Protein 8GIC (pdb70)

Structure (mmCIF, N/CA/C/O backbone):
data_8GIC
#
_entry.id   8GIC
#
_cell.length_a   42.218
_cell.length_b   123.794
_cell.length_c   176.587
_cell.angle_alpha   90.000
_cell.angle_beta   90.000
_cell.angle_gamma   90.000
#
_symmetry.space_group_name_H-M   'P 2 21 21'
#
loop_
_entity.id
_entity.type
_entity.pdbx_description
1 polymer 'Non-ribosomal peptide synthetase'
2 polymer 'MbtH-like short polypeptide'
3 non-polymer '2-(N-MORPHOLINO)-ETHANESULFONIC ACID'
4 non-polymer '(2S)-AMINO(4-HYDROXYPHENYL)ACETIC ACID'
5 water water
#
loop_
_atom_site.group_PDB
_atom_site.id
_atom_site.type_symbol
_atom_site.label_atom_id
_atom_site.label_alt_id
_atom_site.label_comp_id
_atom_site.label_asym_id
_atom_site.label_entity_id
_atom_site.label_seq_id
_atom_site.pdbx_PDB_ins_code
_atom_site.Cartn_x
_atom_site.Cartn_y
_atom_site.Cartn_z
_atom_site.occupancy
_atom_site.B_iso_or_equiv
_atom_site.auth_seq_id
_atom_site.auth_comp_id
_atom_site.auth_asym_id
_atom_site.auth_atom_id
_atom_site.pdbx_PDB_model_num
ATOM 1 N N . SER A 1 2 ? -16.23614 86.91994 67.79546 1.000 27.11111 9 SER A N 1
ATOM 2 C CA . SER A 1 2 ? -15.76640 85.54952 67.59367 1.000 25.62858 9 SER A CA 1
ATOM 3 C C . SER A 1 2 ? -14.87317 85.16425 68.76693 1.000 21.48626 9 SER A C 1
ATOM 4 O O . SER A 1 2 ? -14.64974 85.97395 69.67193 1.000 19.99725 9 SER A O 1
ATOM 11 N N . THR A 1 3 ? -14.39304 83.91419 68.77287 1.000 20.49846 10 THR A N 1
ATOM 12 C CA . THR A 1 3 ? -13.40396 83.42764 69.71977 1.000 18.27632 10 THR A CA 1
ATOM 13 C C . THR A 1 3 ? -12.41029 82.56236 68.94336 1.000 15.52846 10 THR A C 1
ATOM 14 O O . THR A 1 3 ? -12.74798 81.99348 67.90420 1.000 16.68066 10 THR A O 1
ATOM 25 N N . VAL A 1 4 ? -11.16711 82.49477 69.43172 1.000 17.24060 11 VAL A N 1
ATOM 26 C CA . VAL A 1 4 ? -10.18766 81.60271 68.80048 1.000 13.63752 11 VAL A CA 1
ATOM 27 C C . VAL A 1 4 ? -10.68381 80.16899 68.81122 1.000 18.13536 11 VAL A C 1
ATOM 28 O O . VAL A 1 4 ? -10.54238 79.47978 67.78515 1.000 16.56812 11 VAL A O 1
ATOM 41 N N . PRO A 1 5 ? -11.29205 79.64738 69.88079 1.000 17.46723 12 PRO A N 1
ATOM 42 C CA . PRO A 1 5 ? -11.82406 78.27071 69.77953 1.000 18.52328 12 PRO A CA 1
ATOM 43 C C . PRO A 1 5 ? -12.85315 78.09380 68.67772 1.000 20.56089 12 PRO A C 1
ATOM 44 O O . PRO A 1 5 ? -12.86876 77.03591 68.03321 1.000 18.68357 12 PRO A O 1
ATOM 55 N N . GLU A 1 6 ? -13.71715 79.08695 68.43507 1.000 18.70445 13 GLU A N 1
ATOM 56 C CA . GLU A 1 6 ? -14.67621 78.97877 67.33564 1.000 19.37608 13 GLU A CA 1
ATOM 57 C C . GLU A 1 6 ? -13.96478 78.92143 65.99252 1.000 17.71243 13 GLU A C 1
ATOM 58 O O . GLU A 1 6 ? -14.31918 78.11371 65.12493 1.000 19.86408 13 GLU A O 1
ATOM 70 N N . LEU A 1 7 ? -12.97140 79.78796 65.79077 1.000 18.80302 14 LEU A N 1
ATOM 71 C CA . LEU A 1 7 ? -12.21594 79.77550 64.54530 1.000 18.48920 14 LEU A CA 1
ATOM 72 C C . LEU A 1 7 ? -11.42431 78.48145 64.37364 1.000 15.78091 14 LEU A C 1
ATOM 73 O O . LEU A 1 7 ? -11.35991 77.92703 63.26973 1.000 18.27354 14 LEU A O 1
ATOM 89 N N . LEU A 1 8 ? -10.80158 78.00021 65.44671 1.000 16.64004 15 LEU A N 1
ATOM 90 C CA . LEU A 1 8 ? -10.09947 76.72253 65.41474 1.000 16.61016 15 LEU A CA 1
ATOM 91 C C . LEU A 1 8 ? -11.03845 75.57504 65.05061 1.000 16.93879 15 LEU A C 1
ATOM 92 O O . LEU A 1 8 ? -10.65733 74.66376 64.30160 1.000 19.35899 15 LEU A O 1
ATOM 108 N N . ALA A 1 9 ? -12.26267 75.59627 65.58076 1.000 20.37691 16 ALA A N 1
ATOM 109 C CA . ALA A 1 9 ? -13.20099 74.50977 65.32121 1.000 21.25264 16 ALA A CA 1
ATOM 110 C C . ALA A 1 9 ? -13.50385 74.37714 63.83611 1.000 19.43172 16 ALA A C 1
ATOM 111 O O . ALA A 1 9 ? -13.71905 73.26211 63.33540 1.000 20.51070 16 ALA A O 1
ATOM 118 N N . ARG A 1 10 ? -13.50678 75.50041 63.10742 1.000 17.90850 17 ARG A N 1
ATOM 119 C CA . ARG A 1 10 ? -13.71756 75.44488 61.66788 1.000 21.92339 17 ARG A CA 1
ATOM 120 C C . ARG A 1 10 ? -12.60183 74.67264 61.00068 1.000 19.28526 17 ARG A C 1
ATOM 121 O O . ARG A 1 10 ? -12.83249 73.92498 60.04875 1.000 22.96915 17 ARG A O 1
ATOM 142 N N . GLN A 1 11 ? -11.37181 74.83313 61.50212 1.000 19.48933 18 GLN A N 1
ATOM 143 C CA . GLN A 1 11 ? -10.25038 74.12578 60.90457 1.000 17.60842 18 GLN A CA 1
ATOM 144 C C . GLN A 1 11 ? -10.23339 72.65771 61.29852 1.000 20.61616 18 GLN A C 1
ATOM 145 O O . GLN A 1 11 ? -9.86080 71.80447 60.48321 1.000 21.73995 18 GLN A O 1
ATOM 159 N N . VAL A 1 12 ? -10.62642 72.33804 62.53862 1.000 18.42240 19 VAL A N 1
ATOM 160 C CA . VAL A 1 12 ? -10.73697 70.93652 62.93556 1.000 19.68961 19 VAL A CA 1
ATOM 161 C C . VAL A 1 12 ? -11.73943 70.21522 62.04473 1.000 23.51450 19 VAL A C 1
ATOM 162 O O . VAL A 1 12 ? -11.52582 69.06118 61.64523 1.000 24.32512 19 VAL A O 1
ATOM 175 N N . THR A 1 13 ? -12.84659 70.88070 61.71979 1.000 20.61504 20 THR A N 1
ATOM 176 C CA . THR A 1 13 ? -13.84288 70.27693 60.84762 1.000 22.79824 20 THR A CA 1
ATOM 177 C C . THR A 1 13 ? -13.30686 70.13942 59.42998 1.000 24.00851 20 THR A C 1
ATOM 178 O O . THR A 1 13 ? -13.47628 69.09077 58.79907 1.000 25.49501 20 THR A O 1
ATOM 189 N N . ARG A 1 14 ? -12.59378 71.15019 58.94260 1.000 23.38158 21 ARG A N 1
ATOM 190 C CA . ARG A 1 14 ? -12.19774 71.15147 57.53617 1.000 23.21693 21 ARG A CA 1
ATOM 191 C C . ARG A 1 14 ? -11.10210 70.14040 57.24638 1.000 26.17681 21 ARG A C 1
ATOM 192 O O . ARG A 1 14 ? -11.10982 69.49631 56.18967 1.000 24.49734 21 ARG A O 1
ATOM 213 N N . ALA A 1 15 ? -10.12574 70.01309 58.14454 1.000 19.84259 22 ALA A N 1
ATOM 214 C CA . ALA A 1 15 ? -8.95554 69.16002 57.91819 1.000 20.09344 22 ALA A CA 1
ATOM 215 C C . ALA A 1 15 ? -8.51356 68.59536 59.25641 1.000 19.69427 22 ALA A C 1
ATOM 216 O O . ALA A 1 15 ? -7.49146 68.99663 59.81857 1.000 17.94230 22 ALA A O 1
ATOM 223 N N . PRO A 1 16 ? -9.27970 67.65577 59.80742 1.000 17.28924 23 PRO A N 1
ATOM 224 C CA . PRO A 1 16 ? -8.95402 67.15100 61.15088 1.000 17.40661 23 PRO A CA 1
ATOM 225 C C . PRO A 1 16 ? -7.61751 66.45562 61.22733 1.000 16.11812 23 PRO A C 1
ATOM 226 O O . PRO A 1 16 ? -7.00540 66.41089 62.30038 1.000 17.26741 23 PRO A O 1
ATOM 237 N N . ASP A 1 17 ? -7.13724 65.87476 60.12520 1.000 15.10332 24 ASP A N 1
ATOM 238 C CA . ASP A 1 17 ? -5.90758 65.10593 60.16204 1.000 19.71296 24 ASP A CA 1
ATOM 239 C C . ASP A 1 17 ? -4.69163 65.91401 59.72624 1.000 19.28262 24 ASP A C 1
ATOM 240 O O . ASP A 1 17 ? -3.58987 65.36312 59.65847 1.000 21.24552 24 ASP A O 1
ATOM 249 N N . ALA A 1 18 ? -4.85649 67.20756 59.47450 1.000 19.78096 25 ALA A N 1
ATOM 250 C CA . ALA A 1 18 ? -3.71963 68.09271 59.26844 1.000 22.00357 25 ALA A CA 1
ATOM 251 C C . ALA A 1 18 ? -2.92984 68.24915 60.56043 1.000 17.11045 25 ALA A C 1
ATOM 252 O O . ALA A 1 18 ? -3.47466 68.15085 61.66352 1.000 18.08196 25 ALA A O 1
ATOM 259 N N . VAL A 1 19 ? -1.63254 68.50009 60.41199 1.000 17.84751 26 VAL A N 1
ATOM 260 C CA . VAL A 1 19 ? -0.76142 68.68587 61.57119 1.000 18.04958 26 VAL A CA 1
ATOM 261 C C . VAL A 1 19 ? -1.01896 70.05218 62.19293 1.000 16.86548 26 VAL A C 1
ATOM 262 O O . VAL A 1 19 ? -1.02024 71.08428 61.49911 1.000 16.79282 26 VAL A O 1
ATOM 275 N N . ALA A 1 20 ? -1.19721 70.07004 63.51267 1.000 15.31180 27 ALA A N 1
ATOM 276 C CA . ALA A 1 20 ? -1.40340 71.29811 64.26532 1.000 15.05089 27 ALA A CA 1
ATOM 277 C C . ALA A 1 20 ? -0.17616 71.71453 65.06804 1.000 17.98874 27 ALA A C 1
ATOM 278 O O . ALA A 1 20 ? 0.16894 72.89945 65.10439 1.000 15.51972 27 ALA A O 1
ATOM 285 N N . VAL A 1 21 ? 0.46134 70.76527 65.76130 1.000 17.28744 28 VAL A N 1
ATOM 286 C CA . VAL A 1 21 ? 1.55989 71.08568 66.66642 1.000 18.60285 28 VAL A CA 1
ATOM 287 C C . VAL A 1 21 ? 2.65979 70.05399 66.45993 1.000 16.89209 28 VAL A C 1
ATOM 288 O O . VAL A 1 21 ? 2.39775 68.84133 66.46426 1.000 22.14930 28 VAL A O 1
ATOM 301 N N . VAL A 1 22 ? 3.88021 70.53329 66.29376 1.000 18.76907 29 VAL A N 1
ATOM 302 C CA . VAL A 1 22 ? 5.06868 69.69007 66.20279 1.000 19.67570 29 VAL A CA 1
ATOM 303 C C . VAL A 1 22 ? 5.94314 70.03020 67.40384 1.000 22.13956 29 VAL A C 1
ATOM 304 O O . VAL A 1 22 ? 6.38962 71.17440 67.54268 1.000 21.23681 29 VAL A O 1
ATOM 317 N N . ASP A 1 23 ? 6.20335 69.04125 68.25209 1.000 23.59822 30 ASP A N 1
ATOM 318 C CA . ASP A 1 23 ? 7.01715 69.22046 69.44928 1.000 23.66058 30 ASP A CA 1
ATOM 319 C C . ASP A 1 23 ? 8.01421 68.06511 69.52397 1.000 28.63970 30 ASP A C 1
ATOM 320 O O . ASP A 1 23 ? 7.67355 66.97963 69.99593 1.000 28.84302 30 ASP A O 1
ATOM 329 N N . ARG A 1 24 ? 9.25742 68.30640 69.12736 1.000 33.80607 31 ARG A N 1
ATOM 330 C CA . ARG A 1 24 ? 10.28133 67.25384 69.05555 1.000 44.13658 31 ARG A CA 1
ATOM 331 C C . ARG A 1 24 ? 9.70250 66.14386 68.17855 1.000 40.24268 31 ARG A C 1
ATOM 332 O O . ARG A 1 24 ? 9.41202 66.39047 66.99103 1.000 42.02172 31 ARG A O 1
ATOM 353 N N . ASP A 1 25 ? 9.53572 64.92561 68.68859 1.000 42.49297 32 ASP A N 1
ATOM 354 C CA . ASP A 1 25 ? 8.97590 63.80657 67.94886 1.000 50.17126 32 ASP A CA 1
ATOM 355 C C . ASP A 1 25 ? 7.47945 63.64291 68.16923 1.000 44.97264 32 ASP A C 1
ATOM 356 O O . ASP A 1 25 ? 6.86337 62.77415 67.54262 1.000 41.08353 32 ASP A O 1
ATOM 365 N N . ARG A 1 26 ? 6.87801 64.46089 69.02598 1.000 35.36986 33 ARG A N 1
ATOM 366 C CA . ARG A 1 26 ? 5.44447 64.41498 69.25036 1.000 27.00734 33 ARG A CA 1
ATOM 367 C C . ARG A 1 26 ? 4.77295 65.29527 68.20626 1.000 29.28360 33 ARG A C 1
ATOM 368 O O . ARG A 1 26 ? 5.13662 66.46406 68.04726 1.000 29.61197 33 ARG A O 1
ATOM 389 N N . VAL A 1 27 ? 3.81583 64.73318 67.48259 1.000 24.89059 34 VAL A N 1
ATOM 390 C CA . VAL A 1 27 ? 3.07207 65.47971 66.47844 1.000 26.66869 34 VAL A CA 1
ATOM 391 C C . VAL A 1 27 ? 1.59337 65.33015 66.78190 1.000 28.16845 34 VAL A C 1
ATOM 392 O O . VAL A 1 27 ? 1.09114 64.20687 66.91704 1.000 29.70273 34 VAL A O 1
ATOM 405 N N . LEU A 1 28 ? 0.90413 66.45921 66.89675 1.000 19.41714 35 LEU A N 1
ATOM 406 C CA . LEU A 1 28 ? -0.52838 66.48192 67.12943 1.000 16.94291 35 LEU A CA 1
ATOM 407 C C . LEU A 1 28 ? -1.25000 67.00290 65.89986 1.000 20.44191 35 LEU A C 1
ATOM 408 O O . LEU A 1 28 ? -0.91656 68.07230 65.38846 1.000 18.92037 35 LEU A O 1
ATOM 424 N N . THR A 1 29 ? -2.24204 66.25065 65.44093 1.000 18.01900 36 THR A N 1
ATOM 425 C CA . THR A 1 29 ? -3.13387 66.76000 64.42030 1.000 18.32450 36 THR A CA 1
ATOM 426 C C . THR A 1 29 ? -4.16602 67.69832 65.04911 1.000 15.98312 36 THR A C 1
ATOM 427 O O . THR A 1 29 ? -4.29282 67.79292 66.27396 1.000 16.68470 36 THR A O 1
ATOM 438 N N . TYR A 1 30 ? -4.92245 68.36501 64.17919 1.000 17.60538 37 TYR A N 1
ATOM 439 C CA . TYR A 1 30 ? -5.97813 69.25987 64.63367 1.000 15.78863 37 TYR A CA 1
ATOM 440 C C . TYR A 1 30 ? -6.98928 68.50872 65.49397 1.000 18.09634 37 TYR A C 1
ATOM 441 O O . TYR A 1 30 ? -7.36441 68.97292 66.57406 1.000 18.72807 37 TYR A O 1
ATOM 459 N N . ARG A 1 31 ? -7.42713 67.33554 65.03568 1.000 19.00151 38 ARG A N 1
ATOM 460 C CA . ARG A 1 31 ? -8.39651 66.56405 65.80248 1.000 18.83061 38 ARG A CA 1
ATOM 461 C C . ARG A 1 31 ? -7.80180 66.08260 67.11741 1.000 18.24644 38 ARG A C 1
ATOM 462 O O . ARG A 1 31 ? -8.46890 66.11491 68.15984 1.000 20.01971 38 ARG A O 1
ATOM 483 N N . GLU A 1 32 ? -6.53818 65.65155 67.09643 1.000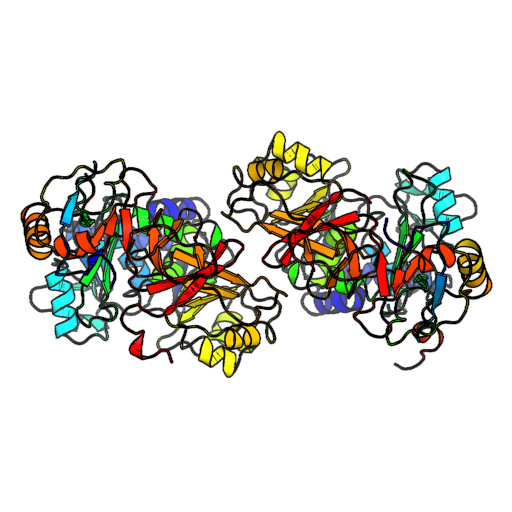 19.67649 39 GLU A N 1
ATOM 484 C CA . GLU A 1 32 ? -5.88546 65.18999 68.32143 1.000 19.71687 39 GLU A CA 1
ATOM 485 C C . GLU A 1 32 ? -5.73710 66.33073 69.32823 1.000 21.26852 39 GLU A C 1
ATOM 486 O O . GLU A 1 32 ? -5.97248 66.14165 70.53123 1.000 21.39576 39 GLU A O 1
ATOM 498 N N . LEU A 1 33 ? -5.36720 67.52707 68.85579 1.000 18.68846 40 LEU A N 1
ATOM 499 C CA . LEU A 1 33 ? -5.26337 68.67137 69.75432 1.000 20.42163 40 LEU A CA 1
ATOM 500 C C . LEU A 1 33 ? -6.61236 68.99016 70.39451 1.000 18.18743 40 LEU A C 1
ATOM 501 O O . LEU A 1 33 ? -6.70779 69.21059 71.61410 1.000 19.64851 40 LEU A O 1
ATOM 517 N N . ASP A 1 34 ? -7.66431 69.00982 69.58197 1.000 19.09566 41 ASP A N 1
ATOM 518 C CA . ASP A 1 34 ? -9.00199 69.28850 70.09301 1.000 19.17758 41 ASP A CA 1
ATOM 519 C C . ASP A 1 34 ? -9.43160 68.26637 71.14267 1.000 20.69519 41 ASP A C 1
ATOM 520 O O . ASP A 1 34 ? -9.99209 68.62888 72.18506 1.000 21.36651 41 ASP A O 1
ATOM 529 N N . GLU A 1 35 ? -9.18228 66.98333 70.88137 1.000 19.83403 42 GLU A N 1
ATOM 530 C CA . GLU A 1 35 ? -9.61657 65.94386 71.81257 1.000 21.25342 42 GLU A CA 1
ATOM 531 C C . GLU A 1 35 ? -8.83996 66.01501 73.11883 1.000 21.84683 42 GLU A C 1
ATOM 532 O O . GLU A 1 35 ? -9.42323 65.86128 74.20155 1.000 21.46815 42 GLU A O 1
ATOM 544 N N . LEU A 1 36 ? -7.52355 66.22345 73.03857 1.000 18.44307 43 LEU A N 1
ATOM 545 C CA . LEU A 1 36 ? -6.71632 66.36948 74.23932 1.000 17.97571 43 LEU A CA 1
ATOM 546 C C . LEU A 1 36 ? -7.15126 67.57096 75.06784 1.000 22.11576 43 LEU A C 1
ATOM 547 O O . LEU A 1 36 ? -7.18991 67.50559 76.30545 1.000 20.77114 43 LEU A O 1
ATOM 563 N N . ALA A 1 37 ? -7.41003 68.70380 74.41786 1.000 19.75204 44 ALA A N 1
ATOM 564 C CA . ALA A 1 37 ? -7.85193 69.87512 75.16381 1.000 19.48351 44 ALA A CA 1
ATOM 565 C C . ALA A 1 37 ? -9.21885 69.63571 75.79295 1.000 20.64093 44 ALA A C 1
ATOM 566 O O . ALA A 1 37 ? -9.47044 70.05601 76.92691 1.000 20.34049 44 ALA A O 1
ATOM 573 N N . GLY A 1 38 ? -10.09285 68.92519 75.09023 1.000 18.84762 45 GLY A N 1
ATOM 574 C CA . GLY A 1 38 ? -11.39321 68.58411 75.64567 1.000 19.43939 45 GLY A CA 1
ATOM 575 C C . GLY A 1 38 ? -11.29612 67.71723 76.88975 1.000 23.37378 45 GLY A C 1
ATOM 576 O O . GLY A 1 38 ? -12.06904 67.88804 77.83482 1.000 24.79652 45 GLY A O 1
ATOM 580 N N . ARG A 1 39 ? -10.37643 66.74814 76.88938 1.000 22.17101 46 ARG A N 1
ATOM 581 C CA . ARG A 1 39 ? -10.20902 65.90703 78.06636 1.000 23.88540 46 ARG A CA 1
ATOM 582 C C . ARG A 1 39 ? -9.67634 66.71892 79.23768 1.000 22.84206 46 ARG A C 1
ATOM 583 O O . ARG A 1 39 ? -10.16916 66.58756 80.36194 1.000 26.75176 46 ARG A O 1
ATOM 604 N N . LEU A 1 40 ? -8.68274 67.58004 78.99597 1.000 20.02959 47 LEU A N 1
ATOM 605 C CA . LEU A 1 40 ? -8.16610 68.42097 80.06784 1.000 19.75190 47 LEU A CA 1
ATOM 606 C C . LEU A 1 40 ? -9.20415 69.44095 80.52431 1.000 20.02505 47 LEU A C 1
ATOM 607 O O . LEU A 1 40 ? -9.25810 69.76736 81.71539 1.000 22.93650 47 LEU A O 1
ATOM 623 N N . SER A 1 41 ? -10.04248 69.94152 79.61207 1.000 22.62650 48 SER A N 1
ATOM 624 C CA . SER A 1 41 ? -11.14952 70.80683 80.01785 1.000 23.38890 48 SER A CA 1
ATOM 625 C C . SER A 1 41 ? -12.08590 70.07562 80.98190 1.000 25.83299 48 SER A C 1
ATOM 626 O O . SER A 1 41 ? -12.51617 70.63195 82.00553 1.000 24.05435 48 SER A O 1
ATOM 634 N N . GLY A 1 42 ? -12.42561 68.82904 80.65757 1.000 23.81883 49 GLY A N 1
ATOM 635 C CA . GLY A 1 42 ? -13.23793 68.04355 81.57019 1.000 27.22027 49 GLY A CA 1
ATOM 636 C C . GLY A 1 42 ? -12.60221 67.90748 82.93622 1.000 25.98576 49 GLY A C 1
ATOM 637 O O . GLY A 1 42 ? -13.28858 67.98583 83.96077 1.000 27.78994 49 GLY A O 1
ATOM 641 N N . ARG A 1 43 ? -11.28867 67.67855 82.97090 1.000 22.02462 50 ARG A N 1
ATOM 642 C CA . ARG A 1 43 ? -10.57548 67.62365 84.23472 1.000 27.70732 50 ARG A CA 1
ATOM 643 C C . ARG A 1 43 ? -10.68552 68.94534 84.98183 1.000 28.39365 50 ARG A C 1
ATOM 644 O O . ARG A 1 43 ? -10.89117 68.96367 86.20592 1.000 25.92241 50 ARG A O 1
ATOM 665 N N . LEU A 1 44 ? -10.53559 70.06299 84.26923 1.000 20.13659 51 LEU A N 1
ATOM 666 C CA . LEU A 1 44 ? -10.61918 71.36431 84.92311 1.000 22.35304 51 LEU A CA 1
ATOM 667 C C . LEU A 1 44 ? -12.00512 71.62691 85.47882 1.000 23.32397 51 LEU A C 1
ATOM 668 O O . LEU A 1 44 ? -12.14616 72.11030 86.61020 1.000 26.81551 51 LEU A O 1
ATOM 684 N N . ILE A 1 45 ? -13.04048 71.35363 84.68970 1.000 22.41813 52 ILE A N 1
ATOM 685 C CA . ILE A 1 45 ? -14.40362 71.52186 85.18353 1.000 27.54817 52 ILE A CA 1
ATOM 686 C C . ILE A 1 45 ? -14.61438 70.64780 86.41749 1.000 32.36623 52 ILE A C 1
ATOM 687 O O . ILE A 1 45 ? -15.21928 71.07631 87.41168 1.000 33.22943 52 ILE A O 1
ATOM 703 N N . GLY A 1 46 ? -14.04947 69.44157 86.40129 1.000 29.21796 53 GLY A N 1
ATOM 704 C CA . GLY A 1 46 ? -14.20941 68.53525 87.52932 1.000 40.36908 53 GLY A CA 1
ATOM 705 C C . GLY A 1 46 ? -13.50456 69.00276 88.78538 1.000 45.55380 53 GLY A C 1
ATOM 706 O O . GLY A 1 46 ? -13.93884 68.68295 89.89346 1.000 41.48578 53 GLY A O 1
ATOM 710 N N . ARG A 1 47 ? -12.40801 69.74505 88.63946 1.000 32.08596 54 ARG A N 1
ATOM 711 C CA . ARG A 1 47 ? -11.73919 70.36994 89.76359 1.000 30.52486 54 ARG A CA 1
ATOM 712 C C . ARG A 1 47 ? -12.44239 71.64126 90.22606 1.000 37.81913 54 ARG A C 1
ATOM 713 O O . ARG A 1 47 ? -11.99969 72.25526 91.20438 1.000 40.66426 54 ARG A O 1
ATOM 734 N N . GLY A 1 48 ? -13.53473 72.02193 89.57050 1.000 28.64779 55 GLY A N 1
ATOM 735 C CA . GLY A 1 48 ? -14.31378 73.17242 89.96237 1.000 34.98128 55 GLY A CA 1
ATOM 736 C C . GLY A 1 48 ? -14.09932 74.44097 89.16584 1.000 37.75456 55 GLY A C 1
ATOM 737 O O . GLY A 1 48 ? -14.63178 75.48899 89.55789 1.000 33.75689 55 GLY A O 1
ATOM 741 N N . VAL A 1 49 ? -13.36635 74.39178 88.05095 1.000 26.28051 56 VAL A N 1
ATOM 742 C CA . VAL A 1 49 ? -13.18354 75.61152 87.25697 1.000 25.66525 56 VAL A CA 1
ATOM 743 C C . VAL A 1 49 ? -14.51676 75.99979 86.65644 1.000 23.27674 56 VAL A C 1
ATOM 744 O O . VAL A 1 49 ? -15.21584 75.16675 86.06510 1.000 28.00842 56 VAL A O 1
ATOM 757 N N . ARG A 1 50 ? -14.87951 77.27441 86.79096 1.000 25.82101 57 ARG A N 1
ATOM 758 C CA . ARG A 1 50 ? -16.14768 77.77130 86.26863 1.000 27.71935 57 ARG A CA 1
ATOM 759 C C . ARG A 1 50 ? -15.91350 78.97373 85.36469 1.000 21.72472 57 ARG A C 1
ATOM 760 O O . ARG A 1 50 ? -14.82740 79.56269 85.35027 1.000 29.05468 57 ARG A O 1
ATOM 781 N N . ARG A 1 51 ? -16.95488 79.34112 84.62889 1.000 23.68450 58 ARG A N 1
ATOM 782 C CA . ARG A 1 51 ? -16.84695 80.40717 83.63633 1.000 25.06009 58 ARG A CA 1
ATOM 783 C C . ARG A 1 51 ? -16.32205 81.67671 84.29432 1.000 35.71750 58 ARG A C 1
ATOM 784 O O . ARG A 1 51 ? -16.77666 82.06601 85.37381 1.000 28.74226 58 ARG A O 1
ATOM 805 N N . GLY A 1 52 ? -15.35342 82.31417 83.64345 1.000 26.74616 59 GLY A N 1
ATOM 806 C CA . GLY A 1 52 ? -14.78075 83.54648 84.14475 1.000 27.50182 59 GLY A CA 1
ATOM 807 C C . GLY A 1 52 ? -13.63064 83.37884 85.11436 1.000 26.25515 59 GLY A C 1
ATOM 808 O O . GLY A 1 52 ? -12.94325 84.36643 85.40698 1.000 25.35341 59 GLY A O 1
ATOM 812 N N . ASP A 1 53 ? -13.41259 82.17970 85.64551 1.000 24.98801 60 ASP A N 1
ATOM 813 C CA . ASP A 1 53 ? -12.26819 81.94780 86.51292 1.000 17.81188 60 ASP A CA 1
ATOM 814 C C . ASP A 1 53 ? -10.97357 82.25451 85.76140 1.000 22.30444 60 ASP A C 1
ATOM 815 O O . ASP A 1 53 ? -10.89789 82.11534 84.53559 1.000 23.03074 60 ASP A O 1
ATOM 824 N N . ARG A 1 54 ? -9.96389 82.68328 86.50236 1.000 22.62465 61 ARG A N 1
ATOM 825 C CA . ARG A 1 54 ? -8.59951 82.79081 85.99639 1.000 22.59024 61 ARG A CA 1
ATOM 826 C C . ARG A 1 54 ? -7.84484 81.54955 86.45258 1.000 26.51817 61 ARG A C 1
ATOM 827 O O . ARG A 1 54 ? -7.89979 81.17277 87.62748 1.000 23.22016 61 ARG A O 1
ATOM 848 N N . VAL A 1 55 ? -7.15575 80.90587 85.52321 1.000 18.28476 62 VAL A N 1
ATOM 849 C CA . VAL A 1 55 ? -6.33838 79.72912 85.79548 1.000 16.95203 62 VAL A CA 1
ATOM 850 C C . VAL A 1 55 ? -4.91461 80.06256 85.40582 1.000 22.22618 62 VAL A C 1
ATOM 851 O O . VAL A 1 55 ? -4.64897 80.35675 84.23223 1.000 18.28920 62 VAL A O 1
ATOM 864 N N . ALA A 1 56 ? -4.00114 80.01872 86.36795 1.000 19.88815 63 ALA A N 1
ATOM 865 C CA . ALA A 1 56 ? -2.59800 80.28089 86.07751 1.000 21.04507 63 ALA A CA 1
ATOM 866 C C . ALA A 1 56 ? -1.99076 79.07813 85.35457 1.000 20.90234 63 ALA A C 1
ATOM 867 O O . ALA A 1 56 ? -2.47613 77.94720 85.47218 1.000 20.83306 63 ALA A O 1
ATOM 874 N N . VAL A 1 57 ? -0.96052 79.34534 84.56107 1.000 20.29384 64 VAL A N 1
ATOM 875 C CA . VAL A 1 57 ? -0.25958 78.31967 83.79446 1.000 16.95099 64 VAL A CA 1
ATOM 876 C C . VAL A 1 57 ? 1.22919 78.49529 84.02034 1.000 22.64579 64 VAL A C 1
ATOM 877 O O . VAL A 1 57 ? 1.76418 79.59213 83.83122 1.000 24.31286 64 VAL A O 1
ATOM 890 N N . LEU A 1 58 ? 1.89823 77.41897 84.44999 1.000 22.13510 65 LEU A N 1
ATOM 891 C CA . LEU A 1 58 ? 3.33501 77.42026 84.72719 1.000 18.92472 65 LEU A CA 1
ATOM 892 C C . LEU A 1 58 ? 3.93867 76.22225 83.98946 1.000 24.89576 65 LEU A C 1
ATOM 893 O O . LEU A 1 58 ? 4.04618 75.12652 84.54848 1.000 22.79432 65 LEU A O 1
ATOM 909 N N . LEU A 1 59 ? 4.30691 76.42204 82.72246 1.000 21.61039 66 LEU A N 1
ATOM 910 C CA . LEU A 1 59 ? 4.77590 75.31844 81.89032 1.000 22.87366 66 LEU A CA 1
ATOM 911 C C . LEU A 1 59 ? 5.87052 75.79584 80.94679 1.000 24.24282 66 LEU A C 1
ATOM 912 O O . LEU A 1 59 ? 5.93681 76.97167 80.59204 1.000 24.95245 66 LEU A O 1
ATOM 928 N N . ASP A 1 60 ? 6.74006 74.86420 80.55101 1.000 23.44594 67 ASP A N 1
ATOM 929 C CA . ASP A 1 60 ? 7.69658 75.12965 79.49091 1.000 23.72277 67 ASP A CA 1
ATOM 930 C C . ASP A 1 60 ? 6.98287 74.98046 78.15024 1.000 21.31920 67 ASP A C 1
ATOM 931 O O . ASP A 1 60 ? 5.98690 74.26586 78.03814 1.000 21.84649 67 ASP A O 1
ATOM 940 N N . ARG A 1 61 ? 7.46981 75.68762 77.13425 1.000 23.95280 68 ARG A N 1
ATOM 941 C CA . ARG A 1 61 ? 6.83589 75.55440 75.82694 1.000 23.59060 68 ARG A CA 1
ATOM 942 C C . ARG A 1 61 ? 6.90856 74.09802 75.38439 1.000 22.83627 68 ARG A C 1
ATOM 943 O O . ARG A 1 61 ? 7.93116 73.42436 75.56014 1.000 23.57622 68 ARG A O 1
ATOM 964 N N . SER A 1 62 ? 5.80882 73.61352 74.82023 1.000 21.70471 69 SER A N 1
ATOM 965 C CA . SER A 1 62 ? 5.58710 72.20000 74.57869 1.000 23.81776 69 SER A CA 1
ATOM 966 C C . SER A 1 62 ? 4.19548 72.05433 73.97962 1.000 20.17361 69 SER A C 1
ATOM 967 O O . SER A 1 62 ? 3.38249 72.98631 74.01634 1.000 20.31727 69 SER A O 1
ATOM 975 N N . ALA A 1 63 ? 3.91385 70.86394 73.45360 1.000 20.97623 70 ALA A N 1
ATOM 976 C CA . ALA A 1 63 ? 2.55166 70.58292 73.02002 1.000 20.63686 70 ALA A CA 1
ATOM 977 C C . ALA A 1 63 ? 1.58731 70.66334 74.19438 1.000 24.66589 70 ALA A C 1
ATOM 978 O O . ALA A 1 63 ? 0.44899 71.11601 74.04199 1.000 22.38323 70 ALA A O 1
ATOM 985 N N . ASP A 1 64 ? 2.02786 70.23414 75.38448 1.000 22.63171 71 ASP A N 1
ATOM 986 C CA . ASP A 1 64 ? 1.15144 70.29830 76.55455 1.000 20.67365 71 ASP A CA 1
ATOM 987 C C . ASP A 1 64 ? 0.73465 71.73165 76.87212 1.000 18.23879 71 ASP A C 1
ATOM 988 O O . ASP A 1 64 ? -0.38878 71.95967 77.33111 1.000 20.46475 71 ASP A O 1
ATOM 997 N N . LEU A 1 65 ? 1.62146 72.69492 76.63567 1.000 16.70724 72 LEU A N 1
ATOM 998 C CA . LEU A 1 65 ? 1.26495 74.09860 76.82722 1.000 18.49420 72 LEU A CA 1
ATOM 999 C C . LEU A 1 65 ? 0.11332 74.50849 75.91162 1.000 19.83375 72 LEU A C 1
ATOM 1000 O O . LEU A 1 65 ? -0.85400 75.13271 76.36322 1.000 18.43667 72 LEU A O 1
ATOM 1016 N N . VAL A 1 66 ? 0.19234 74.17128 74.61543 1.000 18.98717 73 VAL A N 1
ATOM 1017 C CA . VAL A 1 66 ? -0.89687 74.52718 73.70821 1.000 18.07276 73 VAL A CA 1
ATOM 1018 C C . VAL A 1 66 ? -2.18519 73.84436 74.13569 1.000 16.14075 73 VAL A C 1
ATOM 1019 O O . VAL A 1 66 ? -3.26128 74.45987 74.15679 1.000 16.45594 73 VAL A O 1
ATOM 1032 N N . VAL A 1 67 ? -2.09381 72.57034 74.52555 1.000 16.98209 74 VAL A N 1
ATOM 1033 C CA . VAL A 1 67 ? -3.27015 71.84552 74.98617 1.000 15.74806 74 VAL A CA 1
ATOM 1034 C C . VAL A 1 67 ? -3.89356 72.54680 76.18949 1.000 14.63452 74 VAL A C 1
ATOM 1035 O O . VAL A 1 67 ? -5.11796 72.68985 76.27982 1.000 17.26997 74 VAL A O 1
ATOM 1048 N N . THR A 1 68 ? -3.04377 73.01665 77.10020 1.000 16.46404 75 THR A N 1
ATOM 1049 C CA . THR A 1 68 ? -3.50472 73.61494 78.35774 1.000 17.68195 75 THR A CA 1
ATOM 1050 C C . THR A 1 68 ? -4.23085 74.93080 78.11272 1.000 16.34310 75 THR A C 1
ATOM 1051 O O . THR A 1 68 ? -5.31663 75.17087 78.66160 1.000 15.54598 75 THR A O 1
ATOM 1062 N N . LEU A 1 69 ? -3.64434 75.80516 77.28865 1.000 16.39784 76 LEU A N 1
ATOM 1063 C CA . LEU A 1 69 ? -4.30583 77.07701 77.01234 1.000 14.88960 76 LEU A CA 1
ATOM 1064 C C . LEU A 1 69 ? -5.67016 76.85036 76.37688 1.000 15.81467 76 LEU A C 1
ATOM 1065 O O . LEU A 1 69 ? -6.65457 77.47806 76.76604 1.000 16.47480 76 LEU A O 1
ATOM 1081 N N . LEU A 1 70 ? -5.75674 75.94273 75.39601 1.000 16.08304 77 LEU A N 1
ATOM 1082 C CA . LEU A 1 70 ? -7.04198 75.66241 74.76535 1.000 16.26649 77 LEU A CA 1
ATOM 1083 C C . LEU A 1 70 ? -8.02472 75.02405 75.74545 1.000 16.42895 77 LEU A C 1
ATOM 1084 O O . LEU A 1 70 ? -9.22274 75.32167 75.71139 1.000 17.30652 77 LEU A O 1
ATOM 1100 N N . ALA A 1 71 ? -7.52798 74.17380 76.64547 1.000 17.10097 78 ALA A N 1
ATOM 1101 C CA . ALA A 1 71 ? -8.39519 73.52771 77.63056 1.000 20.43162 78 ALA A CA 1
ATOM 1102 C C . ALA A 1 71 ? -8.99744 74.55077 78.58754 1.000 18.19300 78 ALA A C 1
ATOM 1103 O O . ALA A 1 71 ? -10.19302 74.49725 78.90753 1.000 18.19947 78 ALA A O 1
ATOM 1110 N N . ILE A 1 72 ? -8.17632 75.48565 79.05480 1.000 16.46401 79 ILE A N 1
ATOM 1111 C CA . ILE A 1 72 ? -8.65412 76.55439 79.93079 1.000 17.05634 79 ILE A CA 1
ATOM 1112 C C . ILE A 1 72 ? -9.76566 77.33039 79.23663 1.000 16.30736 79 ILE A C 1
ATOM 1113 O O . ILE A 1 72 ? -10.80744 77.64430 79.82114 1.000 17.41510 79 ILE A O 1
ATOM 1129 N N . TRP A 1 73 ? -9.55672 77.64863 77.95864 1.000 16.84146 80 TRP A N 1
ATOM 1130 C CA . TRP A 1 73 ? -10.57298 78.33662 77.19768 1.000 16.45179 80 TRP A CA 1
ATOM 1131 C C . TRP A 1 73 ? -11.84713 77.51500 77.04453 1.000 18.11652 80 TRP A C 1
ATOM 1132 O O . TRP A 1 73 ? -12.95747 78.05340 77.17447 1.000 19.34273 80 TRP A O 1
ATOM 1153 N N . LYS A 1 74 ? -11.71210 76.21814 76.76467 1.000 18.89790 81 LYS A N 1
ATOM 1154 C CA . LYS A 1 74 ? -12.88588 75.36488 76.59920 1.000 18.82288 81 LYS A CA 1
ATOM 1155 C C . LYS A 1 74 ? -13.69972 75.26079 77.88599 1.000 20.80379 81 LYS A C 1
ATOM 1156 O O . LYS A 1 74 ? -14.91620 75.04218 77.83129 1.000 22.82887 81 LYS A O 1
ATOM 1175 N N . ALA A 1 75 ? -13.05081 75.40457 79.02901 1.000 19.25742 82 ALA A N 1
ATOM 1176 C CA . ALA A 1 75 ? -13.71726 75.38631 80.33177 1.000 18.46932 82 ALA A CA 1
ATOM 1177 C C . ALA A 1 75 ? -14.38538 76.71964 80.66004 1.000 24.31078 82 ALA A C 1
ATOM 1178 O O . ALA A 1 75 ? -14.96023 76.85102 81.74108 1.000 25.26023 82 ALA A O 1
ATOM 1185 N N . GLY A 1 76 ? -14.33019 77.69330 79.75065 1.000 21.27422 83 GLY A N 1
ATOM 1186 C CA . GLY A 1 76 ? -14.94742 78.98175 79.98506 1.000 22.15247 83 GLY A CA 1
ATOM 1187 C C . GLY A 1 76 ? -14.09172 79.95413 80.75769 1.000 21.12241 83 GLY A C 1
ATOM 1188 O O . GLY A 1 76 ? -14.57249 81.04196 81.09549 1.000 20.13241 83 GLY A O 1
ATOM 1192 N N . ALA A 1 77 ? -12.84129 79.60612 81.02812 1.000 19.70208 84 ALA A N 1
ATOM 1193 C CA . ALA A 1 77 ? -11.95155 80.35957 81.88734 1.000 20.07222 84 ALA A CA 1
ATOM 1194 C C . ALA A 1 77 ? -10.92409 81.13057 81.06522 1.000 18.19186 84 ALA A C 1
ATOM 1195 O O . ALA A 1 77 ? -10.81182 80.98260 79.84921 1.000 18.87415 84 ALA A O 1
ATOM 1202 N N . ALA A 1 78 ? -10.15236 81.95236 81.77300 1.000 18.23697 85 ALA A N 1
ATOM 1203 C CA . ALA A 1 78 ? -9.11134 82.78620 81.18185 1.000 19.13739 85 ALA A CA 1
ATOM 1204 C C . ALA A 1 78 ? -7.76843 82.30935 81.69986 1.000 18.27995 85 ALA A C 1
ATOM 1205 O O . ALA A 1 78 ? -7.63950 81.96791 82.87908 1.000 18.81896 85 ALA A O 1
ATOM 1212 N N . TYR A 1 79 ? -6.75441 82.27993 80.84658 1.000 15.64944 86 TYR A N 1
ATOM 1213 C CA . TYR A 1 79 ? -5.46019 81.83931 81.33561 1.000 17.42660 86 TYR A CA 1
ATOM 1214 C C . TYR A 1 79 ? -4.59025 83.00429 81.77670 1.000 18.66196 86 TYR A C 1
ATOM 1215 O O . TYR A 1 79 ? -4.68637 84.12049 81.25684 1.000 16.91526 86 TYR A O 1
ATOM 1233 N N . VAL A 1 80 ? -3.81452 82.74961 82.81858 1.000 15.61834 87 VAL A N 1
ATOM 1234 C CA . VAL A 1 80 ? -2.85592 83.69758 83.36234 1.000 15.85200 87 VAL A CA 1
ATOM 1235 C C . VAL A 1 80 ? -1.46932 83.10008 83.17135 1.000 18.49862 87 VAL A C 1
ATOM 1236 O O . VAL A 1 80 ? -1.03000 82.24768 83.94917 1.000 18.56246 87 VAL A O 1
ATOM 1249 N N . PRO A 1 81 ? -0.77047 83.47942 82.10783 1.000 16.49278 88 PRO A N 1
ATOM 1250 C CA . PRO A 1 81 ? 0.48944 82.81640 81.76952 1.000 19.13689 88 PRO A CA 1
ATOM 1251 C C . PRO A 1 81 ? 1.62067 83.33605 82.63998 1.000 20.90108 88 PRO A C 1
ATOM 1252 O O . PRO A 1 81 ? 1.84006 84.54557 82.75863 1.000 23.01142 88 PRO A O 1
ATOM 1263 N N . VAL A 1 82 ? 2.32513 82.39892 83.26493 1.000 20.97250 89 VAL A N 1
ATOM 1264 C CA . VAL A 1 82 ? 3.43855 82.70083 84.14598 1.000 23.20869 89 VAL A CA 1
ATOM 1265 C C . VAL A 1 82 ? 4.66645 81.97592 83.61506 1.000 24.50222 89 VAL A C 1
ATOM 1266 O O . VAL A 1 82 ? 4.62590 80.76097 83.38945 1.000 25.16096 89 VAL A O 1
ATOM 1279 N N . ASP A 1 83 ? 5.74125 82.72016 83.41884 1.000 23.65605 90 ASP A N 1
ATOM 1280 C CA . ASP A 1 83 ? 6.99900 82.13361 82.96628 1.000 30.84300 90 ASP A CA 1
ATOM 1281 C C . ASP A 1 83 ? 7.62643 81.32332 84.09874 1.000 33.69384 90 ASP A C 1
ATOM 1282 O O . ASP A 1 83 ? 7.81291 81.82721 85.21337 1.000 32.31413 90 ASP A O 1
ATOM 1291 N N . ALA A 1 84 ? 7.92735 80.04916 83.81704 1.000 34.94136 91 ALA A N 1
ATOM 1292 C CA . ALA A 1 84 ? 8.44262 79.16422 84.85712 1.000 37.98037 91 ALA A CA 1
ATOM 1293 C C . ALA A 1 84 ? 9.74394 79.67824 85.45194 1.000 34.35035 91 ALA A C 1
ATOM 1294 O O . ALA A 1 84 ? 10.12983 79.23397 86.54080 1.000 38.67954 91 ALA A O 1
ATOM 1301 N N . GLY A 1 85 ? 10.42113 80.59923 84.77429 1.000 37.35131 92 GLY A N 1
ATOM 1302 C CA . GLY A 1 85 ? 11.65860 81.17848 85.24609 1.000 39.51542 92 GLY A CA 1
ATOM 1303 C C . GLY A 1 85 ? 11.51753 82.45146 86.04748 1.000 46.53267 92 GLY A C 1
ATOM 1304 O O . GLY A 1 85 ? 12.53273 83.06441 86.39336 1.000 49.79793 92 GLY A O 1
ATOM 1308 N N . TYR A 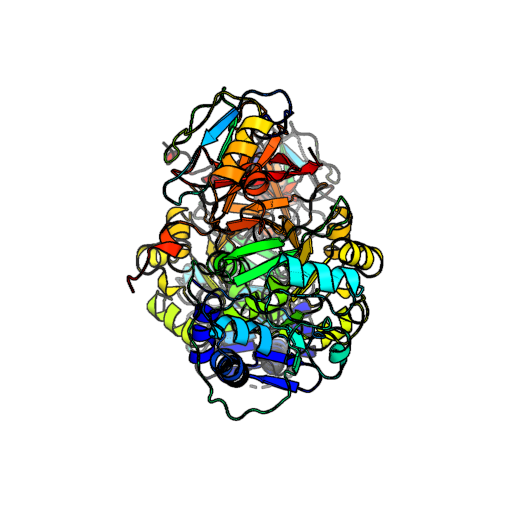1 86 ? 10.29624 82.86832 86.36537 1.000 33.16734 93 TYR A N 1
ATOM 1309 C CA . TYR A 1 86 ? 10.11434 84.06176 87.17750 1.000 37.98364 93 TYR A CA 1
ATOM 1310 C C . TYR A 1 86 ? 10.46047 83.77086 88.63788 1.000 32.32736 93 TYR A C 1
ATOM 1311 O O . TYR A 1 86 ? 10.25764 82.65399 89.11912 1.000 33.20548 93 TYR A O 1
ATOM 1329 N N . PRO A 1 87 ? 10.94329 84.77521 89.37232 1.000 37.69118 94 PRO A N 1
ATOM 1330 C CA . PRO A 1 87 ? 11.14865 84.59677 90.81498 1.000 35.75895 94 PRO A CA 1
ATOM 1331 C C . PRO A 1 87 ? 9.82885 84.33791 91.52646 1.000 35.15357 94 PRO A C 1
ATOM 1332 O O . PRO A 1 87 ? 8.76598 84.77447 91.08357 1.000 29.08096 94 PRO A O 1
ATOM 1343 N N . ALA A 1 88 ? 9.91045 83.63599 92.65380 1.000 33.57281 95 ALA A N 1
ATOM 1344 C CA . ALA A 1 88 ? 8.69800 83.26399 93.37204 1.000 30.18784 95 ALA A CA 1
ATOM 1345 C C . ALA A 1 88 ? 7.83916 84.45440 93.78234 1.000 27.06724 95 ALA A C 1
ATOM 1346 O O . ALA A 1 88 ? 6.60343 84.33453 93.71943 1.000 28.91621 95 ALA A O 1
ATOM 1353 N N . PRO A 1 89 ? 8.39084 85.59189 94.21993 1.000 27.88650 96 PRO A N 1
ATOM 1354 C CA . PRO A 1 89 ? 7.50929 86.70786 94.58201 1.000 32.06365 96 PRO A CA 1
ATOM 1355 C C . PRO A 1 89 ? 6.74132 87.24704 93.38902 1.000 26.03456 96 PRO A C 1
ATOM 1356 O O . PRO A 1 89 ? 5.58019 87.65041 93.54118 1.000 26.94240 96 PRO A O 1
ATOM 1367 N N . ARG A 1 90 ? 7.36031 87.27703 92.20955 1.000 30.37872 97 ARG A N 1
ATOM 1368 C CA . ARG A 1 90 ? 6.64153 87.68586 91.00870 1.000 29.93724 97 ARG A CA 1
ATOM 1369 C C . ARG A 1 90 ? 5.50536 86.71521 90.68921 1.000 25.63524 97 ARG A C 1
ATOM 1370 O O . ARG A 1 90 ? 4.37880 87.14095 90.40669 1.000 23.63945 97 ARG A O 1
ATOM 1391 N N . VAL A 1 91 ? 5.76167 85.40944 90.77343 1.000 24.33926 98 VAL A N 1
ATOM 1392 C CA . VAL A 1 91 ? 4.70752 84.42558 90.54283 1.000 25.88377 98 VAL A CA 1
ATOM 1393 C C . VAL A 1 91 ? 3.58090 84.58865 91.55720 1.000 27.18868 98 VAL A C 1
ATOM 1394 O O . VAL A 1 91 ? 2.38995 84.55250 91.20773 1.000 21.35048 98 VAL A O 1
ATOM 1407 N N . ALA A 1 92 ? 3.93290 84.75072 92.83863 1.000 23.45005 99 ALA A N 1
ATOM 1408 C CA . ALA A 1 92 ? 2.89361 84.89645 93.84189 1.000 23.96608 99 ALA A CA 1
ATOM 1409 C C . ALA A 1 92 ? 2.03365 86.11190 93.55971 1.000 21.28163 99 ALA A C 1
ATOM 1410 O O . ALA A 1 92 ? 0.80526 86.06213 93.70017 1.000 26.37090 99 ALA A O 1
ATOM 1417 N N . PHE A 1 93 ? 2.66168 87.20598 93.14403 1.000 21.37798 100 PHE A N 1
ATOM 1418 C CA . PHE A 1 93 ? 1.90636 88.42041 92.86692 1.000 24.24809 100 PHE A CA 1
ATOM 1419 C C . PHE A 1 93 ? 0.94851 88.21488 91.70263 1.000 23.92322 100 PHE A C 1
ATOM 1420 O O . PHE A 1 93 ? -0.22835 88.59073 91.77045 1.000 20.67645 100 PHE A O 1
ATOM 1437 N N . MET A 1 94 ? 1.44262 87.62495 90.61133 1.000 25.21671 101 MET A N 1
ATOM 1438 C CA . MET A 1 94 ? 0.58116 87.43958 89.45081 1.000 21.11248 101 MET A CA 1
ATOM 1439 C C . MET A 1 94 ? -0.61379 86.56667 89.78235 1.000 23.27709 101 MET A C 1
ATOM 1440 O O . MET A 1 94 ? -1.73117 86.85375 89.34572 1.000 22.00958 101 MET A O 1
ATOM 1454 N N . VAL A 1 95 ? -0.40458 85.48328 90.53675 1.000 19.31422 102 VAL A N 1
ATOM 1455 C CA . VAL A 1 95 ? -1.51102 84.59934 90.89069 1.000 20.42447 102 VAL A CA 1
ATOM 1456 C C . VAL A 1 95 ? -2.53067 85.33025 91.75963 1.000 19.89388 102 VAL A C 1
ATOM 1457 O O . VAL A 1 95 ? -3.74495 85.24490 91.52697 1.000 22.44121 102 VAL A O 1
ATOM 1470 N N . ALA A 1 96 ? -2.05176 86.03570 92.78882 1.000 21.79305 103 ALA A N 1
ATOM 1471 C CA . ALA A 1 96 ? -2.96111 86.67332 93.73593 1.000 21.24193 103 ALA A CA 1
ATOM 1472 C C . ALA A 1 96 ? -3.67291 87.85804 93.10523 1.000 18.62191 103 ALA A C 1
ATOM 1473 O O . ALA A 1 96 ? -4.88575 88.02728 93.27570 1.000 22.23122 103 ALA A O 1
ATOM 1480 N N . ASP A 1 97 ? -2.92839 88.69504 92.38313 1.000 22.89088 104 ASP A N 1
ATOM 1481 C CA . ASP A 1 97 ? -3.54383 89.86133 91.75323 1.000 21.66521 104 ASP A CA 1
ATOM 1482 C C . ASP A 1 97 ? -4.58463 89.44991 90.71141 1.000 25.65916 104 ASP A C 1
ATOM 1483 O O . ASP A 1 97 ? -5.62030 90.10729 90.56524 1.000 22.35761 104 ASP A O 1
ATOM 1492 N N . SER A 1 98 ? -4.33087 88.37402 89.96194 1.000 20.63838 105 SER A N 1
ATOM 1493 C CA . SER A 1 98 ? -5.28465 87.95493 88.93830 1.000 21.31420 105 SER A CA 1
ATOM 1494 C C . SER A 1 98 ? -6.46531 87.19122 89.51189 1.000 21.09763 105 SER A C 1
ATOM 1495 O O . SER A 1 98 ? -7.43982 86.93669 88.79336 1.000 26.59779 105 SER A O 1
ATOM 1503 N N . GLY A 1 99 ? -6.41089 86.82136 90.78955 1.000 22.59730 106 GLY A N 1
ATOM 1504 C CA . GLY A 1 99 ? -7.50218 86.07073 91.36534 1.000 20.64744 106 GLY A CA 1
ATOM 1505 C C . GLY A 1 99 ? -7.53348 84.61364 90.97647 1.000 27.44581 106 GLY A C 1
ATOM 1506 O O . GLY A 1 99 ? -8.58100 83.97760 91.09791 1.000 28.67057 106 GLY A O 1
ATOM 1510 N N . ALA A 1 100 ? -6.39918 84.04722 90.56682 1.000 24.80815 107 ALA A N 1
ATOM 1511 C CA . ALA A 1 100 ? -6.34179 82.63513 90.20053 1.000 23.53679 107 ALA A CA 1
ATOM 1512 C C . ALA A 1 100 ? -6.23547 81.80112 91.47275 1.000 23.97975 107 ALA A C 1
ATOM 1513 O O . ALA A 1 100 ? -5.40898 82.09892 92.33594 1.000 30.98360 107 ALA A O 1
ATOM 1520 N N . SER A 1 101 ? -7.07914 80.77779 91.60486 1.000 23.22670 108 SER A N 1
ATOM 1521 C CA . SER A 1 101 ? -6.94091 79.87150 92.74561 1.000 28.03943 108 SER A CA 1
ATOM 1522 C C . SER A 1 101 ? -6.29997 78.53851 92.37546 1.000 30.64799 108 SER A C 1
ATOM 1523 O O . SER A 1 101 ? -5.99183 77.74359 93.27476 1.000 28.77685 108 SER A O 1
ATOM 1531 N N . ARG A 1 102 ? -6.06523 78.30156 91.08467 1.000 23.75215 109 ARG A N 1
ATOM 1532 C CA . ARG A 1 102 ? -5.53357 77.04677 90.57770 1.000 24.71711 109 ARG A CA 1
ATOM 1533 C C . ARG A 1 102 ? -4.47538 77.36277 89.52893 1.000 28.52199 109 ARG A C 1
ATOM 1534 O O . ARG A 1 102 ? -4.51859 78.41061 88.87574 1.000 23.20404 109 ARG A O 1
ATOM 1555 N N A MET A 1 103 ? -3.55209 76.42972 89.36061 0.581 23.16713 110 MET A N 1
ATOM 1556 N N B MET A 1 103 ? -3.51350 76.44938 89.36703 0.419 23.22870 110 MET A N 1
ATOM 1557 C CA A MET A 1 103 ? -2.44119 76.59450 88.44763 0.581 24.37315 110 MET A CA 1
ATOM 1558 C CA B MET A 1 103 ? -2.40443 76.65318 88.43702 0.419 24.38004 110 MET A CA 1
ATOM 1559 C C A MET A 1 103 ? -2.21208 75.25529 87.77346 0.581 30.12499 110 MET A C 1
ATOM 1560 C C B MET A 1 103 ? -2.01168 75.33149 87.78975 0.419 29.87275 110 MET A C 1
ATOM 1561 O O A MET A 1 103 ? -2.20702 74.21543 88.44114 0.581 23.53241 110 MET A O 1
ATOM 1562 O O B MET A 1 103 ? -1.61738 74.39118 88.48686 0.419 24.65305 110 MET A O 1
ATOM 1589 N N . VAL A 1 104 ? -2.08373 75.27262 86.45768 1.000 20.65427 111 VAL A N 1
ATOM 1590 C CA . VAL A 1 104 ? -1.66737 74.08751 85.71868 1.000 18.79351 111 VAL A CA 1
ATOM 1591 C C . VAL A 1 104 ? -0.15351 74.09836 85.62615 1.000 24.42847 111 VAL A C 1
ATOM 1592 O O . VAL A 1 104 ? 0.46271 75.11208 85.28565 1.000 26.14068 111 VAL A O 1
ATOM 1606 N N . CYS A 1 105 ? 0.45870 72.96815 85.95578 1.000 22.00450 112 CYS A N 1
ATOM 1607 C CA . CYS A 1 105 ? 1.90019 72.87043 86.00089 1.000 21.78206 112 CYS A CA 1
ATOM 1608 C C . CYS A 1 105 ? 2.27485 71.48063 85.51051 1.000 20.44717 112 CYS A C 1
ATOM 1609 O O . CYS A 1 105 ? 1.41365 70.68013 85.14108 1.000 25.78996 112 CYS A O 1
ATOM 1617 N N . SER A 1 106 ? 3.57268 71.22907 85.45846 1.000 22.51278 113 SER A N 1
ATOM 1618 C CA . SER A 1 106 ? 4.12417 69.92767 85.11311 1.000 30.30401 113 SER A CA 1
ATOM 1619 C C . SER A 1 106 ? 4.92202 69.41615 86.30354 1.000 36.43711 113 SER A C 1
ATOM 1620 O O . SER A 1 106 ? 5.21090 70.15567 87.24856 1.000 30.70475 113 SER A O 1
ATOM 1628 N N . ALA A 1 107 ? 5.27096 68.12907 86.26867 1.000 33.84734 114 ALA A N 1
ATOM 1629 C CA . ALA A 1 107 ? 6.16475 67.63048 87.30489 1.000 39.38108 114 ALA A CA 1
ATOM 1630 C C . ALA A 1 107 ? 7.35510 68.56898 87.46514 1.000 32.10297 114 ALA A C 1
ATOM 1631 O O . ALA A 1 107 ? 7.70863 68.95061 88.58382 1.000 40.11563 114 ALA A O 1
ATOM 1638 N N . ALA A 1 108 ? 7.97719 68.96225 86.34920 1.000 34.18794 115 ALA A N 1
ATOM 1639 C CA . ALA A 1 108 ? 9.20379 69.74689 86.41137 1.000 40.86540 115 ALA A CA 1
ATOM 1640 C C . ALA A 1 108 ? 8.99915 71.12445 87.03881 1.000 41.79307 115 ALA A C 1
ATOM 1641 O O . ALA A 1 108 ? 9.92915 71.65861 87.65559 1.000 43.88619 115 ALA A O 1
ATOM 1648 N N . THR A 1 109 ? 7.82553 71.73349 86.86792 1.000 35.10809 116 THR A N 1
ATOM 1649 C CA . THR A 1 109 ? 7.56059 73.06099 87.41577 1.000 32.92274 116 THR A CA 1
ATOM 1650 C C . THR A 1 109 ? 6.73075 73.02716 88.69394 1.000 38.07370 116 THR A C 1
ATOM 1651 O O . THR A 1 109 ? 6.41153 74.09210 89.24076 1.000 32.81293 116 THR A O 1
ATOM 1662 N N . ARG A 1 110 ? 6.40166 71.83059 89.19250 1.000 34.82257 117 ARG A N 1
ATOM 1663 C CA . ARG A 1 110 ? 5.43647 71.68880 90.27496 1.000 36.50466 117 ARG A CA 1
ATOM 1664 C C . ARG A 1 110 ? 5.83404 72.49982 91.49045 1.000 37.25175 117 ARG A C 1
ATOM 1665 O O . ARG A 1 110 ? 4.96966 73.03064 92.19814 1.000 35.58834 117 ARG A O 1
ATOM 1686 N N . ASP A 1 111 ? 7.13699 72.62152 91.74449 1.000 39.33070 118 ASP A N 1
ATOM 1687 C CA . ASP A 1 111 ? 7.58375 73.29277 92.96026 1.000 45.21658 118 ASP A CA 1
ATOM 1688 C C . ASP A 1 111 ? 7.39616 74.80247 92.89726 1.000 48.07474 118 ASP A C 1
ATOM 1689 O O . ASP A 1 111 ? 7.54412 75.47063 93.92661 1.000 42.28028 118 ASP A O 1
ATOM 1698 N N . GLY A 1 112 ? 7.07963 75.35421 91.72372 1.000 36.00200 119 GLY A N 1
ATOM 1699 C CA . GLY A 1 112 ? 6.85861 76.77726 91.57225 1.000 37.03526 119 GLY A CA 1
ATOM 1700 C C . GLY A 1 112 ? 5.45139 77.24811 91.83788 1.000 29.94140 119 GLY A C 1
ATOM 1701 O O . GLY A 1 112 ? 5.20092 78.45520 91.80406 1.000 33.28350 119 GLY A O 1
ATOM 1705 N N . VAL A 1 113 ? 4.51526 76.33633 92.07115 1.000 30.73970 120 VAL A N 1
ATOM 1706 C CA . VAL A 1 113 ? 3.14572 76.72475 92.42640 1.000 27.04417 120 VAL A CA 1
ATOM 1707 C C . VAL A 1 113 ? 3.16534 77.34485 93.82058 1.000 41.11866 120 VAL A C 1
ATOM 1708 O O . VAL A 1 113 ? 3.70172 76.73074 94.75829 1.000 34.66982 120 VAL A O 1
ATOM 1721 N N . PRO A 1 114 ? 2.64453 78.55950 94.00459 1.000 31.20769 121 PRO A N 1
ATOM 1722 C CA . PRO A 1 114 ? 2.68220 79.17350 95.34339 1.000 37.23150 121 PRO A CA 1
ATOM 1723 C C . PRO A 1 114 ? 1.85124 78.39488 96.34993 1.000 36.94590 121 PRO A C 1
ATOM 1724 O O . PRO A 1 114 ? 0.91733 77.66606 96.00129 1.000 31.31226 121 PRO A O 1
ATOM 1735 N N . GLU A 1 115 ? 2.19017 78.58099 97.62723 1.000 47.12106 122 GLU A N 1
ATOM 1736 C CA . GLU A 1 115 ? 1.44743 77.93362 98.69677 1.000 48.14340 122 GLU A CA 1
ATOM 1737 C C . GLU A 1 115 ? 0.00876 78.43352 98.69537 1.000 36.56114 122 GLU A C 1
ATOM 1738 O O . GLU A 1 115 ? -0.25279 79.62799 98.52341 1.000 44.94564 122 GLU A O 1
ATOM 1750 N N . GLY A 1 116 ? -0.92600 77.51026 98.89092 1.000 35.26210 123 GLY A N 1
ATOM 1751 C CA . GLY A 1 116 ? -2.33440 77.83198 98.91355 1.000 46.42187 123 GLY A CA 1
ATOM 1752 C C . GLY A 1 116 ? -3.02751 77.76471 97.57313 1.000 48.37392 123 GLY A C 1
ATOM 1753 O O . GLY A 1 116 ? -4.24584 77.97891 97.51310 1.000 43.75859 123 GLY A O 1
ATOM 1757 N N . ILE A 1 117 ? -2.29644 77.45782 96.50599 1.000 39.88114 124 ILE A N 1
ATOM 1758 C CA . ILE A 1 117 ? -2.82914 77.40589 95.14933 1.000 35.99417 124 ILE A CA 1
ATOM 1759 C C . ILE A 1 117 ? -2.90016 75.94385 94.74326 1.000 32.33778 124 ILE A C 1
ATOM 1760 O O . ILE A 1 117 ? -1.91261 75.21027 94.87353 1.000 33.98333 124 ILE A O 1
ATOM 1776 N N . GLU A 1 118 ? -4.05821 75.52067 94.25620 1.000 31.06692 125 GLU A N 1
ATOM 1777 C CA . GLU A 1 118 ? -4.21328 74.14901 93.78191 1.000 30.11602 125 GLU A CA 1
ATOM 1778 C C . GLU A 1 118 ? -3.34706 73.92777 92.54730 1.000 37.51338 125 GLU A C 1
ATOM 1779 O O . GLU A 1 118 ? -3.41544 74.69839 91.58482 1.000 32.68694 125 GLU A O 1
ATOM 1791 N N . ALA A 1 119 ? -2.49790 72.90914 92.59527 1.000 31.39870 126 ALA A N 1
ATOM 1792 C CA . ALA A 1 119 ? -1.68740 72.51720 91.45031 1.000 29.67428 126 ALA A CA 1
ATOM 1793 C C . ALA A 1 119 ? -2.43996 71.45736 90.65851 1.000 32.20587 126 ALA A C 1
ATOM 1794 O O . ALA A 1 119 ? -2.95219 70.49038 91.22952 1.000 37.36145 126 ALA A O 1
ATOM 1801 N N . ILE A 1 120 ? -2.49604 71.63970 89.34011 1.000 25.81708 127 ILE A N 1
ATOM 1802 C CA . ILE A 1 120 ? -3.08577 70.67990 88.42472 1.000 26.55269 127 ILE A CA 1
ATOM 1803 C C . ILE A 1 120 ? -1.95329 70.21550 87.51727 1.000 33.93815 127 ILE A C 1
ATOM 1804 O O . ILE A 1 120 ? -1.48799 70.97052 86.65423 1.000 25.83120 127 ILE A O 1
ATOM 1820 N N . VAL A 1 121 ? -1.46597 68.99698 87.74904 1.000 30.05130 128 VAL A N 1
ATOM 1821 C CA . VAL A 1 121 ? -0.28271 68.50479 87.05486 1.000 30.47576 128 VAL A CA 1
ATOM 1822 C C . VAL A 1 121 ? -0.72445 67.94783 85.70998 1.000 33.15039 128 VAL A C 1
ATOM 1823 O O . VAL A 1 121 ? -1.51092 66.99782 85.64638 1.000 36.35195 128 VAL A O 1
ATOM 1836 N N . VAL A 1 122 ? -0.22664 68.54551 84.62526 1.000 28.66461 129 VAL A N 1
ATOM 1837 C CA . VAL A 1 122 ? -0.80618 68.27831 83.31536 1.000 33.87767 129 VAL A CA 1
ATOM 1838 C C . VAL A 1 122 ? -0.47256 66.87073 82.84613 1.000 41.83716 129 VAL A C 1
ATOM 1839 O O . VAL A 1 122 ? -1.23716 66.26246 82.08567 1.000 42.71525 129 VAL A O 1
ATOM 1852 N N . THR A 1 123 ? 0.63867 66.32131 83.31602 1.000 42.37086 130 THR A N 1
ATOM 1853 C CA . THR A 1 123 ? 1.13347 65.02055 82.88257 1.000 51.40693 130 THR A CA 1
ATOM 1854 C C . THR A 1 123 ? 0.55579 63.85204 83.67436 1.000 56.55826 130 THR A C 1
ATOM 1855 O O . THR A 1 123 ? 0.87364 62.69949 83.36570 1.000 67.09280 130 THR A O 1
ATOM 1866 N N . ASP A 1 124 ? -0.28276 64.10629 84.67457 1.000 51.13907 131 ASP A N 1
ATOM 1867 C CA . ASP A 1 124 ? -0.92603 63.02286 85.41302 1.000 53.92549 131 ASP A CA 1
ATOM 1868 C C . ASP A 1 124 ? -1.92273 62.29363 84.51523 1.000 57.79490 131 ASP A C 1
ATOM 1869 O O . ASP A 1 124 ? -2.67217 62.92458 83.77260 1.000 60.59660 131 ASP A O 1
ATOM 1878 N N . ALA A 1 127 ? -9.21602 60.91290 84.95805 1.000 74.66794 134 ALA A N 1
ATOM 1879 C CA . ALA A 1 127 ? -10.27137 59.98068 84.58607 1.000 82.91204 134 ALA A CA 1
ATOM 1880 C C . ALA A 1 127 ? -11.59726 60.68442 84.34183 1.000 77.20662 134 ALA A C 1
ATOM 1881 O O . ALA A 1 127 ? -12.59604 60.04381 84.01227 1.000 79.59417 134 ALA A O 1
ATOM 1888 N N . PHE A 1 128 ? -11.60509 62.00624 84.48375 1.000 75.93323 135 PHE A N 1
ATOM 1889 C CA . PHE A 1 128 ? -12.76782 62.76798 84.05835 1.000 65.35581 135 PHE A CA 1
ATOM 1890 C C . PHE A 1 128 ? -12.94450 62.63575 82.55193 1.000 63.29498 135 PHE A C 1
ATOM 1891 O O . PHE A 1 128 ? -11.98204 62.45000 81.80213 1.000 50.75553 135 PHE A O 1
ATOM 1908 N N . GLU A 1 129 ? -14.18566 62.75526 82.10996 1.000 56.27139 136 GLU A N 1
ATOM 1909 C CA . GLU A 1 129 ? -14.50800 62.66729 80.69634 1.000 53.75980 136 GLU A CA 1
ATOM 1910 C C . GLU A 1 129 ? -14.43220 64.04493 80.04990 1.000 50.39656 136 GLU A C 1
ATOM 1911 O O . GLU A 1 129 ? -14.67022 65.07106 80.69497 1.000 45.09799 136 GLU A O 1
ATOM 1923 N N . ALA A 1 130 ? -14.06069 64.05922 78.77151 1.000 34.55629 137 ALA A N 1
ATOM 1924 C CA . ALA A 1 130 ? -14.01404 65.31094 78.02684 1.000 32.92436 137 ALA A CA 1
ATOM 1925 C C . ALA A 1 130 ? -15.32725 66.06110 78.18430 1.000 39.84079 137 ALA A C 1
ATOM 1926 O O . ALA A 1 130 ? -16.41031 65.47890 78.09022 1.000 32.05432 137 ALA A O 1
ATOM 1933 N N . SER A 1 131 ? -15.22213 67.36415 78.43194 1.000 37.36122 138 SER A N 1
ATOM 1934 C CA . SER A 1 131 ? -16.39257 68.21144 78.61334 1.000 37.09896 138 SER A CA 1
ATOM 1935 C C . SER A 1 131 ? -15.96502 69.65404 78.40512 1.000 38.50831 138 SER A C 1
ATOM 1936 O O . SER A 1 131 ? -14.84741 70.03177 78.76120 1.000 32.77416 138 SER A O 1
ATOM 1944 N N . ALA A 1 132 ? -16.84698 70.44850 77.80305 1.000 35.65511 139 ALA A N 1
ATOM 1945 C CA . ALA A 1 132 ? -16.52851 71.85047 77.56837 1.000 38.31463 139 ALA A CA 1
ATOM 1946 C C . ALA A 1 132 ? -17.71807 72.74350 77.87371 1.000 35.28292 139 ALA A C 1
ATOM 1947 O O . ALA A 1 132 ? -18.85396 72.45552 77.48462 1.000 39.41515 139 ALA A O 1
ATOM 1954 N N . ALA A 1 133 ? -17.43328 73.84187 78.56507 1.000 31.27337 140 ALA A N 1
ATOM 1955 C CA . ALA A 1 133 ? -18.42537 74.88943 78.75819 1.000 26.25996 140 ALA A CA 1
ATOM 1956 C C . ALA A 1 133 ? -18.50847 75.79945 77.54642 1.000 26.89571 140 ALA A C 1
ATOM 1957 O O . ALA A 1 133 ? -19.57982 76.33931 77.24182 1.000 26.78374 140 ALA A O 1
ATOM 1964 N N . GLY A 1 134 ? -17.38750 75.99374 76.85644 1.000 24.82380 141 GLY A N 1
ATOM 1965 C CA . GLY A 1 134 ? -17.37438 76.79527 75.65448 1.000 23.84382 141 GLY A CA 1
ATOM 1966 C C . GLY A 1 134 ? -16.89909 78.21204 75.89550 1.000 23.62707 141 GLY A C 1
ATOM 1967 O O . GLY A 1 134 ? -17.31523 78.86103 76.85676 1.000 24.97836 141 GLY A O 1
ATOM 1971 N N . ALA A 1 135 ? -16.01930 78.70170 75.02733 1.000 23.74940 142 ALA A N 1
ATOM 1972 C CA . ALA A 1 135 ? -15.56624 80.08164 75.13588 1.000 22.43086 142 ALA A CA 1
ATOM 1973 C C . ALA A 1 135 ? -16.61065 81.02978 74.56023 1.000 21.84758 142 ALA A C 1
ATOM 1974 O O . ALA A 1 135 ? -17.32056 80.69479 73.60543 1.000 23.28673 142 ALA A O 1
ATOM 1981 N N . ARG A 1 136 ? -16.68923 82.23263 75.13981 1.000 20.17993 143 ARG A N 1
ATOM 1982 C CA . ARG A 1 136 ? -17.61043 83.26488 74.67868 1.000 20.26113 143 ARG A CA 1
ATOM 1983 C C . ARG A 1 136 ? -16.89253 84.58920 74.43187 1.000 19.19864 143 ARG A C 1
ATOM 1984 O O . ARG A 1 136 ? -15.95791 84.94450 75.15055 1.000 20.96269 143 ARG A O 1
ATOM 2005 N N . PRO A 1 137 ? -17.35638 85.35996 73.44850 1.000 18.97978 144 PRO A N 1
ATOM 2006 C CA . PRO A 1 137 ? -16.56826 86.51482 72.97629 1.000 17.89356 144 PRO A CA 1
ATOM 2007 C C . PRO A 1 137 ? -16.36720 87.60476 74.01245 1.000 18.73052 144 PRO A C 1
ATOM 2008 O O . PRO A 1 137 ? -15.31872 88.27577 74.00033 1.000 18.73717 144 PRO A O 1
ATOM 2019 N N . GLY A 1 138 ? -17.33169 87.82145 74.90049 1.000 21.71476 145 GLY A N 1
ATOM 2020 C CA . GLY A 1 138 ? -17.20290 88.84602 75.91245 1.000 22.84702 145 GLY A CA 1
ATOM 2021 C C . GLY A 1 138 ? -16.47608 88.41543 77.15554 1.000 24.67894 145 GLY A C 1
ATOM 2022 O O . GLY A 1 138 ? -16.13041 89.26581 77.98777 1.000 26.92868 145 GLY A O 1
ATOM 2026 N N . ASP A 1 139 ? -16.22933 87.11495 77.31323 1.000 20.08908 146 ASP A N 1
ATOM 2027 C CA . ASP A 1 139 ? -15.49212 86.61962 78.46424 1.000 20.14353 146 ASP A CA 1
ATOM 2028 C C . ASP A 1 139 ? -14.00240 86.91086 78.30083 1.000 18.06621 146 ASP A C 1
ATOM 2029 O O . ASP A 1 139 ? -13.49247 87.02697 77.17677 1.000 17.06000 146 ASP A O 1
ATOM 2038 N N . LEU A 1 140 ? -13.29536 86.94709 79.42212 1.000 18.53374 147 LEU A N 1
ATOM 2039 C CA . LEU A 1 140 ? -11.85478 87.12948 79.37628 1.000 17.60321 147 LEU A CA 1
ATOM 2040 C C . LEU A 1 140 ? -11.19497 85.88854 78.80535 1.000 18.76893 147 LEU A C 1
ATOM 2041 O O . LEU A 1 140 ? -11.59036 84.75702 79.11488 1.000 18.24732 147 LEU A O 1
ATOM 2057 N N . ALA A 1 141 ? -10.19749 86.11113 77.95549 1.000 15.42120 148 ALA A N 1
ATOM 2058 C CA . ALA A 1 141 ? -9.37799 85.04253 77.39450 1.000 16.37451 148 ALA A CA 1
ATOM 2059 C C . ALA A 1 141 ? -8.08741 84.86044 78.16405 1.000 15.78392 148 ALA A C 1
ATOM 2060 O O . ALA A 1 141 ? -7.64365 83.71855 78.37547 1.000 15.63192 148 ALA A O 1
ATOM 2067 N N . TYR A 1 142 ? -7.46979 85.95724 78.60118 1.000 14.96583 149 TYR A N 1
ATOM 2068 C CA . TYR A 1 142 ? -6.24383 85.88625 79.38343 1.000 16.28380 149 TYR A CA 1
ATOM 2069 C C . TYR A 1 142 ? -6.03520 87.18771 80.12976 1.000 15.62499 149 TYR A C 1
ATOM 2070 O O . TYR A 1 142 ? -6.67474 88.20249 79.84056 1.000 15.06206 149 TYR A O 1
ATOM 2088 N N . VAL A 1 143 ? -5.13553 87.13326 81.10924 1.000 15.48011 150 VAL A N 1
ATOM 2089 C CA . VAL A 1 143 ? -4.64187 88.30640 81.81531 1.000 13.69220 150 VAL A CA 1
ATOM 2090 C C . VAL A 1 143 ? -3.12515 88.26855 81.65846 1.000 16.73264 150 VAL A C 1
ATOM 2091 O O . VAL A 1 143 ? -2.47339 87.34790 82.16831 1.000 17.16678 150 VAL A O 1
ATOM 2104 N N . MET A 1 144 ? -2.57008 89.20991 80.90836 1.000 16.48961 151 MET A N 1
ATOM 2105 C CA . MET A 1 144 ? -1.13754 89.27523 80.66883 1.000 15.40443 151 MET A CA 1
ATOM 2106 C C . MET A 1 144 ? -0.57852 90.48255 81.39077 1.000 19.39593 151 MET A C 1
ATOM 2107 O O . MET A 1 144 ? -1.16352 91.56589 81.33769 1.000 18.78398 151 MET A O 1
ATOM 2121 N N . TYR A 1 145 ? 0.53654 90.28954 82.09556 1.000 19.77725 152 TYR A N 1
ATOM 2122 C CA . TYR A 1 145 ? 1.10788 91.35861 82.90281 1.000 19.15899 152 TYR A CA 1
ATOM 2123 C C . TYR A 1 145 ? 2.09378 92.20457 82.11101 1.000 23.84235 152 TYR A C 1
ATOM 2124 O O . TYR A 1 145 ? 2.90515 91.69568 81.32709 1.000 24.53427 152 TYR A O 1
ATOM 2142 N N . THR A 1 146 ? 1.97856 93.51443 82.29907 1.000 20.33914 153 THR A N 1
ATOM 2143 C CA . THR A 1 146 ? 2.84564 94.49664 81.66847 1.000 23.73750 153 THR A CA 1
ATOM 2144 C C . THR A 1 146 ? 3.24232 95.53254 82.70457 1.000 27.40960 153 THR A C 1
ATOM 2145 O O . THR A 1 146 ? 2.40905 95.96136 83.51400 1.000 26.66128 153 THR A O 1
ATOM 2156 N N . SER A 1 147 ? 4.51550 95.92469 82.68407 1.000 25.58967 154 SER A N 1
ATOM 2157 C CA . SER A 1 147 ? 4.97499 97.05695 83.47958 1.000 28.73563 154 SER A CA 1
ATOM 2158 C C . SER A 1 147 ? 5.23430 98.30100 82.64487 1.000 29.87064 154 SER A C 1
ATOM 2159 O O . SER A 1 147 ? 5.53734 99.35123 83.21271 1.000 29.55396 154 SER A O 1
ATOM 2167 N N . GLY A 1 148 ? 5.12865 98.20885 81.31951 1.000 31.05579 155 GLY A N 1
ATOM 2168 C CA . GLY A 1 148 ? 5.41681 99.36179 80.48986 1.000 32.30619 155 GLY A CA 1
ATOM 2169 C C . GLY A 1 148 ? 6.76637 99.95604 80.81936 1.000 38.02125 155 GLY A C 1
ATOM 2170 O O . GLY A 1 148 ? 7.75434 99.24441 81.02928 1.000 35.87894 155 GLY A O 1
ATOM 2174 N N . SER A 1 149 ? 6.81889 101.28333 80.86931 1.000 28.72356 156 SER A N 1
ATOM 2175 C CA . SER A 1 149 ? 8.01472 101.99170 81.29805 1.000 39.54755 156 SER A CA 1
ATOM 2176 C C . SER A 1 149 ? 7.89903 102.48301 82.73763 1.000 42.94193 156 SER A C 1
ATOM 2177 O O . SER A 1 149 ? 8.64178 103.38540 83.14141 1.000 44.83282 156 SER A O 1
ATOM 2185 N N . THR A 1 150 ? 6.98494 101.90116 83.51887 1.000 42.56029 157 THR A N 1
ATOM 2186 C CA . THR A 1 150 ? 6.71792 102.35353 84.88201 1.000 44.37410 157 THR A CA 1
ATOM 2187 C C . THR A 1 150 ? 7.45361 101.53746 85.93526 1.000 46.60210 157 THR A C 1
ATOM 2188 O O . THR A 1 150 ? 7.88067 102.08521 86.95547 1.000 49.91944 157 THR A O 1
ATOM 2199 N N . GLY A 1 151 ? 7.59481 100.23310 85.71926 1.000 43.12063 158 GLY A N 1
ATOM 2200 C CA . GLY A 1 151 ? 8.09941 99.34390 86.73520 1.000 40.59214 158 GLY A CA 1
ATOM 2201 C C . GLY A 1 151 ? 7.03709 98.76048 87.63911 1.000 45.74181 158 GLY A C 1
ATOM 2202 O O . GLY A 1 151 ? 7.35800 97.90664 88.47401 1.000 47.73086 158 GLY A O 1
ATOM 2206 N N . ILE A 1 152 ? 5.78954 99.19264 87.50455 1.000 34.48136 159 ILE A N 1
ATOM 2207 C CA . ILE A 1 152 ? 4.67157 98.65216 88.27263 1.000 39.88817 159 ILE A CA 1
ATOM 2208 C C . ILE A 1 152 ? 3.92833 97.66609 87.37668 1.000 29.28195 159 ILE A C 1
ATOM 2209 O O . ILE A 1 152 ? 3.38520 98.08268 86.34536 1.000 26.07145 159 ILE A O 1
ATOM 2225 N N . PRO A 1 153 ? 3.88606 96.37572 87.71502 1.000 31.81274 160 PRO A N 1
ATOM 2226 C CA . PRO A 1 153 ? 3.15539 95.41481 86.87465 1.000 26.67149 160 PRO A CA 1
ATOM 2227 C C . PRO A 1 153 ? 1.64677 95.53350 87.06816 1.000 28.02321 160 PRO A C 1
ATOM 2228 O O . PRO A 1 153 ? 1.14707 95.65811 88.19527 1.000 28.54786 160 PRO A O 1
ATOM 2239 N N . LYS A 1 154 ? 0.92620 95.52645 85.94709 1.000 24.85407 161 LYS A N 1
ATOM 2240 C CA . LYS A 1 154 ? -0.52099 95.54883 85.91306 1.000 23.80492 161 LYS A CA 1
ATOM 2241 C C . LYS A 1 154 ? -0.97665 94.39908 85.02510 1.000 18.93309 161 LYS A C 1
ATOM 2242 O O . LYS A 1 154 ? -0.30401 94.06043 84.04191 1.000 20.64496 161 LYS A O 1
ATOM 2261 N N . GLY A 1 155 ? -2.10831 93.79821 85.38183 1.000 17.73265 162 GLY A N 1
ATOM 2262 C CA . GLY A 1 155 ? -2.70078 92.74926 84.58248 1.000 19.99130 162 GLY A CA 1
ATOM 2263 C C . GLY A 1 155 ? -3.64493 93.27589 83.52118 1.000 20.30188 162 GLY A C 1
ATOM 2264 O O . GLY A 1 155 ? -4.66892 93.88654 83.83578 1.000 20.77257 162 GLY A O 1
ATOM 2268 N N . VAL A 1 156 ? -3.29735 93.05139 82.25441 1.000 14.58631 163 VAL A N 1
ATOM 2269 C CA . VAL A 1 156 ? -4.12905 93.48203 81.13394 1.000 16.02966 163 VAL A CA 1
ATOM 2270 C C . VAL A 1 156 ? -5.12676 92.36484 80.83485 1.000 14.95798 163 VAL A C 1
ATOM 2271 O O . VAL A 1 156 ? -4.73410 91.26253 80.43725 1.000 16.36085 163 VAL A O 1
ATOM 2284 N N . ALA A 1 157 ? -6.40957 92.65722 81.02049 1.000 14.36458 164 ALA A N 1
ATOM 2285 C CA . ALA A 1 157 ? -7.48889 91.69403 80.86449 1.000 13.61245 164 ALA A CA 1
ATOM 2286 C C . ALA A 1 157 ? -8.05508 91.79069 79.45347 1.000 15.26419 164 ALA A C 1
ATOM 2287 O O . ALA A 1 157 ? -8.66565 92.80034 79.09853 1.000 16.60617 164 ALA A O 1
ATOM 2294 N N . VAL A 1 158 ? -7.84888 90.76045 78.64645 1.000 13.92173 165 VAL A N 1
ATOM 2295 C CA . VAL A 1 158 ? -8.18853 90.79608 77.22108 1.000 14.61629 165 VAL A CA 1
ATOM 2296 C C . VAL A 1 158 ? -9.33097 89.82276 76.95020 1.000 14.01102 165 VAL A C 1
ATOM 2297 O O . VAL A 1 158 ? -9.19901 88.63336 77.26212 1.000 16.20227 165 VAL A O 1
ATOM 2310 N N . PRO A 1 159 ? -10.43425 90.26840 76.34249 1.000 14.08305 166 PRO A N 1
ATOM 2311 C CA . PRO A 1 159 ? -11.54820 89.36273 76.04998 1.000 15.06125 166 PRO A CA 1
ATOM 2312 C C . PRO A 1 159 ? -11.30996 88.53390 74.79815 1.000 14.26372 166 PRO A C 1
ATOM 2313 O O . PRO A 1 159 ? -10.55474 88.88986 73.90509 1.000 13.84400 166 PRO A O 1
ATOM 2324 N N . HIS A 1 160 ? -12.03327 87.41058 74.73074 1.000 13.83387 167 HIS A N 1
ATOM 2325 C CA . HIS A 1 160 ? -11.94128 86.53004 73.57269 1.000 12.66610 167 HIS A CA 1
ATOM 2326 C C . HIS A 1 160 ? -12.12499 87.26565 72.25290 1.000 15.49717 167 HIS A C 1
ATOM 2327 O O . HIS A 1 160 ? -11.41806 86.99042 71.27830 1.000 15.37248 167 HIS A O 1
ATOM 2341 N N . ARG A 1 161 ? -13.09215 88.18831 72.17912 1.000 15.55546 168 ARG A N 1
ATOM 2342 C CA . ARG A 1 161 ? -13.34863 88.86983 70.91826 1.000 16.72216 168 ARG A CA 1
ATOM 2343 C C . ARG A 1 161 ? -12.09961 89.58027 70.40231 1.000 15.34596 168 ARG A C 1
ATOM 2344 O O . ARG A 1 161 ? -11.84585 89.59822 69.19081 1.000 17.74710 168 ARG A O 1
ATOM 2365 N N . SER A 1 162 ? -11.31334 90.17254 71.29647 1.000 16.04654 169 SER A N 1
ATOM 2366 C CA . SER A 1 162 ? -10.11839 90.88498 70.85992 1.000 14.54170 169 SER A CA 1
ATOM 2367 C C . SER A 1 162 ? -9.04491 89.92217 70.37435 1.000 17.52639 169 SER A C 1
ATOM 2368 O O . SER A 1 162 ? -8.36261 90.19650 69.38266 1.000 15.51680 169 SER A O 1
ATOM 2376 N N . VAL A 1 163 ? -8.87974 88.78100 71.05323 1.000 14.59036 170 VAL A N 1
ATOM 2377 C CA . VAL A 1 163 ? -7.87354 87.80743 70.62131 1.000 16.08423 170 VAL A CA 1
ATOM 2378 C C . VAL A 1 163 ? -8.22278 87.26406 69.23940 1.000 17.01610 170 VAL A C 1
ATOM 2379 O O . VAL A 1 163 ? -7.34594 87.05228 68.39636 1.000 16.38870 170 VAL A O 1
ATOM 2392 N N . ALA A 1 164 ? -9.51857 87.01362 68.99712 1.000 14.79665 171 ALA A N 1
ATOM 2393 C CA . ALA A 1 164 ? -9.96070 86.49445 67.72155 1.000 18.75000 171 ALA A CA 1
ATOM 2394 C C . ALA A 1 164 ? -9.82489 87.52870 66.60605 1.000 16.04208 171 ALA A C 1
ATOM 2395 O O . ALA A 1 164 ? -9.49387 87.17273 65.47173 1.000 17.95930 171 ALA A O 1
ATOM 2402 N N . GLU A 1 165 ? -10.11289 88.79709 66.89935 1.000 19.25761 172 GLU A N 1
ATOM 2403 C CA . GLU A 1 165 ? -9.90002 89.84824 65.90452 1.000 20.95325 172 GLU A CA 1
ATOM 2404 C C . GLU A 1 165 ? -8.44305 89.88013 65.45771 1.000 21.54255 172 GLU A C 1
ATOM 2405 O O . GLU A 1 165 ? -8.14988 90.03345 64.26310 1.000 21.99211 172 GLU A O 1
ATOM 2417 N N . LEU A 1 166 ? -7.51358 89.73698 66.40571 1.000 18.72278 173 LEU A N 1
ATOM 2418 C CA . LEU A 1 166 ? -6.09492 89.65611 66.07589 1.000 18.52225 173 LEU A CA 1
ATOM 2419 C C . LEU A 1 166 ? -5.77898 88.36787 65.33100 1.000 17.45450 173 LEU A C 1
ATOM 2420 O O . LEU A 1 166 ? -5.25717 88.39728 64.21511 1.000 17.09180 173 LEU A O 1
ATOM 2436 N N . ALA A 1 167 ? -6.11979 87.20725 65.90948 1.000 14.48473 174 ALA A N 1
ATOM 2437 C CA . ALA A 1 167 ? -5.63270 85.96186 65.32836 1.000 14.99467 174 ALA A CA 1
ATOM 2438 C C . ALA A 1 167 ? -6.23407 85.70094 63.95090 1.000 16.30183 174 ALA A C 1
ATOM 2439 O O . ALA A 1 167 ? -5.54948 85.19189 63.05576 1.000 16.02717 174 ALA A O 1
ATOM 2446 N N . GLY A 1 168 ? -7.49493 86.06072 63.74744 1.000 16.98658 175 GLY A N 1
ATOM 2447 C CA . GLY A 1 168 ? -8.16919 85.80406 62.49006 1.000 17.47017 175 GLY A CA 1
ATOM 2448 C C . GLY A 1 168 ? -8.02370 86.89128 61.45216 1.000 17.90001 175 GLY A C 1
ATOM 2449 O O . GLY A 1 168 ? -8.66435 86.81659 60.40254 1.000 20.02223 175 GLY A O 1
ATOM 2453 N N . ASN A 1 169 ? -7.18624 87.88674 61.69999 1.000 16.50556 176 ASN A N 1
ATOM 2454 C CA . ASN A 1 169 ? -7.08792 89.00890 60.78447 1.000 17.30869 176 ASN A CA 1
ATOM 2455 C C . ASN A 1 169 ? -6.66430 88.53889 59.39758 1.000 15.83133 176 ASN A C 1
ATOM 2456 O O . ASN A 1 169 ? -5.67074 87.81397 59.26334 1.000 15.97370 176 ASN A O 1
ATOM 2467 N N . PRO A 1 170 ? -7.35626 88.95413 58.33660 1.000 20.10385 177 PRO A N 1
ATOM 2468 C CA . PRO A 1 170 ? -6.97898 88.46667 56.99678 1.000 21.51133 177 PRO A CA 1
ATOM 2469 C C . PRO A 1 170 ? -5.58832 88.89206 56.55440 1.000 21.95194 177 PRO A C 1
ATOM 2470 O O . PRO A 1 170 ? -4.98540 88.20683 55.72209 1.000 22.86223 177 PRO A O 1
ATOM 2481 N N . GLY A 1 171 ? -5.03796 89.97306 57.11488 1.000 18.02070 178 GLY A N 1
ATOM 2482 C CA . GLY A 1 171 ? -3.72280 90.44920 56.70393 1.000 18.33343 178 GLY A CA 1
ATOM 2483 C C . GLY A 1 171 ? -2.56002 89.53659 57.04796 1.000 15.65318 178 GLY A C 1
ATOM 2484 O O . GLY A 1 171 ? -1.48502 89.67448 56.45801 1.000 18.64729 178 GLY A O 1
ATOM 2488 N N . TRP A 1 172 ? -2.72470 88.62262 58.01643 1.000 14.77458 179 TRP A N 1
ATOM 2489 C CA . TRP A 1 172 ? -1.59509 87.76760 58.36820 1.000 16.49651 179 TRP A CA 1
ATOM 2490 C C . TRP A 1 172 ? -1.15235 86.91694 57.18937 1.000 17.86364 179 TRP A C 1
ATOM 2491 O O . TRP A 1 172 ? 0.03058 86.57210 57.07706 1.000 17.59713 179 TRP A O 1
ATOM 2512 N N . ALA A 1 173 ? -2.09854 86.50325 56.35069 1.000 15.78641 180 ALA A N 1
ATOM 2513 C CA . ALA A 1 173 ? -1.80336 85.74226 55.13996 1.000 19.08413 180 ALA A CA 1
ATOM 2514 C C . ALA A 1 173 ? -1.16211 84.40176 55.44979 1.000 18.38941 180 ALA A C 1
ATOM 2515 O O . ALA A 1 173 ? -0.37602 83.86974 54.65939 1.000 20.81729 180 ALA A O 1
ATOM 2522 N N . VAL A 1 174 ? -1.50018 83.80919 56.60531 1.000 15.77371 181 VAL A N 1
ATOM 2523 C CA . VAL A 1 174 ? -1.01164 82.49167 56.96160 1.000 15.12848 181 VAL A CA 1
ATOM 2524 C C . VAL A 1 174 ? -1.97027 81.44644 56.41207 1.000 16.69463 181 VAL A C 1
ATOM 2525 O O . VAL A 1 174 ? -3.19362 81.57853 56.54496 1.000 20.59582 181 VAL A O 1
ATOM 2538 N N . GLU A 1 175 ? -1.40702 80.41781 55.77507 1.000 20.66000 182 GLU A N 1
ATOM 2539 C CA . GLU A 1 175 ? -2.16929 79.40998 55.04816 1.000 19.42258 182 GLU A CA 1
ATOM 2540 C C . GLU A 1 175 ? -1.96673 78.03259 55.65159 1.000 19.33534 182 GLU A C 1
ATOM 2541 O O . GLU A 1 175 ? -1.07044 77.83574 56.48064 1.000 18.71020 182 GLU A O 1
ATOM 2553 N N . PRO A 1 176 ? -2.76085 77.04347 55.24123 1.000 19.32297 183 PRO A N 1
ATOM 2554 C CA . PRO A 1 176 ? -2.57478 75.69023 55.78871 1.000 19.07195 183 PRO A CA 1
ATOM 2555 C C . PRO A 1 176 ? -1.18665 75.10966 55.59230 1.000 20.70780 183 PRO A C 1
ATOM 2556 O O . PRO A 1 176 ? -0.73187 74.33260 56.43949 1.000 25.41686 183 PRO A O 1
ATOM 2567 N N . GLY A 1 177 ? -0.48471 75.43632 54.50986 1.000 20.43377 184 GLY A N 1
ATOM 2568 C CA . GLY A 1 177 ? 0.84993 74.89020 54.38174 1.000 24.55399 184 GLY A CA 1
ATOM 2569 C C . GLY A 1 177 ? 1.92123 75.56394 55.22402 1.000 26.75290 184 GLY A C 1
ATOM 2570 O O . GLY A 1 177 ? 3.07173 75.12140 55.21239 1.000 28.48225 184 GLY A O 1
ATOM 2574 N N . ASP A 1 178 ? 1.58012 76.61705 55.94331 1.000 21.13234 185 ASP A N 1
ATOM 2575 C CA . ASP A 1 178 ? 2.57114 77.35113 56.71325 1.000 16.92204 185 ASP A CA 1
ATOM 2576 C C . ASP A 1 178 ? 2.92015 76.61131 58.00450 1.000 18.44456 185 ASP A C 1
ATOM 2577 O O . ASP A 1 178 ? 2.10837 75.88170 58.58048 1.000 19.35447 185 ASP A O 1
ATOM 2586 N N . ALA A 1 179 ? 4.14076 76.84447 58.47126 1.000 16.95128 186 ALA A N 1
ATOM 2587 C CA . ALA A 1 179 ? 4.65388 76.29614 59.72329 1.000 15.41307 186 ALA A CA 1
ATOM 2588 C C . ALA A 1 179 ? 5.30154 77.45965 60.44744 1.000 16.19592 186 ALA A C 1
ATOM 2589 O O . ALA A 1 179 ? 6.22345 78.08137 59.90895 1.000 18.04512 186 ALA A O 1
ATOM 2596 N N . VAL A 1 180 ? 4.80992 77.78904 61.64604 1.000 16.34986 187 VAL A N 1
ATOM 2597 C CA . VAL A 1 180 ? 5.27118 78.96752 62.37057 1.000 14.07578 187 VAL A CA 1
ATOM 2598 C C . VAL A 1 180 ? 6.10759 78.52133 63.56067 1.000 15.32785 187 VAL A C 1
ATOM 2599 O O . VAL A 1 180 ? 5.69376 77.64327 64.32455 1.000 15.94604 187 VAL A O 1
ATOM 2612 N N . LEU A 1 181 ? 7.28128 79.12941 63.72281 1.000 18.68070 188 LEU A N 1
ATOM 2613 C CA . LEU A 1 181 ? 8.15939 78.76592 64.82665 1.000 17.07307 188 LEU A CA 1
ATOM 2614 C C . LEU A 1 181 ? 7.64982 79.40088 66.11939 1.000 16.78044 188 LEU A C 1
ATOM 2615 O O . LEU A 1 181 ? 7.32789 80.59154 66.14855 1.000 21.50937 188 LEU A O 1
ATOM 2631 N N . MET A 1 182 ? 7.55650 78.59772 67.16815 1.000 16.90658 189 MET A N 1
ATOM 2632 C CA . MET A 1 182 ? 7.03298 79.04071 68.46352 1.000 15.89654 189 MET A CA 1
ATOM 2633 C C . MET A 1 182 ? 8.19400 79.07553 69.45422 1.000 17.00003 189 MET A C 1
ATOM 2634 O O . MET A 1 182 ? 8.74893 78.02137 69.79360 1.000 20.24180 189 MET A O 1
ATOM 2648 N N . HIS A 1 183 ? 8.55360 80.27852 69.92135 1.000 18.49387 190 HIS A N 1
ATOM 2649 C CA . HIS A 1 183 ? 9.61985 80.40674 70.89968 1.000 18.90614 190 HIS A CA 1
ATOM 2650 C C . HIS A 1 183 ? 9.44427 81.61171 71.83180 1.000 19.45201 190 HIS A C 1
ATOM 2651 O O . HIS A 1 183 ? 10.10748 81.68641 72.86782 1.000 22.94742 190 HIS A O 1
ATOM 2665 N N . ALA A 1 184 ? 8.54184 82.52896 71.50584 1.000 18.22390 191 ALA A N 1
ATOM 2666 C CA . ALA A 1 184 ? 8.28518 83.65016 72.40099 1.000 21.56297 191 ALA A CA 1
ATOM 2667 C C . ALA A 1 184 ? 7.67949 83.13744 73.70949 1.000 18.58959 191 ALA A C 1
ATOM 2668 O O . ALA A 1 184 ? 6.95450 82.14473 73.71938 1.000 17.38746 191 ALA A O 1
ATOM 2675 N N . PRO A 1 185 ? 7.95961 83.79712 74.83417 1.000 21.24642 192 PRO A N 1
ATOM 2676 C CA . PRO A 1 185 ? 7.27245 83.42723 76.07740 1.000 21.60923 192 PRO A CA 1
ATOM 2677 C C . PRO A 1 185 ? 5.76502 83.55321 75.91338 1.000 19.08494 192 PRO A C 1
ATOM 2678 O O . PRO A 1 185 ? 5.26570 84.55577 75.39216 1.000 19.83529 192 PRO A O 1
ATOM 2689 N N . TYR A 1 186 ? 5.03402 82.53380 76.36406 1.000 19.08958 193 TYR A N 1
ATOM 2690 C CA . TYR A 1 186 ? 3.57804 82.61167 76.28389 1.000 19.17577 193 TYR A CA 1
ATOM 2691 C C . TYR A 1 186 ? 3.00475 83.62603 77.28247 1.000 18.38259 193 TYR A C 1
ATOM 2692 O O . TYR A 1 186 ? 1.80494 83.90672 77.24026 1.000 18.13706 193 TYR A O 1
ATOM 2710 N N . ALA A 1 187 ? 3.84492 84.19490 78.14685 1.000 18.13662 194 ALA A N 1
ATOM 2711 C CA . ALA A 1 187 ? 3.43205 85.29206 79.01541 1.000 19.03928 194 ALA A CA 1
ATOM 2712 C C . ALA A 1 187 ? 3.40284 86.62674 78.28484 1.000 18.94218 194 ALA A C 1
ATOM 2713 O O . ALA A 1 187 ? 2.92428 87.61705 78.84741 1.000 22.65488 194 ALA A O 1
ATOM 2720 N N . PHE A 1 188 ? 3.90194 86.66291 77.04432 1.000 18.16040 195 PHE A N 1
ATOM 2721 C CA . PHE A 1 188 ? 3.98604 87.85895 76.22486 1.000 18.56469 195 PHE A CA 1
ATOM 2722 C C . PHE A 1 188 ? 3.10684 87.66522 74.99894 1.000 18.21451 195 PHE A C 1
ATOM 2723 O O . PHE A 1 188 ? 2.86240 86.53915 74.57008 1.000 21.20109 195 PHE A O 1
ATOM 2740 N N . ASP A 1 189 ? 2.63640 88.75194 74.40212 1.000 21.09760 196 ASP A N 1
ATOM 2741 C CA . ASP A 1 189 ? 1.60704 88.48165 73.40552 1.000 19.44131 196 ASP A CA 1
ATOM 2742 C C . ASP A 1 189 ? 2.14878 88.25733 71.99049 1.000 17.14627 196 ASP A C 1
ATOM 2743 O O . ASP A 1 189 ? 1.34942 87.99345 71.10428 1.000 15.59958 196 ASP A O 1
ATOM 2752 N N . ALA A 1 190 ? 3.47103 88.25123 71.76251 1.000 17.24132 197 ALA A N 1
ATOM 2753 C CA . ALA A 1 190 ? 3.95583 87.69716 70.49802 1.000 19.45464 197 ALA A CA 1
ATOM 2754 C C . ALA A 1 190 ? 3.52379 86.24601 70.33419 1.000 18.49675 197 ALA A C 1
ATOM 2755 O O . ALA A 1 190 ? 3.41130 85.74215 69.20511 1.000 18.26074 197 ALA A O 1
ATOM 2762 N N . SER A 1 191 ? 3.28726 85.54744 71.44198 1.000 14.40039 198 SER A N 1
ATOM 2763 C CA . SER A 1 191 ? 2.79670 84.18500 71.37035 1.000 14.00417 198 SER A CA 1
ATOM 2764 C C . SER A 1 191 ? 1.43037 84.07836 70.69398 1.000 16.65599 198 SER A C 1
ATOM 2765 O O . SER A 1 191 ? 1.04223 82.97788 70.29048 1.000 16.24724 198 SER A O 1
ATOM 2773 N N . LEU A 1 192 ? 0.67268 85.17122 70.60174 1.000 16.72472 199 LEU A N 1
ATOM 2774 C CA . LEU A 1 192 ? -0.60294 85.09464 69.90325 1.000 13.59751 199 LEU A CA 1
ATOM 2775 C C . LEU A 1 192 ? -0.39072 84.87290 68.41125 1.000 15.02827 199 LEU A C 1
ATOM 2776 O O . LEU A 1 192 ? -1.18764 84.18571 67.75837 1.000 16.49078 199 LEU A O 1
ATOM 2792 N N . PHE A 1 193 ? 0.69198 85.41734 67.86020 1.000 14.61450 200 PHE A N 1
ATOM 2793 C CA . PHE A 1 193 ? 1.01214 85.12180 66.47118 1.000 16.90405 200 PHE A CA 1
ATOM 2794 C C . PHE A 1 193 ? 1.60017 83.71535 66.31582 1.000 14.85672 200 PHE A C 1
ATOM 2795 O O . PHE A 1 193 ? 1.30097 83.01521 65.34765 1.000 16.84035 200 PHE A O 1
ATOM 2812 N N . GLU A 1 194 ? 2.45243 83.28531 67.24600 1.000 15.86092 201 GLU A N 1
ATOM 2813 C CA . GLU A 1 194 ? 3.14607 82.02058 67.07453 1.000 15.02704 201 GLU A CA 1
ATOM 2814 C C . GLU A 1 194 ? 2.23861 80.82696 67.32382 1.000 17.03676 201 GLU A C 1
ATOM 2815 O O . GLU A 1 194 ? 2.45503 79.76142 66.73435 1.000 17.77496 201 GLU A O 1
ATOM 2827 N N . ILE A 1 195 ? 1.22028 80.98606 68.16296 1.000 15.56858 202 ILE A N 1
ATOM 2828 C CA . ILE A 1 195 ? 0.31284 79.88664 68.47513 1.000 16.00417 202 ILE A CA 1
ATOM 2829 C C . ILE A 1 195 ? -1.02258 80.03112 67.75394 1.000 14.86302 202 ILE A C 1
ATOM 2830 O O . ILE A 1 195 ? -1.42714 79.13069 67.02275 1.000 16.78669 202 ILE A O 1
ATOM 2846 N N . TRP A 1 196 ? -1.73816 81.14822 67.97542 1.000 15.13700 203 TRP A N 1
ATOM 2847 C CA . TRP A 1 196 ? -3.13981 81.16497 67.57700 1.000 13.62325 203 TRP A CA 1
ATOM 2848 C C . TRP A 1 196 ? -3.32651 81.50868 66.10184 1.000 13.97501 203 TRP A C 1
ATOM 2849 O O . TRP A 1 196 ? -4.24774 80.99180 65.46901 1.000 15.39459 203 TRP A O 1
ATOM 2870 N N . VAL A 1 197 ? -2.47717 82.35559 65.52631 1.000 13.66451 204 VAL A N 1
ATOM 2871 C CA . VAL A 1 197 ? -2.64124 82.67854 64.10761 1.000 14.18853 204 VAL A CA 1
ATOM 2872 C C . VAL A 1 197 ? -2.53563 81.43343 63.23452 1.000 14.86476 204 VAL A C 1
ATOM 2873 O O . VAL A 1 197 ? -3.42597 81.21947 62.39686 1.000 16.14029 204 VAL A O 1
ATOM 2886 N N . PRO A 1 198 ? -1.50239 80.59364 63.35470 1.000 14.04675 205 PRO A N 1
ATOM 2887 C CA . PRO A 1 198 ? -1.49251 79.39111 62.50121 1.000 15.62198 205 PRO A CA 1
ATOM 2888 C C . PRO A 1 198 ? -2.67156 78.46547 62.77216 1.000 16.89176 205 PRO A C 1
ATOM 2889 O O . PRO A 1 198 ? -3.21497 77.87745 61.83395 1.000 17.30701 205 PRO A O 1
ATOM 2900 N N . LEU A 1 199 ? -3.08019 78.30779 64.03734 1.000 16.23176 206 LEU A N 1
ATOM 2901 C CA . LEU A 1 199 ? -4.13879 77.34726 64.31999 1.000 14.05412 206 LEU A CA 1
ATOM 2902 C C . LEU A 1 199 ? -5.49091 77.80218 63.78114 1.000 16.47949 206 LEU A C 1
ATOM 2903 O O . LEU A 1 199 ? -6.31124 76.96030 63.40050 1.000 19.20646 206 LEU A O 1
ATOM 2919 N N . VAL A 1 200 ? -5.77017 79.10361 63.74592 1.000 16.48913 207 VAL A N 1
ATOM 2920 C CA . VAL A 1 200 ? -7.03378 79.53195 63.14306 1.000 16.07524 207 VAL A CA 1
ATOM 2921 C C . VAL A 1 200 ? -6.93645 79.53854 61.62572 1.000 18.37152 207 VAL A C 1
ATOM 2922 O O . VAL A 1 200 ? -7.95785 79.68690 60.94510 1.000 18.90261 207 VAL A O 1
ATOM 2935 N N . SER A 1 201 ? -5.73775 79.33202 61.08907 1.000 15.70490 208 SER A N 1
ATOM 2936 C CA . SER A 1 201 ? -5.48240 79.38623 59.66136 1.000 17.83530 208 SER A CA 1
ATOM 2937 C C . SER A 1 201 ? -5.28668 78.02083 59.02891 1.000 16.50308 208 SER A C 1
ATOM 2938 O O . SER A 1 201 ? -5.16397 77.93841 57.80338 1.000 18.07982 208 SER A O 1
ATOM 2946 N N . GLY A 1 202 ? -5.22741 76.95605 59.81740 1.000 15.96068 209 GLY A N 1
ATOM 2947 C CA . GLY A 1 202 ? -4.96674 75.64835 59.26538 1.000 16.89453 209 GLY A CA 1
ATOM 2948 C C . GLY A 1 202 ? -3.51011 75.23678 59.23007 1.000 17.04445 209 GLY A C 1
ATOM 2949 O O . GLY A 1 202 ? -3.22129 74.10960 58.80763 1.000 18.97512 209 GLY A O 1
ATOM 2953 N N . GLY A 1 203 ? -2.58371 76.10779 59.63694 1.000 16.52595 210 GLY A N 1
ATOM 2954 C CA . GLY A 1 203 ? -1.16738 75.80699 59.60770 1.000 15.23677 210 GLY A CA 1
ATOM 2955 C C . GLY A 1 203 ? -0.73677 75.06029 60.85173 1.000 17.84626 210 GLY A C 1
ATOM 2956 O O . GLY A 1 203 ? -1.55562 74.58082 61.63801 1.000 18.33116 210 GLY A O 1
ATOM 2960 N N A ARG A 1 204 ? 0.57799 74.95972 61.03079 0.513 17.18738 211 ARG A N 1
ATOM 2961 N N B ARG A 1 204 ? 0.57987 74.96780 61.03821 0.487 17.19821 211 ARG A N 1
ATOM 2962 C CA A ARG A 1 204 ? 1.11795 74.23612 62.17454 0.513 17.01631 211 ARG A CA 1
ATOM 2963 C CA B ARG A 1 204 ? 1.11390 74.23751 62.18085 0.487 17.02107 211 ARG A CA 1
ATOM 2964 C C A ARG A 1 204 ? 2.04397 75.10781 63.01191 0.513 18.12105 211 ARG A C 1
ATOM 2965 C C B ARG A 1 204 ? 2.06974 75.08716 63.00469 0.487 18.12051 211 ARG A C 1
ATOM 2966 O O A ARG A 1 204 ? 2.65337 76.06686 62.52521 0.513 16.90999 211 ARG A O 1
ATOM 2967 O O B ARG A 1 204 ? 2.72931 76.00372 62.50353 0.487 16.95930 211 ARG A O 1
ATOM 3008 N N . VAL A 1 205 ? 2.11688 74.75789 64.29415 1.000 15.88228 212 VAL A N 1
ATOM 3009 C CA . VAL A 1 205 ? 2.95729 75.41711 65.27364 1.000 16.14569 212 VAL A CA 1
ATOM 3010 C C . VAL A 1 205 ? 4.13283 74.49403 65.52829 1.000 16.82573 212 VAL A C 1
ATOM 3011 O O . VAL A 1 205 ? 3.92854 73.34498 65.91930 1.000 18.27219 212 VAL A O 1
ATOM 3025 N N . VAL A 1 206 ? 5.34784 74.99053 65.33029 1.000 17.44704 213 VAL A N 1
ATOM 3026 C CA . VAL A 1 206 ? 6.56093 74.19205 65.51347 1.000 18.83936 213 VAL A CA 1
ATOM 3027 C C . VAL A 1 206 ? 7.25745 74.69047 66.77724 1.000 17.52039 213 VAL A C 1
ATOM 3028 O O . VAL A 1 206 ? 7.81839 75.79386 66.78940 1.000 19.28532 213 VAL A O 1
ATOM 3041 N N . ILE A 1 207 ? 7.24590 73.86773 67.82960 1.000 16.99965 214 ILE A N 1
ATOM 3042 C CA . ILE A 1 207 ? 7.80087 74.26424 69.12566 1.000 19.60431 214 ILE A CA 1
ATOM 3043 C C . ILE A 1 207 ? 9.31878 74.25340 69.02728 1.000 20.74321 214 ILE A C 1
ATOM 3044 O O . ILE A 1 207 ? 9.92139 73.21696 68.72560 1.000 24.08887 214 ILE A O 1
ATOM 3060 N N . ALA A 1 208 ? 9.94649 75.38969 69.31538 1.000 20.06244 215 ALA A N 1
ATOM 3061 C CA . ALA A 1 208 ? 11.40241 75.46088 69.26908 1.000 23.46020 215 ALA A CA 1
ATOM 3062 C C . ALA A 1 208 ? 12.02813 74.65731 70.40521 1.000 24.65709 215 ALA A C 1
ATOM 3063 O O . ALA A 1 208 ? 11.50989 74.62220 71.52628 1.000 21.80613 215 ALA A O 1
ATOM 3070 N N . GLU A 1 209 ? 13.16434 74.01319 70.11412 1.000 29.65561 216 GLU A N 1
ATOM 3071 C CA . GLU A 1 209 ? 13.95641 73.34062 71.14145 1.000 34.27652 216 GLU A CA 1
ATOM 3072 C C . GLU A 1 209 ? 14.27416 74.32704 72.26023 1.000 30.07765 216 GLU A C 1
ATOM 3073 O O . GLU A 1 209 ? 14.34718 75.53559 72.01116 1.000 28.59127 216 GLU A O 1
ATOM 3085 N N . PRO A 1 210 ? 14.49685 73.86035 73.48995 1.000 32.15916 217 PRO A N 1
ATOM 3086 C CA . PRO A 1 210 ? 14.72258 74.80124 74.59401 1.000 34.25434 217 PRO A CA 1
ATOM 3087 C C . PRO A 1 210 ? 15.90492 75.72184 74.33121 1.000 27.38644 217 PRO A C 1
ATOM 3088 O O . PRO A 1 210 ? 16.87979 75.35618 73.67017 1.000 32.68181 217 PRO A O 1
ATOM 3099 N N . GLY A 1 211 ? 15.80321 76.93287 74.86440 1.000 32.23977 218 GLY A N 1
ATOM 3100 C CA . GLY A 1 211 ? 16.85512 77.90292 74.73348 1.000 38.53916 218 GLY A CA 1
ATOM 3101 C C . GLY A 1 211 ? 16.54295 78.92064 73.65799 1.000 35.71757 218 GLY A C 1
ATOM 3102 O O . GLY A 1 211 ? 15.56675 78.79683 72.91121 1.000 27.12429 218 GLY A O 1
ATOM 3106 N N . PRO A 1 212 ? 17.37856 79.94787 73.56161 1.000 29.59818 219 PRO A N 1
ATOM 3107 C CA . PRO A 1 212 ? 17.10460 81.03718 72.62532 1.000 31.85086 219 PRO A CA 1
ATOM 3108 C C . PRO A 1 212 ? 17.29441 80.60157 71.18516 1.000 31.99515 219 PRO A C 1
ATOM 3109 O O . PRO A 1 212 ? 18.16460 79.79048 70.86053 1.000 33.23480 219 PRO A O 1
ATOM 3120 N N . VAL A 1 213 ? 16.44925 81.14478 70.31818 1.000 24.69026 220 VAL A N 1
ATOM 3121 C CA . VAL A 1 213 ? 16.57619 80.92663 68.88050 1.000 27.32201 220 VAL A CA 1
ATOM 3122 C C . VAL A 1 213 ? 17.61114 81.91135 68.33939 1.000 32.76615 220 VAL A C 1
ATOM 3123 O O . VAL A 1 213 ? 17.38366 83.12446 68.33012 1.000 34.78078 220 VAL A O 1
ATOM 3136 N N . ASP A 1 214 ? 18.74124 81.38360 67.86859 1.000 25.51404 221 ASP A N 1
ATOM 3137 C CA . ASP A 1 214 ? 19.80639 82.14474 67.23253 1.000 29.02386 221 ASP A CA 1
ATOM 3138 C C . ASP A 1 214 ? 19.79975 81.84873 65.73092 1.000 25.81460 221 ASP A C 1
ATOM 3139 O O . ASP A 1 214 ? 18.95610 81.09778 65.22961 1.000 25.61570 221 ASP A O 1
ATOM 3148 N N . ALA A 1 215 ? 20.72942 82.46670 64.99836 1.000 23.54542 222 ALA A N 1
ATOM 3149 C CA . ALA A 1 215 ? 20.72408 82.32949 63.54549 1.000 25.99014 222 ALA A CA 1
ATOM 3150 C C . ALA A 1 215 ? 20.83524 80.86770 63.11782 1.000 26.55891 222 ALA A C 1
ATOM 3151 O O . ALA A 1 215 ? 20.14983 80.43545 62.18377 1.000 26.17201 222 ALA A O 1
ATOM 3158 N N . ARG A 1 216 ? 21.69263 80.09886 63.78320 1.000 26.29358 223 ARG A N 1
ATOM 3159 C CA . ARG A 1 216 ? 21.87725 78.70524 63.40475 1.000 25.94145 223 ARG A CA 1
ATOM 3160 C C . ARG A 1 216 ? 20.60721 77.90096 63.64100 1.000 24.61301 223 ARG A C 1
ATOM 3161 O O . ARG A 1 216 ? 20.20531 77.09937 62.78891 1.000 26.52293 223 ARG A O 1
ATOM 3182 N N . ARG A 1 217 ? 19.95581 78.10273 64.78403 1.000 24.77052 224 ARG A N 1
ATOM 3183 C CA . ARG A 1 217 ? 18.73227 77.36043 65.05311 1.000 26.48384 224 ARG A CA 1
ATOM 3184 C C . ARG A 1 217 ? 17.62067 77.76961 64.09950 1.000 26.01472 224 ARG A C 1
ATOM 3185 O O . ARG A 1 217 ? 16.79138 76.93485 63.71788 1.000 25.90675 224 ARG A O 1
ATOM 3206 N N . LEU A 1 218 ? 17.59643 79.03987 63.70161 1.000 24.31535 225 LEU A N 1
ATOM 3207 C CA . LEU A 1 218 ? 16.63174 79.49155 62.70829 1.000 23.55718 225 LEU A CA 1
ATOM 3208 C C . LEU A 1 218 ? 16.85893 78.79445 61.36933 1.000 27.41629 225 LEU A C 1
ATOM 3209 O O . LEU A 1 218 ? 15.90497 78.35806 60.71017 1.000 22.94855 225 LEU A O 1
ATOM 3225 N N . ARG A 1 219 ? 18.11928 78.71345 60.93332 1.000 24.04874 226 ARG A N 1
ATOM 3226 C CA . ARG A 1 219 ? 18.41772 78.00607 59.69152 1.000 26.08905 226 ARG A CA 1
ATOM 3227 C C . ARG A 1 219 ? 17.96456 76.55493 59.76147 1.000 25.98983 226 ARG A C 1
ATOM 3228 O O . ARG A 1 219 ? 17.37776 76.03757 58.80618 1.000 27.50604 226 ARG A O 1
ATOM 3249 N N . GLU A 1 220 ? 18.19523 75.89402 60.89462 1.000 25.32670 227 GLU A N 1
ATOM 3250 C CA . GLU A 1 220 ? 17.76420 74.50572 61.05065 1.000 25.92758 227 GLU A CA 1
ATOM 3251 C C . GLU A 1 220 ? 16.24572 74.39162 61.02686 1.000 30.92958 227 GLU A C 1
ATOM 3252 O O . GLU A 1 220 ? 15.70068 73.45640 60.43097 1.000 26.43388 227 GLU A O 1
ATOM 3264 N N . ALA A 1 221 ? 15.54505 75.31640 61.68721 1.000 26.21678 228 ALA A N 1
ATOM 3265 C CA . ALA A 1 221 ? 14.08364 75.28833 61.66826 1.000 26.05290 228 ALA A CA 1
ATOM 3266 C C . ALA A 1 221 ? 13.55121 75.49092 60.25662 1.000 20.92955 228 ALA A C 1
ATOM 3267 O O . ALA A 1 221 ? 12.58826 74.82953 59.84441 1.000 23.95606 228 ALA A O 1
ATOM 3274 N N . ILE A 1 222 ? 14.17614 76.37799 59.49044 1.000 19.83073 229 ILE A N 1
ATOM 3275 C CA . ILE A 1 222 ? 13.73394 76.61541 58.12130 1.000 23.73731 229 ILE A CA 1
ATOM 3276 C C . ILE A 1 222 ? 13.97090 75.37068 57.27731 1.000 27.28255 229 ILE A C 1
ATOM 3277 O O . ILE A 1 222 ? 13.11983 74.96866 56.47527 1.000 22.90865 229 ILE A O 1
ATOM 3293 N N . SER A 1 223 ? 15.12730 74.73222 57.46033 1.000 26.08809 230 SER A N 1
ATOM 3294 C CA . SER A 1 223 ? 15.40547 73.50141 56.72605 1.000 31.34365 230 SER A CA 1
ATOM 3295 C C . SER A 1 223 ? 14.38490 72.42456 57.04186 1.000 27.29085 230 SER A C 1
ATOM 3296 O O . SER A 1 223 ? 14.08800 71.58290 56.18811 1.000 36.02646 230 SER A O 1
ATOM 3304 N N . SER A 1 224 ? 13.84333 72.42732 58.25585 1.000 26.88918 231 SER A N 1
ATOM 3305 C CA . SER A 1 224 ? 12.86630 71.43626 58.67107 1.000 28.20728 231 SER A CA 1
ATOM 3306 C C . SER A 1 224 ? 11.45077 71.78127 58.23611 1.000 28.27412 231 SER A C 1
ATOM 3307 O O . SER A 1 224 ? 10.53577 70.99720 58.51171 1.000 33.28177 231 SER A O 1
ATOM 3315 N N . GLY A 1 225 ? 11.23806 72.93325 57.61352 1.000 24.16277 232 GLY A N 1
ATOM 3316 C CA . GLY A 1 225 ? 9.93748 73.29628 57.08239 1.000 28.10184 232 GLY A CA 1
ATOM 3317 C C . GLY A 1 225 ? 9.31099 74.55408 57.65405 1.000 24.67713 232 GLY A C 1
ATOM 3318 O O . GLY A 1 225 ? 8.21499 74.92998 57.20576 1.000 19.74815 232 GLY A O 1
ATOM 3322 N N . VAL A 1 226 ? 9.93877 75.25536 58.60196 1.000 19.80882 233 VAL A N 1
ATOM 3323 C CA . VAL A 1 226 ? 9.34719 76.49788 59.09483 1.000 18.07042 233 VAL A CA 1
ATOM 3324 C C . VAL A 1 226 ? 9.33157 77.53771 57.98185 1.000 21.31851 233 VAL A C 1
ATOM 3325 O O . VAL A 1 226 ? 10.33069 77.74551 57.27644 1.000 23.49637 233 VAL A O 1
ATOM 3338 N N . THR A 1 227 ? 8.17664 78.20027 57.81575 1.000 19.69803 234 THR A N 1
ATOM 3339 C CA . THR A 1 227 ? 7.96194 79.19600 56.78747 1.000 20.51660 234 THR A CA 1
ATOM 3340 C C . THR A 1 227 ? 7.78482 80.61305 57.31577 1.000 19.80212 234 THR A C 1
ATOM 3341 O O . THR A 1 227 ? 7.92860 81.56632 56.54256 1.000 17.78528 234 THR A O 1
ATOM 3352 N N . ARG A 1 228 ? 7.45333 80.78305 58.60065 1.000 18.77265 235 ARG A N 1
ATOM 3353 C CA . ARG A 1 228 ? 7.27228 82.11326 59.15578 1.000 16.92267 235 ARG A CA 1
ATOM 3354 C C . ARG A 1 228 ? 7.85468 82.14396 60.56355 1.000 15.73944 235 ARG A C 1
ATOM 3355 O O . ARG A 1 228 ? 7.73229 81.17738 61.32479 1.000 16.96253 235 ARG A O 1
ATOM 3376 N N . ALA A 1 229 ? 8.51087 83.25142 60.89931 1.000 16.96946 236 ALA A N 1
ATOM 3377 C CA . ALA A 1 229 ? 9.10652 83.36717 62.22249 1.000 16.27829 236 ALA A CA 1
ATOM 3378 C C . ALA A 1 229 ? 9.12553 84.82140 62.65655 1.000 15.62587 236 ALA A C 1
ATOM 3379 O O . ALA A 1 229 ? 9.43647 85.72418 61.86523 1.000 17.50112 236 ALA A O 1
ATOM 3386 N N . HIS A 1 230 ? 8.78570 85.03054 63.92570 1.000 16.14426 237 HIS A N 1
ATOM 3387 C CA . HIS A 1 230 ? 8.86659 86.33134 64.57220 1.000 15.85704 237 HIS A CA 1
ATOM 3388 C C . HIS A 1 230 ? 10.09488 86.35411 65.47360 1.000 18.70398 237 HIS A C 1
ATOM 3389 O O . HIS A 1 230 ? 10.34101 85.39107 66.21511 1.000 20.14654 237 HIS A O 1
ATOM 3403 N N . LEU A 1 231 ? 10.86869 87.42077 65.38061 1.000 18.32620 238 LEU A N 1
ATOM 3404 C CA . LEU A 1 231 ? 11.97558 87.67795 66.29296 1.000 21.18363 238 LEU A CA 1
ATOM 3405 C C . LEU A 1 231 ? 11.75489 88.99589 67.01680 1.000 20.26682 238 LEU A C 1
ATOM 3406 O O . LEU A 1 231 ? 11.25010 89.95555 66.43123 1.000 18.48350 238 LEU A O 1
ATOM 3422 N N . THR A 1 232 ? 12.13043 89.03959 68.29891 1.000 19.33573 239 THR A N 1
ATOM 3423 C CA . THR A 1 232 ? 12.16277 90.31689 68.98964 1.000 21.35469 239 THR A CA 1
ATOM 3424 C C . THR A 1 232 ? 13.05032 91.28659 68.22104 1.000 18.54181 239 THR A C 1
ATOM 3425 O O . THR A 1 232 ? 13.95125 90.88828 67.48445 1.000 21.35945 239 THR A O 1
ATOM 3436 N N . ALA A 1 233 ? 12.80356 92.57890 68.41477 1.000 19.57433 240 ALA A N 1
ATOM 3437 C CA . ALA A 1 233 ? 13.59695 93.58711 67.71647 1.000 20.50748 240 ALA A CA 1
ATOM 3438 C C . ALA A 1 233 ? 15.09277 93.38046 67.95905 1.000 23.22849 240 ALA A C 1
ATOM 3439 O O . ALA A 1 233 ? 15.90676 93.49416 67.03060 1.000 22.44722 240 ALA A O 1
ATOM 3446 N N . GLY A 1 234 ? 15.47327 93.08577 69.20562 1.000 22.19303 241 GLY A N 1
ATOM 3447 C CA . GLY A 1 234 ? 16.87389 92.84932 69.50325 1.000 24.21142 241 GLY A CA 1
ATOM 3448 C C . GLY A 1 234 ? 17.45755 91.67428 68.73969 1.000 24.04449 241 GLY A C 1
ATOM 3449 O O . GLY A 1 234 ? 18.55063 91.76541 68.17976 1.000 26.28322 241 GLY A O 1
ATOM 3453 N N A SER A 1 235 ? 16.74391 90.54281 68.72791 0.520 21.94967 242 SER A N 1
ATOM 3454 N N B SER A 1 235 ? 16.74336 90.54829 68.72429 0.480 21.96282 242 SER A N 1
ATOM 3455 C CA A SER A 1 235 ? 17.24277 89.36639 68.02432 0.520 21.65720 242 SER A CA 1
ATOM 3456 C CA B SER A 1 235 ? 17.24600 89.37315 68.02576 0.480 21.66781 242 SER A CA 1
ATOM 3457 C C A SER A 1 235 ? 17.27094 89.59899 66.51998 0.520 22.85926 242 SER A C 1
ATOM 3458 C C B SER A 1 235 ? 17.26977 89.59832 66.52020 0.480 22.86382 242 SER A C 1
ATOM 3459 O O A SER A 1 235 ? 18.21154 89.17500 65.83972 0.520 22.66880 242 SER A O 1
ATOM 3460 O O B SER A 1 235 ? 18.20765 89.16907 65.83938 0.480 22.67632 242 SER A O 1
ATOM 3475 N N . PHE A 1 236 ? 16.24834 90.26906 65.98645 1.000 22.50903 243 PHE A N 1
ATOM 3476 C CA . PHE A 1 236 ? 16.21585 90.55669 64.55639 1.000 18.60315 243 PHE A CA 1
ATOM 3477 C C . PHE A 1 236 ? 17.38639 91.44923 64.15344 1.000 21.38081 243 PHE A C 1
ATOM 3478 O O . PHE A 1 236 ? 18.06569 91.20082 63.14644 1.000 22.86752 243 PHE A O 1
ATOM 3496 N N . ARG A 1 237 ? 17.62578 92.50809 64.92257 1.000 19.91252 244 ARG A N 1
ATOM 3497 C CA . ARG A 1 237 ? 18.73586 93.39651 64.60406 1.000 21.28958 244 ARG A CA 1
ATOM 3498 C C . ARG A 1 237 ? 20.05279 92.63409 64.61966 1.000 25.56871 244 ARG A C 1
ATOM 3499 O O . ARG A 1 237 ? 20.90532 92.83749 63.74798 1.000 24.47276 244 ARG A O 1
ATOM 3520 N N . ALA A 1 238 ? 20.23875 91.75244 65.59972 1.000 23.44820 245 ALA A N 1
ATOM 3521 C CA . ALA A 1 238 ? 21.48846 91.00440 65.68081 1.000 25.28617 245 ALA A CA 1
ATOM 3522 C C . ALA A 1 238 ? 21.66369 90.11260 64.46653 1.000 27.61707 245 ALA A C 1
ATOM 3523 O O . ALA A 1 238 ? 22.70253 90.15133 63.79401 1.000 26.80815 245 ALA A O 1
ATOM 3530 N N . VAL A 1 239 ? 20.66067 89.29274 64.16074 1.000 25.52910 246 VAL A N 1
ATOM 3531 C CA . VAL A 1 239 ? 20.82302 88.36696 63.04320 1.000 25.96634 246 VAL A CA 1
ATOM 3532 C C . VAL A 1 239 ? 20.91781 89.13682 61.73076 1.000 24.65806 246 VAL A C 1
ATOM 3533 O O . VAL A 1 239 ? 21.68076 88.75741 60.83109 1.000 24.40123 246 VAL A O 1
ATOM 3546 N N . ALA A 1 240 ? 20.14833 90.22682 61.59930 1.000 22.12405 247 ALA A N 1
ATOM 3547 C CA . ALA A 1 240 ? 20.19343 91.02503 60.37952 1.000 21.26653 247 ALA A CA 1
ATOM 3548 C C . ALA A 1 240 ? 21.58891 91.57551 60.12990 1.000 26.63145 247 ALA A C 1
ATOM 3549 O O . ALA A 1 240 ? 22.03986 91.67031 58.97576 1.000 26.41820 247 ALA A O 1
ATOM 3556 N N . GLU A 1 241 ? 22.28078 91.97555 61.19206 1.000 24.56791 248 GLU A N 1
ATOM 3557 C CA . GLU A 1 241 ? 23.58936 92.58409 60.99707 1.000 28.71927 248 GLU A CA 1
ATOM 3558 C C . GLU A 1 241 ? 24.68362 91.53038 60.89321 1.000 28.66961 248 GLU A C 1
ATOM 3559 O O . GLU A 1 241 ? 25.66762 91.74732 60.18601 1.000 34.05917 248 GLU A O 1
ATOM 3571 N N . GLU A 1 242 ? 24.49592 90.36253 61.50986 1.000 26.93490 249 GLU A N 1
ATOM 3572 C CA . GLU A 1 242 ? 25.52601 89.33123 61.58427 1.000 25.42044 249 GLU A CA 1
ATOM 3573 C C . GLU A 1 242 ? 25.38350 88.25455 60.51414 1.000 32.06091 249 GLU A C 1
ATOM 3574 O O . GLU A 1 242 ? 26.39301 87.75516 59.99761 1.000 28.10639 249 GLU A O 1
ATOM 3586 N N . SER A 1 243 ? 24.15363 87.87953 60.17293 1.000 26.80338 250 SER A N 1
ATOM 3587 C CA . SER A 1 243 ? 23.93523 86.70655 59.33261 1.000 23.16681 250 SER A CA 1
ATOM 3588 C C . SER A 1 243 ? 22.58440 86.84824 58.63192 1.000 23.20333 250 SER A C 1
ATOM 3589 O O . SER A 1 243 ? 21.71009 85.99352 58.81319 1.000 23.98412 250 SER A O 1
ATOM 3597 N N . PRO A 1 244 ? 22.38123 87.90300 57.83786 1.000 26.65173 251 PRO A N 1
ATOM 3598 C CA . PRO A 1 244 ? 21.04637 88.13934 57.25700 1.000 25.35252 251 PRO A CA 1
ATOM 3599 C C . PRO A 1 244 ? 20.61085 87.05580 56.29125 1.000 27.48017 251 PRO A C 1
ATOM 3600 O O . PRO A 1 244 ? 19.40533 86.87312 56.07444 1.000 27.32300 251 PRO A O 1
ATOM 3611 N N . GLU A 1 245 ? 21.55510 86.32028 55.70880 1.000 25.84603 252 GLU A N 1
ATOM 3612 C CA . GLU A 1 245 ? 21.21275 85.18977 54.86420 1.000 28.03310 252 GLU A CA 1
ATOM 3613 C C . GLU A 1 245 ? 20.55832 84.05082 55.63947 1.000 28.88517 252 GLU A C 1
ATOM 3614 O O . GLU A 1 245 ? 20.00409 83.13768 55.02091 1.000 25.95357 252 GLU A O 1
ATOM 3626 N N . SER A 1 246 ? 20.57536 84.09097 56.97739 1.000 22.24050 253 SER A N 1
ATOM 3627 C CA . SER A 1 246 ? 19.94107 83.03728 57.75091 1.000 22.78997 253 SER A CA 1
ATOM 3628 C C . SER A 1 246 ? 18.42369 83.06099 57.61832 1.000 20.75311 253 SER A C 1
ATOM 3629 O O . SER A 1 246 ? 17.77414 82.05432 57.93654 1.000 22.27893 253 SER A O 1
ATOM 3637 N N . PHE A 1 247 ? 17.85391 84.16234 57.16083 1.000 21.56891 254 PHE A N 1
ATOM 3638 C CA . PHE A 1 247 ? 16.41168 84.22591 56.94151 1.000 24.10731 254 PHE A CA 1
ATOM 3639 C C . PHE A 1 247 ? 15.99245 83.61532 55.60702 1.000 26.76319 254 PHE A C 1
ATOM 3640 O O . PHE A 1 247 ? 14.78980 83.53592 55.33097 1.000 20.94426 254 PHE A O 1
ATOM 3657 N N . ALA A 1 248 ? 16.94571 83.19997 54.77516 1.000 24.10650 255 ALA A N 1
ATOM 3658 C CA . ALA A 1 248 ? 16.60397 82.71317 53.44694 1.000 26.02012 255 ALA A CA 1
ATOM 3659 C C . ALA A 1 248 ? 15.74667 81.46243 53.53943 1.000 20.79066 255 ALA A C 1
ATOM 3660 O O . ALA A 1 248 ? 16.04791 80.53247 54.29136 1.000 24.24621 255 ALA A O 1
ATOM 3667 N N . GLY A 1 249 ? 14.69260 81.43292 52.74137 1.000 24.80609 256 GLY A N 1
ATOM 3668 C CA . GLY A 1 249 ? 13.78130 80.32334 52.72464 1.000 24.09788 256 GLY A CA 1
ATOM 3669 C C . GLY A 1 249 ? 12.50832 80.56227 53.49954 1.000 28.87145 256 GLY A C 1
ATOM 3670 O O . GLY A 1 249 ? 11.51103 79.87754 53.25733 1.000 25.70963 256 GLY A O 1
ATOM 3674 N N . LEU A 1 250 ? 12.50857 81.52646 54.40929 1.000 23.00253 257 LEU A N 1
ATOM 3675 C CA . LEU A 1 250 ? 11.25452 81.93021 55.01503 1.000 20.84008 257 LEU A CA 1
ATOM 3676 C C . LEU A 1 250 ? 10.33922 82.58802 53.98926 1.000 20.72074 257 LEU A C 1
ATOM 3677 O O . LEU A 1 250 ? 10.78747 83.29986 53.08768 1.000 20.54869 257 LEU A O 1
ATOM 3693 N N A ARG A 1 251 ? 9.03329 82.34105 54.13268 0.530 18.75447 258 ARG A N 1
ATOM 3694 N N B ARG A 1 251 ? 9.03613 82.35047 54.13925 0.470 18.78944 258 ARG A N 1
ATOM 3695 C CA A ARG A 1 251 ? 8.05358 83.14513 53.41991 0.530 19.26477 258 ARG A CA 1
ATOM 3696 C CA B ARG A 1 251 ? 8.06905 83.15617 53.41363 0.470 19.29255 258 ARG A CA 1
ATOM 3697 C C A ARG A 1 251 ? 7.95098 84.54170 54.02720 0.530 19.73420 258 ARG A C 1
ATOM 3698 C C B ARG A 1 251 ? 7.95347 84.54754 54.02693 0.470 19.72682 258 ARG A C 1
ATOM 3699 O O A ARG A 1 251 ? 7.83949 85.53462 53.30056 0.530 19.71718 258 ARG A O 1
ATOM 3700 O O B ARG A 1 251 ? 7.83486 85.54250 53.30422 0.470 19.73848 258 ARG A O 1
ATOM 3741 N N . GLU A 1 252 ? 7.99956 84.63841 55.35701 1.000 17.57805 259 GLU A N 1
ATOM 3742 C CA . GLU A 1 252 ? 7.88307 85.92844 56.02868 1.000 16.78864 259 GLU A CA 1
ATOM 3743 C C . GLU A 1 252 ? 8.65534 85.90292 57.34509 1.000 15.53172 259 GLU A C 1
ATOM 3744 O O . GLU A 1 252 ? 8.58331 84.91779 58.09160 1.000 16.45075 259 GLU A O 1
ATOM 3757 N N . VAL A 1 253 ? 9.42338 86.96390 57.60131 1.000 17.11108 260 VAL A N 1
ATOM 3758 C CA . VAL A 1 253 ? 10.00561 87.22735 58.92068 1.000 16.36180 260 VAL A CA 1
ATOM 3759 C C . VAL A 1 253 ? 9.30971 88.45285 59.49068 1.000 14.97449 260 VAL A C 1
ATOM 3760 O O . VAL A 1 253 ? 9.03907 89.43275 58.78787 1.000 15.69237 260 VAL A O 1
ATOM 3773 N N . LEU A 1 254 ? 9.00445 88.38584 60.78297 1.000 16.60445 261 LEU A N 1
ATOM 3774 C CA . LEU A 1 254 ? 8.28656 89.44112 61.48492 1.000 17.83392 261 LEU A CA 1
ATOM 3775 C C . LEU A 1 254 ? 9.13797 89.89043 62.66366 1.000 16.51954 261 LEU A C 1
ATOM 3776 O O . LEU A 1 254 ? 9.90921 89.10459 63.21250 1.000 16.80827 261 LEU A O 1
ATOM 3792 N N . THR A 1 255 ? 8.98863 91.15050 63.04531 1.000 16.54051 262 THR A N 1
ATOM 3793 C CA . THR A 1 255 ? 9.73343 91.67126 64.18284 1.000 18.13786 262 THR A CA 1
ATOM 3794 C C . THR A 1 255 ? 9.03435 92.88596 64.75226 1.000 18.06734 262 THR A C 1
ATOM 3795 O O . THR A 1 255 ? 8.28212 93.57396 64.06866 1.000 18.34042 262 THR A O 1
ATOM 3806 N N . GLY A 1 256 ? 9.27720 93.12512 66.03276 1.000 20.82911 263 GLY A N 1
ATOM 3807 C CA . GLY A 1 256 ? 8.71364 94.29517 66.66642 1.000 22.23609 263 GLY A CA 1
ATOM 3808 C C . GLY A 1 256 ? 9.03191 94.26557 68.14146 1.000 20.11282 263 GLY A C 1
ATOM 3809 O O . GLY A 1 256 ? 9.75174 93.38292 68.62170 1.000 21.75918 263 GLY A O 1
ATOM 3813 N N . GLY A 1 257 ? 8.43811 95.21895 68.84383 1.000 29.85608 264 GLY A N 1
ATOM 3814 C CA . GLY A 1 257 ? 8.72474 95.46808 70.24175 1.000 30.04750 264 GLY A CA 1
ATOM 3815 C C . GLY A 1 257 ? 9.52040 96.75066 70.34395 1.000 31.04192 264 GLY A C 1
ATOM 3816 O O . GLY A 1 257 ? 8.97094 97.85715 70.24817 1.000 39.98226 264 GLY A O 1
ATOM 3820 N N . ASP A 1 258 ? 10.82133 96.60830 70.52676 1.000 31.65496 265 ASP A N 1
ATOM 3821 C CA . ASP A 1 258 ? 11.71582 97.74642 70.59788 1.000 29.21345 265 ASP A CA 1
ATOM 3822 C C . ASP A 1 258 ? 11.95152 98.30173 69.19342 1.000 31.80127 265 ASP A C 1
ATOM 3823 O O . ASP A 1 258 ? 11.43573 97.79160 68.19206 1.000 29.43474 265 ASP A O 1
ATOM 3832 N N . VAL A 1 259 ? 12.73794 99.37399 69.11832 1.000 27.68648 266 VAL A N 1
ATOM 3833 C CA . VAL A 1 259 ? 12.97039 100.04453 67.84692 1.000 30.30916 266 VAL A CA 1
ATOM 3834 C C . VAL A 1 259 ? 13.72227 99.10936 66.91271 1.000 26.48175 266 VAL A C 1
ATOM 3835 O O . VAL A 1 259 ? 14.62675 98.37518 67.33229 1.000 29.79993 266 VAL A O 1
ATOM 3848 N N . VAL A 1 260 ? 13.33443 99.11929 65.64272 1.000 29.76691 267 VAL A N 1
ATOM 3849 C CA . VAL A 1 260 ? 14.03257 98.38909 64.59554 1.000 28.18722 267 VAL A CA 1
ATOM 3850 C C . VAL A 1 260 ? 14.52589 99.41961 63.58857 1.000 26.63790 267 VAL A C 1
ATOM 3851 O O . VAL A 1 260 ? 13.71387 100.12652 62.98253 1.000 25.87168 267 VAL A O 1
ATOM 3864 N N . PRO A 1 261 ? 15.83018 99.55482 63.38819 1.000 25.93345 268 PRO A N 1
ATOM 3865 C CA . PRO A 1 261 ? 16.32294 100.52933 62.41421 1.000 26.59182 268 PRO A CA 1
ATOM 3866 C C . PRO A 1 261 ? 16.15657 100.01389 60.99382 1.000 21.76305 268 PRO A C 1
ATOM 3867 O O . PRO A 1 261 ? 16.24218 98.81356 60.72661 1.000 23.98980 268 PRO A O 1
ATOM 3878 N N . ALA A 1 262 ? 15.89574 100.95439 60.08395 1.000 25.11972 269 ALA A N 1
ATOM 3879 C CA . ALA A 1 262 ? 15.74482 100.59469 58.67926 1.000 25.59712 269 ALA A CA 1
ATOM 3880 C C . ALA A 1 262 ? 16.95236 99.83490 58.14152 1.000 27.18967 269 ALA A C 1
ATOM 3881 O O . ALA A 1 262 ? 16.80088 98.96409 57.27325 1.000 24.38811 269 ALA A O 1
ATOM 3888 N N . HIS A 1 263 ? 18.15714 100.13002 58.64190 1.000 25.33601 270 HIS A N 1
ATOM 3889 C CA . HIS A 1 263 ? 19.35320 99.47229 58.11089 1.000 27.02617 270 HIS A CA 1
ATOM 3890 C C . HIS A 1 263 ? 19.27454 97.96078 58.28027 1.000 25.46100 270 HIS A C 1
ATOM 3891 O O . HIS A 1 263 ? 19.72135 97.20540 57.40905 1.000 24.87295 270 HIS A O 1
ATOM 3905 N N . ALA A 1 264 ? 18.72586 97.49846 59.40795 1.000 23.48279 271 ALA A N 1
ATOM 3906 C CA . ALA A 1 264 ? 18.58593 96.06973 59.62798 1.000 21.47159 271 ALA A CA 1
ATOM 3907 C C . ALA A 1 264 ? 17.66431 95.44058 58.59493 1.000 19.87915 271 ALA A C 1
ATOM 3908 O O . ALA A 1 264 ? 17.96349 94.37032 58.06153 1.000 23.25406 271 ALA A O 1
ATOM 3915 N N . VAL A 1 265 ? 16.51981 96.07213 58.33349 1.000 20.39001 272 VAL A N 1
ATOM 3916 C CA . VAL A 1 265 ? 15.61135 95.57613 57.29973 1.000 20.04083 272 VAL A CA 1
ATOM 3917 C C . VAL A 1 265 ? 16.30451 95.58502 55.94274 1.000 24.02706 272 VAL A C 1
ATOM 3918 O O . VAL A 1 265 ? 16.15622 94.64850 55.14445 1.000 20.57846 272 VAL A O 1
ATOM 3931 N N . ALA A 1 266 ? 17.08994 96.62785 55.66604 1.000 23.96788 273 ALA A N 1
ATOM 3932 C CA . ALA A 1 266 ? 17.77498 96.69333 54.37420 1.000 24.28700 273 ALA A CA 1
ATOM 3933 C C . ALA A 1 266 ? 18.77369 95.55684 54.21135 1.000 24.60466 273 ALA A C 1
ATOM 3934 O O . ALA A 1 266 ? 18.92184 95.01343 53.10503 1.000 22.65118 273 ALA A O 1
ATOM 3941 N N . ARG A 1 267 ? 19.48066 95.19045 55.29353 1.000 23.77152 274 ARG A N 1
ATOM 3942 C CA . ARG A 1 267 ? 20.40280 94.05655 55.24527 1.000 21.03989 274 ARG A CA 1
ATOM 3943 C C . ARG A 1 267 ? 19.67806 92.76018 54.90009 1.000 26.22171 274 ARG A C 1
ATOM 3944 O O . ARG A 1 267 ? 20.18388 91.95456 54.11687 1.000 24.24282 274 ARG A O 1
ATOM 3965 N N . VAL A 1 268 ? 18.50374 92.52792 55.49160 1.000 21.63750 275 VAL A N 1
ATOM 3966 C CA . VAL A 1 268 ? 17.76796 91.30320 55.19867 1.000 21.77453 275 VAL A CA 1
ATOM 3967 C C . VAL A 1 268 ? 17.30589 91.29999 53.74248 1.000 19.63432 275 VAL A C 1
ATOM 3968 O O . VAL A 1 268 ? 17.43719 90.28858 53.04449 1.000 23.29783 275 VAL A O 1
ATOM 3981 N N . ARG A 1 269 ? 16.73609 92.41389 53.27474 1.000 21.23090 276 ARG A N 1
ATOM 3982 C CA . ARG A 1 269 ? 16.25393 92.47237 51.88877 1.000 21.14992 276 ARG A CA 1
ATOM 3983 C C . ARG A 1 269 ? 17.40197 92.24226 50.90975 1.000 26.58966 276 ARG A C 1
ATOM 3984 O O . ARG A 1 269 ? 17.23652 91.54412 49.89911 1.000 26.52328 276 ARG A O 1
ATOM 4005 N N A SER A 1 270 ? 18.57812 92.80598 51.19651 0.298 26.09832 277 SER A N 1
ATOM 4006 N N B SER A 1 270 ? 18.56429 92.84460 51.17138 0.702 26.00974 277 SER A N 1
ATOM 4007 C CA A SER A 1 270 ? 19.71342 92.62926 50.29381 0.298 28.79946 277 SER A CA 1
ATOM 4008 C CA B SER A 1 270 ? 19.71507 92.61685 50.29797 0.702 28.78581 277 SER A CA 1
ATOM 4009 C C A SER A 1 270 ? 20.17734 91.17805 50.25635 0.298 31.11308 277 SER A C 1
ATOM 4010 C C B SER A 1 270 ? 20.06427 91.14050 50.23433 0.702 31.28343 277 SER A C 1
ATOM 4011 O O A SER A 1 270 ? 20.58392 90.68164 49.19831 0.298 31.95856 277 SER A O 1
ATOM 4012 O O B SER A 1 270 ? 20.27218 90.58632 49.14495 0.702 31.94819 277 SER A O 1
ATOM 4027 N N . ALA A 1 271 ? 20.12500 90.47920 51.39349 1.000 24.98004 278 ALA A N 1
ATOM 4028 C CA . ALA A 1 271 ? 20.51847 89.07479 51.43001 1.000 25.89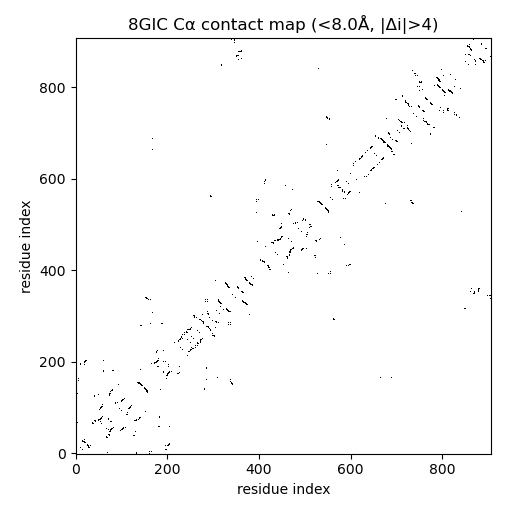402 278 ALA A CA 1
ATOM 4029 C C . ALA A 1 271 ? 19.40733 88.14883 50.93652 1.000 28.36745 278 ALA A C 1
ATOM 4030 O O . ALA A 1 271 ? 19.69796 87.07524 50.40335 1.000 29.93058 278 ALA A O 1
ATOM 4038 N N . CYS A 1 272 ? 18.14144 88.54118 51.11031 1.000 25.80309 279 CYS A N 1
ATOM 4039 C CA . CYS A 1 272 ? 16.98970 87.66322 50.88935 1.000 24.13422 279 CYS A CA 1
ATOM 4040 C C . CYS A 1 272 ? 15.95687 88.42892 50.08024 1.000 24.81393 279 CYS A C 1
ATOM 4041 O O . CYS A 1 272 ? 14.98182 88.95706 50.62607 1.000 21.95198 279 CYS A O 1
ATOM 4049 N N . PRO A 1 273 ? 16.14289 88.53844 48.76172 1.000 22.89948 280 PRO A N 1
ATOM 4050 C CA . PRO A 1 273 ? 15.22787 89.39423 47.99990 1.000 22.85931 280 PRO A CA 1
ATOM 4051 C C . PRO A 1 273 ? 13.77514 88.95739 48.06888 1.000 18.46346 280 PRO A C 1
ATOM 4052 O O . PRO A 1 273 ? 12.88841 89.79514 47.87626 1.000 23.62833 280 PRO A O 1
ATOM 4063 N N A ARG A 1 274 ? 13.49071 87.69101 48.36825 0.483 21.61200 281 ARG A N 1
ATOM 4064 N N B ARG A 1 274 ? 13.50845 87.67265 48.32524 0.517 21.60396 281 ARG A N 1
ATOM 4065 C CA A ARG A 1 274 ? 12.13628 87.17040 48.23466 0.483 19.79960 281 ARG A CA 1
ATOM 4066 C CA B ARG A 1 274 ? 12.17108 87.10682 48.20449 0.517 19.73038 281 ARG A CA 1
ATOM 4067 C C A ARG A 1 274 ? 11.37352 87.08181 49.55544 0.483 22.30503 281 ARG A C 1
ATOM 4068 C C B ARG A 1 274 ? 11.47123 86.89728 49.54351 0.517 22.37040 281 ARG A C 1
ATOM 4069 O O A ARG A 1 274 ? 10.14509 86.95975 49.52831 0.483 20.97817 281 ARG A O 1
ATOM 4070 O O B ARG A 1 274 ? 10.36726 86.34556 49.56551 0.517 21.80187 281 ARG A O 1
ATOM 4111 N N A VAL A 1 275 ? 12.05002 87.18045 50.69386 0.483 21.12197 282 VAL A N 1
ATOM 4112 N N B VAL A 1 275 ? 12.06688 87.31771 50.64444 0.517 21.07063 282 VAL A N 1
ATOM 4113 C CA A VAL A 1 275 ? 11.38757 87.02953 51.98869 0.483 19.50491 282 VAL A CA 1
ATOM 4114 C CA B VAL A 1 275 ? 11.43905 87.17705 51.95316 0.517 19.45400 282 VAL A CA 1
ATOM 4115 C C A VAL A 1 275 ? 10.61309 88.30107 52.32432 0.483 18.47667 282 VAL A C 1
ATOM 4116 C C B VAL A 1 275 ? 10.55234 88.38503 52.20918 0.517 18.48089 282 VAL A C 1
ATOM 4117 O O A VAL A 1 275 ? 11.15506 89.41329 52.25362 0.483 19.53919 282 VAL A O 1
ATOM 4118 O O B VAL A 1 275 ? 10.95635 89.53367 51.97790 0.517 19.59412 282 VAL A O 1
ATOM 4143 N N . ARG A 1 276 ? 9.32939 88.13697 52.66858 1.000 16.98350 283 ARG A N 1
ATOM 4144 C CA . ARG A 1 276 ? 8.50169 89.23060 53.15009 1.000 16.64696 283 ARG A CA 1
ATOM 4145 C C . ARG A 1 276 ? 9.01756 89.65409 54.52170 1.000 17.24445 283 ARG A C 1
ATOM 4146 O O . ARG A 1 276 ? 9.34586 88.80122 55.33722 1.000 17.28907 283 ARG A O 1
ATOM 4168 N N . ILE A 1 277 ? 9.10256 90.95444 54.75647 1.000 17.81228 284 ILE A N 1
ATOM 4169 C CA . ILE A 1 277 ? 9.55437 91.47561 56.05228 1.000 18.62620 284 ILE A CA 1
ATOM 4170 C C . ILE A 1 277 ? 8.45350 92.34107 56.65572 1.000 15.01919 284 ILE A C 1
ATOM 4171 O O . ILE A 1 277 ? 8.07149 93.37195 56.09182 1.000 16.75377 284 ILE A O 1
ATOM 4187 N N . ARG A 1 278 ? 7.96549 91.94200 57.84217 1.000 16.43410 285 ARG A N 1
ATOM 4188 C CA . ARG A 1 278 ? 6.85616 92.64219 58.46648 1.000 14.47114 285 ARG A CA 1
ATOM 4189 C C . ARG A 1 278 ? 7.29096 93.20464 59.81654 1.000 12.55352 285 ARG A C 1
ATOM 4190 O O . ARG A 1 278 ? 7.80122 92.46858 60.67151 1.000 17.23071 285 ARG A O 1
ATOM 4211 N N . HIS A 1 279 ? 7.07674 94.49301 59.99029 1.000 15.77598 286 HIS A N 1
ATOM 4212 C CA . HIS A 1 279 ? 7.32948 95.20463 61.23677 1.000 16.64941 286 HIS A CA 1
ATOM 4213 C C . HIS A 1 279 ? 6.00413 95.37008 61.95931 1.000 19.68514 286 HIS A C 1
ATOM 4214 O O . HIS A 1 279 ? 5.03733 95.85799 61.36784 1.000 18.40778 286 HIS A O 1
ATOM 4228 N N . LEU A 1 280 ? 5.95399 94.96900 63.23246 1.000 16.36606 287 LEU A N 1
ATOM 4229 C CA . LEU A 1 280 ? 4.74500 95.08170 64.02440 1.000 16.40724 287 LEU A CA 1
ATOM 4230 C C . LEU A 1 280 ? 4.91377 96.14225 65.10401 1.000 16.59446 287 LEU A C 1
ATOM 4231 O O . LEU A 1 280 ? 5.99000 96.26438 65.68631 1.000 17.16293 287 LEU A O 1
ATOM 4247 N N . TYR A 1 281 ? 3.83605 96.86398 65.40861 1.000 13.33371 288 TYR A N 1
ATOM 4248 C CA . TYR A 1 281 ? 3.84548 97.82295 66.51628 1.000 14.01066 288 TYR A CA 1
ATOM 4249 C C . TYR A 1 281 ? 2.54399 97.73197 67.30578 1.000 16.67237 288 TYR A C 1
ATOM 4250 O O . TYR A 1 281 ? 1.45665 97.73400 66.72505 1.000 13.44780 288 TYR A O 1
ATOM 4268 N N . GLY A 1 282 ? 2.64863 97.67443 68.63746 1.000 16.18775 289 GLY A N 1
ATOM 4269 C CA . GLY A 1 282 ? 1.49539 97.90015 69.47797 1.000 16.37403 289 GLY A CA 1
ATOM 4270 C C . GLY A 1 282 ? 1.71381 97.42203 70.90032 1.000 16.33704 289 GLY A C 1
ATOM 4271 O O . GLY A 1 282 ? 2.56550 96.57138 71.17520 1.000 15.99033 289 GLY A O 1
ATOM 4275 N N . PRO A 1 283 ? 0.92330 97.95421 71.82879 1.000 14.05947 290 PRO A N 1
ATOM 4276 C CA . PRO A 1 283 ? 1.02700 97.54420 73.23325 1.000 17.09573 290 PRO A CA 1
ATOM 4277 C C . PRO A 1 283 ? 0.19101 96.31966 73.58092 1.000 15.61228 290 PRO A C 1
ATOM 4278 O O . PRO A 1 283 ? -0.72791 95.92478 72.86690 1.000 15.99339 290 PRO A O 1
ATOM 4289 N N . THR A 1 284 ? 0.49936 95.74996 74.76146 1.000 15.90258 291 THR A N 1
ATOM 4290 C CA . THR A 1 284 ? -0.28524 94.61405 75.24713 1.000 14.63687 291 THR A CA 1
ATOM 4291 C C . THR A 1 284 ? -1.74536 94.99036 75.38681 1.000 16.34508 291 THR A C 1
ATOM 4292 O O . THR A 1 284 ? -2.63062 94.16539 75.15206 1.000 15.04597 291 THR A O 1
ATOM 4303 N N . GLU A 1 285 ? -1.99299 96.25514 75.71239 1.000 14.50019 292 GLU A N 1
ATOM 4304 C CA . GLU A 1 285 ? -3.33436 96.77430 75.90535 1.000 13.55068 292 GLU A CA 1
ATOM 4305 C C . GLU A 1 285 ? -4.19599 96.72125 74.65314 1.000 16.83791 292 GLU A C 1
ATOM 4306 O O . GLU A 1 285 ? -5.41888 96.85929 74.76653 1.000 15.76135 292 GLU A O 1
ATOM 4318 N N . THR A 1 286 ? -3.61166 96.55960 73.46471 1.000 16.10945 293 THR A N 1
ATOM 4319 C CA . THR A 1 286 ? -4.43577 96.43080 72.26199 1.000 15.58826 293 THR A CA 1
ATOM 4320 C C . THR A 1 286 ? -4.10713 95.16225 71.47352 1.000 16.41284 293 THR A C 1
ATOM 4321 O O . THR A 1 286 ? -4.26453 95.13128 70.25723 1.000 18.14644 293 THR A O 1
ATOM 4332 N N . THR A 1 287 ? -3.66713 94.11277 72.17784 1.000 14.21233 294 THR A N 1
ATOM 4333 C CA . THR A 1 287 ? -3.55279 92.73674 71.69311 1.000 14.74420 294 THR A CA 1
ATOM 4334 C C . THR A 1 287 ? -2.52634 92.59230 70.57254 1.000 15.32355 294 THR A C 1
ATOM 4335 O O . THR A 1 287 ? -2.87697 92.60302 69.38805 1.000 16.75412 294 THR A O 1
ATOM 4346 N N . LEU A 1 288 ? -1.25611 92.45068 70.98214 1.000 17.56764 295 LEU A N 1
ATOM 4347 C CA . LEU A 1 288 ? -0.06462 92.20706 70.15890 1.000 18.81331 295 LEU A CA 1
ATOM 4348 C C . LEU A 1 288 ? 0.31062 93.40150 69.29210 1.000 18.92040 295 LEU A C 1
ATOM 4349 O O . LEU A 1 288 ? 1.34478 94.04301 69.52987 1.000 20.55470 295 LEU A O 1
ATOM 4365 N N . CYS A 1 289 ? -0.48856 93.71397 68.27841 1.000 14.94110 296 CYS A N 1
ATOM 4366 C CA . CYS A 1 289 ? -0.11009 94.79975 67.39057 1.000 15.27054 296 CYS A CA 1
ATOM 4367 C C . CYS A 1 289 ? -1.34423 95.50205 66.83485 1.000 17.03646 296 CYS A C 1
ATOM 4368 O O . CYS A 1 289 ? -2.36891 94.87055 66.55199 1.000 19.41599 296 CYS A O 1
ATOM 4376 N N . ALA A 1 290 ? -1.21467 96.81533 66.67918 1.000 14.10104 297 ALA A N 1
ATOM 4377 C CA . ALA A 1 290 ? -2.25213 97.67338 66.14618 1.000 15.19149 297 ALA A CA 1
ATOM 4378 C C . ALA A 1 290 ? -1.92698 98.23709 64.77756 1.000 16.41813 297 ALA A C 1
ATOM 4379 O O . ALA A 1 290 ? -2.84144 98.61695 64.04869 1.000 16.19498 297 ALA A O 1
ATOM 4386 N N . THR A 1 291 ? -0.65038 98.35118 64.45330 1.000 14.97153 298 THR A N 1
ATOM 4387 C CA . THR A 1 291 ? -0.20019 98.83430 63.14523 1.000 15.85671 298 THR A CA 1
ATOM 4388 C C . THR A 1 291 ? 0.90096 97.90823 62.64776 1.000 15.73213 298 THR A C 1
ATOM 4389 O O . THR A 1 291 ? 1.54187 97.19309 63.41917 1.000 15.01141 298 THR A O 1
ATOM 4400 N N . TRP A 1 292 ? 1.13025 97.91355 61.33444 1.000 17.97920 299 TRP A N 1
ATOM 4401 C CA . TRP A 1 292 ? 2.21019 97.10353 60.81502 1.000 13.98061 299 TRP A CA 1
ATOM 4402 C C . TRP A 1 292 ? 2.67480 97.67022 59.47737 1.000 13.95408 299 TRP A C 1
ATOM 4403 O O . TRP A 1 292 ? 1.94813 98.41873 58.81325 1.000 16.26372 299 TRP A O 1
ATOM 4424 N N . HIS A 1 293 ? 3.89948 97.29252 59.10141 1.000 17.18095 300 HIS A N 1
ATOM 4425 C CA . HIS A 1 293 ? 4.51608 97.70410 57.83305 1.000 16.10028 300 HIS A CA 1
ATOM 4426 C C . HIS A 1 293 ? 5.08871 96.47163 57.15939 1.000 18.13981 300 HIS A C 1
ATOM 4427 O O . HIS A 1 293 ? 5.91957 95.76697 57.74210 1.000 18.56105 300 HIS A O 1
ATOM 4441 N N . LEU A 1 294 ? 4.67785 96.21839 55.91954 1.000 20.10009 301 LEU A N 1
ATOM 4442 C CA . LEU A 1 294 ? 5.10428 95.03041 55.20399 1.000 19.77592 301 LEU A CA 1
ATOM 4443 C C . LEU A 1 294 ? 5.95851 95.43578 54.00998 1.000 17.30528 301 LEU A C 1
ATOM 4444 O O . LEU A 1 294 ? 5.55678 96.30031 53.22000 1.000 25.48126 301 LEU A O 1
ATOM 4460 N N . LEU A 1 295 ? 7.14956 94.85407 53.93255 1.000 17.98042 302 LEU A N 1
ATOM 4461 C CA . LEU A 1 295 ? 8.04409 95.02843 52.78937 1.000 20.56577 302 LEU A CA 1
ATOM 4462 C C . LEU A 1 295 ? 7.90095 93.79716 51.90587 1.000 17.57015 302 LEU A C 1
ATOM 4463 O O . LEU A 1 295 ? 8.29139 92.68952 52.29310 1.000 20.45727 302 LEU A O 1
ATOM 4479 N N . GLU A 1 296 ? 7.33084 93.99568 50.71591 1.000 22.96469 303 GLU A N 1
ATOM 4480 C CA . GLU A 1 296 ? 7.12541 92.91015 49.78821 1.000 24.42054 303 GLU A CA 1
ATOM 4481 C C . GLU A 1 296 ? 8.45478 92.49857 49.16869 1.000 19.26857 303 GLU A C 1
ATOM 4482 O O . GLU A 1 296 ? 9.40840 93.28823 49.15970 1.000 20.40282 303 GLU A O 1
ATOM 4494 N N . PRO A 1 297 ? 8.55486 91.26288 48.68889 1.000 18.77382 304 PRO A N 1
ATOM 4495 C CA . PRO A 1 297 ? 9.78811 90.81885 48.03051 1.000 21.47178 304 PRO A CA 1
ATOM 4496 C C . PRO A 1 297 ? 10.17975 91.79535 46.93449 1.000 19.70361 304 PRO A C 1
ATOM 4497 O O . PRO A 1 297 ? 9.32741 92.31830 46.22002 1.000 19.67111 304 PRO A O 1
ATOM 4508 N N . GLY A 1 298 ? 11.47967 92.06661 46.84042 1.000 22.54850 305 GLY A N 1
ATOM 4509 C CA . GLY A 1 298 ? 12.00898 92.96431 45.83968 1.000 22.25688 305 GLY A CA 1
ATOM 4510 C C . GLY A 1 298 ? 11.95751 94.44073 46.16280 1.000 26.84903 305 GLY A C 1
ATOM 4511 O O . GLY A 1 298 ? 12.70013 95.21391 45.54534 1.000 25.13508 305 GLY A O 1
ATOM 4515 N N . ASP A 1 299 ? 11.11686 94.87290 47.09901 1.000 21.66368 306 ASP A N 1
ATOM 4516 C CA . ASP A 1 299 ? 11.03094 96.28470 47.43622 1.000 21.44351 306 ASP A CA 1
ATOM 4517 C C . ASP A 1 299 ? 12.08232 96.63501 48.49543 1.000 23.41940 306 ASP A C 1
ATOM 4518 O O . ASP A 1 299 ? 12.43944 95.80901 49.34098 1.000 25.53317 306 ASP A O 1
ATOM 4527 N N . GLU A 1 300 ? 12.59269 97.85485 48.41201 1.000 22.47450 307 GLU A N 1
ATOM 4528 C CA . GLU A 1 300 ? 13.61190 98.35648 49.31854 1.000 26.05664 307 GLU A CA 1
ATOM 4529 C C . GLU A 1 300 ? 12.98249 99.31410 50.31702 1.000 20.36735 307 GLU A C 1
ATOM 4530 O O . GLU A 1 300 ? 12.04283 100.04501 49.99678 1.000 26.06755 307 GLU A O 1
ATOM 4542 N N A ILE A 1 301 ? 13.55570 99.38439 51.52224 0.462 25.94613 308 ILE A N 1
ATOM 4543 N N B ILE A 1 301 ? 13.45374 99.22043 51.54871 0.538 25.88290 308 ILE A N 1
ATOM 4544 C CA A ILE A 1 301 ? 12.83061 100.04485 52.60783 0.462 29.23361 308 ILE A CA 1
ATOM 4545 C CA B ILE A 1 301 ? 12.98358 100.08036 52.62067 0.538 29.22305 308 ILE A CA 1
ATOM 4546 C C A ILE A 1 301 ? 12.92635 101.57108 52.52976 0.462 31.00564 308 ILE A C 1
ATOM 4547 C C B ILE A 1 301 ? 13.66915 101.42899 52.48244 0.538 31.65136 308 ILE A C 1
ATOM 4548 O O A ILE A 1 301 ? 11.93116 102.26755 52.75628 0.462 31.22570 308 ILE A O 1
ATOM 4549 O O B ILE A 1 301 ? 14.83131 101.53577 52.06234 0.538 26.55567 308 ILE A O 1
ATOM 4580 N N A GLY A 1 302 ? 14.10409 102.12703 52.24457 0.462 29.51308 309 GLY A N 1
ATOM 4581 N N B GLY A 1 302 ? 12.94081 102.46937 52.82124 0.538 30.03699 309 GLY A N 1
ATOM 4582 C CA A GLY A 1 302 ? 14.29420 103.56147 52.33672 0.462 32.74449 309 GLY A CA 1
ATOM 4583 C CA B GLY A 1 302 ? 13.49175 103.79213 52.78341 0.538 35.84007 309 GLY A CA 1
ATOM 4584 C C A GLY A 1 302 ? 14.95688 103.95200 53.64519 0.462 32.29133 309 GLY A C 1
ATOM 4585 C C B GLY A 1 302 ? 14.51392 104.00445 53.87557 0.538 32.40153 309 GLY A C 1
ATOM 4586 O O A GLY A 1 302 ? 15.51896 103.09726 54.33856 0.462 30.57925 309 GLY A O 1
ATOM 4587 O O B GLY A 1 302 ? 14.95993 103.07618 54.55912 0.538 29.99242 309 GLY A O 1
ATOM 4594 N N . PRO A 1 303 ? 14.92967 105.25643 54.02338 1.000 34.17222 310 PRO A N 1
ATOM 4595 C CA . PRO A 1 303 ? 15.74185 105.64787 55.18606 1.000 30.89919 310 PRO A CA 1
ATOM 4596 C C . PRO A 1 303 ? 15.06221 105.42818 56.53637 1.000 30.75242 310 PRO A C 1
ATOM 4597 O O . PRO A 1 303 ? 15.75853 105.35674 57.54857 1.000 30.94223 310 PRO A O 1
ATOM 4608 N N . VAL A 1 304 ? 13.73343 105.33213 56.57856 1.000 32.40837 311 VAL A N 1
ATOM 4609 C CA . VAL A 1 304 ? 13.00956 105.17883 57.83402 1.000 29.41773 311 VAL A CA 1
ATOM 4610 C C . VAL A 1 304 ? 12.08955 103.97152 57.73235 1.000 24.61166 311 VAL A C 1
ATOM 4611 O O . VAL A 1 304 ? 11.46156 103.74336 56.69023 1.000 28.19344 311 VAL A O 1
ATOM 4624 N N . LEU A 1 305 ? 12.01448 103.19702 58.81333 1.000 26.90448 312 LEU A N 1
ATOM 4625 C CA . LEU A 1 305 ? 11.09597 102.06155 58.88271 1.000 21.65947 312 LEU A CA 1
ATOM 4626 C C . LEU A 1 305 ? 9.83726 102.52560 59.60707 1.000 22.58719 312 LEU A C 1
ATOM 4627 O O . LEU A 1 305 ? 9.89254 102.78029 60.82004 1.000 24.22181 312 LEU A O 1
ATOM 4643 N N . PRO A 1 306 ? 8.71230 102.68837 58.92388 1.000 22.60403 313 PRO A N 1
ATOM 4644 C CA . PRO A 1 306 ? 7.48908 103.09469 59.61980 1.000 25.81429 313 PRO A CA 1
ATOM 4645 C C . PRO A 1 306 ? 7.01478 102.01395 60.58391 1.000 19.38755 313 PRO A C 1
ATOM 4646 O O . PRO A 1 306 ? 7.28838 100.82676 60.39939 1.000 20.47546 313 PRO A O 1
ATOM 4657 N N . ILE A 1 307 ? 6.31385 102.43165 61.64508 1.000 20.86863 314 ILE A N 1
ATOM 4658 C CA . ILE A 1 307 ? 5.46227 101.46695 62.34335 1.000 19.20527 314 ILE A CA 1
ATOM 4659 C C . ILE A 1 307 ? 4.22864 101.15096 61.51119 1.000 19.70975 314 ILE A C 1
ATOM 4660 O O . ILE A 1 307 ? 3.56729 100.13221 61.74252 1.000 23.09227 314 ILE A O 1
ATOM 4676 N N . GLY A 1 308 ? 3.93306 101.95997 60.49790 1.000 23.76903 315 GLY A N 1
ATOM 4677 C CA . GLY A 1 308 ? 3.05945 101.51576 59.44967 1.000 22.14555 315 GLY A CA 1
ATOM 4678 C C . GLY A 1 308 ? 1.62369 101.97933 59.51185 1.000 20.46173 315 GLY A C 1
ATOM 4679 O O . GLY A 1 308 ? 1.32946 103.09434 59.94513 1.000 25.08749 315 GLY A O 1
ATOM 4683 N N . ARG A 1 309 ? 0.73133 101.14308 59.01015 1.000 20.46098 316 ARG A N 1
ATOM 4684 C CA . ARG A 1 309 ? -0.67281 101.45057 58.95031 1.000 19.11162 316 ARG A CA 1
ATOM 4685 C C . ARG A 1 309 ? -1.44671 100.53299 59.88194 1.000 16.96466 316 ARG A C 1
ATOM 4686 O O . ARG A 1 309 ? -1.02877 99.39623 60.13727 1.000 18.35758 316 ARG A O 1
ATOM 4707 N N . PRO A 1 310 ? -2.57133 101.00560 60.40492 1.000 16.66008 317 PRO A N 1
ATOM 4708 C CA . PRO A 1 310 ? -3.41174 100.15670 61.25370 1.000 17.22910 317 PRO A CA 1
ATOM 4709 C C . PRO A 1 310 ? -3.75882 98.83933 60.58216 1.000 18.70854 317 PRO A C 1
ATOM 4710 O O . PRO A 1 310 ? -4.01936 98.77630 59.38011 1.000 17.97942 317 PRO A O 1
ATOM 4721 N N . LEU A 1 311 ? -3.77541 97.77801 61.37922 1.000 15.30904 318 LEU A N 1
ATOM 4722 C CA . LEU A 1 311 ? -4.30073 96.51998 60.88674 1.000 16.54746 318 LEU A CA 1
ATOM 4723 C C . LEU A 1 311 ? -5.73278 96.70785 60.39721 1.000 17.44914 318 LEU A C 1
ATOM 4724 O O . LEU A 1 311 ? -6.44891 97.59375 60.87386 1.000 19.23640 318 LEU A O 1
ATOM 4740 N N . PRO A 1 312 ? -6.17481 95.88331 59.44949 1.000 17.02771 319 PRO A N 1
ATOM 4741 C CA . PRO A 1 312 ? -7.60261 95.83463 59.11091 1.000 18.57247 319 PRO A CA 1
ATOM 4742 C C . PRO A 1 312 ? -8.48283 95.76657 60.35233 1.000 19.41726 319 PRO A C 1
ATOM 4743 O O . PRO A 1 312 ? -8.27963 94.92995 61.23294 1.000 19.84476 319 PRO A O 1
ATOM 4754 N N . GLY A 1 313 ? -9.46170 96.68248 60.43256 1.000 17.50103 320 GLY A N 1
ATOM 4755 C CA . GLY A 1 313 ? -10.36923 96.74704 61.55334 1.000 21.29207 320 GLY A CA 1
ATOM 4756 C C . GLY A 1 313 ? -9.92551 97.66061 62.67195 1.000 17.56491 320 GLY A C 1
ATOM 4757 O O . GLY A 1 313 ? -10.67045 97.84016 63.65293 1.000 17.30815 320 GLY A O 1
ATOM 4761 N N . ARG A 1 314 ? -8.74121 98.23096 62.56414 1.000 19.24851 321 ARG A N 1
ATOM 4762 C CA . ARG A 1 314 ? -8.20965 99.15258 63.55531 1.000 17.25788 321 ARG A CA 1
ATOM 4763 C C . ARG A 1 314 ? -8.06599 100.54387 62.96200 1.000 18.40218 321 ARG A C 1
ATOM 4764 O O . ARG A 1 314 ? -8.11613 100.73887 61.74167 1.000 17.96701 321 ARG A O 1
ATOM 4785 N N . ARG A 1 315 ? -7.85896 101.50129 63.85969 1.000 18.00950 322 ARG A N 1
ATOM 4786 C CA . ARG A 1 315 ? -7.65527 102.90038 63.52759 1.000 20.66637 322 ARG A CA 1
ATOM 4787 C C . ARG A 1 315 ? -6.61179 103.48652 64.46622 1.000 20.08243 322 ARG A C 1
ATOM 4788 O O . ARG A 1 315 ? -6.41641 103.00865 65.58871 1.000 18.78789 322 ARG A O 1
ATOM 4809 N N . ALA A 1 316 ? -5.90577 104.49324 63.97645 1.000 16.91280 323 ALA A N 1
ATOM 4810 C CA . ALA A 1 316 ? -4.95221 105.24921 64.77509 1.000 18.24864 323 ALA A CA 1
ATOM 4811 C C . ALA A 1 316 ? -5.25306 106.72703 64.61451 1.000 23.77165 323 ALA A C 1
ATOM 4812 O O . ALA A 1 316 ? -5.72650 107.16985 63.56777 1.000 20.96936 323 ALA A O 1
ATOM 4819 N N . GLN A 1 317 ? -4.96269 107.48174 65.66110 1.000 17.83189 324 GLN A N 1
ATOM 4820 C CA . GLN A 1 317 ? -5.06882 108.93400 65.65099 1.000 17.40901 324 GLN A CA 1
ATOM 4821 C C . GLN A 1 317 ? -3.82909 109.52009 66.28327 1.000 19.82336 324 GLN A C 1
ATOM 4822 O O . GLN A 1 317 ? -3.32105 108.99351 67.27619 1.000 17.19030 324 GLN A O 1
ATOM 4836 N N . VAL A 1 318 ? -3.36142 110.63598 65.72157 1.000 17.55734 325 VAL A N 1
ATOM 4837 C CA . VAL A 1 318 ? -2.27455 111.41440 66.29612 1.000 18.58620 325 VAL A CA 1
ATOM 4838 C C . VAL A 1 318 ? -2.89612 112.75898 66.66666 1.000 23.93235 325 VAL A C 1
ATOM 4839 O O . VAL A 1 318 ? -3.35102 113.50010 65.78043 1.000 21.42973 325 VAL A O 1
ATOM 4852 N N . LEU A 1 319 ? -2.97149 113.04780 67.96624 1.000 21.55379 326 LEU A N 1
ATOM 4853 C CA . LEU A 1 319 ? -3.67222 114.22474 68.46787 1.000 18.13476 326 LEU A CA 1
ATOM 4854 C C . LEU A 1 319 ? -2.70709 115.13247 69.21136 1.000 21.41768 326 LEU A C 1
ATOM 4855 O O . LEU A 1 319 ? -1.72093 114.67673 69.79743 1.000 21.42972 326 LEU A O 1
ATOM 4871 N N . ASP A 1 320 ? -3.00773 116.43687 69.21264 1.000 23.23396 327 ASP A N 1
ATOM 4872 C CA . ASP A 1 320 ? -2.17070 117.37236 69.94332 1.000 20.85214 327 ASP A CA 1
ATOM 4873 C C . ASP A 1 320 ? -2.68832 117.51161 71.37581 1.000 23.76342 327 ASP A C 1
ATOM 4874 O O . ASP A 1 320 ? -3.55488 116.75757 71.83249 1.000 24.54046 327 ASP A O 1
ATOM 4883 N N . ALA A 1 321 ? -2.14817 118.47595 72.12015 1.000 24.27534 328 ALA A N 1
ATOM 4884 C CA . ALA A 1 321 ? -2.52055 118.58605 73.53130 1.000 24.87400 328 ALA A CA 1
ATOM 4885 C C . ALA A 1 321 ? -3.94236 119.09165 73.72819 1.000 24.65946 328 ALA A C 1
ATOM 4886 O O . ALA A 1 321 ? -4.43197 119.06023 74.86061 1.000 32.63809 328 ALA A O 1
ATOM 4893 N N . SER A 1 322 ? -4.60012 119.58591 72.67111 1.000 23.86063 329 SER A N 1
ATOM 4894 C CA . SER A 1 322 ? -6.00434 119.96575 72.72778 1.000 28.03041 329 SER A CA 1
ATOM 4895 C C . SER A 1 322 ? -6.92508 118.85503 72.22992 1.000 22.61668 329 SER A C 1
ATOM 4896 O O . SER A 1 322 ? -8.13692 119.08178 72.09730 1.000 25.39959 329 SER A O 1
ATOM 4904 N N . LEU A 1 323 ? -6.37299 117.66662 71.95636 1.000 24.32075 330 LEU A N 1
ATOM 4905 C CA . LEU A 1 323 ? -7.09656 116.50557 71.43014 1.000 22.88465 330 LEU A CA 1
ATOM 4906 C C . LEU A 1 323 ? -7.60744 116.71677 70.00544 1.000 28.58778 330 LEU A C 1
ATOM 4907 O O . LEU A 1 323 ? -8.55262 116.05288 69.56612 1.000 27.33145 330 LEU A O 1
ATOM 4923 N N . ARG A 1 324 ? -6.96305 117.59273 69.25583 1.000 30.11818 331 ARG A N 1
ATOM 4924 C CA . ARG A 1 324 ? -7.27360 117.79448 67.84853 1.000 30.13673 331 ARG A CA 1
ATOM 4925 C C . ARG A 1 324 ? -6.26933 117.05436 66.97392 1.000 23.14543 331 ARG A C 1
ATOM 4926 O O . ARG A 1 324 ? -5.08072 116.99301 67.29006 1.000 22.86019 331 ARG A O 1
ATOM 4947 N N . ALA A 1 325 ? -6.75787 116.49754 65.86765 1.000 29.09335 332 ALA A N 1
ATOM 4948 C CA . ALA A 1 325 ? -5.89007 115.76237 64.95740 1.000 25.75207 332 ALA A CA 1
ATOM 4949 C C . ALA A 1 325 ? -4.88467 116.69615 64.30275 1.000 33.20140 332 ALA A C 1
ATOM 4950 O O . ALA A 1 325 ? -5.22252 117.80823 63.88998 1.000 35.49909 332 ALA A O 1
ATOM 4957 N N . VAL A 1 326 ? -3.63968 116.24343 64.21885 1.000 26.51347 333 VAL A N 1
ATOM 4958 C CA . VAL A 1 326 ? -2.57166 117.03629 63.62626 1.000 27.60904 333 VAL A CA 1
ATOM 4959 C C . VAL A 1 326 ? -2.45664 116.67812 62.14869 1.000 30.34209 333 VAL A C 1
ATOM 4960 O O . VAL A 1 326 ? -2.92339 115.62921 61.69682 1.000 27.71594 333 VAL A O 1
ATOM 4973 N N . ALA A 1 327 ? -1.80585 117.55067 61.38486 1.000 36.76839 334 ALA A N 1
ATOM 4974 C CA . ALA A 1 327 ? -1.54766 117.28040 59.97677 1.000 42.36818 334 ALA A CA 1
ATOM 4975 C C . ALA A 1 327 ? -0.31584 116.39536 59.82502 1.000 40.69154 334 ALA A C 1
ATOM 4976 O O . ALA A 1 327 ? 0.45530 116.21107 60.77042 1.000 39.73002 334 ALA A O 1
ATOM 4983 N N . PRO A 1 328 ? -0.09573 115.82569 58.63574 1.000 42.75363 335 PRO A N 1
ATOM 4984 C CA . PRO A 1 328 ? 1.10678 115.00487 58.43669 1.000 33.81405 335 PRO A CA 1
ATOM 4985 C C . PRO A 1 328 ? 2.37871 115.78713 58.72620 1.000 34.01892 335 PRO A C 1
ATOM 4986 O O . PRO A 1 328 ? 2.42436 117.01431 58.60390 1.000 46.48360 335 PRO A O 1
ATOM 4997 N N . GLY A 1 329 ? 3.41443 115.05553 59.13674 1.000 34.94861 336 GLY A N 1
ATOM 4998 C CA . GLY A 1 329 ? 4.68991 115.64165 59.49332 1.000 40.98524 336 GLY A CA 1
ATOM 4999 C C . GLY A 1 329 ? 4.73179 116.35351 60.82307 1.000 41.34442 336 GLY A C 1
ATOM 5000 O O . GLY A 1 329 ? 5.73265 117.01305 61.12827 1.000 48.52723 336 GLY A O 1
ATOM 5004 N N . VAL A 1 330 ? 3.67720 116.24687 61.62526 1.000 34.92593 337 VAL A N 1
ATOM 5005 C CA . VAL A 1 330 ? 3.60131 116.87082 62.93846 1.000 31.47177 337 VAL A CA 1
ATOM 5006 C C . VAL A 1 330 ? 3.55958 115.76336 63.98080 1.000 26.22685 337 VAL A C 1
ATOM 5007 O O . VAL A 1 330 ? 2.70004 114.87582 63.91034 1.000 30.24255 337 VAL A O 1
ATOM 5020 N N . ILE A 1 331 ? 4.45881 115.82982 64.95569 1.000 27.40887 338 ILE A N 1
ATOM 5021 C CA . ILE A 1 331 ? 4.51906 114.81069 65.99930 1.000 27.91769 338 ILE A CA 1
ATOM 5022 C C . ILE A 1 331 ? 3.45975 115.10638 67.05251 1.000 32.34522 338 ILE A C 1
ATOM 5023 O O . ILE A 1 331 ? 3.33369 116.24090 67.53156 1.000 28.45348 338 ILE A O 1
ATOM 5039 N N . GLY A 1 332 ? 2.69138 114.08311 67.40973 1.000 23.56369 339 GLY A N 1
ATOM 5040 C CA . GLY A 1 332 ? 1.69670 114.20214 68.44206 1.000 23.12083 339 GLY A CA 1
ATOM 5041 C C . GLY A 1 332 ? 1.54174 112.90134 69.20354 1.000 17.89171 339 GLY A C 1
ATOM 5042 O O . GLY A 1 332 ? 2.33141 111.96903 69.03642 1.000 21.79961 339 GLY A O 1
ATOM 5046 N N . ASP A 1 333 ? 0.51901 112.85019 70.05048 1.000 20.06485 340 ASP A N 1
ATOM 5047 C CA . ASP A 1 333 ? 0.24529 111.68806 70.88098 1.000 18.46855 340 ASP A CA 1
ATOM 5048 C C . ASP A 1 333 ? -0.51838 110.63163 70.09449 1.000 16.10793 340 ASP A C 1
ATOM 5049 O O . ASP A 1 333 ? -1.51386 110.93435 69.43492 1.000 18.29107 340 ASP A O 1
ATOM 5058 N N . LEU A 1 334 ? -0.07835 109.38060 70.19463 1.000 16.89924 341 LEU A N 1
ATOM 5059 C CA . LEU A 1 334 ? -0.68783 108.30044 69.42352 1.000 14.89129 341 LEU A CA 1
ATOM 5060 C C . LEU A 1 334 ? -1.76085 107.60097 70.24954 1.000 17.88658 341 LEU A C 1
ATOM 5061 O O . LEU A 1 334 ? -1.51831 107.20730 71.39874 1.000 17.77060 341 LEU A O 1
ATOM 5077 N N . TYR A 1 335 ? -2.93773 107.44325 69.65208 1.000 12.99404 342 TYR A N 1
ATOM 5078 C CA . TYR A 1 335 ? -4.05895 106.73984 70.24301 1.000 14.91936 342 TYR A CA 1
ATOM 5079 C C . TYR A 1 335 ? -4.51682 105.64743 69.29184 1.000 19.03828 342 TYR A C 1
ATOM 5080 O O . TYR A 1 335 ? -4.55983 105.85611 68.07867 1.000 16.95672 342 TYR A O 1
ATOM 5098 N N . LEU A 1 336 ? -4.88137 104.49132 69.83319 1.000 16.44557 343 LEU A N 1
ATOM 5099 C CA . LEU A 1 336 ? -5.22750 103.32814 69.02798 1.000 15.76588 343 LEU A CA 1
ATOM 5100 C C . LEU A 1 336 ? -6.67559 102.94883 69.28426 1.000 18.05321 343 LEU A C 1
ATOM 5101 O O . LEU A 1 336 ? -7.12255 102.93268 70.43846 1.000 17.33296 343 LEU A O 1
ATOM 5117 N N . SER A 1 337 ? -7.41191 102.64167 68.21116 1.000 17.74703 344 SER A N 1
ATOM 5118 C CA . SER A 1 337 ? -8.81613 102.32473 68.39922 1.000 17.16231 344 SER A CA 1
ATOM 5119 C C . SER A 1 337 ? -9.25817 101.24885 67.41526 1.000 18.50617 344 SER A C 1
ATOM 5120 O O . SER A 1 337 ? -8.45802 100.68227 66.66959 1.000 17.22344 344 SER A O 1
ATOM 5128 N N . GLY A 1 338 ? -10.55580 100.96740 67.43994 1.000 22.61964 345 GLY A N 1
ATOM 5129 C CA . GLY A 1 338 ? -11.13956 99.90932 66.65430 1.000 19.12107 345 GLY A CA 1
ATOM 5130 C C . GLY A 1 338 ? -11.01162 98.58875 67.37641 1.000 19.23959 345 GLY A C 1
ATOM 5131 O O . GLY A 1 338 ? -11.20565 98.51540 68.60360 1.000 23.23456 345 GLY A O 1
ATOM 5135 N N . ALA A 1 339 ? -10.63533 97.54961 66.64110 1.000 18.81489 346 ALA A N 1
ATOM 5136 C CA . ALA A 1 339 ? -10.59310 96.20147 67.17594 1.000 18.50485 346 ALA A CA 1
ATOM 5137 C C . ALA A 1 339 ? -9.40936 96.03429 68.11789 1.000 23.02285 346 ALA A C 1
ATOM 5138 O O . ALA A 1 339 ? -8.41938 96.76954 68.05941 1.000 22.35219 346 ALA A O 1
ATOM 5145 N N . GLY A 1 340 ? -9.53885 95.06652 69.01417 1.000 17.04307 347 GLY A N 1
ATOM 5146 C CA . GLY A 1 340 ? -8.41187 94.57423 69.77411 1.000 17.70969 347 GLY A CA 1
ATOM 5147 C C . GLY A 1 340 ? -8.17093 95.18591 71.13135 1.000 16.33129 347 GLY A C 1
ATOM 5148 O O . GLY A 1 340 ? -7.21176 94.78670 71.80460 1.000 19.68753 347 GLY A O 1
ATOM 5152 N N . LEU A 1 341 ? -8.99213 96.12652 71.59060 1.000 17.13303 348 LEU A N 1
ATOM 5153 C CA . LEU A 1 341 ? -8.72223 96.72029 72.89359 1.000 15.34256 348 LEU A CA 1
ATOM 5154 C C . LEU A 1 341 ? -8.95624 95.71935 74.01532 1.000 15.98190 348 LEU A C 1
ATOM 5155 O O . LEU A 1 341 ? -9.92375 94.95965 73.99612 1.000 15.66136 348 LEU A O 1
ATOM 5171 N N . ALA A 1 342 ? -8.09185 95.75981 75.03340 1.000 14.08066 349 ALA A N 1
ATOM 5172 C CA . ALA A 1 342 ? -8.36219 95.02838 76.26364 1.000 14.82734 349 ALA A CA 1
ATOM 5173 C C . ALA A 1 342 ? -9.58052 95.62850 76.96305 1.000 15.39643 349 ALA A C 1
ATOM 5174 O O . ALA A 1 342 ? -9.98339 96.76259 76.69231 1.000 17.82234 349 ALA A O 1
ATOM 5181 N N . ASP A 1 343 ? -10.20547 94.84604 77.85230 1.000 15.84734 350 ASP A N 1
ATOM 5182 C CA . ASP A 1 343 ? -11.23457 95.43335 78.70430 1.000 18.01878 350 ASP A CA 1
ATOM 5183 C C . ASP A 1 343 ? -10.64788 96.52416 79.59314 1.000 14.78377 350 ASP A C 1
ATOM 5184 O O . ASP A 1 343 ? -11.29197 97.54825 79.84218 1.000 17.25974 350 ASP A O 1
ATOM 5193 N N . GLY A 1 344 ? -9.44431 96.29891 80.10717 1.000 15.27044 351 GLY A N 1
ATOM 5194 C CA . GLY A 1 344 ? -8.75937 97.24771 80.95926 1.000 16.86957 351 GLY A CA 1
ATOM 5195 C C . GLY A 1 344 ? -7.73570 96.52497 81.81386 1.000 16.32030 351 GLY A C 1
ATOM 5196 O O . GLY A 1 344 ? -7.30118 95.42192 81.48727 1.000 15.56750 351 GLY A O 1
ATOM 5200 N N . TYR A 1 345 ? -7.38953 97.16323 82.93440 1.000 14.33558 352 TYR A N 1
ATOM 5201 C CA . TYR A 1 345 ? -6.42310 96.64367 83.87597 1.000 15.33481 352 TYR A CA 1
ATOM 5202 C C . TYR A 1 345 ? -7.17388 96.01801 85.04414 1.000 16.59508 352 TYR A C 1
ATOM 5203 O O . TYR A 1 345 ? -7.97442 96.69294 85.70200 1.000 18.09434 352 TYR A O 1
ATOM 5221 N N . LEU A 1 346 ? -6.95831 94.72773 85.26903 1.000 15.71853 353 LEU A N 1
ATOM 5222 C CA . LEU A 1 346 ? -7.70291 94.02779 86.29833 1.000 19.55325 353 LEU A CA 1
ATOM 5223 C C . LEU A 1 346 ? -7.54577 94.71971 87.64437 1.000 15.75338 353 LEU A C 1
ATOM 5224 O O . LEU A 1 346 ? -6.44131 95.09759 88.04401 1.000 18.05031 353 LEU A O 1
ATOM 5240 N N . ARG A 1 347 ? -8.67031 94.91096 88.34512 1.000 18.14808 354 ARG A N 1
ATOM 5241 C CA . ARG A 1 347 ? -8.73814 95.51405 89.67785 1.000 16.86005 354 ARG A CA 1
ATOM 5242 C C . ARG A 1 347 ? -8.30911 96.97801 89.70680 1.000 19.89772 354 ARG A C 1
ATOM 5243 O O . ARG A 1 347 ? -8.10338 97.53713 90.79382 1.000 19.90677 354 ARG A O 1
ATOM 5264 N N . ARG A 1 348 ? -8.15616 97.62957 88.54584 1.000 16.10245 355 ARG A N 1
ATOM 5265 C CA . ARG A 1 348 ? -7.62108 98.98941 88.47908 1.000 15.51808 355 ARG A CA 1
ATOM 5266 C C . ARG A 1 348 ? -8.46617 99.83409 87.51812 1.000 15.52799 355 ARG A C 1
ATOM 5267 O O . ARG A 1 348 ? -8.01958 100.24519 86.44388 1.000 15.70346 355 ARG A O 1
ATOM 5288 N N . ALA A 1 349 ? -9.69864 100.12644 87.93706 1.000 15.10331 356 ALA A N 1
ATOM 5289 C CA . ALA A 1 349 ? -10.62455 100.85692 87.06391 1.000 17.59737 356 ALA A CA 1
ATOM 5290 C C . ALA A 1 349 ? -10.17540 102.28940 86.83066 1.000 16.29445 356 ALA A C 1
ATOM 5291 O O . ALA A 1 349 ? -10.38453 102.84293 85.73766 1.000 15.33071 356 ALA A O 1
ATOM 5298 N N . GLY A 1 350 ? -9.59557 102.91096 87.85707 1.000 16.11008 357 GLY A N 1
ATOM 5299 C CA . GLY A 1 350 ? -9.14212 104.28421 87.71566 1.000 17.87468 357 GLY A CA 1
ATOM 5300 C C . GLY A 1 350 ? -8.05312 104.40623 86.66795 1.000 16.96276 357 GLY A C 1
ATOM 5301 O O . GLY A 1 350 ? -8.10606 105.27254 85.79926 1.000 16.05456 357 GLY A O 1
ATOM 5305 N N . LEU A 1 351 ? -7.04993 103.53053 86.75166 1.000 15.13825 358 LEU A N 1
ATOM 5306 C CA . LEU A 1 351 ? -6.00508 103.50785 85.73750 1.000 16.57815 358 LEU A CA 1
ATOM 5307 C C . LEU A 1 351 ? -6.59174 103.20656 84.36486 1.000 16.11152 358 LEU A C 1
ATOM 5308 O O . LEU A 1 351 ? -6.15343 103.77611 83.36473 1.000 15.83779 358 LEU A O 1
ATOM 5324 N N . THR A 1 352 ? -7.57286 102.30616 84.29770 1.000 13.45710 359 THR A N 1
ATOM 5325 C CA . THR A 1 352 ? -8.19846 101.99026 83.02813 1.000 13.25574 359 THR A CA 1
ATOM 5326 C C . THR A 1 352 ? -8.84486 103.23106 82.43468 1.000 14.47331 359 THR A C 1
ATOM 5327 O O . THR A 1 352 ? -8.68387 103.52850 81.24528 1.000 14.42873 359 THR A O 1
ATOM 5338 N N . ALA A 1 353 ? -9.53834 104.00169 83.27385 1.000 13.51037 360 ALA A N 1
ATOM 5339 C CA . ALA A 1 353 ? -10.29658 105.14934 82.78744 1.000 14.02444 360 ALA A CA 1
ATOM 5340 C C . ALA A 1 353 ? -9.40713 106.28948 82.32304 1.000 15.78912 360 ALA A C 1
ATOM 5341 O O . ALA A 1 353 ? -9.86254 107.12759 81.53350 1.000 16.87808 360 ALA A O 1
ATOM 5348 N N . GLU A 1 354 ? -8.14071 106.33349 82.73344 1.000 13.88115 361 GLU A N 1
ATOM 5349 C CA . GLU A 1 354 ? -7.25859 107.38634 82.25065 1.000 15.76760 361 GLU A CA 1
ATOM 5350 C C . GLU A 1 354 ? -6.42882 106.97607 81.04247 1.000 15.10667 361 GLU A C 1
ATOM 5351 O O . GLU A 1 354 ? -5.73191 107.81974 80.48743 1.000 15.41208 361 GLU A O 1
ATOM 5363 N N . ARG A 1 355 ? -6.50248 105.72057 80.60159 1.000 15.02171 362 ARG A N 1
ATOM 5364 C CA . ARG A 1 355 ? -5.73910 105.27256 79.44330 1.000 14.88123 362 ARG A CA 1
ATOM 5365 C C . ARG A 1 355 ? -6.61534 104.70278 78.33950 1.000 15.81307 362 ARG A C 1
ATOM 5366 O O . ARG A 1 355 ? -6.25994 104.83091 77.15577 1.000 16.29584 362 ARG A O 1
ATOM 5387 N N . PHE A 1 356 ? -7.75038 104.11422 78.67787 1.000 13.14671 363 PHE A N 1
ATOM 5388 C CA . PHE A 1 356 ? -8.73834 103.64853 77.71185 1.000 12.36054 363 PHE A CA 1
ATOM 5389 C C . PHE A 1 356 ? -9.83263 104.71086 77.71357 1.000 15.33576 363 PHE A C 1
ATOM 5390 O O . PHE A 1 356 ? -10.78084 104.64895 78.50229 1.000 16.53131 363 PHE A O 1
ATOM 5407 N N . VAL A 1 357 ? -9.68724 105.71291 76.85655 1.000 15.39946 364 VAL A N 1
ATOM 5408 C CA . VAL A 1 357 ? -10.47085 106.93723 76.97383 1.000 13.17894 364 VAL A CA 1
ATOM 5409 C C . VAL A 1 357 ? -11.47061 107.03961 75.83562 1.000 15.15192 364 VAL A C 1
ATOM 5410 O O . VAL A 1 357 ? -11.38635 106.34667 74.81903 1.000 17.98274 364 VAL A O 1
ATOM 5423 N N . ALA A 1 358 ? -12.43632 107.94271 76.01593 1.000 14.82273 365 ALA A N 1
ATOM 5424 C CA . ALA A 1 358 ? -13.46760 108.12243 74.99969 1.000 17.63219 365 ALA A CA 1
ATOM 5425 C C . ALA A 1 358 ? -12.84371 108.56293 73.67312 1.000 16.24701 365 ALA A C 1
ATOM 5426 O O . ALA A 1 358 ? -11.91582 109.36984 73.64687 1.000 18.83895 365 ALA A O 1
ATOM 5433 N N . ASP A 1 359 ? -13.35987 108.00802 72.57243 1.000 18.84425 366 ASP A N 1
ATOM 5434 C CA . ASP A 1 359 ? -12.84851 108.26230 71.23028 1.000 19.90611 366 ASP A CA 1
ATOM 5435 C C . ASP A 1 359 ? -13.72156 109.31577 70.55983 1.000 24.08887 366 ASP A C 1
ATOM 5436 O O . ASP A 1 359 ? -14.87043 109.01854 70.22628 1.000 24.21571 366 ASP A O 1
ATOM 5445 N N . PRO A 1 360 ? -13.23277 110.53898 70.33403 1.000 25.87008 367 PRO A N 1
ATOM 5446 C CA . PRO A 1 360 ? -14.10954 111.58062 69.76033 1.000 29.81314 367 PRO A CA 1
ATOM 5447 C C . PRO A 1 360 ? -14.56245 111.28634 68.34366 1.000 34.60905 367 PRO A C 1
ATOM 5448 O O . PRO A 1 360 ? -15.48204 111.96425 67.86234 1.000 39.10089 367 PRO A O 1
ATOM 5459 N N . SER A 1 361 ? -13.96116 110.31436 67.66087 1.000 30.62817 368 SER A N 1
ATOM 5460 C CA . SER A 1 361 ? -14.25751 110.05511 66.25957 1.000 36.90479 368 SER A CA 1
ATOM 5461 C C . SER A 1 361 ? -15.17359 108.86015 66.04609 1.000 37.83674 368 SER A C 1
ATOM 5462 O O . SER A 1 361 ? -15.51182 108.56138 64.89459 1.000 36.60868 368 SER A O 1
ATOM 5470 N N . ALA A 1 362 ? -15.58380 108.16346 67.11195 1.000 36.35766 369 ALA A N 1
ATOM 5471 C CA . ALA A 1 362 ? -16.38093 106.94785 66.98009 1.000 30.07273 369 ALA A CA 1
ATOM 5472 C C . ALA A 1 362 ? -17.38024 106.81286 68.12370 1.000 39.50757 369 ALA A C 1
ATOM 5473 O O . ALA A 1 362 ? -16.97311 106.61169 69.27628 1.000 37.43362 369 ALA A O 1
ATOM 5480 N N . PRO A 1 363 ? -18.68430 106.86617 67.84785 1.000 33.45484 370 PRO A N 1
ATOM 5481 C CA . PRO A 1 363 ? -19.66600 107.01497 68.93540 1.000 31.15849 370 PRO A CA 1
ATOM 5482 C C . PRO A 1 363 ? -19.62277 105.88209 69.95268 1.000 31.25474 370 PRO A C 1
ATOM 5483 O O . PRO A 1 363 ? -19.68295 104.69870 69.60758 1.000 29.31580 370 PRO A O 1
ATOM 5494 N N . GLY A 1 364 ? -19.55859 106.26881 71.22821 1.000 24.71427 371 GLY A N 1
ATOM 5495 C CA . GLY A 1 364 ? -19.58539 105.35066 72.33410 1.000 25.86337 371 GLY A CA 1
ATOM 5496 C C . GLY A 1 364 ? -18.35710 104.47947 72.48964 1.000 21.56393 371 GLY A C 1
ATOM 5497 O O . GLY A 1 364 ? -18.33291 103.63545 73.38564 1.000 22.99893 371 GLY A O 1
ATOM 5501 N N . ALA A 1 365 ? -17.33013 104.69580 71.68616 1.000 20.97307 372 ALA A N 1
ATOM 5502 C CA . ALA A 1 365 ? -16.17437 103.81260 71.63731 1.000 22.74255 372 ALA A CA 1
ATOM 5503 C C . ALA A 1 365 ? -15.01595 104.39805 72.43006 1.000 16.35881 372 ALA A C 1
ATOM 5504 O O . ALA A 1 365 ? -15.00622 105.58051 72.77221 1.000 17.86088 372 ALA A O 1
ATOM 5511 N N . ARG A 1 366 ? -14.03577 103.54211 72.72044 1.000 17.43137 373 ARG A N 1
ATOM 5512 C CA . ARG A 1 366 ? -12.82053 103.92797 73.40870 1.000 17.06767 373 ARG A CA 1
ATOM 5513 C C . ARG A 1 366 ? -11.61999 103.90403 72.46650 1.000 15.11493 373 ARG A C 1
ATOM 5514 O O . ARG A 1 366 ? -11.60405 103.20573 71.44897 1.000 18.29111 373 ARG A O 1
ATOM 5535 N N . MET A 1 367 ? -10.59130 104.66189 72.85652 1.000 16.33176 374 MET A N 1
ATOM 5536 C CA . MET A 1 367 ? -9.27752 104.59726 72.23806 1.000 16.97199 374 MET A CA 1
ATOM 5537 C C . MET A 1 367 ? -8.23007 104.46376 73.33676 1.000 15.52239 374 MET A C 1
ATOM 5538 O O . MET A 1 367 ? -8.40672 104.97341 74.44604 1.000 16.68297 374 MET A O 1
ATOM 5552 N N . TYR A 1 368 ? -7.14823 103.74651 73.02788 1.000 15.51862 375 TYR A N 1
ATOM 5553 C CA . TYR A 1 368 ? -6.09290 103.49261 74.00248 1.000 16.14930 375 TYR A CA 1
ATOM 5554 C C . TYR A 1 368 ? -4.96580 104.50991 73.81648 1.000 15.56327 375 TYR A C 1
ATOM 5555 O O . TYR A 1 368 ? -4.41242 104.65607 72.72036 1.000 15.19435 375 TYR A O 1
ATOM 5573 N N . ARG A 1 369 ? -4.66949 105.23753 74.88697 1.000 12.98693 376 ARG A N 1
ATOM 5574 C CA . ARG A 1 369 ? -3.60297 106.23113 74.95180 1.000 11.70691 376 ARG A CA 1
ATOM 5575 C C . ARG A 1 369 ? -2.26242 105.51959 75.13381 1.000 15.42356 376 ARG A C 1
ATOM 5576 O O . ARG A 1 369 ? -1.95112 105.03168 76.22489 1.000 17.42893 376 ARG A O 1
ATOM 5597 N N . THR A 1 370 ? -1.47088 105.45444 74.06091 1.000 16.34697 377 THR A N 1
ATOM 5598 C CA . THR A 1 370 ? -0.28953 104.60179 74.06937 1.000 15.70204 377 THR A CA 1
ATOM 5599 C C . THR A 1 370 ? 0.81977 105.14715 74.94523 1.000 18.13059 377 THR A C 1
ATOM 5600 O O . THR A 1 370 ? 1.68552 104.38107 75.38767 1.000 17.84241 377 THR A O 1
ATOM 5611 N N . GLY A 1 371 ? 0.83621 106.45070 75.16893 1.000 18.68201 378 GLY A N 1
ATOM 5612 C CA . GLY A 1 371 ? 1.98616 107.07880 75.79271 1.000 19.98525 378 GLY A CA 1
ATOM 5613 C C . GLY A 1 371 ? 3.16290 107.24113 74.86308 1.000 21.20792 378 GLY A C 1
ATOM 5614 O O . GLY A 1 371 ? 4.24294 107.63991 75.31523 1.000 23.67087 378 GLY A O 1
ATOM 5618 N N . ASP A 1 372 ? 2.99608 106.90275 73.58622 1.000 18.64727 379 ASP A N 1
ATOM 5619 C CA . ASP A 1 372 ? 4.01186 107.10787 72.56903 1.000 19.40412 379 ASP A CA 1
ATOM 5620 C C . ASP A 1 372 ? 3.67179 108.30444 71.69409 1.000 21.45811 379 ASP A C 1
ATOM 5621 O O . ASP A 1 372 ? 2.52006 108.74063 71.59146 1.000 18.99329 379 ASP A O 1
ATOM 5630 N N . LEU A 1 373 ? 4.70414 108.81428 71.03206 1.000 23.55628 380 LEU A N 1
ATOM 5631 C CA . LEU A 1 373 ? 4.59473 109.88986 70.06270 1.000 20.68523 380 LEU A CA 1
ATOM 5632 C C . LEU A 1 373 ? 4.79501 109.32534 68.66133 1.000 21.24864 380 LEU A C 1
ATOM 5633 O O . LEU A 1 373 ? 5.52950 108.35028 68.46731 1.000 22.23620 380 LEU A O 1
ATOM 5649 N N . ALA A 1 374 ? 4.12055 109.93284 67.68928 1.000 22.48911 381 ALA A N 1
ATOM 5650 C CA . ALA A 1 374 ? 4.18513 109.47335 66.31280 1.000 24.16172 381 ALA A CA 1
ATOM 5651 C C . ALA A 1 374 ? 3.83960 110.62960 65.38815 1.000 25.34941 381 ALA A C 1
ATOM 5652 O O . ALA A 1 374 ? 3.29795 111.65005 65.81334 1.000 20.88586 381 ALA A O 1
ATOM 5659 N N . GLN A 1 375 ? 4.13424 110.44292 64.10618 1.000 24.34996 382 GLN A N 1
ATOM 5660 C CA . GLN A 1 375 ? 3.72000 111.37961 63.07314 1.000 27.93790 382 GLN A CA 1
ATOM 5661 C C . GLN A 1 375 ? 3.26012 110.60513 61.85625 1.000 26.19897 382 GLN A C 1
ATOM 5662 O O . GLN A 1 375 ? 3.73101 109.49740 61.59211 1.000 23.98841 382 GLN A O 1
ATOM 5676 N N . TRP A 1 376 ? 2.35156 111.20671 61.10692 1.000 26.95040 383 TRP A N 1
ATOM 5677 C CA . TRP A 1 376 ? 1.89155 110.59523 59.87445 1.000 26.22074 383 TRP A CA 1
ATOM 5678 C C . TRP A 1 376 ? 2.83151 110.97486 58.73491 1.000 31.55368 383 TRP A C 1
ATOM 5679 O O . TRP A 1 376 ? 3.40516 112.06891 58.71947 1.000 31.58437 383 TRP A O 1
ATOM 5700 N N . THR A 1 377 ? 2.95487 110.07359 57.76688 1.000 32.66147 384 THR A N 1
ATOM 5701 C CA . THR A 1 377 ? 3.47872 110.44535 56.45752 1.000 45.34310 384 THR A CA 1
ATOM 5702 C C . THR A 1 377 ? 2.35339 111.02524 55.60741 1.000 42.80678 384 THR A C 1
ATOM 5703 O O . THR A 1 377 ? 1.17046 110.94967 55.95432 1.000 38.57838 384 THR A O 1
ATOM 5714 N N . ALA A 1 378 ? 2.72569 111.59127 54.45859 1.000 64.79957 385 ALA A N 1
ATOM 5715 C CA . ALA A 1 378 ? 1.74219 112.29393 53.63813 1.000 58.75254 385 ALA A CA 1
ATOM 5716 C C . ALA A 1 378 ? 0.64058 111.36577 53.14483 1.000 56.89425 385 ALA A C 1
ATOM 5717 O O . ALA A 1 378 ? -0.49641 111.80807 52.94814 1.000 56.22884 385 ALA A O 1
ATOM 5724 N N . ASP A 1 379 ? 0.93982 110.07960 52.95586 1.000 57.95244 386 ASP A N 1
ATOM 5725 C CA . ASP A 1 379 ? -0.03576 109.13990 52.41339 1.000 58.08688 386 ASP A CA 1
ATOM 5726 C C . ASP A 1 379 ? -0.56405 108.15754 53.46126 1.000 66.51430 386 ASP A C 1
ATOM 5727 O O . ASP A 1 379 ? -1.12411 107.11994 53.09713 1.000 68.89335 386 ASP A O 1
ATOM 5736 N N . GLY A 1 380 ? -0.38468 108.44072 54.74821 1.000 59.40975 387 GLY A N 1
ATOM 5737 C CA . GLY A 1 380 ? -1.14211 107.75873 55.78182 1.000 53.26202 387 GLY A CA 1
ATOM 5738 C C . GLY A 1 380 ? -0.49131 106.58433 56.48955 1.000 44.24377 387 GLY A C 1
ATOM 5739 O O . GLY A 1 380 ? -1.21492 105.77158 57.07620 1.000 41.11073 387 GLY A O 1
ATOM 5743 N N . ALA A 1 381 ? 0.82993 106.47359 56.46718 1.000 42.08087 388 ALA A N 1
ATOM 5744 C CA . ALA A 1 381 ? 1.55057 105.57648 57.35634 1.000 40.66741 388 ALA A CA 1
ATOM 5745 C C . ALA A 1 381 ? 2.05772 106.36565 58.55922 1.000 31.21587 388 ALA A C 1
ATOM 5746 O O . ALA A 1 381 ? 2.09505 107.60025 58.54527 1.000 28.91323 388 ALA A O 1
ATOM 5753 N N . LEU A 1 382 ? 2.47273 105.63555 59.59849 1.000 23.24385 389 LEU A N 1
ATOM 5754 C CA . LEU A 1 382 ? 2.93201 106.23305 60.83776 1.000 20.64925 389 LEU A CA 1
ATOM 5755 C C . LEU A 1 382 ? 4.41208 105.99434 61.07799 1.000 20.12904 389 LEU A C 1
ATOM 5756 O O . LEU A 1 382 ? 4.92384 104.88783 60.86002 1.000 22.40150 389 LEU A O 1
ATOM 5772 N N . LEU A 1 383 ? 5.08515 107.02159 61.58279 1.000 21.22309 390 LEU A N 1
ATOM 5773 C CA . LEU A 1 383 ? 6.46480 106.93169 62.03375 1.000 21.96887 390 LEU A CA 1
ATOM 5774 C C . LEU A 1 383 ? 6.51524 107.11576 63.54132 1.000 24.28943 390 LEU A C 1
ATOM 5775 O O . LEU A 1 383 ? 5.88339 108.02609 64.08371 1.000 25.47325 390 LEU A O 1
ATOM 5791 N N . PHE A 1 384 ? 7.27124 106.25674 64.20985 1.000 25.14472 391 PHE A N 1
ATOM 5792 C CA . PHE A 1 384 ? 7.43611 106.33457 65.65665 1.000 24.41251 391 PHE A CA 1
ATOM 5793 C C . PHE A 1 384 ? 8.34003 107.50035 66.03079 1.000 27.88540 391 PHE A C 1
ATOM 5794 O O . PHE A 1 384 ? 9.32535 107.77733 65.34424 1.000 32.25980 391 PHE A O 1
ATOM 5811 N N . ALA A 1 385 ? 8.01944 108.16837 67.14290 1.000 27.65504 392 ALA A N 1
ATOM 5812 C CA . ALA A 1 385 ? 8.83486 109.28631 67.61030 1.000 27.56829 392 ALA A CA 1
ATOM 5813 C C . ALA A 1 385 ? 9.22036 109.16507 69.08088 1.000 32.73823 392 ALA A C 1
ATOM 5814 O O . ALA A 1 385 ? 9.55408 110.17445 69.71080 1.000 36.24339 392 ALA A O 1
ATOM 5821 N N . GLY A 1 386 ? 9.21618 107.95718 69.63109 1.000 27.51772 393 GLY A N 1
ATOM 5822 C CA . GLY A 1 386 ? 9.66077 107.73383 70.99012 1.000 29.58804 393 GLY A CA 1
ATOM 5823 C C . GLY A 1 386 ? 8.52176 107.77684 71.99746 1.000 27.96391 393 GLY A C 1
ATOM 5824 O O . GLY A 1 386 ? 7.41917 108.23691 71.71456 1.000 26.43755 393 GLY A O 1
ATOM 5828 N N . ARG A 1 387 ? 8.80182 107.25225 73.19164 1.000 27.45110 394 ARG A N 1
ATOM 5829 C CA . ARG A 1 387 ? 7.85616 107.35495 74.29077 1.000 27.18192 394 ARG A CA 1
ATOM 5830 C C . ARG A 1 387 ? 7.76984 108.80704 74.74280 1.000 28.77175 394 ARG A C 1
ATOM 5831 O O . ARG A 1 387 ? 8.76883 109.53229 74.73617 1.000 30.56605 394 ARG A O 1
ATOM 5852 N N . ALA A 1 388 ? 6.56838 109.23658 75.14901 1.000 22.77913 395 ALA A N 1
ATOM 5853 C CA . ALA A 1 388 ? 6.42740 110.58992 75.67143 1.000 29.65526 395 ALA A CA 1
ATOM 5854 C C . ALA A 1 388 ? 7.26694 110.79857 76.93211 1.000 30.88178 395 ALA A C 1
ATOM 5855 O O . ALA A 1 388 ? 7.71657 111.91924 77.18284 1.000 35.60236 395 ALA A O 1
ATOM 5862 N N . ASP A 1 389 ? 7.49635 109.74495 77.72778 1.000 29.47210 396 ASP A N 1
ATOM 5863 C CA . ASP A 1 389 ? 8.27093 109.85553 78.96131 1.000 30.89510 396 ASP A CA 1
ATOM 5864 C C . ASP A 1 389 ? 9.77177 109.61295 78.76463 1.000 36.05610 396 ASP A C 1
ATOM 5865 O O . ASP A 1 389 ? 10.50214 109.49111 79.75741 1.000 38.07383 396 ASP A O 1
ATOM 5874 N N . ASP A 1 390 ? 10.24196 109.55563 77.51987 1.000 32.82023 397 ASP A N 1
ATOM 5875 C CA . ASP A 1 390 ? 11.64481 109.30083 77.21232 1.000 39.83964 397 ASP A CA 1
ATOM 5876 C C . ASP A 1 390 ? 12.22732 110.38207 76.31296 1.000 39.78592 397 ASP A C 1
ATOM 5877 O O . ASP A 1 390 ? 13.28690 110.17161 75.72019 1.000 39.88051 397 ASP A O 1
ATOM 5886 N N . GLN A 1 391 ? 11.55944 111.53376 76.18635 1.000 36.26851 398 GLN A N 1
ATOM 5887 C CA . GLN A 1 391 ? 12.04881 112.58104 75.29860 1.000 39.67823 398 GLN A CA 1
ATOM 5888 C C . GLN A 1 391 ? 13.32635 113.22167 75.81477 1.000 41.04617 398 GLN A C 1
ATOM 5889 O O . GLN A 1 391 ? 13.98608 113.94049 75.05659 1.000 34.48576 398 GLN A O 1
ATOM 5903 N N . GLY A 1 392 ? 13.69840 112.95489 77.06810 1.000 36.18233 399 GLY A N 1
ATOM 5904 C CA . GLY A 1 392 ? 14.99899 113.36848 77.56589 1.000 38.30196 399 GLY A CA 1
ATOM 5905 C C . GLY A 1 392 ? 16.16397 112.69692 76.85730 1.000 43.60400 399 GLY A C 1
ATOM 5906 O O . GLY A 1 392 ? 17.30250 113.16406 76.97460 1.000 34.30125 399 GLY A O 1
ATOM 5910 N N . SER A 1 393 ? 15.91153 111.61424 76.12457 1.000 34.41788 400 SER A N 1
ATOM 5911 C CA . SER A 1 393 ? 16.96835 110.91635 75.38864 1.000 34.81976 400 SER A CA 1
ATOM 5912 C C . SER A 1 393 ? 17.11577 111.39035 73.94385 1.000 46.94193 400 SER A C 1
ATOM 5913 O O . SER A 1 393 ? 18.01723 110.91852 73.24227 1.000 36.80221 400 SER A O 1
ATOM 5921 N N . HIS A 1 394 ? 16.27178 112.31281 73.48461 1.000 41.14854 401 HIS A N 1
ATOM 5922 C CA . HIS A 1 394 ? 16.25808 112.73938 72.08868 1.000 54.80698 401 HIS A CA 1
ATOM 5923 C C . HIS A 1 394 ? 16.92587 114.10469 71.98129 1.000 57.84869 401 HIS A C 1
ATOM 5924 O O . HIS A 1 394 ? 16.45246 115.08235 72.57167 1.000 56.23312 401 HIS A O 1
ATOM 5938 N N . HIS A 1 395 ? 18.02629 114.16229 71.23621 1.000 60.39806 402 HIS A N 1
ATOM 5939 C CA . HIS A 1 395 ? 18.85534 115.35950 71.17303 1.000 57.73466 402 HIS A CA 1
ATOM 5940 C C . HIS A 1 395 ? 19.27354 115.67609 69.73781 1.000 62.70556 402 HIS A C 1
ATOM 5941 O O . HIS A 1 395 ? 20.11039 114.98600 69.15707 1.000 58.70152 402 HIS A O 1
ATOM 5955 N N . SER B 1 2 ? 20.29984 88.16564 32.23480 1.000 27.65712 9 SER B N 1
ATOM 5956 C CA . SER B 1 2 ? 19.82036 86.79209 32.28729 1.000 23.83245 9 SER B CA 1
ATOM 5957 C C . SER B 1 2 ? 18.94454 86.44572 31.06811 1.000 19.26316 9 SER B C 1
ATOM 5958 O O . SER B 1 2 ? 18.71393 87.28992 30.20692 1.000 20.49110 9 SER B O 1
ATOM 5965 N N . THR B 1 3 ? 18.50243 85.19967 30.99121 1.000 19.59760 10 THR B N 1
ATOM 5966 C CA . THR B 1 3 ? 17.50432 84.77626 30.01736 1.000 16.77407 10 THR B CA 1
ATOM 5967 C C . THR B 1 3 ? 16.51137 83.87899 30.74134 1.000 19.07201 10 THR B C 1
ATOM 5968 O O . THR B 1 3 ? 16.85096 83.24944 31.74677 1.000 17.23364 10 THR B O 1
ATOM 5979 N N . VAL B 1 4 ? 15.27663 83.81346 30.24060 1.000 17.00319 11 VAL B N 1
ATOM 5980 C CA . VAL B 1 4 ? 14.29972 82.90450 30.83587 1.000 16.04525 11 VAL B CA 1
ATOM 5981 C C . VAL B 1 4 ? 14.78016 81.46398 30.74368 1.000 17.84428 11 VAL B C 1
ATOM 5982 O O . VAL B 1 4 ? 14.63386 80.72125 31.72939 1.000 17.62160 11 VAL B O 1
ATOM 5995 N N . PRO B 1 5 ? 15.38113 81.00012 29.64012 1.000 16.42776 12 PRO B N 1
ATOM 5996 C CA . PRO B 1 5 ? 15.89739 79.62119 29.64638 1.000 18.46067 12 PRO B CA 1
ATOM 5997 C C . PRO B 1 5 ? 16.92928 79.35121 30.73580 1.000 22.31899 12 PRO B C 1
ATOM 5998 O O . PRO B 1 5 ? 16.93421 78.25333 31.30154 1.000 20.46873 12 PRO B O 1
ATOM 6009 N N . GLU B 1 6 ? 17.78894 80.32571 31.04841 1.000 18.26863 13 GLU B N 1
ATOM 6010 C CA . GLU B 1 6 ? 18.73932 80.15788 32.14805 1.000 18.40459 13 GLU B CA 1
ATOM 6011 C C . GLU B 1 6 ? 18.01833 80.02490 33.48245 1.000 20.08952 13 GLU B C 1
ATOM 6012 O O . GLU B 1 6 ? 18.38548 79.18685 34.31821 1.000 20.30668 13 GLU B O 1
ATOM 6024 N N . LEU B 1 7 ? 17.02527 80.87789 33.72772 1.000 16.84392 14 LEU B N 1
ATOM 6025 C CA . LEU B 1 7 ? 16.28361 80.81432 34.98119 1.000 16.65562 14 LEU B CA 1
ATOM 6026 C C . LEU B 1 7 ? 15.48487 79.52781 35.08368 1.000 16.96572 14 LEU B C 1
ATOM 6027 O O . LEU B 1 7 ? 15.42218 78.90270 36.14931 1.000 19.49281 14 LEU B O 1
ATOM 6043 N N . LEU B 1 8 ? 14.87644 79.10819 33.97862 1.000 16.56392 15 LEU B N 1
ATOM 6044 C CA . LEU B 1 8 ? 14.16445 77.84005 33.95188 1.000 15.99468 15 LEU B CA 1
ATOM 6045 C C . LEU B 1 8 ? 15.10342 76.66348 34.20432 1.000 19.21454 15 LEU B C 1
ATOM 6046 O O . LEU B 1 8 ? 14.74146 75.71690 34.91072 1.000 21.16275 15 LEU B O 1
ATOM 6062 N N . ALA B 1 9 ? 16.29254 76.68369 33.60247 1.000 20.39599 16 ALA B N 1
ATOM 6063 C CA . ALA B 1 9 ? 17.24384 75.59196 33.82380 1.000 21.93378 16 ALA B CA 1
ATOM 6064 C C . ALA B 1 9 ? 17.53351 75.36964 35.30961 1.000 23.76108 16 ALA B C 1
ATOM 6065 O O . ALA B 1 9 ? 17.73134 74.22244 35.73789 1.000 22.56711 16 ALA B O 1
ATOM 6072 N N . ARG B 1 10 ? 17.60141 76.44611 36.10422 1.000 21.23848 17 ARG B N 1
ATOM 6073 C CA . ARG B 1 10 ? 17.80672 76.29883 37.53843 1.000 23.24477 17 ARG B CA 1
ATOM 6074 C C . ARG B 1 10 ? 16.69141 75.48632 38.16812 1.000 26.03102 17 ARG B C 1
ATOM 6075 O O . ARG B 1 10 ? 16.93293 74.68793 39.08610 1.000 23.90104 17 ARG B O 1
ATOM 6096 N N . GLN B 1 11 ? 15.45901 75.67580 37.69594 1.000 24.54583 18 GLN B N 1
ATOM 6097 C CA . GLN B 1 11 ? 14.33631 74.93979 38.25180 1.000 20.27968 18 GLN B CA 1
ATOM 6098 C C . GLN B 1 11 ? 14.29612 73.50321 37.75502 1.000 24.39413 18 GLN B C 1
ATOM 6099 O O . GLN B 1 11 ? 13.88773 72.60750 38.49866 1.000 25.80773 18 GLN B O 1
ATOM 6113 N N . VAL B 1 12 ? 14.72747 73.26433 36.51511 1.000 19.93072 19 VAL B N 1
ATOM 6114 C CA . VAL B 1 12 ? 14.80506 71.90052 35.99834 1.000 20.70677 19 VAL B CA 1
ATOM 6115 C C . VAL B 1 12 ? 15.81071 71.09354 36.80764 1.000 28.34034 19 VAL B C 1
ATOM 6116 O O . VAL B 1 12 ? 15.58176 69.91754 37.12040 1.000 27.52125 19 VAL B O 1
ATOM 6129 N N . THR B 1 13 ? 16.94015 71.71271 37.15403 1.000 24.11512 20 THR B N 1
ATOM 6130 C CA . THR B 1 13 ? 17.94687 71.03232 37.96280 1.000 28.26574 20 THR B CA 1
ATOM 6131 C C . THR B 1 13 ? 17.45423 70.81597 39.38637 1.000 28.77160 20 THR B C 1
ATOM 6132 O O . THR B 1 13 ? 17.64742 69.73555 39.95574 1.000 31.18656 20 THR B O 1
ATOM 6143 N N . ARG B 1 14 ? 16.80878 71.82191 39.97673 1.000 29.31710 21 ARG B N 1
ATOM 6144 C CA . ARG B 1 14 ? 16.42302 71.71577 41.37884 1.000 28.44939 21 ARG B CA 1
ATOM 6145 C C . ARG B 1 14 ? 15.34855 70.65595 41.59451 1.000 32.65980 21 ARG B C 1
ATOM 6146 O O . ARG B 1 14 ? 15.41274 69.89498 42.56818 1.000 29.54556 21 ARG B O 1
ATOM 6167 N N . ALA B 1 15 ? 14.35602 70.58469 40.70482 1.000 26.49352 22 ALA B N 1
ATOM 6168 C CA . ALA B 1 15 ? 13.17142 69.74950 40.91950 1.000 23.54661 22 ALA B CA 1
ATOM 6169 C C . ALA B 1 15 ? 12.67530 69.24990 39.57375 1.000 24.17117 22 ALA B C 1
ATOM 6170 O O . ALA B 1 15 ? 11.62361 69.67444 39.07652 1.000 23.41726 22 ALA B O 1
ATOM 6177 N N . PRO B 1 16 ? 13.42039 68.34135 38.94572 1.000 25.30622 23 PRO B N 1
ATOM 6178 C CA . PRO B 1 16 ? 13.02866 67.88014 37.60281 1.000 24.15782 23 PRO B CA 1
ATOM 6179 C C . PRO B 1 16 ? 11.68075 67.19656 37.54963 1.000 21.42741 23 PRO B C 1
ATOM 6180 O O . PRO B 1 16 ? 11.03330 67.19714 36.49550 1.000 21.48083 23 PRO B O 1
ATOM 6191 N N . ASP B 1 17 ? 11.21098 66.60240 38.64728 1.000 22.18322 24 ASP B N 1
ATOM 6192 C CA . ASP B 1 17 ? 9.95325 65.87658 38.60855 1.000 22.86628 24 ASP B CA 1
ATOM 6193 C C . ASP B 1 17 ? 8.78313 66.69832 39.13176 1.000 25.27481 24 ASP B C 1
ATOM 6194 O O . ASP B 1 17 ? 7.66820 66.17640 39.22479 1.000 27.66083 24 ASP B O 1
ATOM 6203 N N . ALA B 1 18 ? 9.00949 67.97424 39.43294 1.000 22.37630 25 ALA B N 1
ATOM 6204 C CA . ALA B 1 18 ? 7.92161 68.90129 39.70491 1.000 21.27045 25 ALA B CA 1
ATOM 6205 C C . ALA B 1 18 ? 7.07311 69.07622 38.45328 1.000 19.39739 25 ALA B C 1
ATOM 6206 O O . ALA B 1 18 ? 7.56378 68.95938 37.32541 1.000 22.13138 25 ALA B O 1
ATOM 6213 N N . VAL B 1 19 ? 5.77977 69.32983 38.65889 1.000 24.46442 26 VAL B N 1
ATOM 6214 C CA . VAL B 1 19 ? 4.87208 69.56729 37.54301 1.000 21.73132 26 VAL B CA 1
ATOM 6215 C C . VAL B 1 19 ? 5.11523 70.96436 36.99122 1.000 18.64989 26 VAL B C 1
ATOM 6216 O O . VAL B 1 19 ? 5.12082 71.95905 37.73775 1.000 19.64284 26 VAL B O 1
ATOM 6229 N N . ALA B 1 20 ? 5.33360 71.03584 35.68138 1.000 19.01359 27 ALA B N 1
ATOM 6230 C CA . ALA B 1 20 ? 5.51129 72.29188 34.96654 1.000 19.40682 27 ALA B CA 1
ATOM 6231 C C . ALA B 1 20 ? 4.25655 72.74721 34.23060 1.000 18.30451 27 ALA B C 1
ATOM 6232 O O . ALA B 1 20 ? 3.89405 73.92712 34.31507 1.000 18.66205 27 ALA B O 1
ATOM 6239 N N . VAL B 1 21 ? 3.59408 71.86323 33.48271 1.000 18.15396 28 VAL B N 1
ATOM 6240 C CA . VAL B 1 21 ? 2.42915 72.24713 32.69419 1.000 17.44933 28 VAL B CA 1
ATOM 6241 C C . VAL B 1 21 ? 1.33187 71.21022 32.89358 1.000 21.18935 28 VAL B C 1
ATOM 6242 O O . VAL B 1 21 ? 1.59468 70.00371 32.83538 1.000 20.19930 28 VAL B O 1
ATOM 6255 N N . VAL B 1 22 ? 0.10719 71.68147 33.11122 1.000 19.29829 29 VAL B N 1
ATOM 6256 C CA . VAL B 1 22 ? -1.08269 70.83875 33.19702 1.000 21.98609 29 VAL B CA 1
ATOM 6257 C C . VAL B 1 22 ? -1.99918 71.22627 32.04649 1.000 24.00549 29 VAL B C 1
ATOM 6258 O O . VAL B 1 22 ? -2.45687 72.37086 31.97099 1.000 23.10140 29 VAL B O 1
ATOM 6271 N N . ASP B 1 23 ? -2.26052 70.27890 31.14686 1.000 21.64408 30 ASP B N 1
ATOM 6272 C CA . ASP B 1 23 ? -3.08805 70.50004 29.96672 1.000 26.46257 30 ASP B CA 1
ATOM 6273 C C . ASP B 1 23 ? -4.16335 69.41271 29.92945 1.000 36.81405 30 ASP B C 1
ATOM 6274 O O . ASP B 1 23 ? -3.91854 68.31769 29.42267 1.000 36.20045 30 ASP B O 1
ATOM 6283 N N . ARG B 1 24 ? -5.34119 69.69849 30.48534 1.000 39.52790 31 ARG B N 1
ATOM 6284 C CA . ARG B 1 24 ? -6.42516 68.72054 30.62292 1.000 46.04479 31 ARG B CA 1
ATOM 6285 C C . ARG B 1 24 ? -5.86267 67.53110 31.38708 1.000 55.56469 31 ARG B C 1
ATOM 6286 O O . ARG B 1 24 ? -5.49798 67.71308 32.56719 1.000 49.82532 31 ARG B O 1
ATOM 6307 N N . ASP B 1 25 ? -5.76441 66.33904 30.80862 1.000 50.47070 32 ASP B N 1
ATOM 6308 C CA . ASP B 1 25 ? -5.17427 65.20370 31.50392 1.000 64.55465 32 ASP B CA 1
ATOM 6309 C C . ASP B 1 25 ? -3.68462 65.06473 31.23944 1.000 58.23676 32 ASP B C 1
ATOM 6310 O O . ASP B 1 25 ? -3.04267 64.22741 31.87090 1.000 50.20088 32 ASP B O 1
ATOM 6319 N N . ARG B 1 26 ? -3.12309 65.83796 30.30885 1.000 43.18918 33 ARG B N 1
ATOM 6320 C CA . ARG B 1 26 ? -1.69381 65.76362 30.04825 1.000 30.93572 33 ARG B CA 1
ATOM 6321 C C . ARG B 1 26 ? -0.92607 66.61210 31.06188 1.000 31.07839 33 ARG B C 1
ATOM 6322 O O . ARG B 1 26 ? -1.20309 67.80002 31.22293 1.000 30.30296 33 ARG B O 1
ATOM 6343 N N . VAL B 1 27 ? 0.02817 65.99023 31.74831 1.000 26.42198 34 VAL B N 1
ATOM 6344 C CA . VAL B 1 27 ? 0.88948 66.65497 32.71564 1.000 27.21972 34 VAL B CA 1
ATOM 6345 C C . VAL B 1 27 ? 2.32462 66.53239 32.22289 1.000 32.03763 34 VAL B C 1
ATOM 6346 O O . VAL B 1 27 ? 2.78432 65.42911 31.92066 1.000 31.69629 34 VAL B O 1
ATOM 6359 N N . LEU B 1 28 ? 3.03069 67.65890 32.13895 1.000 24.80240 35 LEU B N 1
ATOM 6360 C CA . LEU B 1 28 ? 4.45219 67.67496 31.82792 1.000 19.42432 35 LEU B CA 1
ATOM 6361 C C . LEU B 1 28 ? 5.22371 68.09450 33.06963 1.000 19.55818 35 LEU B C 1
ATOM 6362 O O . LEU B 1 28 ? 4.91626 69.13190 33.65821 1.000 19.94249 35 LEU B O 1
ATOM 6378 N N . THR B 1 29 ? 6.21484 67.29379 33.46362 1.000 19.78761 36 THR B N 1
ATOM 6379 C CA . THR B 1 29 ? 7.15570 67.70688 34.48692 1.000 22.23696 36 THR B CA 1
ATOM 6380 C C . THR B 1 29 ? 8.17867 68.67356 33.88124 1.000 16.63704 36 THR B C 1
ATOM 6381 O O . THR B 1 29 ? 8.27838 68.82172 32.66399 1.000 20.33470 36 THR B O 1
ATOM 6392 N N . TYR B 1 30 ? 8.95289 69.32016 34.75847 1.000 20.91398 37 TYR B N 1
ATOM 6393 C CA . TYR B 1 30 ? 10.03315 70.19413 34.30298 1.000 19.15127 37 TYR B CA 1
ATOM 6394 C C . TYR B 1 30 ? 11.01810 69.43465 33.42234 1.000 19.85200 37 TYR B C 1
ATOM 6395 O O . TYR B 1 30 ? 11.43140 69.93062 32.36628 1.000 19.18182 37 TYR B O 1
ATOM 6413 N N . ARG B 1 31 ? 11.38380 68.21147 33.82136 1.000 21.61691 38 ARG B N 1
ATOM 6414 C CA . ARG B 1 31 ? 12.26541 67.39795 32.98887 1.000 19.58903 38 ARG B CA 1
ATOM 6415 C C . ARG B 1 31 ? 11.64950 67.10854 31.62741 1.000 18.90903 38 ARG B C 1
ATOM 6416 O O . ARG B 1 31 ? 12.32791 67.22896 30.60273 1.000 20.77861 38 ARG B O 1
ATOM 6437 N N . GLU B 1 32 ? 10.37292 66.72094 31.59641 1.000 21.24344 39 GLU B N 1
ATOM 6438 C CA . GLU B 1 32 ? 9.71691 66.41385 30.32933 1.000 21.71323 39 GLU B CA 1
ATOM 6439 C C . GLU B 1 32 ? 9.59914 67.64183 29.43863 1.000 23.98237 39 GLU B C 1
ATOM 6440 O O . GLU B 1 32 ? 9.78518 67.54930 28.21550 1.000 21.69895 39 GLU B O 1
ATOM 6452 N N . LEU B 1 33 ? 9.26157 68.79801 30.01082 1.000 19.46625 40 LEU B N 1
ATOM 6453 C CA . LEU B 1 33 ? 9.18942 70.01571 29.20867 1.000 18.93692 40 LEU B CA 1
ATOM 6454 C C . LEU B 1 33 ? 10.52876 70.31482 28.55663 1.000 17.01578 40 LEU B C 1
ATOM 6455 O O . LEU B 1 33 ? 10.60412 70.63116 27.36414 1.000 19.88477 40 LEU B O 1
ATOM 6471 N N . ASP B 1 34 ? 11.60116 70.20019 29.32799 1.000 19.13237 41 ASP B N 1
ATOM 6472 C CA . ASP B 1 34 ? 12.92647 70.48271 28.79451 1.000 18.99537 41 ASP B CA 1
ATOM 6473 C C . ASP B 1 34 ? 13.29480 69.51225 27.67743 1.000 19.38418 41 ASP B C 1
ATOM 6474 O O . ASP B 1 34 ? 13.85555 69.91990 26.65402 1.000 21.78912 41 ASP B O 1
ATOM 6483 N N . GLU B 1 35 ? 12.96553 68.23423 27.84490 1.000 21.71670 42 GLU B N 1
ATOM 6484 C CA . GLU B 1 35 ? 13.32816 67.24016 26.83886 1.000 21.42423 42 GLU B CA 1
ATOM 6485 C C . GLU B 1 35 ? 12.54263 67.43823 25.55126 1.000 19.20212 42 GLU B C 1
ATOM 6486 O O . GLU B 1 35 ? 13.10708 67.36191 24.45529 1.000 19.75657 42 GLU B O 1
ATOM 6498 N N . LEU B 1 36 ? 11.24579 67.71288 25.65309 1.000 19.82601 43 LEU B N 1
ATOM 6499 C CA . LEU B 1 36 ? 10.44392 67.92386 24.45089 1.000 19.14741 43 LEU B CA 1
ATOM 6500 C C . LEU B 1 36 ? 10.85660 69.20188 23.72851 1.000 19.48347 43 LEU B C 1
ATOM 6501 O O . LEU B 1 36 ? 10.87051 69.24369 22.49284 1.000 19.84362 43 LEU B O 1
ATOM 6517 N N . ALA B 1 37 ? 11.19803 70.26248 24.47081 1.000 18.50289 44 ALA B N 1
ATOM 6518 C CA . ALA B 1 37 ? 11.71001 71.46045 23.81284 1.000 16.96140 44 ALA B CA 1
ATOM 6519 C C . ALA B 1 37 ? 13.05279 71.19516 23.14168 1.000 16.77710 44 ALA B C 1
ATOM 6520 O O . ALA B 1 37 ? 13.32434 71.70997 22.05208 1.000 21.41969 44 ALA B O 1
ATOM 6527 N N . GLY B 1 38 ? 13.90494 70.39292 23.77463 1.000 18.23812 45 GLY B N 1
ATOM 6528 C CA . GLY B 1 38 ? 15.17674 70.05551 23.14336 1.000 19.99325 45 GLY B CA 1
ATOM 6529 C C . GLY B 1 38 ? 14.99603 69.28502 21.84596 1.000 17.66862 45 GLY B C 1
ATOM 6530 O O . GLY B 1 38 ? 15.75964 69.46620 20.89152 1.000 19.17380 45 GLY B O 1
ATOM 6534 N N . ARG B 1 39 ? 14.00659 68.39226 21.81315 1.000 21.26245 46 ARG B N 1
ATOM 6535 C CA . ARG B 1 39 ? 13.71611 67.63740 20.59349 1.000 21.06570 46 ARG B CA 1
ATOM 6536 C C . ARG B 1 39 ? 13.28457 68.56697 19.46580 1.000 22.22905 46 ARG B C 1
ATOM 6537 O O . ARG B 1 39 ? 13.75041 68.43371 18.32964 1.000 20.91604 46 ARG B O 1
ATOM 6558 N N . LEU B 1 40 ? 12.38245 69.51327 19.75256 1.000 19.88333 47 LEU B N 1
ATOM 6559 C CA . LEU B 1 40 ? 11.93720 70.42275 18.71316 1.000 17.74556 47 LEU B CA 1
ATOM 6560 C C . LEU B 1 40 ? 13.03232 71.40610 18.34799 1.000 17.26173 47 LEU B C 1
ATOM 6561 O O . LEU B 1 40 ? 13.17253 71.77463 17.17535 1.000 18.33773 47 LEU B O 1
ATOM 6577 N N . SER B 1 41 ? 13.83018 71.83491 19.32590 1.000 17.80533 48 SER B N 1
ATOM 6578 C CA . SER B 1 41 ? 14.98471 72.66206 19.00591 1.000 14.64575 48 SER B CA 1
ATOM 6579 C C . SER B 1 41 ? 15.90443 71.95130 18.02012 1.000 16.60761 48 SER B C 1
ATOM 6580 O O . SER B 1 41 ? 16.39744 72.56472 17.06918 1.000 17.54283 48 SER B O 1
ATOM 6588 N N . GLY B 1 42 ? 16.11453 70.64786 18.20888 1.000 19.10939 49 GLY B N 1
ATOM 6589 C CA . GLY B 1 42 ? 16.93357 69.89289 17.26770 1.000 19.18617 49 GLY B CA 1
ATOM 6590 C C . GLY B 1 42 ? 16.36149 69.85985 15.86712 1.000 21.91583 49 GLY B C 1
ATOM 6591 O O . GLY B 1 42 ? 17.10032 69.90628 14.87826 1.000 20.18873 49 GLY B O 1
ATOM 6595 N N . ARG B 1 43 ? 15.03240 69.80624 15.75562 1.000 22.04477 50 ARG B N 1
ATOM 6596 C CA . ARG B 1 43 ? 14.41493 69.88242 14.43313 1.000 18.78341 50 ARG B CA 1
ATOM 6597 C C . ARG B 1 43 ? 14.63002 71.24801 13.79649 1.000 22.34272 50 ARG B C 1
ATOM 6598 O O . ARG B 1 43 ? 14.80286 71.33977 12.58048 1.000 18.82443 50 ARG B O 1
ATOM 6619 N N . LEU B 1 44 ? 14.59397 72.33734 14.59370 1.000 18.30150 51 LEU B N 1
ATOM 6620 C CA . LEU B 1 44 ? 14.84073 73.65094 14.01721 1.000 19.32235 51 LEU B CA 1
ATOM 6621 C C . LEU B 1 44 ? 16.29385 73.80381 13.59369 1.000 18.34769 51 LEU B C 1
ATOM 6622 O O . LEU B 1 44 ? 16.58290 74.25993 12.48589 1.000 19.25270 51 LEU B O 1
ATOM 6638 N N . ILE B 1 45 ? 17.22307 73.43127 14.47022 1.000 19.44773 52 ILE B N 1
ATOM 6639 C CA . ILE B 1 45 ? 18.63410 73.53951 14.13672 1.000 19.97750 52 ILE B CA 1
ATOM 6640 C C . ILE B 1 45 ? 18.94024 72.66113 12.92554 1.000 19.92184 52 ILE B C 1
ATOM 6641 O O . ILE B 1 45 ? 19.68873 73.05882 12.01918 1.000 21.44822 52 ILE B O 1
ATOM 6657 N N . GLY B 1 46 ? 18.31487 71.48630 12.86893 1.000 20.82845 53 GLY B N 1
ATOM 6658 C CA . GLY B 1 46 ? 18.52966 70.56646 11.75915 1.000 21.80251 53 GLY B CA 1
ATOM 6659 C C . GLY B 1 46 ? 18.14084 71.13078 10.41090 1.000 23.38984 53 GLY B C 1
ATOM 6660 O O . GLY B 1 46 ? 18.76875 70.81564 9.38861 1.000 26.10564 53 GLY B O 1
ATOM 6664 N N . ARG B 1 47 ? 17.10570 71.96410 10.37284 1.000 22.89357 54 ARG B N 1
ATOM 6665 C CA . ARG B 1 47 ? 16.71177 72.61796 9.13395 1.000 27.42081 54 ARG B CA 1
ATOM 6666 C C . ARG B 1 47 ? 17.63262 73.76505 8.76254 1.000 30.49071 54 ARG B C 1
ATOM 6667 O O . ARG B 1 47 ? 17.51296 74.29575 7.65884 1.000 29.47789 54 ARG B O 1
ATOM 6688 N N . GLY B 1 48 ? 18.48102 74.22377 9.67361 1.000 22.03208 55 GLY B N 1
ATOM 6689 C CA . GLY B 1 48 ? 19.34577 75.34195 9.40670 1.000 28.16578 55 GLY B CA 1
ATOM 6690 C C . GLY B 1 48 ? 18.99396 76.62003 10.12842 1.000 21.43257 55 GLY B C 1
ATOM 6691 O O . GLY B 1 48 ? 19.63546 77.64990 9.87174 1.000 22.98821 55 GLY B O 1
ATOM 6695 N N . VAL B 1 49 ? 17.99749 76.59641 11.01781 1.000 22.72862 56 VAL B N 1
ATOM 6696 C CA . VAL B 1 49 ? 17.66861 77.78935 11.79512 1.000 21.19460 56 VAL B CA 1
ATOM 6697 C C . VAL B 1 49 ? 18.91305 78.28297 12.51637 1.000 21.97152 56 VAL B C 1
ATOM 6698 O O . VAL B 1 49 ? 19.62065 77.50557 13.17086 1.000 24.77594 56 VAL B O 1
ATOM 6711 N N . ARG B 1 50 ? 19.17134 79.57992 12.41608 1.000 20.01607 57 ARG B N 1
ATOM 6712 C CA . ARG B 1 50 ? 20.36923 80.17893 12.98228 1.000 23.21726 57 ARG B CA 1
ATOM 6713 C C . ARG B 1 50 ? 19.99409 81.23604 14.01177 1.000 24.85051 57 ARG B C 1
ATOM 6714 O O . ARG B 1 50 ? 18.86901 81.73742 14.04736 1.000 22.54856 57 ARG B O 1
ATOM 6735 N N . ARG B 1 51 ? 20.96819 81.57456 14.84980 1.000 22.59030 58 ARG B N 1
ATOM 6736 C CA . ARG B 1 51 ? 20.75175 82.56575 15.89606 1.000 23.89333 58 ARG B CA 1
ATOM 6737 C C . ARG B 1 51 ? 20.17979 83.84736 15.30636 1.000 22.33480 58 ARG B C 1
ATOM 6738 O O . ARG B 1 51 ? 20.68059 84.36299 14.30529 1.000 25.35342 58 ARG B O 1
ATOM 6759 N N . GLY B 1 52 ? 19.10826 84.34928 15.92454 1.000 18.69092 59 GLY B N 1
ATOM 6760 C CA . GLY B 1 52 ? 18.46854 85.56888 15.48627 1.000 25.26737 59 GLY B CA 1
ATOM 6761 C C . GLY B 1 52 ? 17.37446 85.37934 14.46106 1.000 21.08747 59 GLY B C 1
ATOM 6762 O O . GLY B 1 52 ? 16.64951 86.34658 14.16634 1.000 23.87138 59 GLY B O 1
ATOM 6766 N N . ASP B 1 53 ? 17.21551 84.18028 13.92111 1.000 22.40152 60 ASP B N 1
ATOM 6767 C CA . ASP B 1 53 ? 16.07145 83.90035 13.06380 1.000 20.44874 60 ASP B CA 1
ATOM 6768 C C . ASP B 1 53 ? 14.77815 84.08856 13.85158 1.000 19.05972 60 ASP B C 1
ATOM 6769 O O . ASP B 1 53 ? 14.74837 83.98410 15.08487 1.000 18.99536 60 ASP B O 1
ATOM 6778 N N A ARG B 1 54 ? 13.70568 84.38285 13.12495 0.492 20.13368 61 ARG B N 1
ATOM 6779 N N B ARG B 1 54 ? 13.70497 84.40282 13.13035 0.508 20.12229 61 ARG B N 1
ATOM 6780 C CA A ARG B 1 54 ? 12.37754 84.51402 13.69919 0.492 17.88684 61 ARG B CA 1
ATOM 6781 C CA B ARG B 1 54 ? 12.36779 84.52789 13.69209 0.508 17.87734 61 ARG B CA 1
ATOM 6782 C C A ARG B 1 54 ? 11.52719 83.33203 13.25194 0.492 17.54727 61 ARG B C 1
ATOM 6783 C C B ARG B 1 54 ? 11.54416 83.32109 13.25273 0.508 17.54783 61 ARG B C 1
ATOM 6784 O O A ARG B 1 54 ? 11.46237 83.02029 12.05685 0.492 16.65822 61 ARG B O 1
ATOM 6785 O O B ARG B 1 54 ? 11.49509 82.99538 12.06071 0.508 16.63420 61 ARG B O 1
ATOM 6826 N N . VAL B 1 55 ? 10.88601 82.67423 14.20948 1.000 15.35263 62 VAL B N 1
ATOM 6827 C CA . VAL B 1 55 ? 10.03900 81.52334 13.95142 1.000 13.28513 62 VAL B CA 1
ATOM 6828 C C . VAL B 1 55 ? 8.63999 81.88443 14.43837 1.000 15.54539 62 VAL B C 1
ATOM 6829 O O . VAL B 1 55 ? 8.44547 82.16746 15.62609 1.000 14.07784 62 VAL B O 1
ATOM 6842 N N . ALA B 1 56 ? 7.66789 81.89587 13.52522 1.000 13.44127 63 ALA B N 1
ATOM 6843 C CA . ALA B 1 56 ? 6.29896 82.21140 13.90696 1.000 14.59813 63 ALA B CA 1
ATOM 6844 C C . ALA B 1 56 ? 5.63239 80.99505 14.54625 1.000 15.26779 63 ALA B C 1
ATOM 6845 O O . ALA B 1 56 ? 6.02267 79.84784 14.30072 1.000 15.85669 63 ALA B O 1
ATOM 6852 N N . VAL B 1 57 ? 4.62559 81.25260 15.38305 1.000 12.29696 64 VAL B N 1
ATOM 6853 C CA . VAL B 1 57 ? 3.94143 80.19914 16.12983 1.000 12.78253 64 VAL B CA 1
ATOM 6854 C C . VAL B 1 57 ? 2.43296 80.36762 15.96257 1.000 16.36237 64 VAL B C 1
ATOM 6855 O O . VAL B 1 57 ? 1.89091 81.44190 16.24006 1.000 19.11308 64 VAL B O 1
ATOM 6868 N N . LEU B 1 58 ? 1.75777 79.29948 15.51647 1.000 15.61724 65 LEU B N 1
ATOM 6869 C CA . LEU B 1 58 ? 0.32480 79.30453 15.21621 1.000 18.39158 65 LEU B CA 1
ATOM 6870 C C . LEU B 1 58 ? -0.23998 78.04263 15.85039 1.000 15.64554 65 LEU B C 1
ATOM 6871 O O . LEU B 1 58 ? -0.31636 76.97291 15.21706 1.000 16.73475 65 LEU B O 1
ATOM 6887 N N . LEU B 1 59 ? -0.61075 78.14524 17.12991 1.000 16.35978 66 LEU B N 1
ATOM 6888 C CA . LEU B 1 59 ? -1.04326 77.00264 17.90622 1.000 14.21578 66 LEU B CA 1
ATOM 6889 C C . LEU B 1 59 ? -2.17720 77.43706 18.82252 1.000 17.70956 66 LEU B C 1
ATOM 6890 O O . LEU B 1 59 ? -2.28073 78.61233 19.19085 1.000 20.08261 66 LEU B O 1
ATOM 6906 N N . ASP B 1 60 ? -3.03699 76.48696 19.16424 1.000 19.73497 67 ASP B N 1
ATOM 6907 C CA . ASP B 1 60 ? -3.97473 76.68270 20.26482 1.000 19.68616 67 ASP B CA 1
ATOM 6908 C C . ASP B 1 60 ? -3.23439 76.45372 21.57852 1.000 17.63117 67 ASP B C 1
ATOM 6909 O O . ASP B 1 60 ? -2.26950 75.68782 21.64143 1.000 21.01309 67 ASP B O 1
ATOM 6918 N N . ARG B 1 61 ? -3.67935 77.13192 22.63252 1.000 20.15144 68 ARG B N 1
ATOM 6919 C CA . ARG B 1 61 ? -2.99757 76.97356 23.91195 1.000 20.60857 68 ARG B CA 1
ATOM 6920 C C . ARG B 1 61 ? -3.04408 75.51991 24.35372 1.000 19.40940 68 ARG B C 1
ATOM 6921 O O . ARG B 1 61 ? -4.06528 74.84095 24.22913 1.000 19.74493 68 ARG B O 1
ATOM 6942 N N . SER B 1 62 ? -1.90397 75.03642 24.83603 1.000 20.21129 69 SER B N 1
ATOM 6943 C CA . SER B 1 62 ? -1.64443 73.61792 25.00186 1.000 19.94648 69 SER B CA 1
ATOM 6944 C C . SER B 1 62 ? -0.25031 73.46787 25.58288 1.000 18.46940 69 SER B C 1
ATOM 6945 O O . SER B 1 62 ? 0.55462 74.41143 25.58459 1.000 18.99398 69 SER B O 1
ATOM 6953 N N . ALA B 1 63 ? 0.03583 72.25685 26.06645 1.000 18.30627 70 ALA B N 1
ATOM 6954 C CA . ALA B 1 63 ? 1.39440 71.96220 26.49829 1.000 20.07085 70 ALA B CA 1
ATOM 6955 C C . ALA B 1 63 ? 2.36563 72.12162 25.34010 1.000 20.38863 70 ALA B C 1
ATOM 6956 O O . ALA B 1 63 ? 3.48637 72.59849 25.52933 1.000 19.67249 70 ALA B O 1
ATOM 6963 N N . ASP B 1 64 ? 1.94260 71.75045 24.12565 1.000 21.09230 71 ASP B N 1
ATOM 6964 C CA . ASP B 1 64 ? 2.83313 71.85916 22.97336 1.000 22.20451 71 ASP B CA 1
ATOM 6965 C C . ASP B 1 64 ? 3.18176 73.30761 22.64643 1.000 17.60302 71 ASP B C 1
ATOM 6966 O O . ASP B 1 64 ? 4.25431 73.57777 22.09018 1.000 17.21433 71 ASP B O 1
ATOM 6975 N N A LEU B 1 65 ? 2.29620 74.25292 22.96837 0.524 17.42668 72 LEU B N 1
ATOM 6976 N N B LEU B 1 65 ? 2.29446 74.25308 22.96127 0.476 17.44458 72 LEU B N 1
ATOM 6977 C CA A LEU B 1 65 ? 2.64015 75.66179 22.81207 0.524 17.74100 72 LEU B CA 1
ATOM 6978 C CA B LEU B 1 65 ? 2.65665 75.65543 22.80009 0.476 17.73685 72 LEU B CA 1
ATOM 6979 C C A LEU B 1 65 ? 3.81321 76.02939 23.70568 0.524 16.78796 72 LEU B C 1
ATOM 6980 C C B LEU B 1 65 ? 3.83334 76.00743 23.69737 0.476 16.76949 72 LEU B C 1
ATOM 6981 O O A LEU B 1 65 ? 4.74973 76.71088 23.27187 0.524 15.76794 72 LEU B O 1
ATOM 6982 O O B LEU B 1 65 ? 4.78167 76.67349 23.26371 0.476 15.79959 72 LEU B O 1
ATOM 7013 N N . VAL B 1 66 ? 3.77608 75.59728 24.96631 1.000 16.03438 73 VAL B N 1
ATOM 7014 C CA . VAL B 1 66 ? 4.85815 75.93995 25.87180 1.000 16.47332 73 VAL B CA 1
ATOM 7015 C C . VAL B 1 66 ? 6.15779 75.31065 25.39401 1.000 15.74225 73 VAL B C 1
ATOM 7016 O O . VAL B 1 66 ? 7.21119 75.96429 25.36807 1.000 15.95305 73 VAL B O 1
ATOM 7030 N N . VAL B 1 67 ? 6.09743 74.04084 24.98744 1.000 17.77718 74 VAL B N 1
ATOM 7031 C CA . VAL B 1 67 ? 7.25473 73.35923 24.41481 1.000 17.50876 74 VAL B CA 1
ATOM 7032 C C . VAL B 1 67 ? 7.81628 74.14553 23.24338 1.000 14.35428 74 VAL B C 1
ATOM 7033 O O . VAL B 1 67 ? 9.03839 74.27311 23.07903 1.000 17.43829 74 VAL B O 1
ATOM 7046 N N . THR B 1 68 ? 6.92482 74.62663 22.37594 1.000 13.82369 75 THR B N 1
ATOM 7047 C CA . THR B 1 68 ? 7.34637 75.29678 21.14614 1.000 13.23971 75 THR B CA 1
ATOM 7048 C C . THR B 1 68 ? 8.08602 76.58999 21.45089 1.000 14.98174 75 THR B C 1
ATOM 7049 O O . THR B 1 68 ? 9.14261 76.85872 20.87681 1.000 15.47586 75 THR B O 1
ATOM 7060 N N . LEU B 1 69 ? 7.54539 77.41204 22.35380 1.000 13.66975 76 LEU B N 1
ATOM 7061 C CA . LEU B 1 69 ? 8.19551 78.68344 22.63535 1.000 15.44829 76 LEU B CA 1
ATOM 7062 C C . LEU B 1 69 ? 9.57757 78.45101 23.21687 1.000 15.73972 76 LEU B C 1
ATOM 7063 O O . LEU B 1 69 ? 10.54732 79.11151 22.81554 1.000 14.60637 76 LEU B O 1
ATOM 7079 N N . LEU B 1 70 ? 9.69422 77.49602 24.14908 1.000 14.56902 77 LEU B N 1
ATOM 7080 C CA . LEU B 1 70 ? 10.99717 77.18459 24.72331 1.000 15.66182 77 LEU B CA 1
ATOM 7081 C C . LEU B 1 70 ? 11.94250 76.61249 23.67967 1.000 17.02406 77 LEU B C 1
ATOM 7082 O O . LEU B 1 70 ? 13.13170 76.93267 23.67323 1.000 14.76466 77 LEU B O 1
ATOM 7098 N N . ALA B 1 71 ? 11.42472 75.75950 22.79054 1.000 14.50125 78 ALA B N 1
ATOM 7099 C CA . ALA B 1 71 ? 12.26697 75.17098 21.74693 1.000 13.99916 78 ALA B CA 1
ATOM 7100 C C . ALA B 1 71 ? 12.85463 76.24155 20.83578 1.000 16.17181 78 ALA B C 1
ATOM 7101 O O . ALA B 1 71 ? 14.02051 76.16365 20.43710 1.000 15.09083 78 ALA B O 1
ATOM 7108 N N . ILE B 1 72 ? 12.03976 77.21783 20.43691 1.000 14.02404 79 ILE B N 1
ATOM 7109 C CA . ILE B 1 72 ? 12.53058 78.28270 19.58497 1.000 12.87365 79 ILE B CA 1
ATOM 7110 C C . ILE B 1 72 ? 13.66116 79.02193 20.28434 1.000 14.67858 79 ILE B C 1
ATOM 7111 O O . ILE B 1 72 ? 14.70099 79.32084 19.68992 1.000 14.60782 79 ILE B O 1
ATOM 7127 N N . TRP B 1 73 ? 13.47155 79.30489 21.56254 1.000 13.93367 80 TRP B N 1
ATOM 7128 C CA . TRP B 1 73 ? 14.50215 79.94926 22.35168 1.000 15.81827 80 TRP B CA 1
ATOM 7129 C C . TRP B 1 73 ? 15.76743 79.10418 22.45652 1.000 14.44027 80 TRP B C 1
ATOM 7130 O O . TRP B 1 73 ? 16.88031 79.63801 22.37744 1.000 15.72486 80 TRP B O 1
ATOM 7151 N N . LYS B 1 74 ? 15.62031 77.79362 22.67322 1.000 15.28507 81 LYS B N 1
ATOM 7152 C CA . LYS B 1 74 ? 16.78509 76.90981 22.73295 1.000 17.54011 81 LYS B CA 1
ATOM 7153 C C . LYS B 1 74 ? 17.56025 76.89328 21.42794 1.000 17.02301 81 LYS B C 1
ATOM 7154 O O . LYS B 1 74 ? 18.77428 76.63002 21.42506 1.000 19.38712 81 LYS B O 1
ATOM 7173 N N . ALA B 1 75 ? 16.87680 77.10883 20.31156 1.000 15.50637 82 ALA B N 1
ATOM 7174 C CA . ALA B 1 75 ? 17.52959 77.12728 19.01144 1.000 16.37345 82 ALA B CA 1
ATOM 7175 C C . ALA B 1 75 ? 18.23325 78.44486 18.72494 1.000 18.65200 82 ALA B C 1
ATOM 7176 O O . ALA B 1 75 ? 18.82475 78.58613 17.65280 1.000 20.59590 82 ALA B O 1
ATOM 7183 N N . GLY B 1 76 ? 18.18697 79.40108 19.64961 1.000 16.54054 83 GLY B N 1
ATOM 7184 C CA . GLY B 1 76 ? 18.80211 80.70048 19.45585 1.000 17.67787 83 GLY B CA 1
ATOM 7185 C C . GLY B 1 76 ? 17.94341 81.68279 18.69941 1.000 17.65506 83 GLY B C 1
ATOM 7186 O O . GLY B 1 76 ? 18.42875 82.75249 18.32359 1.000 18.02058 83 GLY B O 1
ATOM 7190 N N . ALA B 1 77 ? 16.67613 81.34916 18.48413 1.000 15.92546 84 ALA B N 1
ATOM 7191 C CA . ALA B 1 77 ? 15.76651 82.12370 17.67562 1.000 16.60816 84 ALA B CA 1
ATOM 7192 C C . ALA B 1 77 ? 14.76332 82.85819 18.55306 1.000 15.34410 84 ALA B C 1
ATOM 7193 O O . ALA B 1 77 ? 14.69712 82.67650 19.77171 1.000 16.17433 84 ALA B O 1
ATOM 7200 N N . ALA B 1 78 ? 14.00961 83.73433 17.89476 1.000 15.63618 85 ALA B N 1
ATOM 7201 C CA . ALA B 1 78 ? 12.95268 84.52961 18.50871 1.000 14.03085 85 ALA B CA 1
ATOM 7202 C C . ALA B 1 78 ? 11.60860 84.03084 18.00878 1.000 15.03387 85 ALA B C 1
ATOM 7203 O O . ALA B 1 78 ? 11.46895 83.70392 16.82361 1.000 15.36738 85 ALA B O 1
ATOM 7210 N N . TYR B 1 79 ? 10.61500 83.98923 18.87661 1.000 14.79773 86 TYR B N 1
ATOM 7211 C CA . TYR B 1 79 ? 9.30817 83.54868 18.42802 1.000 13.13762 86 TYR B CA 1
ATOM 7212 C C . TYR B 1 79 ? 8.43939 84.74088 18.04963 1.000 14.95271 86 TYR B C 1
ATOM 7213 O O . TYR B 1 79 ? 8.56423 85.84093 18.59978 1.000 14.37602 86 TYR B O 1
ATOM 7231 N N . VAL B 1 80 ? 7.61947 84.53857 17.03027 1.000 14.13122 87 VAL B N 1
ATOM 7232 C CA . VAL B 1 80 ? 6.66847 85.53587 16.56229 1.000 13.07803 87 VAL B CA 1
ATOM 7233 C C . VAL B 1 80 ? 5.27383 84.96762 16.76322 1.000 13.09682 87 VAL B C 1
ATOM 7234 O O . VAL B 1 80 ? 4.80013 84.16384 15.96516 1.000 15.08475 87 VAL B O 1
ATOM 7247 N N . PRO B 1 81 ? 4.60473 85.31209 17.86175 1.000 12.76967 88 PRO B N 1
ATOM 7248 C CA . PRO B 1 81 ? 3.35165 84.63335 18.18676 1.000 15.15633 88 PRO B CA 1
ATOM 7249 C C . PRO B 1 81 ? 2.22590 85.18357 17.33021 1.000 19.03506 88 PRO B C 1
ATOM 7250 O O . PRO B 1 81 ? 2.07985 86.39922 17.16940 1.000 23.21126 88 PRO B O 1
ATOM 7261 N N . VAL B 1 82 ? 1.46175 84.27224 16.73719 1.000 18.64483 89 VAL B N 1
ATOM 7262 C CA . VAL B 1 82 ? 0.31695 84.61977 15.90574 1.000 17.71406 89 VAL B CA 1
ATOM 7263 C C . VAL B 1 82 ? -0.89968 83.90660 16.46120 1.000 18.17433 89 VAL B C 1
ATOM 7264 O O . VAL B 1 82 ? -0.90167 82.67440 16.57517 1.000 21.68802 89 VAL B O 1
ATOM 7277 N N . ASP B 1 83 ? -1.95831 84.66024 16.74159 1.000 23.53681 90 ASP B N 1
ATOM 7278 C CA . ASP B 1 83 ? -3.16538 84.05068 17.28287 1.000 24.25690 90 ASP B CA 1
ATOM 7279 C C . ASP B 1 83 ? -3.89848 83.30993 16.17348 1.000 24.66927 90 ASP B C 1
ATOM 7280 O O . ASP B 1 83 ? -4.15320 83.87105 15.09939 1.000 24.33332 90 ASP B O 1
ATOM 7289 N N . ALA B 1 84 ? -4.24643 82.04940 16.42876 1.000 23.53067 91 ALA B N 1
ATOM 7290 C CA . ALA B 1 84 ? -4.87246 81.26054 15.37087 1.000 26.40188 91 ALA B CA 1
ATOM 7291 C C . ALA B 1 84 ? -6.21930 81.83819 14.96166 1.000 30.77633 91 ALA B C 1
ATOM 7292 O O . ALA B 1 84 ? -6.73129 81.48816 13.89361 1.000 31.51254 91 ALA B O 1
ATOM 7299 N N . GLY B 1 85 ? -6.78462 82.73185 15.76404 1.000 29.12008 92 GLY B N 1
ATOM 7300 C CA . GLY B 1 85 ? -8.03915 83.38061 15.44202 1.000 36.92253 92 GLY B CA 1
ATOM 7301 C C . GLY B 1 85 ? -7.93547 84.64769 14.62918 1.000 37.16980 92 GLY B C 1
ATOM 7302 O O . GLY B 1 85 ? -8.95827 85.28266 14.36217 1.000 39.47672 92 GLY B O 1
ATOM 7306 N N . TYR B 1 86 ? -6.73516 85.06031 14.25584 1.000 28.82382 93 TYR B N 1
ATOM 7307 C CA . TYR B 1 86 ? -6.59904 86.22516 13.39898 1.000 31.29812 93 TYR B CA 1
ATOM 7308 C C . TYR B 1 86 ? -7.00253 85.86379 11.97108 1.000 28.27743 93 TYR B C 1
ATOM 7309 O O . TYR B 1 86 ? -6.77338 84.73811 11.52524 1.000 27.67976 93 TYR B O 1
ATOM 7327 N N . PRO B 1 87 ? -7.60267 86.79750 11.23389 1.000 29.18038 94 PRO B N 1
ATOM 7328 C CA . PRO B 1 87 ? -7.89992 86.53168 9.82083 1.000 32.05452 94 PRO B CA 1
ATOM 7329 C C . PRO B 1 87 ? -6.62546 86.34970 9.01461 1.000 29.41796 94 PRO B C 1
ATOM 7330 O O . PRO B 1 87 ? -5.55086 86.83074 9.38063 1.000 27.44303 94 PRO B O 1
ATOM 7341 N N . ALA B 1 88 ? -6.77130 85.66625 7.88041 1.000 28.36601 95 ALA B N 1
ATOM 7342 C CA . ALA B 1 88 ? -5.60286 85.31053 7.08082 1.000 32.30672 95 ALA B CA 1
ATOM 7343 C C . ALA B 1 88 ? -4.77121 86.51199 6.63946 1.000 27.59648 95 ALA B C 1
ATOM 7344 O O . ALA B 1 88 ? -3.53646 86.40939 6.66934 1.000 28.34848 95 ALA B O 1
ATOM 7351 N N . PRO B 1 89 ? -5.33820 87.63950 6.20220 1.000 30.00744 96 PRO B N 1
ATOM 7352 C CA . PRO B 1 89 ? -4.46244 88.75849 5.81322 1.000 29.33284 96 PRO B CA 1
ATOM 7353 C C . PRO B 1 89 ? -3.64432 89.32238 6.97151 1.000 26.04660 96 PRO B C 1
ATOM 7354 O O . PRO B 1 89 ? -2.51374 89.76897 6.75904 1.000 27.81658 96 PRO B O 1
ATOM 7365 N N . ARG B 1 90 ? -4.17687 89.31809 8.19237 1.000 27.78746 97 ARG B N 1
ATOM 7366 C CA . ARG B 1 90 ? -3.39618 89.77058 9.32947 1.000 24.70946 97 ARG B CA 1
ATOM 7367 C C . ARG B 1 90 ? -2.25304 88.80886 9.62369 1.000 24.53149 97 ARG B C 1
ATOM 7368 O O . ARG B 1 90 ? -1.12186 89.24345 9.88984 1.000 22.64891 97 ARG B O 1
ATOM 7389 N N . VAL B 1 91 ? -2.53456 87.50122 9.57884 1.000 22.98477 98 VAL B N 1
ATOM 7390 C CA . VAL B 1 91 ? -1.48605 86.50268 9.76551 1.000 20.12696 98 VAL B CA 1
ATOM 7391 C C . VAL B 1 91 ? -0.38838 86.69617 8.72976 1.000 22.60930 98 VAL B C 1
ATOM 7392 O O . VAL B 1 91 ? 0.79592 86.76407 9.05774 1.000 22.91249 98 VAL B O 1
ATOM 7405 N N . ALA B 1 92 ? -0.76994 86.80101 7.45643 1.000 23.57460 99 ALA B N 1
ATOM 7406 C CA . ALA B 1 92 ? 0.23721 86.93444 6.41599 1.000 24.42873 99 ALA B CA 1
ATOM 7407 C C . ALA B 1 92 ? 1.05171 88.20594 6.60265 1.000 23.51104 99 ALA B C 1
ATOM 7408 O O . ALA B 1 92 ? 2.27715 88.19070 6.44935 1.000 22.76532 99 ALA B O 1
ATOM 7415 N N . PHE B 1 93 ? 0.39728 89.31703 6.95366 1.000 21.94439 100 PHE B N 1
ATOM 7416 C CA . PHE B 1 93 ? 1.13989 90.55496 7.17622 1.000 22.11543 100 PHE B CA 1
ATOM 7417 C C . PHE B 1 93 ? 2.15912 90.40799 8.30386 1.000 24.57737 100 PHE B C 1
ATOM 7418 O O . PHE B 1 93 ? 3.31219 90.84246 8.18076 1.000 21.55530 100 PHE B O 1
ATOM 7435 N N . MET B 1 94 ? 1.75198 89.80531 9.42489 1.000 19.88181 101 MET B N 1
ATOM 7436 C CA . MET B 1 94 ? 2.66975 89.69496 10.55295 1.000 22.65089 101 MET B CA 1
ATOM 7437 C C . MET B 1 94 ? 3.86470 88.81682 10.21425 1.000 22.64805 101 MET B C 1
ATOM 7438 O O . MET B 1 94 ? 4.99016 89.10909 10.62360 1.000 20.26418 101 MET B O 1
ATOM 7452 N N . VAL B 1 95 ? 3.64015 87.71448 9.50423 1.000 20.12696 102 VAL B N 1
ATOM 7453 C CA . VAL B 1 95 ? 4.75551 86.85198 9.12471 1.000 20.91321 102 VAL B CA 1
ATOM 7454 C C . VAL B 1 95 ? 5.72778 87.60366 8.22322 1.000 19.60270 102 VAL B C 1
ATOM 7455 O O . VAL B 1 95 ? 6.94456 87.55939 8.42067 1.000 18.69967 102 VAL B O 1
ATOM 7468 N N . ALA B 1 96 ? 5.20781 88.29172 7.19477 1.000 21.98580 103 ALA B N 1
ATOM 7469 C CA . ALA B 1 96 ? 6.08832 88.99150 6.26740 1.000 19.48255 103 ALA B CA 1
ATOM 7470 C C . ALA B 1 96 ? 6.77751 90.17476 6.93248 1.000 21.61796 103 ALA B C 1
ATOM 7471 O O . ALA B 1 96 ? 7.97893 90.39754 6.72901 1.000 21.17784 103 ALA B O 1
ATOM 7478 N N . ASP B 1 97 ? 6.05303 90.93308 7.75905 1.000 19.50865 104 ASP B N 1
ATOM 7479 C CA . ASP B 1 97 ? 6.66982 92.08666 8.40512 1.000 21.45980 104 ASP B CA 1
ATOM 7480 C C . ASP B 1 97 ? 7.77701 91.66071 9.35730 1.000 21.95146 104 ASP B C 1
ATOM 7481 O O . ASP B 1 97 ? 8.83389 92.29379 9.42854 1.000 19.28742 104 ASP B O 1
ATOM 7490 N N . SER B 1 98 ? 7.55618 90.56862 10.08996 1.000 20.63183 105 SER B N 1
ATOM 7491 C CA . SER B 1 98 ? 8.48998 90.14882 11.11431 1.000 22.12774 105 SER B CA 1
ATOM 7492 C C . SER B 1 98 ? 9.70540 89.44127 10.55076 1.000 20.18488 105 SER B C 1
ATOM 7493 O O . SER B 1 98 ? 10.68972 89.24636 11.27595 1.000 22.19163 105 SER B O 1
ATOM 7501 N N . GLY B 1 99 ? 9.66767 89.02499 9.29187 1.000 21.36935 106 GLY B N 1
ATOM 7502 C CA . GLY B 1 99 ? 10.79231 88.29410 8.76034 1.000 19.92949 106 GLY B CA 1
ATOM 7503 C C . GLY B 1 99 ? 10.82193 86.84091 9.15550 1.000 18.61625 106 GLY B C 1
ATOM 7504 O O . GLY B 1 99 ? 11.85293 86.18409 8.98162 1.000 21.12324 106 GLY B O 1
ATOM 7508 N N . ALA B 1 100 ? 9.74131 86.32601 9.73355 1.000 18.02227 107 ALA B N 1
ATOM 7509 C CA . ALA B 1 100 ? 9.71359 84.92159 10.11261 1.000 18.63104 107 ALA B CA 1
ATOM 7510 C C . ALA B 1 100 ? 9.87584 84.05873 8.86998 1.000 21.61180 107 ALA B C 1
ATOM 7511 O O . ALA B 1 100 ? 9.25846 84.31175 7.83713 1.000 20.80026 107 ALA B O 1
ATOM 7518 N N . SER B 1 101 ? 10.69217 83.01573 8.98002 1.000 19.01558 108 SER B N 1
ATOM 7519 C CA . SER B 1 101 ? 11.00907 82.17661 7.83879 1.000 20.04268 108 SER B CA 1
ATOM 7520 C C . SER B 1 101 ? 10.31516 80.82815 7.89733 1.000 20.82849 108 SER B C 1
ATOM 7521 O O . SER B 1 101 ? 10.27422 80.11047 6.89509 1.000 22.95261 108 SER B O 1
ATOM 7529 N N . ARG B 1 102 ? 9.76407 80.46829 9.04708 1.000 17.33054 109 ARG B N 1
ATOM 7530 C CA . ARG B 1 102 ? 9.14659 79.16984 9.27122 1.000 15.89667 109 ARG B CA 1
ATOM 7531 C C . ARG B 1 102 ? 8.07064 79.40155 10.31218 1.000 17.70219 109 ARG B C 1
ATOM 7532 O O . ARG B 1 102 ? 8.15214 80.36498 11.07876 1.000 16.38545 109 ARG B O 1
ATOM 7553 N N . MET B 1 103 ? 7.05610 78.53650 10.32804 1.000 14.91757 110 MET B N 1
ATOM 7554 C CA . MET B 1 103 ? 5.94492 78.67097 11.26242 1.000 16.49914 110 MET B CA 1
ATOM 7555 C C . MET B 1 103 ? 5.61813 77.31504 11.87295 1.000 16.84525 110 MET B C 1
ATOM 7556 O O . MET B 1 103 ? 5.34241 76.35121 11.15293 1.000 16.71342 110 MET B O 1
ATOM 7570 N N . VAL B 1 104 ? 5.63582 77.23773 13.20276 1.000 14.72941 111 VAL B N 1
ATOM 7571 C CA . VAL B 1 104 ? 5.25185 76.02303 13.89333 1.000 13.79254 111 VAL B CA 1
ATOM 7572 C C . VAL B 1 104 ? 3.74240 76.03402 14.05509 1.000 14.60148 111 VAL B C 1
ATOM 7573 O O . VAL B 1 104 ? 3.15913 77.03868 14.48224 1.000 16.78506 111 VAL B O 1
ATOM 7586 N N . CYS B 1 105 ? 3.10595 74.91680 13.70475 1.000 14.00076 112 CYS B N 1
ATOM 7587 C CA . CYS B 1 105 ? 1.66517 74.78233 13.75659 1.000 16.75476 112 CYS B CA 1
ATOM 7588 C C . CYS B 1 105 ? 1.31822 73.37534 14.22226 1.000 16.31555 112 CYS B C 1
ATOM 7589 O O . CYS B 1 105 ? 2.19612 72.56054 14.52980 1.000 16.89876 112 CYS B O 1
ATOM 7597 N N . SER B 1 106 ? 0.02006 73.08235 14.24697 1.000 17.31125 113 SER B N 1
ATOM 7598 C CA . SER B 1 106 ? -0.48140 71.76772 14.60899 1.000 20.08914 113 SER B CA 1
ATOM 7599 C C . SER B 1 106 ? -1.45833 71.31671 13.53449 1.000 18.71780 113 SER B C 1
ATOM 7600 O O . SER B 1 106 ? -1.82972 72.08103 12.64585 1.000 18.77064 113 SER B O 1
ATOM 7608 N N . ALA B 1 107 ? -1.88149 70.05485 13.61901 1.000 23.31028 114 ALA B N 1
ATOM 7609 C CA . ALA B 1 107 ? -2.86885 69.56400 12.66142 1.000 26.55890 114 ALA B CA 1
ATOM 7610 C C . ALA B 1 107 ? -4.09471 70.46640 12.64927 1.000 25.10651 114 ALA B C 1
ATOM 7611 O O . ALA B 1 107 ? -4.64486 70.77667 11.58195 1.000 24.75943 114 ALA B O 1
ATOM 7618 N N . ALA B 1 108 ? -4.47719 70.96779 13.82366 1.000 23.34086 115 ALA B N 1
ATOM 7619 C CA . ALA B 1 108 ? -5.66973 71.79634 13.93730 1.000 28.24471 115 ALA B CA 1
ATOM 7620 C C . ALA B 1 108 ? -5.49212 73.17331 13.30641 1.000 29.06482 115 ALA B C 1
ATOM 7621 O O . ALA B 1 108 ? -6.47089 73.74812 12.81557 1.000 25.83575 115 ALA B O 1
ATOM 7628 N N . THR B 1 109 ? -4.27692 73.72963 13.30663 1.000 19.87421 116 THR B N 1
ATOM 7629 C CA . THR B 1 109 ? -4.06560 75.07621 12.77670 1.000 19.56811 116 THR B CA 1
ATOM 7630 C C . THR B 1 109 ? -3.36007 75.10191 11.42475 1.000 19.70623 116 THR B C 1
ATOM 7631 O O . THR B 1 109 ? -3.13297 76.18723 10.88715 1.000 21.41065 116 THR B O 1
ATOM 7642 N N . ARG B 1 110 ? -3.02689 73.93412 10.86463 1.000 19.71884 117 ARG B N 1
ATOM 7643 C CA . ARG B 1 110 ? -2.19996 73.85398 9.66007 1.000 22.13313 117 ARG B CA 1
ATOM 7644 C C . ARG B 1 110 ? -2.70866 74.73779 8.52646 1.000 25.18995 117 ARG B C 1
ATOM 7645 O O . ARG B 1 110 ? -1.91093 75.33779 7.78902 1.000 19.80082 117 ARG B O 1
ATOM 7666 N N . ASP B 1 111 ? -4.02331 74.81125 8.33936 1.000 27.15698 118 ASP B N 1
ATOM 7667 C CA . ASP B 1 111 ? -4.52684 75.54015 7.18071 1.000 27.76756 118 ASP B CA 1
ATOM 7668 C C . ASP B 1 111 ? -4.36951 77.04427 7.33128 1.000 27.72158 118 ASP B C 1
ATOM 7669 O O . ASP B 1 111 ? -4.60214 77.77424 6.36208 1.000 27.67324 118 ASP B O 1
ATOM 7678 N N . GLY B 1 112 ? -3.95658 77.51945 8.50618 1.000 20.23917 119 GLY B N 1
ATOM 7679 C CA . GLY B 1 112 ? -3.69898 78.92486 8.71794 1.000 23.48093 119 GLY B CA 1
ATOM 7680 C C . GLY B 1 112 ? -2.30307 79.38551 8.37011 1.000 19.15654 119 GLY B C 1
ATOM 7681 O O . GLY B 1 112 ? -2.03418 80.58229 8.42053 1.000 22.45892 119 GLY B O 1
ATOM 7685 N N . VAL B 1 113 ? -1.41511 78.46939 8.01425 1.000 17.68025 120 VAL B N 1
ATOM 7686 C CA . VAL B 1 113 ? -0.05436 78.86330 7.64059 1.000 15.20251 120 VAL B CA 1
ATOM 7687 C C . VAL B 1 113 ? -0.08340 79.46164 6.23870 1.000 20.77489 120 VAL B C 1
ATOM 7688 O O . VAL B 1 113 ? -0.61955 78.82662 5.32882 1.000 19.52741 120 VAL B O 1
ATOM 7701 N N . PRO B 1 114 ? 0.45375 80.66146 6.02038 1.000 19.12760 121 PRO B N 1
ATOM 7702 C CA . PRO B 1 114 ? 0.37922 81.26551 4.67895 1.000 20.81782 121 PRO B CA 1
ATOM 7703 C C . PRO B 1 114 ? 1.07041 80.40175 3.63045 1.000 20.03011 121 PRO B C 1
ATOM 7704 O O . PRO B 1 114 ? 2.10389 79.77961 3.89135 1.000 19.95010 121 PRO B O 1
ATOM 7715 N N . GLU B 1 115 ? 0.48008 80.35075 2.43241 1.000 20.76575 122 GLU B N 1
ATOM 7716 C CA . GLU B 1 115 ? 1.17049 79.69062 1.32460 1.000 22.31378 122 GLU B CA 1
ATOM 7717 C C . GLU B 1 115 ? 2.50795 80.37615 1.09323 1.000 20.76187 122 GLU B C 1
ATOM 7718 O O . GLU B 1 115 ? 2.60646 81.60808 1.07980 1.000 21.87506 122 GLU B O 1
ATOM 7730 N N . GLY B 1 116 ? 3.54710 79.56769 0.92370 1.000 20.03368 123 GLY B N 1
ATOM 7731 C CA . GLY B 1 116 ? 4.88568 80.08330 0.72849 1.000 19.64276 123 GLY B CA 1
ATOM 7732 C C . GLY B 1 116 ? 5.72193 80.14557 1.97542 1.000 22.14332 123 GLY B C 1
ATOM 7733 O O . GLY B 1 116 ? 6.91836 80.43845 1.89177 1.000 21.54254 123 GLY B O 1
ATOM 7737 N N . ILE B 1 117 ? 5.12688 79.87994 3.13587 1.000 19.56856 124 ILE B N 1
ATOM 7738 C CA . ILE B 1 117 ? 5.82490 79.87261 4.41138 1.000 19.39579 124 ILE B CA 1
ATOM 7739 C C . ILE B 1 117 ? 5.86593 78.43630 4.91219 1.000 18.55853 124 ILE B C 1
ATOM 7740 O O . ILE B 1 117 ? 4.83464 77.75084 4.90532 1.000 21.75221 124 ILE B O 1
ATOM 7756 N N . GLU B 1 118 ? 7.04656 77.97875 5.33499 1.000 17.34994 125 GLU B N 1
ATOM 7757 C CA . GLU B 1 118 ? 7.17539 76.60358 5.80127 1.000 19.32097 125 GLU B CA 1
ATOM 7758 C C . GLU B 1 118 ? 6.25871 76.33882 6.99325 1.000 21.82555 125 GLU B C 1
ATOM 7759 O O . GLU B 1 118 ? 6.32582 77.03775 8.00887 1.000 20.72731 125 GLU B O 1
ATOM 7771 N N . ALA B 1 119 ? 5.47706 75.26262 6.90548 1.000 16.41049 126 ALA B N 1
ATOM 7772 C CA . ALA B 1 119 ? 4.74135 74.74628 8.04694 1.000 15.71637 126 ALA B CA 1
ATOM 7773 C C . ALA B 1 119 ? 5.53079 73.63409 8.72425 1.000 16.92421 126 ALA B C 1
ATOM 7774 O O . ALA B 1 119 ? 5.97794 72.68064 8.07302 1.000 19.18107 126 ALA B O 1
ATOM 7781 N N . ILE B 1 120 ? 5.74369 73.77935 10.02620 1.000 15.47421 127 ILE B N 1
ATOM 7782 C CA . ILE B 1 120 ? 6.40204 72.77546 10.85260 1.000 15.14969 127 ILE B CA 1
ATOM 7783 C C . ILE B 1 120 ? 5.34896 72.24066 11.81299 1.000 14.82100 127 ILE B C 1
ATOM 7784 O O . ILE B 1 120 ? 4.94581 72.93661 12.74822 1.000 16.88905 127 ILE B O 1
ATOM 7800 N N . VAL B 1 121 ? 4.89579 71.00801 11.60576 1.000 17.16319 128 VAL B N 1
ATOM 7801 C CA . VAL B 1 121 ? 3.86290 70.44460 12.47444 1.000 18.43324 128 VAL B CA 1
ATOM 7802 C C . VAL B 1 121 ? 4.52030 69.92106 13.74561 1.000 16.36124 128 VAL B C 1
ATOM 7803 O O . VAL B 1 121 ? 5.40136 69.05412 13.70225 1.000 18.80246 128 VAL B O 1
ATOM 7816 N N . VAL B 1 122 ? 4.07312 70.44533 14.89272 1.000 17.91672 129 VAL B N 1
ATOM 7817 C CA . VAL B 1 122 ? 4.79954 70.25652 16.14507 1.000 18.90582 129 VAL B CA 1
ATOM 7818 C C . VAL B 1 122 ? 4.83116 68.79048 16.54406 1.000 19.31265 129 VAL B C 1
ATOM 7819 O O . VAL B 1 122 ? 5.80353 68.33287 17.15471 1.000 20.24932 129 VAL B O 1
ATOM 7832 N N . THR B 1 123 ? 3.81732 68.01917 16.15473 1.000 18.88486 130 THR B N 1
ATOM 7833 C CA . THR B 1 123 ? 3.72743 66.62134 16.54068 1.000 23.72737 130 THR B CA 1
ATOM 7834 C C . THR B 1 123 ? 4.46198 65.67245 15.59204 1.000 25.46930 130 THR B C 1
ATOM 7835 O O . THR B 1 123 ? 4.53922 64.47452 15.89221 1.000 23.91658 130 THR B O 1
ATOM 7846 N N . ASP B 1 124 ? 5.00696 66.16370 14.47959 1.000 20.71451 131 ASP B N 1
ATOM 7847 C CA . ASP B 1 124 ? 5.71610 65.29201 13.54878 1.000 21.45856 131 ASP B CA 1
ATOM 7848 C C . ASP B 1 124 ? 7.03858 64.83430 14.15677 1.000 28.29330 131 ASP B C 1
ATOM 7849 O O . ASP B 1 124 ? 7.71577 65.58273 14.87560 1.000 26.82310 131 ASP B O 1
ATOM 7858 N N . GLU B 1 125 ? 7.40031 63.58779 13.86836 1.000 26.44473 132 GLU B N 1
ATOM 7859 C CA . GLU B 1 125 ? 8.70186 63.04019 14.22054 1.000 25.46824 132 GLU B CA 1
ATOM 7860 C C . GLU B 1 125 ? 9.68314 63.25232 13.07251 1.000 25.01866 132 GLU B C 1
ATOM 7861 O O . GLU B 1 125 ? 9.31980 63.14269 11.89984 1.000 25.16791 132 GLU B O 1
ATOM 7873 N N . GLU B 1 126 ? 10.93347 63.56354 13.41213 1.000 23.56440 133 GLU B N 1
ATOM 7874 C CA . GLU B 1 126 ? 11.97315 63.70207 12.40038 1.000 22.67289 133 GLU B CA 1
ATOM 7875 C C . GLU B 1 126 ? 13.25444 63.06031 12.90567 1.000 28.51267 133 GLU B C 1
ATOM 7876 O O . GLU B 1 126 ? 13.39208 62.76233 14.08849 1.000 26.05216 133 GLU B O 1
ATOM 7888 N N . ALA B 1 127 ? 14.19793 62.83776 11.97936 1.000 29.22945 134 ALA B N 1
ATOM 7889 C CA . ALA B 1 127 ? 15.40901 62.10496 12.32525 1.000 36.64570 134 ALA B CA 1
ATOM 7890 C C . ALA B 1 127 ? 16.46626 62.97438 12.99983 1.000 42.97897 134 ALA B C 1
ATOM 7891 O O . ALA B 1 127 ? 17.48241 62.44320 13.46132 1.000 40.69383 134 ALA B O 1
ATOM 7898 N N . PHE B 1 128 ? 16.26637 64.28688 13.05955 1.000 32.83761 135 PHE B N 1
ATOM 7899 C CA . PHE B 1 128 ? 17.23444 65.15659 13.71387 1.000 35.42633 135 PHE B CA 1
ATOM 7900 C C . PHE B 1 128 ? 17.38087 64.78994 15.19334 1.000 33.28775 135 PHE B C 1
ATOM 7901 O O . PHE B 1 128 ? 16.44053 64.31055 15.84090 1.000 37.16389 135 PHE B O 1
ATOM 7918 N N . GLU B 1 129 ? 18.58008 65.00451 15.73055 1.000 30.91480 136 GLU B N 1
ATOM 7919 C CA . GLU B 1 129 ? 18.85404 64.75080 17.13784 1.000 30.60521 136 GLU B CA 1
ATOM 7920 C C . GLU B 1 129 ? 18.60922 66.01822 17.95539 1.000 30.02478 136 GLU B C 1
ATOM 7921 O O . GLU B 1 129 ? 18.69057 67.13475 17.43742 1.000 32.23052 136 GLU B O 1
ATOM 7933 N N . ALA B 1 130 ? 18.29792 65.82969 19.23475 1.000 27.02272 137 ALA B N 1
ATOM 7934 C CA . ALA B 1 130 ? 18.03530 66.95969 20.11665 1.000 35.13444 137 ALA B CA 1
ATOM 7935 C C . ALA B 1 130 ? 19.31298 67.75193 20.34906 1.000 37.92016 137 ALA B C 1
ATOM 7936 O O . ALA B 1 130 ? 20.38251 67.18234 20.56678 1.000 35.06286 137 ALA B O 1
ATOM 7943 N N . SER B 1 131 ? 19.19169 69.07581 20.32069 1.000 34.84178 138 SER B N 1
ATOM 7944 C CA . SER B 1 131 ? 20.33168 69.95565 20.54193 1.000 34.25645 138 SER B CA 1
ATOM 7945 C C . SER B 1 131 ? 19.78936 71.33649 20.86908 1.000 33.03196 138 SER B C 1
ATOM 7946 O O . SER B 1 131 ? 18.65559 71.67541 20.51728 1.000 28.33951 138 SER B O 1
ATOM 7954 N N . ALA B 1 132 ? 20.62098 72.13754 21.52074 1.000 30.33035 139 ALA B N 1
ATOM 7955 C CA . ALA B 1 132 ? 20.28392 73.52787 21.80151 1.000 26.47656 139 ALA B CA 1
ATOM 7956 C C . ALA B 1 132 ? 21.48175 74.41346 21.50328 1.000 34.01119 139 ALA B C 1
ATOM 7957 O O . ALA B 1 132 ? 22.61941 74.06876 21.83370 1.000 33.92437 139 ALA B O 1
ATOM 7964 N N . ALA B 1 133 ? 21.20621 75.56019 20.88807 1.000 21.70993 140 ALA B N 1
ATOM 7965 C CA . ALA B 1 133 ? 22.22834 76.57878 20.66789 1.000 23.12243 140 ALA B CA 1
ATOM 7966 C C . ALA B 1 133 ? 22.34859 77.50081 21.87187 1.000 22.61545 140 ALA B C 1
ATOM 7967 O O . ALA B 1 133 ? 23.42377 78.05742 22.11938 1.000 26.14784 140 ALA B O 1
ATOM 7974 N N . GLY B 1 134 ? 21.26323 77.67110 22.61485 1.000 24.21471 141 GLY B N 1
ATOM 7975 C CA . GLY B 1 134 ? 21.28708 78.45259 23.84283 1.000 26.02269 141 GLY B CA 1
ATOM 7976 C C . GLY B 1 134 ? 20.83519 79.88284 23.64024 1.000 27.83961 141 GLY B C 1
ATOM 7977 O O . GLY B 1 134 ? 21.21499 80.52177 22.66636 1.000 30.35058 141 GLY B O 1
ATOM 7981 N N . ALA B 1 135 ? 20.03537 80.40426 24.57668 1.000 26.62275 142 ALA B N 1
ATOM 7982 C CA . ALA B 1 135 ? 19.62090 81.80081 24.51491 1.000 27.60477 142 ALA B CA 1
ATOM 7983 C C . ALA B 1 135 ? 20.69273 82.69530 25.13640 1.000 26.45300 142 ALA B C 1
ATOM 7984 O O . ALA B 1 135 ? 21.46297 82.26551 25.99887 1.000 26.04824 142 ALA B O 1
ATOM 7991 N N . ARG B 1 136 ? 20.72788 83.94693 24.69208 1.000 25.80036 143 ARG B N 1
ATOM 7992 C CA . ARG B 1 136 ? 21.68905 84.94676 25.15279 1.000 28.92531 143 ARG B CA 1
ATOM 7993 C C . ARG B 1 136 ? 20.98519 86.26910 25.44079 1.000 20.77508 143 ARG B C 1
ATOM 7994 O O . ARG B 1 136 ? 20.05129 86.64095 24.72759 1.000 19.03658 143 ARG B O 1
ATOM 8015 N N . PRO B 1 137 ? 21.41098 87.00247 26.48096 1.000 17.60601 144 PRO B N 1
ATOM 8016 C CA . PRO B 1 137 ? 20.56791 88.10985 26.97690 1.000 16.42184 144 PRO B CA 1
ATOM 8017 C C . PRO B 1 137 ? 20.30491 89.20071 25.95554 1.000 18.83035 144 PRO B C 1
ATOM 8018 O O . PRO B 1 137 ? 19.20975 89.78055 25.94815 1.000 18.24697 144 PRO B O 1
ATOM 8029 N N . GLY B 1 138 ? 21.27367 89.51966 25.09322 1.000 20.89309 145 GLY B N 1
ATOM 8030 C CA . GLY B 1 138 ? 21.08144 90.54992 24.09146 1.000 18.87770 145 GLY B CA 1
ATOM 8031 C C . GLY B 1 138 ? 20.34509 90.11038 22.84716 1.000 18.78111 145 GLY B C 1
ATOM 8032 O O . GLY B 1 138 ? 19.92319 90.96434 22.04919 1.000 19.12182 145 GLY B O 1
ATOM 8036 N N . ASP B 1 139 ? 20.19798 88.80540 22.65155 1.000 16.81777 146 ASP B N 1
ATOM 8037 C CA . ASP B 1 139 ? 19.48487 88.27952 21.50047 1.000 17.35289 146 ASP B CA 1
ATOM 8038 C C . ASP B 1 139 ? 17.98722 88.55197 21.61875 1.000 16.10999 146 ASP B C 1
ATOM 8039 O O . ASP B 1 139 ? 17.42596 88.63288 22.71672 1.000 17.18076 146 ASP B O 1
ATOM 8048 N N . LEU B 1 140 ? 17.34051 88.66525 20.46170 1.000 18.01978 147 LEU B N 1
ATOM 8049 C CA . LEU B 1 140 ? 15.89481 88.80674 20.41459 1.000 16.79891 147 LEU B CA 1
ATOM 8050 C C . LEU B 1 140 ? 15.20018 87.56903 20.97807 1.000 18.17834 147 LEU B C 1
ATOM 8051 O O . LEU B 1 140 ? 15.55364 86.43104 20.64411 1.000 17.57679 147 LEU B O 1
ATOM 8067 N N . ALA B 1 141 ? 14.22672 87.79482 21.85586 1.000 15.02224 148 ALA B N 1
ATOM 8068 C CA . ALA B 1 141 ? 13.40156 86.72633 22.38831 1.000 15.38553 148 ALA B CA 1
ATOM 8069 C C . ALA B 1 141 ? 12.07579 86.57705 21.64740 1.000 12.81140 148 ALA B C 1
ATOM 8070 O O . ALA B 1 141 ? 11.62813 85.44447 21.41473 1.000 14.17604 148 ALA B O 1
ATOM 8078 N N . TYR B 1 142 ? 11.41962 87.67506 21.29383 1.000 15.41702 149 TYR B N 1
ATOM 8079 C CA . TYR B 1 142 ? 10.16311 87.58491 20.56090 1.000 13.27735 149 TYR B CA 1
ATOM 8080 C C . TYR B 1 142 ? 9.91547 88.91809 19.86852 1.000 15.19991 149 TYR B C 1
ATOM 8081 O O . TYR B 1 142 ? 10.56001 89.93023 20.16453 1.000 15.26528 149 TYR B O 1
ATOM 8099 N N . VAL B 1 143 ? 8.98847 88.88859 18.91218 1.000 13.51683 150 VAL B N 1
ATOM 8100 C CA . VAL B 1 143 ? 8.43160 90.08029 18.27809 1.000 14.01592 150 VAL B CA 1
ATOM 8101 C C . VAL B 1 143 ? 6.93157 90.02495 18.52616 1.000 18.01640 150 VAL B C 1
ATOM 8102 O O . VAL B 1 143 ? 6.25501 89.11194 18.02961 1.000 16.46979 150 VAL B O 1
ATOM 8115 N N . MET B 1 144 ? 6.40533 90.96012 19.31488 1.000 14.05211 151 MET B N 1
ATOM 8116 C CA . MET B 1 144 ? 4.97177 91.03544 19.56128 1.000 15.80668 151 MET B CA 1
ATOM 8117 C C . MET B 1 144 ? 4.41249 92.27831 18.88648 1.000 18.60046 151 MET B C 1
ATOM 8118 O O . MET B 1 144 ? 5.05236 93.32732 18.88282 1.000 18.84697 151 MET B O 1
ATOM 8132 N N . TYR B 1 145 ? 3.21183 92.15848 18.33328 1.000 20.37015 152 TYR B N 1
ATOM 8133 C CA . TYR B 1 145 ? 2.61844 93.21891 17.53629 1.000 22.48809 152 TYR B CA 1
ATOM 8134 C C . TYR B 1 145 ? 1.64565 94.02692 18.37729 1.000 25.40676 152 TYR B C 1
ATOM 8135 O O . TYR B 1 145 ? 0.90243 93.47452 19.19449 1.000 28.07531 152 TYR B O 1
ATOM 8153 N N . THR B 1 146 ? 1.67012 95.34245 18.17642 1.000 22.03070 153 THR B N 1
ATOM 8154 C CA . THR B 1 146 ? 0.66233 96.22324 18.76206 1.000 28.54623 153 THR B CA 1
ATOM 8155 C C . THR B 1 146 ? -0.72672 95.85849 18.22545 1.000 34.88492 153 THR B C 1
ATOM 8156 O O . THR B 1 146 ? -0.88427 95.09786 17.26360 1.000 34.95132 153 THR B O 1
ATOM 8167 N N . SER B 1 147 ? -1.74706 96.42083 18.87264 1.000 41.14266 154 SER B N 1
ATOM 8168 C CA . SER B 1 147 ? -3.10832 95.94676 18.65520 1.000 48.05783 154 SER B CA 1
ATOM 8169 C C . SER B 1 147 ? -3.61030 96.25284 17.24891 1.000 57.23736 154 SER B C 1
ATOM 8170 O O . SER B 1 147 ? -4.39671 95.47728 16.69518 1.000 53.53216 154 SER B O 1
ATOM 8178 N N . GLY B 1 148 ? -3.19647 97.37627 16.66883 1.000 47.47955 155 GLY B N 1
ATOM 8179 C CA . GLY B 1 148 ? -3.67150 97.74455 15.35206 1.000 55.63053 155 GLY B CA 1
ATOM 8180 C C . GLY B 1 148 ? -5.01857 98.42750 15.32431 1.000 65.36145 155 GLY B C 1
ATOM 8181 O O . GLY B 1 148 ? -5.64374 98.49749 14.26128 1.000 58.42879 155 GLY B O 1
ATOM 8185 N N . SER B 1 149 ? -5.48780 98.94145 16.45977 1.000 64.32521 156 SER B N 1
ATOM 8186 C CA . SER B 1 149 ? -6.77793 99.61420 16.51984 1.000 66.01342 156 SER B CA 1
ATOM 8187 C C . SER B 1 149 ? -6.70210 101.09059 16.15343 1.000 66.62758 156 SER B C 1
ATOM 8188 O O . SER B 1 149 ? -7.75048 101.71041 15.94021 1.000 70.65701 156 SER B O 1
ATOM 8196 N N . THR B 1 150 ? -5.50003 101.66941 16.07782 1.000 62.80139 157 THR B N 1
ATOM 8197 C CA . THR B 1 150 ? -5.31877 103.05241 15.64486 1.000 72.22003 157 THR B CA 1
ATOM 8198 C C . THR B 1 150 ? -4.39962 103.15116 14.43050 1.000 70.76909 157 THR B C 1
ATOM 8199 O O . THR B 1 150 ? -3.90757 104.23904 14.11027 1.000 66.56363 157 THR B O 1
ATOM 8210 N N . GLY B 1 151 ? -4.17270 102.04619 13.74737 1.000 63.92670 158 GLY B N 1
ATOM 8211 C CA . GLY B 1 151 ? -3.24486 102.01289 12.63564 1.000 53.67900 158 GLY B CA 1
ATOM 8212 C C . GLY B 1 151 ? -2.70304 100.60812 12.46521 1.000 48.83791 158 GLY B C 1
ATOM 8213 O O . GLY B 1 151 ? -3.10820 99.67066 13.14722 1.000 42.52981 158 GLY B O 1
ATOM 8217 N N . ILE B 1 152 ? -1.75767 100.48571 11.53895 1.000 29.85543 159 ILE B N 1
ATOM 8218 C CA . ILE B 1 152 ? -1.21431 99.16421 11.21544 1.000 28.26854 159 ILE B CA 1
ATOM 8219 C C . ILE B 1 152 ? -0.47356 98.61570 12.42403 1.000 24.29615 159 ILE B C 1
ATOM 8220 O O . ILE B 1 152 ? 0.21248 99.38042 13.13377 1.000 25.93549 159 ILE B O 1
ATOM 8236 N N . PRO B 1 153 ? -0.54434 97.31557 12.70587 1.000 26.70361 160 PRO B N 1
ATOM 8237 C CA . PRO B 1 153 ? 0.23950 96.77082 13.83286 1.000 25.64409 160 PRO B CA 1
ATOM 8238 C C . PRO B 1 153 ? 1.73094 96.93935 13.59262 1.000 21.98106 160 PRO B C 1
ATOM 8239 O O . PRO B 1 153 ? 2.22664 96.73750 12.47840 1.000 22.65260 160 PRO B O 1
ATOM 8250 N N . LYS B 1 154 ? 2.44668 97.32450 14.65317 1.000 22.38320 161 LYS B N 1
ATOM 8251 C CA . LYS B 1 154 ? 3.89774 97.45368 14.62035 1.000 24.88954 161 LYS B CA 1
ATOM 8252 C C . LYS B 1 154 ? 4.53122 96.31150 15.40887 1.000 24.39387 161 LYS B C 1
ATOM 8253 O O . LYS B 1 154 ? 4.02782 95.92620 16.47022 1.000 20.12374 161 LYS B O 1
ATOM 8272 N N . GLY B 1 155 ? 5.64609 95.80148 14.91689 1.000 19.39950 162 GLY B N 1
ATOM 8273 C CA . GLY B 1 155 ? 6.32932 94.73314 15.63200 1.000 17.06647 162 GLY B CA 1
ATOM 8274 C C . GLY B 1 155 ? 7.32933 95.22626 16.66006 1.000 20.71664 162 GLY B C 1
ATOM 8275 O O . GLY B 1 155 ? 8.30306 95.90547 16.32926 1.000 19.85490 162 GLY B O 1
ATOM 8279 N N . VAL B 1 156 ? 7.10468 94.84493 17.91158 1.000 15.17867 163 VAL B N 1
ATOM 8280 C CA . VAL B 1 156 ? 7.95714 95.25245 19.02611 1.000 15.36142 163 VAL B CA 1
ATOM 8281 C C . VAL B 1 156 ? 8.95382 94.12760 19.28545 1.000 17.36695 163 VAL B C 1
ATOM 8282 O O . VAL B 1 156 ? 8.55837 93.01544 19.65794 1.000 17.90713 163 VAL B O 1
ATOM 8295 N N . ALA B 1 157 ? 10.23381 94.43010 19.11224 1.000 16.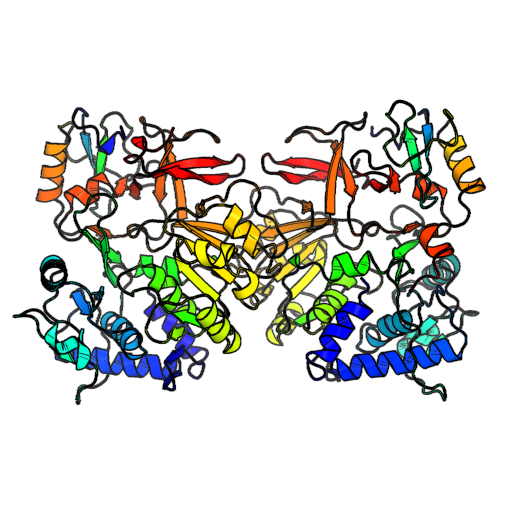96203 164 ALA B N 1
ATOM 8296 C CA . ALA B 1 157 ? 11.31850 93.46110 19.24010 1.000 15.88370 164 ALA B CA 1
ATOM 8297 C C . ALA B 1 157 ? 11.88096 93.52795 20.64911 1.000 17.17156 164 ALA B C 1
ATOM 8298 O O . ALA B 1 157 ? 12.43518 94.54756 21.04444 1.000 16.45596 164 ALA B O 1
ATOM 8305 N N . VAL B 1 158 ? 11.77197 92.43634 21.40449 1.000 13.46256 165 VAL B N 1
ATOM 8306 C CA . VAL B 1 158 ? 12.11757 92.42608 22.81837 1.000 12.42811 165 VAL B CA 1
ATOM 8307 C C . VAL B 1 158 ? 13.27224 91.45056 23.03785 1.000 15.04966 165 VAL B C 1
ATOM 8308 O O . VAL B 1 158 ? 13.15180 90.27746 22.67738 1.000 16.36769 165 VAL B O 1
ATOM 8321 N N . PRO B 1 159 ? 14.36313 91.87753 23.67271 1.000 13.50216 166 PRO B N 1
ATOM 8322 C CA . PRO B 1 159 ? 15.48759 90.96811 23.91792 1.000 14.45527 166 PRO B CA 1
ATOM 8323 C C . PRO B 1 159 ? 15.25211 90.07836 25.12591 1.000 13.17349 166 PRO B C 1
ATOM 8324 O O . PRO B 1 159 ? 14.47891 90.38451 26.04084 1.000 12.75528 166 PRO B O 1
ATOM 8335 N N . HIS B 1 160 ? 16.01309 88.98364 25.15583 1.000 14.58745 167 HIS B N 1
ATOM 8336 C CA . HIS B 1 160 ? 15.91766 88.04024 26.26418 1.000 12.67679 167 HIS B CA 1
ATOM 8337 C C . HIS B 1 160 ? 16.10400 88.70961 27.62265 1.000 12.74467 167 HIS B C 1
ATOM 8338 O O . HIS B 1 160 ? 15.39962 88.38238 28.57469 1.000 14.98600 167 HIS B O 1
ATOM 8352 N N A ARG B 1 161 ? 17.05905 89.63617 27.72806 0.500 14.73137 168 ARG B N 1
ATOM 8353 N N B ARG B 1 161 ? 17.05939 89.63705 27.72431 0.500 14.73174 168 ARG B N 1
ATOM 8354 C CA A ARG B 1 161 ? 17.32187 90.29031 29.00719 0.500 16.10007 168 ARG B CA 1
ATOM 8355 C CA B ARG B 1 161 ? 17.33457 90.30436 28.99462 0.500 16.11158 168 ARG B CA 1
ATOM 8356 C C A ARG B 1 161 ? 16.05877 90.92018 29.57553 0.500 17.51585 168 ARG B C 1
ATOM 8357 C C B ARG B 1 161 ? 16.07454 90.93507 29.57250 0.500 17.52122 168 ARG B C 1
ATOM 8358 O O A ARG B 1 161 ? 15.78716 90.81341 30.77789 0.500 16.89682 168 ARG B O 1
ATOM 8359 O O B ARG B 1 161 ? 15.81212 90.82849 30.77646 0.500 16.89000 168 ARG B O 1
ATOM 8400 N N . SER B 1 162 ? 15.27430 91.58484 28.72343 1.000 16.19010 169 SER B N 1
ATOM 8401 C CA . SER B 1 162 ? 14.07186 92.23954 29.20837 1.000 16.36348 169 SER B CA 1
ATOM 8402 C C . SER B 1 162 ? 13.02312 91.22677 29.63672 1.000 17.10527 169 SER B C 1
ATOM 8403 O O . SER B 1 162 ? 12.30860 91.44356 30.61523 1.000 15.86574 169 SER B O 1
ATOM 8412 N N . VAL B 1 163 ? 12.89625 90.11588 28.91634 1.000 14.66229 170 VAL B N 1
ATOM 8413 C CA . VAL B 1 163 ? 11.89346 89.13227 29.31394 1.000 12.89960 170 VAL B CA 1
ATOM 8414 C C . VAL B 1 163 ? 12.26174 88.52576 30.65979 1.000 14.83086 170 VAL B C 1
ATOM 8415 O O . VAL B 1 163 ? 11.39384 88.23179 31.49080 1.000 16.57448 170 VAL B O 1
ATOM 8428 N N . ALA B 1 164 ? 13.56186 88.33724 30.89396 1.000 14.22774 171 ALA B N 1
ATOM 8429 C CA . ALA B 1 164 ? 14.02519 87.70411 32.13044 1.000 17.03444 171 ALA B CA 1
ATOM 8430 C C . ALA B 1 164 ? 13.93378 88.66756 33.30792 1.000 18.55642 171 ALA B C 1
ATOM 8431 O O . ALA B 1 164 ? 13.64223 88.24944 34.43422 1.000 16.30430 171 ALA B O 1
ATOM 8438 N N . GLU B 1 165 ? 14.15710 89.96106 33.06595 1.000 16.47193 172 GLU B N 1
ATOM 8439 C CA . GLU B 1 165 ? 13.96171 90.95897 34.11504 1.000 21.13510 172 GLU B CA 1
ATOM 8440 C C . GLU B 1 165 ? 12.51036 90.98033 34.56975 1.000 18.77136 172 GLU B C 1
ATOM 8441 O O . GLU B 1 165 ? 12.21903 91.11379 35.76739 1.000 21.60410 172 GLU B O 1
ATOM 8453 N N . LEU B 1 166 ? 11.58051 90.83873 33.62547 1.000 18.05552 173 LEU B N 1
ATOM 8454 C CA . LEU B 1 166 ? 10.17251 90.75708 33.98576 1.000 16.78376 173 LEU B CA 1
ATOM 8455 C C . LEU B 1 166 ? 9.85988 89.43200 34.66506 1.000 17.61775 173 LEU B C 1
ATOM 8456 O O . LEU B 1 166 ? 9.35880 89.40982 35.78997 1.000 18.07321 173 LEU B O 1
ATOM 8472 N N . ALA B 1 167 ? 10.18245 88.30553 34.01799 1.000 14.49554 174 ALA B N 1
ATOM 8473 C CA . ALA B 1 167 ? 9.67503 87.02403 34.51682 1.000 12.81165 174 ALA B CA 1
ATOM 8474 C C . ALA B 1 167 ? 10.29393 86.65499 35.85595 1.000 15.82702 174 ALA B C 1
ATOM 8475 O O . ALA B 1 167 ? 9.62048 86.07753 36.71970 1.000 16.83109 174 ALA B O 1
ATOM 8482 N N . GLY B 1 168 ? 11.57130 86.96954 36.03813 1.000 17.12650 175 GLY B N 1
ATOM 8483 C CA . GLY B 1 168 ? 12.31814 86.65139 37.23188 1.000 17.19305 175 GLY B CA 1
ATOM 8484 C C . GLY B 1 168 ? 12.23646 87.68020 38.33609 1.000 17.63164 175 GLY B C 1
ATOM 8485 O O . GLY B 1 168 ? 12.90749 87.51634 39.36432 1.000 20.65834 175 GLY B O 1
ATOM 8489 N N . ASN B 1 169 ? 11.41516 88.70289 38.17700 1.000 17.75463 176 ASN B N 1
ATOM 8490 C CA . ASN B 1 169 ? 11.32821 89.75367 39.18238 1.000 19.31176 176 ASN B CA 1
ATOM 8491 C C . ASN B 1 169 ? 10.87125 89.17608 40.52246 1.000 18.33874 176 ASN B C 1
ATOM 8492 O O . ASN B 1 169 ? 9.83989 88.48708 40.58365 1.000 18.16364 176 ASN B O 1
ATOM 8503 N N . PRO B 1 170 ? 11.59078 89.43324 41.61748 1.000 20.87709 177 PRO B N 1
ATOM 8504 C CA . PRO B 1 170 ? 11.16652 88.85555 42.90339 1.000 20.27635 177 PRO B CA 1
ATOM 8505 C C . PRO B 1 170 ? 9.80317 89.34199 43.36199 1.000 20.79074 177 PRO B C 1
ATOM 8506 O O . PRO B 1 170 ? 9.13651 88.64762 44.14421 1.000 22.76646 177 PRO B O 1
ATOM 8517 N N . GLY B 1 171 ? 9.34656 90.49230 42.86994 1.000 17.34974 178 GLY B N 1
ATOM 8518 C CA . GLY B 1 171 ? 8.07527 91.03923 43.26858 1.000 16.00522 178 GLY B CA 1
ATOM 8519 C C . GLY B 1 171 ? 6.86429 90.19302 42.95065 1.000 19.46176 178 GLY B C 1
ATOM 8520 O O . GLY B 1 171 ? 5.81687 90.36086 43.57692 1.000 18.83978 178 GLY B O 1
ATOM 8524 N N . TRP B 1 172 ? 6.96306 89.28503 41.97365 1.000 14.84013 179 TRP B N 1
ATOM 8525 C CA . TRP B 1 172 ? 5.78317 88.50011 41.63043 1.000 16.30626 179 TRP B CA 1
ATOM 8526 C C . TRP B 1 172 ? 5.35533 87.57670 42.76670 1.000 19.00140 179 TRP B C 1
ATOM 8527 O O . TRP B 1 172 ? 4.18200 87.21695 42.86601 1.000 17.70104 179 TRP B O 1
ATOM 8548 N N . ALA B 1 173 ? 6.29199 87.16293 43.61373 1.000 18.04651 180 ALA B N 1
ATOM 8549 C CA . ALA B 1 173 ? 5.97674 86.34390 44.77976 1.000 22.22791 180 ALA B CA 1
ATOM 8550 C C . ALA B 1 173 ? 5.33759 85.01408 44.40482 1.000 25.88636 180 ALA B C 1
ATOM 8551 O O . ALA B 1 173 ? 4.53564 84.46139 45.16079 1.000 19.86954 180 ALA B O 1
ATOM 8558 N N . VAL B 1 174 ? 5.67658 84.46815 43.23194 1.000 16.22957 181 VAL B N 1
ATOM 8559 C CA . VAL B 1 174 ? 5.18413 83.16395 42.81937 1.000 16.04051 181 VAL B CA 1
ATOM 8560 C C . VAL B 1 174 ? 6.17371 82.11121 43.29295 1.000 19.86644 181 VAL B C 1
ATOM 8561 O O . VAL B 1 174 ? 7.39227 82.28374 43.15168 1.000 22.04199 181 VAL B O 1
ATOM 8574 N N . GLU B 1 175 ? 5.64565 81.03595 43.87441 1.000 20.57198 182 GLU B N 1
ATOM 8575 C CA . GLU B 1 175 ? 6.42528 79.99352 44.52206 1.000 26.52598 182 GLU B CA 1
ATOM 8576 C C . GLU B 1 175 ? 6.17304 78.63847 43.87749 1.000 23.91245 182 GLU B C 1
ATOM 8577 O O . GLU B 1 175 ? 5.23860 78.49103 43.07686 1.000 19.92519 182 GLU B O 1
ATOM 8589 N N . PRO B 1 176 ? 6.98065 77.62092 44.19334 1.000 19.15984 183 PRO B N 1
ATOM 8590 C CA . PRO B 1 176 ? 6.76718 76.31326 43.55413 1.000 23.56267 183 PRO B CA 1
ATOM 8591 C C . PRO B 1 176 ? 5.37493 75.74833 43.76627 1.000 24.58357 183 PRO B C 1
ATOM 8592 O O . PRO B 1 176 ? 4.89052 75.00095 42.90754 1.000 25.89126 183 PRO B O 1
ATOM 8603 N N . GLY B 1 177 ? 4.71625 76.07349 44.87653 1.000 27.39456 184 GLY B N 1
ATOM 8604 C CA . GLY B 1 177 ? 3.36335 75.61364 45.12271 1.000 28.38561 184 GLY B CA 1
ATOM 8605 C C . GLY B 1 177 ? 2.26828 76.32821 44.36492 1.000 29.94805 184 GLY B C 1
ATOM 8606 O O . GLY B 1 177 ? 1.10099 75.94007 44.46646 1.000 30.97408 184 GLY B O 1
ATOM 8610 N N . ASP B 1 178 ? 2.61185 77.34760 43.58760 1.000 22.21720 185 ASP B N 1
ATOM 8611 C CA . ASP B 1 178 ? 1.61858 78.11053 42.83239 1.000 17.19794 185 ASP B CA 1
ATOM 8612 C C . ASP B 1 178 ? 1.24926 77.41592 41.53158 1.000 21.50582 185 ASP B C 1
ATOM 8613 O O . ASP B 1 178 ? 2.05592 76.71422 40.91119 1.000 21.41372 185 ASP B O 1
ATOM 8622 N N . ALA B 1 179 ? 0.00177 77.62526 41.11993 1.000 19.05789 186 ALA B N 1
ATOM 8623 C CA . ALA B 1 179 ? -0.51685 77.15567 39.83654 1.000 16.02415 186 ALA B CA 1
ATOM 8624 C C . ALA B 1 179 ? -1.20985 78.34822 39.20741 1.000 19.33509 186 ALA B C 1
ATOM 8625 O O . ALA B 1 179 ? -2.15283 78.88618 39.79162 1.000 19.25882 186 ALA B O 1
ATOM 8632 N N . VAL B 1 180 ? -0.72620 78.77750 38.04622 1.000 17.14007 187 VAL B N 1
ATOM 8633 C CA . VAL B 1 180 ? -1.19410 79.98339 37.37704 1.000 14.59220 187 VAL B CA 1
ATOM 8634 C C . VAL B 1 180 ? -2.06113 79.57337 36.19117 1.000 14.86607 187 VAL B C 1
ATOM 8635 O O . VAL B 1 180 ? -1.65357 78.73539 35.37715 1.000 17.15706 187 VAL B O 1
ATOM 8648 N N . LEU B 1 181 ? -3.24040 80.18704 36.06762 1.000 17.78615 188 LEU B N 1
ATOM 8649 C CA . LEU B 1 181 ? -4.11496 79.90341 34.93887 1.000 17.47280 188 LEU B CA 1
ATOM 8650 C C . LEU B 1 181 ? -3.57825 80.57275 33.67844 1.000 17.38640 188 LEU B C 1
ATOM 8651 O O . LEU B 1 181 ? -3.23189 81.75319 33.68713 1.000 19.60165 188 LEU B O 1
ATOM 8667 N N . MET B 1 182 ? -3.51822 79.81380 32.59252 1.000 18.09370 189 MET B N 1
ATOM 8668 C CA . MET B 1 182 ? -3.02353 80.31550 31.31578 1.000 16.45898 189 MET B CA 1
ATOM 8669 C C . MET B 1 182 ? -4.20578 80.37200 30.34904 1.000 17.16143 189 MET B C 1
ATOM 8670 O O . MET B 1 182 ? -4.79821 79.33442 30.01963 1.000 18.68371 189 MET B O 1
ATOM 8684 N N . HIS B 1 183 ? -4.56170 81.57518 29.92356 1.000 17.63057 190 HIS B N 1
ATOM 8685 C CA . HIS B 1 183 ? -5.64835 81.75078 28.97062 1.000 19.38131 190 HIS B CA 1
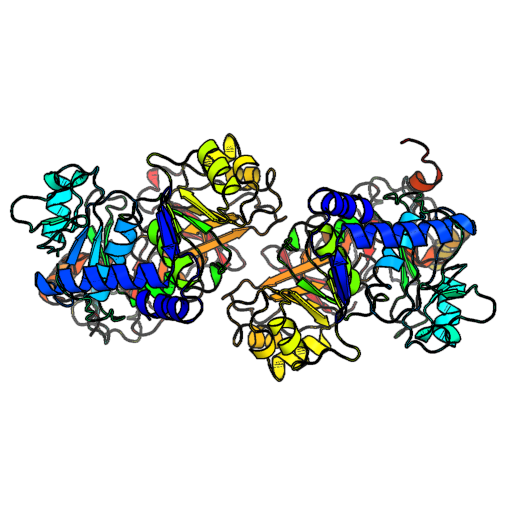ATOM 8686 C C . HIS B 1 183 ? -5.46592 82.97453 28.07888 1.000 19.38989 190 HIS B C 1
ATOM 8687 O O . HIS B 1 183 ? -6.10755 83.06516 27.02778 1.000 23.51225 190 HIS B O 1
ATOM 8701 N N . ALA B 1 184 ? -4.60654 83.91423 28.44877 1.000 16.40136 191 ALA B N 1
ATOM 8702 C CA . ALA B 1 184 ? -4.33281 85.03357 27.57541 1.000 16.90241 191 ALA B CA 1
ATOM 8703 C C . ALA B 1 184 ? -3.71670 84.55175 26.25803 1.000 15.99937 191 ALA B C 1
ATOM 8704 O O . ALA B 1 184 ? -2.97620 83.56801 26.23048 1.000 18.97529 191 ALA B O 1
ATOM 8711 N N . PRO B 1 185 ? -3.97991 85.24350 25.15234 1.000 19.47890 192 PRO B N 1
ATOM 8712 C CA . PRO B 1 185 ? -3.26567 84.91353 23.90365 1.000 19.31536 192 PRO B CA 1
ATOM 8713 C C . PRO B 1 185 ? -1.76038 85.01760 24.12180 1.000 18.07804 192 PRO B C 1
ATOM 8714 O O . PRO B 1 185 ? -1.27376 85.98933 24.71051 1.000 19.05816 192 PRO B O 1
ATOM 8725 N N . TYR B 1 186 ? -1.01336 84.00611 23.65383 1.000 19.15979 193 TYR B N 1
ATOM 8726 C CA . TYR B 1 186 ? 0.44532 84.09282 23.73383 1.000 16.62987 193 TYR B CA 1
ATOM 8727 C C . TYR B 1 186 ? 0.97065 85.16208 22.76007 1.000 17.41512 193 TYR B C 1
ATOM 8728 O O . TYR B 1 186 ? 2.15290 85.51314 22.81826 1.000 17.29703 193 TYR B O 1
ATOM 8746 N N . ALA B 1 187 ? 0.10263 85.76320 21.93406 1.000 16.81772 194 ALA B N 1
ATOM 8747 C CA . ALA B 1 187 ? 0.48362 86.92970 21.14982 1.000 19.03744 194 ALA B CA 1
ATOM 8748 C C . ALA B 1 187 ? 0.46976 88.22275 21.96082 1.000 18.94878 194 ALA B C 1
ATOM 8749 O O . ALA B 1 187 ? 0.89274 89.26014 21.43777 1.000 21.76974 194 ALA B O 1
ATOM 8756 N N . PHE B 1 188 ? -0.01117 88.17373 23.20638 1.000 17.92532 195 PHE B N 1
ATOM 8757 C CA . PHE B 1 188 ? -0.10409 89.31028 24.11705 1.000 20.13501 195 PHE B CA 1
ATOM 8758 C C . PHE B 1 188 ? 0.86224 89.12279 25.27716 1.000 19.14567 195 PHE B C 1
ATOM 8759 O O . PHE B 1 188 ? 1.10900 88.00181 25.72335 1.000 19.38989 195 PHE B O 1
ATOM 8776 N N . ASP B 1 189 ? 1.38528 90.21984 25.82548 1.000 18.01153 196 ASP B N 1
ATOM 8777 C CA . ASP B 1 189 ? 2.43695 89.94003 26.79934 1.000 21.08698 196 ASP B CA 1
ATOM 8778 C C . ASP B 1 189 ? 1.90727 89.65503 28.20562 1.000 16.78902 196 ASP B C 1
ATOM 8779 O O . ASP B 1 189 ? 2.71059 89.32994 29.06669 1.000 16.48750 196 ASP B O 1
ATOM 8788 N N . ALA B 1 190 ? 0.59331 89.65170 28.44053 1.000 16.89615 197 ALA B N 1
ATOM 8789 C CA . ALA B 1 190 ? 0.10185 89.02039 29.67100 1.000 19.03682 197 ALA B CA 1
ATOM 8790 C C . ALA B 1 190 ? 0.54195 87.56498 29.76091 1.000 17.04047 197 ALA B C 1
ATOM 8791 O O . ALA B 1 190 ? 0.65315 87.00906 30.85687 1.000 15.71724 197 ALA B O 1
ATOM 8798 N N . SER B 1 191 ? 0.78116 86.91396 28.62321 1.000 16.08243 198 SER B N 1
ATOM 8799 C CA . SER B 1 191 ? 1.24768 85.52787 28.64070 1.000 15.59439 198 SER B CA 1
ATOM 8800 C C . SER B 1 191 ? 2.61959 85.38463 29.28837 1.000 15.35434 198 SER B C 1
ATOM 8801 O O . SER B 1 191 ? 3.00318 84.26921 29.66337 1.000 16.07759 198 SER B O 1
ATOM 8809 N N . LEU B 1 192 ? 3.38462 86.47506 29.41928 1.000 15.11274 199 LEU B N 1
ATOM 8810 C CA . LEU B 1 192 ? 4.67200 86.35581 30.08727 1.000 18.26431 199 LEU B CA 1
ATOM 8811 C C . LEU B 1 192 ? 4.48309 86.04976 31.56419 1.000 17.07634 199 LEU B C 1
ATOM 8812 O O . LEU B 1 192 ? 5.28210 85.33008 32.17520 1.000 15.94081 199 LEU B O 1
ATOM 8828 N N . PHE B 1 193 ? 3.43782 86.61304 32.15653 1.000 14.68667 200 PHE B N 1
ATOM 8829 C CA . PHE B 1 193 ? 3.10567 86.26288 33.53186 1.000 15.53397 200 PHE B CA 1
ATOM 8830 C C . PHE B 1 193 ? 2.49945 84.86531 33.62391 1.000 17.05164 200 PHE B C 1
ATOM 8831 O O . PHE B 1 193 ? 2.81428 84.10223 34.54572 1.000 17.03258 200 PHE B O 1
ATOM 8848 N N . GLU B 1 194 ? 1.59907 84.50820 32.69943 1.000 13.69103 201 GLU B N 1
ATOM 8849 C CA . GLU B 1 194 ? 0.90930 83.23017 32.79736 1.000 15.38494 201 GLU B CA 1
ATOM 8850 C C . GLU B 1 194 ? 1.79015 82.03513 32.45405 1.000 17.74361 201 GLU B C 1
ATOM 8851 O O . GLU B 1 194 ? 1.51110 80.93819 32.92879 1.000 19.17350 201 GLU B O 1
ATOM 8863 N N . ILE B 1 195 ? 2.84989 82.21987 31.66633 1.000 14.31208 202 ILE B N 1
ATOM 8864 C CA . ILE B 1 195 ? 3.72889 81.13766 31.26977 1.000 12.90757 202 ILE B CA 1
ATOM 8865 C C . ILE B 1 195 ? 5.07353 81.22942 31.98105 1.000 15.40845 202 ILE B C 1
ATOM 8866 O O . ILE B 1 195 ? 5.47856 80.29611 32.66351 1.000 16.35671 202 ILE B O 1
ATOM 8882 N N . TRP B 1 196 ? 5.79737 82.33237 31.79574 1.000 14.39931 203 TRP B N 1
ATOM 8883 C CA . TRP B 1 196 ? 7.20073 82.32565 32.17758 1.000 15.00039 203 TRP B CA 1
ATOM 8884 C C . TRP B 1 196 ? 7.39036 82.58214 33.67447 1.000 14.26362 203 TRP B C 1
ATOM 8885 O O . TRP B 1 196 ? 8.29486 82.00688 34.26492 1.000 17.49289 203 TRP B O 1
ATOM 8906 N N . VAL B 1 197 ? 6.57627 83.43233 34.30347 1.000 13.16005 204 VAL B N 1
ATOM 8907 C CA . VAL B 1 197 ? 6.75956 83.69080 35.73025 1.000 14.39054 204 VAL B CA 1
ATOM 8908 C C . VAL B 1 197 ? 6.65485 82.40975 36.54599 1.000 18.21724 204 VAL B C 1
ATOM 8909 O O . VAL B 1 197 ? 7.53497 82.16811 37.38475 1.000 17.65416 204 VAL B O 1
ATOM 8922 N N . PRO B 1 198 ? 5.62986 81.56465 36.37356 1.000 15.46524 205 PRO B N 1
ATOM 8923 C CA . PRO B 1 198 ? 5.60286 80.33846 37.18523 1.000 18.22511 205 PRO B CA 1
ATOM 8924 C C . PRO B 1 198 ? 6.74021 79.38223 36.85963 1.000 17.54101 205 PRO B C 1
ATOM 8925 O O . PRO B 1 198 ? 7.25700 78.71886 37.77242 1.000 18.28745 205 PRO B O 1
ATOM 8936 N N . LEU B 1 199 ? 7.16280 79.30719 35.59899 1.000 17.13740 206 LEU B N 1
ATOM 8937 C CA . LEU B 1 199 ? 8.19435 78.33145 35.22929 1.000 13.94903 206 LEU B CA 1
ATOM 8938 C C . LEU B 1 199 ? 9.56180 78.72945 35.76109 1.000 18.87941 206 LEU B C 1
ATOM 8939 O O . LEU B 1 199 ? 10.36376 77.85616 36.10630 1.000 21.07010 206 LEU B O 1
ATOM 8955 N N . VAL B 1 200 ? 9.86236 80.02560 35.84429 1.000 15.36501 207 VAL B N 1
ATOM 8956 C CA . VAL B 1 200 ? 11.14543 80.42159 36.43003 1.000 16.79793 207 VAL B CA 1
ATOM 8957 C C . VAL B 1 200 ? 11.08331 80.35505 37.94665 1.000 17.11142 207 VAL B C 1
ATOM 8958 O O . VAL B 1 200 ? 12.12783 80.43517 38.60430 1.000 22.07821 207 VAL B O 1
ATOM 8971 N N . SER B 1 201 ? 9.88396 80.16848 38.50107 1.000 18.06485 208 SER B N 1
ATOM 8972 C CA . SER B 1 201 ? 9.64813 80.09932 39.93506 1.000 19.98810 208 SER B CA 1
ATOM 8973 C C . SER B 1 201 ? 9.47761 78.67426 40.45875 1.000 20.29115 208 SER B C 1
ATOM 8974 O O . SER B 1 201 ? 9.38617 78.48977 41.67815 1.000 19.16724 208 SER B O 1
ATOM 8982 N N . GLY B 1 202 ? 9.38173 77.67467 39.59093 1.000 17.35538 209 GLY B N 1
ATOM 8983 C CA . GLY B 1 202 ? 9.13919 76.32755 40.04819 1.000 18.92917 209 GLY B CA 1
ATOM 8984 C C . GLY B 1 202 ? 7.68200 75.95177 40.18536 1.000 20.04463 209 GLY B C 1
ATOM 8985 O O . GLY B 1 202 ? 7.38771 74.81764 40.60238 1.000 20.83728 209 GLY B O 1
ATOM 8989 N N . GLY B 1 203 ? 6.75956 76.84887 39.83098 1.000 17.90480 210 GLY B N 1
ATOM 8990 C CA . GLY B 1 203 ? 5.34622 76.55800 39.85988 1.000 17.28287 210 GLY B CA 1
ATOM 8991 C C . GLY B 1 203 ? 4.88081 75.86596 38.59861 1.000 19.13625 210 GLY B C 1
ATOM 8992 O O . GLY B 1 203 ? 5.67087 75.39298 37.78324 1.000 21.21536 210 GLY B O 1
ATOM 8996 N N A ARG B 1 204 ? 3.55985 75.80249 38.43755 0.499 18.46703 211 ARG B N 1
ATOM 8997 N N B ARG B 1 204 ? 3.56370 75.81406 38.43723 0.501 18.47013 211 ARG B N 1
ATOM 8998 C CA A ARG B 1 204 ? 2.98344 75.13096 37.28404 0.499 16.90169 211 ARG B CA 1
ATOM 8999 C CA B ARG B 1 204 ? 2.97191 75.14433 37.29420 0.501 16.89435 211 ARG B CA 1
ATOM 9000 C C A ARG B 1 204 ? 2.02525 76.04505 36.53688 0.499 18.23482 211 ARG B C 1
ATOM 9001 C C B ARG B 1 204 ? 2.05293 76.08055 36.52564 0.501 18.26011 211 ARG B C 1
ATOM 9002 O O A ARG B 1 204 ? 1.40772 76.95153 37.11131 0.499 18.18673 211 ARG B O 1
ATOM 9003 O O B ARG B 1 204 ? 1.48279 77.03114 37.07869 0.501 18.12881 211 ARG B O 1
ATOM 9044 N N . VAL B 1 205 ? 1.94956 75.79547 35.23081 1.000 16.29164 212 VAL B N 1
ATOM 9045 C CA . VAL B 1 205 ? 1.09014 76.51358 34.29597 1.000 17.20247 212 VAL B CA 1
ATOM 9046 C C . VAL B 1 205 ? -0.12398 75.63083 34.05470 1.000 19.30729 212 VAL B C 1
ATOM 9047 O O . VAL B 1 205 ? 0.02448 74.48917 33.60913 1.000 19.98035 212 VAL B O 1
ATOM 9061 N N . VAL B 1 206 ? -1.31837 76.15124 34.28557 1.000 16.84262 213 VAL B N 1
ATOM 9062 C CA . VAL B 1 206 ? -2.54257 75.38390 34.07314 1.000 16.43788 213 VAL B CA 1
ATOM 9063 C C . VAL B 1 206 ? -3.24294 75.93351 32.83806 1.000 17.67578 213 VAL B C 1
ATOM 9064 O O . VAL B 1 206 ? -3.79749 77.03906 32.86314 1.000 19.00329 213 VAL B O 1
ATOM 9077 N N . ILE B 1 207 ? -3.22239 75.15577 31.75277 1.000 17.33672 214 ILE B N 1
ATOM 9078 C CA . ILE B 1 207 ? -3.84716 75.56795 30.49497 1.000 17.77848 214 ILE B CA 1
ATOM 9079 C C . ILE B 1 207 ? -5.36282 75.55651 30.65359 1.000 19.59639 214 ILE B C 1
ATOM 9080 O O . ILE B 1 207 ? -5.95924 74.51117 30.92833 1.000 22.83890 214 ILE B O 1
ATOM 9096 N N . ALA B 1 208 ? -5.99867 76.70102 30.43115 1.000 19.56134 215 ALA B N 1
ATOM 9097 C CA . ALA B 1 208 ? -7.45657 76.77277 30.53610 1.000 20.86825 215 ALA B CA 1
ATOM 9098 C C . ALA B 1 208 ? -8.13095 76.01947 29.38848 1.000 22.35050 215 ALA B C 1
ATOM 9099 O O . ALA B 1 208 ? -7.64752 76.01386 28.25573 1.000 21.93717 215 ALA B O 1
ATOM 9106 N N . GLU B 1 209 ? -9.26725 75.38972 29.69326 1.000 29.27732 216 GLU B N 1
ATOM 9107 C CA . GLU B 1 209 ? -10.05479 74.72012 28.66792 1.000 31.55309 216 GLU B CA 1
ATOM 9108 C C . GLU B 1 209 ? -10.40193 75.70124 27.55117 1.000 29.77658 216 GLU B C 1
ATOM 9109 O O . GLU B 1 209 ? -10.44455 76.91620 27.77418 1.000 26.73519 216 GLU B O 1
ATOM 9121 N N . PRO B 1 210 ? -10.67784 75.21536 26.34113 1.000 29.23969 217 PRO B N 1
ATOM 9122 C CA . PRO B 1 210 ? -10.93056 76.15340 25.23863 1.000 28.66461 217 PRO B CA 1
ATOM 9123 C C . PRO B 1 210 ? -12.12995 77.04969 25.51984 1.000 28.69704 217 PRO B C 1
ATOM 9124 O O . PRO B 1 210 ? -13.07723 76.65642 26.20118 1.000 32.25802 217 PRO B O 1
ATOM 9135 N N . GLY B 1 211 ? -12.07211 78.26451 24.97940 1.000 32.35295 218 GLY B N 1
ATOM 9136 C CA . GLY B 1 211 ? -13.13381 79.22752 25.14244 1.000 38.61691 218 GLY B CA 1
ATOM 9137 C C . GLY B 1 211 ? -12.77700 80.27195 26.17928 1.000 38.62333 218 GLY B C 1
ATOM 9138 O O . GLY B 1 211 ? -11.76818 80.15175 26.87903 1.000 27.44756 218 GLY B O 1
ATOM 9142 N N . PRO B 1 212 ? -13.57981 81.32696 26.28610 1.000 35.04027 219 PRO B N 1
ATOM 9143 C CA . PRO B 1 212 ? -13.25242 82.40203 27.23387 1.000 34.19651 219 PRO B CA 1
ATOM 9144 C C . PRO B 1 212 ? -13.37495 81.92517 28.66906 1.000 31.96896 219 PRO B C 1
ATOM 9145 O O . PRO B 1 212 ? -14.21530 81.08874 29.00141 1.000 31.05840 219 PRO B O 1
ATOM 9156 N N . VAL B 1 213 ? -12.52411 82.47830 29.52960 1.000 26.96835 220 VAL B N 1
ATOM 9157 C CA . VAL B 1 213 ? -12.60708 82.20938 30.96143 1.000 23.89792 220 VAL B CA 1
ATOM 9158 C C . VAL B 1 213 ? -13.64731 83.15758 31.54625 1.000 29.85488 220 VAL B C 1
ATOM 9159 O O . VAL B 1 213 ? -13.41623 84.36327 31.63118 1.000 33.91459 220 VAL B O 1
ATOM 9172 N N . ASP B 1 214 ? -14.80236 82.61588 31.92589 1.000 24.88147 221 ASP B N 1
ATOM 9173 C CA . ASP B 1 214 ? -15.84032 83.38027 32.60388 1.000 25.95097 221 ASP B CA 1
ATOM 9174 C C . ASP B 1 214 ? -15.80791 83.03984 34.09134 1.000 22.00086 221 ASP B C 1
ATOM 9175 O O . ASP B 1 214 ? -14.95712 82.27870 34.55776 1.000 22.30243 221 ASP B O 1
ATOM 9184 N N . ALA B 1 215 ? -16.75071 83.59851 34.86118 1.000 23.24820 222 ALA B N 1
ATOM 9185 C CA . ALA B 1 215 ? -16.67721 83.41362 36.31211 1.000 22.74702 222 ALA B CA 1
ATOM 9186 C C . ALA B 1 215 ? -16.81406 81.94151 36.68442 1.000 21.78208 222 ALA B C 1
ATOM 9187 O O . ALA B 1 215 ? -16.10786 81.44711 37.57049 1.000 21.93523 222 ALA B O 1
ATOM 9194 N N . ARG B 1 216 ? -17.68672 81.20799 35.98531 1.000 21.03640 223 ARG B N 1
ATOM 9195 C CA A ARG B 1 216 ? -17.87688 79.79362 36.28855 0.489 21.64800 223 ARG B CA 1
ATOM 9196 C CA B ARG B 1 216 ? -17.87067 79.79858 36.30517 0.511 21.64151 223 ARG B CA 1
ATOM 9197 C C . ARG B 1 216 ? -16.60222 79.00069 36.04510 1.000 20.64357 223 ARG B C 1
ATOM 9198 O O . ARG B 1 216 ? -16.23700 78.12897 36.84562 1.000 22.22272 223 ARG B O 1
ATOM 9239 N N . ARG B 1 217 ? -15.92263 79.27589 34.93343 1.000 22.61834 224 ARG B N 1
ATOM 9240 C CA . ARG B 1 217 ? -14.68323 78.56832 34.65387 1.000 22.73144 224 ARG B CA 1
ATOM 9241 C C . ARG B 1 217 ? -13.57738 78.96968 35.61892 1.000 21.91514 224 ARG B C 1
ATOM 9242 O O . ARG B 1 217 ? -12.74462 78.13199 35.98295 1.000 22.07106 224 ARG B O 1
ATOM 9263 N N . LEU B 1 218 ? -13.54784 80.23820 36.03765 1.000 19.56195 225 LEU B N 1
ATOM 9264 C CA . LEU B 1 218 ? -12.57987 80.65642 37.04965 1.000 21.14428 225 LEU B CA 1
ATOM 9265 C C . LEU B 1 218 ? -12.80979 79.89911 38.35537 1.000 21.95977 225 LEU B C 1
ATOM 9266 O O . LEU B 1 218 ? -11.86411 79.38797 38.96411 1.000 22.11319 225 LEU B O 1
ATOM 9282 N N . ARG B 1 219 ? -14.07044 79.79745 38.79296 1.000 21.89550 226 ARG B N 1
ATOM 9283 C CA . ARG B 1 219 ? -14.36136 79.04909 40.01043 1.000 22.83455 226 ARG B CA 1
ATOM 9284 C C . ARG B 1 219 ? -13.89906 77.59817 39.88421 1.000 23.73705 226 ARG B C 1
ATOM 9285 O O . ARG B 1 219 ? -13.30753 77.04539 40.81871 1.000 21.92887 226 ARG B O 1
ATOM 9306 N N . GLU B 1 220 ? -14.17050 76.96999 38.74010 1.000 21.75075 227 GLU B N 1
ATOM 9307 C CA . GLU B 1 220 ? -13.74291 75.59429 38.51733 1.000 21.38426 227 GLU B CA 1
ATOM 9308 C C . GLU B 1 220 ? -12.22296 75.47780 38.55198 1.000 25.32100 227 GLU B C 1
ATOM 9309 O O . GLU B 1 220 ? -11.68063 74.52249 39.11770 1.000 26.80060 227 GLU B O 1
ATOM 9321 N N . ALA B 1 221 ? -11.52205 76.43935 37.93763 1.000 23.18998 228 ALA B N 1
ATOM 9322 C CA . ALA B 1 221 ? -10.06747 76.41371 37.94445 1.000 24.58315 228 ALA B CA 1
ATOM 9323 C C . ALA B 1 221 ? -9.52941 76.49834 39.36643 1.000 21.65240 22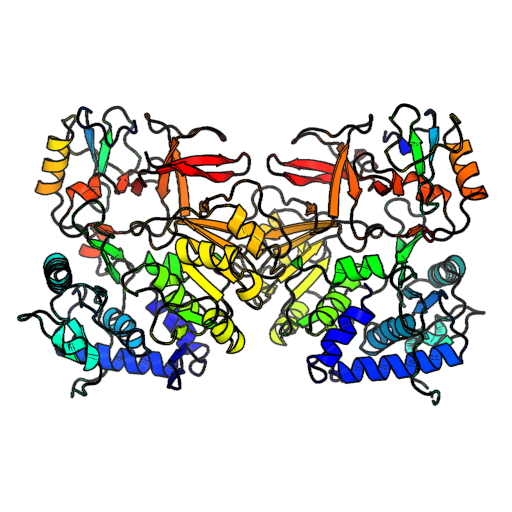8 ALA B C 1
ATOM 9324 O O . ALA B 1 221 ? -8.60815 75.75879 39.74238 1.000 22.69772 228 ALA B O 1
ATOM 9331 N N . ILE B 1 222 ? -10.09777 77.39144 40.17837 1.000 18.27304 229 ILE B N 1
ATOM 9332 C CA . ILE B 1 222 ? -9.63336 77.54900 41.55080 1.000 21.67479 229 ILE B CA 1
ATOM 9333 C C . ILE B 1 222 ? -9.90555 76.28535 42.34478 1.000 25.14734 229 ILE B C 1
ATOM 9334 O O . ILE B 1 222 ? -9.08399 75.86100 43.16581 1.000 24.82959 229 ILE B O 1
ATOM 9350 N N . SER B 1 223 ? -11.06591 75.67579 42.12331 1.000 24.13454 230 SER B N 1
ATOM 9351 C CA . SER B 1 223 ? -11.38209 74.42963 42.81480 1.000 27.06613 230 SER B CA 1
ATOM 9352 C C . SER B 1 223 ? -10.37791 73.34089 42.47258 1.000 31.27596 230 SER B C 1
ATOM 9353 O O . SER B 1 223 ? -10.11262 72.46529 43.30209 1.000 29.21509 230 SER B O 1
ATOM 9361 N N . SER B 1 224 ? -9.80818 73.38771 41.27180 1.000 27.90108 231 SER B N 1
ATOM 9362 C CA . SER B 1 224 ? -8.85451 72.39017 40.80151 1.000 29.58256 231 SER B CA 1
ATOM 9363 C C . SER B 1 224 ? -7.42578 72.69224 41.21862 1.000 28.49953 231 SER B C 1
ATOM 9364 O O . SER B 1 224 ? -6.52549 71.91111 40.89897 1.000 31.08496 231 SER B O 1
ATOM 9372 N N . GLY B 1 225 ? -7.18474 73.82366 41.86608 1.000 24.21513 232 GLY B N 1
ATOM 9373 C CA . GLY B 1 225 ? -5.86843 74.11563 42.41202 1.000 24.72752 232 GLY B CA 1
ATOM 9374 C C . GLY B 1 225 ? -5.23282 75.40110 41.93098 1.000 22.90844 232 GLY B C 1
ATOM 9375 O O . GLY B 1 225 ? -4.14238 75.73603 42.40726 1.000 22.77605 232 GLY B O 1
ATOM 9379 N N . VAL B 1 226 ? -5.84946 76.15623 41.01841 1.000 19.95292 233 VAL B N 1
ATOM 9380 C CA . VAL B 1 226 ? -5.24474 77.40712 40.58214 1.000 17.50919 233 VAL B CA 1
ATOM 9381 C C . VAL B 1 226 ? -5.19821 78.39284 41.74446 1.000 17.94162 233 VAL B C 1
ATOM 9382 O O . VAL B 1 226 ? -6.19160 78.58899 42.46030 1.000 19.95216 233 VAL B O 1
ATOM 9395 N N . THR B 1 227 ? -4.03757 79.03371 41.91839 1.000 16.58918 234 THR B N 1
ATOM 9396 C CA . THR B 1 227 ? -3.78148 79.97549 42.99486 1.000 17.21676 234 THR B CA 1
ATOM 9397 C C . THR B 1 227 ? -3.62214 81.41152 42.52617 1.000 17.62725 234 THR B C 1
ATOM 9398 O O . THR B 1 227 ? -3.76320 82.33543 43.33694 1.000 18.07358 234 THR B O 1
ATOM 9409 N N . ARG B 1 228 ? -3.30953 81.63167 41.25000 1.000 18.28650 235 ARG B N 1
ATOM 9410 C CA . ARG B 1 228 ? -3.12528 82.97450 40.72873 1.000 15.08110 235 ARG B CA 1
ATOM 9411 C C . ARG B 1 228 ? -3.74399 83.05354 39.33887 1.000 15.42344 235 ARG B C 1
ATOM 9412 O O . ARG B 1 228 ? -3.65189 82.11321 38.55077 1.000 17.15547 235 ARG B O 1
ATOM 9433 N N . ALA B 1 229 ? -4.39270 84.17389 39.05514 1.000 16.77126 236 ALA B N 1
ATOM 9434 C CA . ALA B 1 229 ? -4.96750 84.38756 37.74698 1.000 17.14858 236 ALA B CA 1
ATOM 9435 C C . ALA B 1 229 ? -4.94338 85.86261 37.39531 1.000 17.10605 236 ALA B C 1
ATOM 9436 O O . ALA B 1 229 ? -5.18624 86.72588 38.25000 1.000 16.35587 236 ALA B O 1
ATOM 9443 N N . HIS B 1 230 ? -4.65935 86.13415 36.12530 1.000 16.72118 237 HIS B N 1
ATOM 9444 C CA . HIS B 1 230 ? -4.72312 87.46974 35.54895 1.000 18.21041 237 HIS B CA 1
ATOM 9445 C C . HIS B 1 230 ? -5.96340 87.54595 34.67058 1.000 17.88154 237 HIS B C 1
ATOM 9446 O O . HIS B 1 230 ? -6.27204 86.60706 33.93245 1.000 18.95274 237 HIS B O 1
ATOM 9460 N N . LEU B 1 231 ? -6.68410 88.65219 34.77016 1.000 16.94140 238 LEU B N 1
ATOM 9461 C CA . LEU B 1 231 ? -7.81309 88.93453 33.89706 1.000 17.89013 238 LEU B CA 1
ATOM 9462 C C . LEU B 1 231 ? -7.59948 90.27092 33.21736 1.000 17.95180 238 LEU B C 1
ATOM 9463 O O . LEU B 1 231 ? -7.09507 91.21485 33.83594 1.000 18.98502 238 LEU B O 1
ATOM 9479 N N . THR B 1 232 ? -8.00025 90.36575 31.94690 1.000 20.67977 239 THR B N 1
ATOM 9480 C CA . THR B 1 232 ? -8.04097 91.67356 31.31876 1.000 19.84750 239 THR B CA 1
ATOM 9481 C C . THR B 1 232 ? -8.91043 92.61706 32.13360 1.000 17.58645 239 THR B C 1
ATOM 9482 O O . THR B 1 232 ? -9.79950 92.19084 32.87782 1.000 21.08265 239 THR B O 1
ATOM 9493 N N . ALA B 1 233 ? -8.66573 93.91584 31.96946 1.000 19.93682 240 ALA B N 1
ATOM 9494 C CA . ALA B 1 233 ? -9.45540 94.90698 32.70137 1.000 19.59691 240 ALA B CA 1
ATOM 9495 C C . ALA B 1 233 ? -10.95096 94.70154 32.47383 1.000 21.31903 240 ALA B C 1
ATOM 9496 O O . ALA B 1 233 ? -11.74058 94.76915 33.41231 1.000 23.40594 240 ALA B O 1
ATOM 9503 N N . GLY B 1 234 ? -11.35802 94.44123 31.22554 1.000 23.01162 241 GLY B N 1
ATOM 9504 C CA . GLY B 1 234 ? -12.77182 94.26088 30.94618 1.000 25.11966 241 GLY B CA 1
ATOM 9505 C C . GLY B 1 234 ? -13.36809 93.02968 31.60723 1.000 21.46117 241 GLY B C 1
ATOM 9506 O O . GLY B 1 234 ? -14.49298 93.07115 32.11746 1.000 24.52644 241 GLY B O 1
ATOM 9510 N N . SER B 1 235 ? -12.65473 91.90266 31.55714 1.000 19.61141 242 SER B N 1
ATOM 9511 C CA . SER B 1 235 ? -13.12103 90.69629 32.22665 1.000 19.97383 242 SER B CA 1
ATOM 9512 C C . SER B 1 235 ? -13.12413 90.87545 33.74007 1.000 19.71123 242 SER B C 1
ATOM 9513 O O . SER B 1 235 ? -14.05209 90.42540 34.41679 1.000 23.50434 242 SER B O 1
ATOM 9521 N N . PHE B 1 236 ? -12.09236 91.52612 34.28341 1.000 18.73498 243 PHE B N 1
ATOM 9522 C CA . PHE B 1 236 ? -12.05249 91.75654 35.73078 1.000 16.71845 243 PHE B CA 1
ATOM 9523 C C . PHE B 1 236 ? -13.23325 92.60473 36.18178 1.000 19.47800 243 PHE B C 1
ATOM 9524 O O . PHE B 1 236 ? -13.88426 92.30115 37.18853 1.000 21.81077 243 PHE B O 1
ATOM 9541 N N . ARG B 1 237 ? -13.51125 93.69393 35.45584 1.000 19.48598 244 ARG B N 1
ATOM 9542 C CA . ARG B 1 237 ? -14.63190 94.56119 35.81342 1.000 21.12328 244 ARG B CA 1
ATOM 9543 C C . ARG B 1 237 ? -15.95284 93.80546 35.74507 1.000 24.60141 244 ARG B C 1
ATOM 9544 O O . ARG B 1 237 ? -16.81558 93.97346 36.61517 1.000 23.07187 244 ARG B O 1
ATOM 9565 N N . ALA B 1 238 ? -16.13365 92.96605 34.71896 1.000 22.79278 245 ALA B N 1
ATOM 9566 C CA . ALA B 1 238 ? -17.38363 92.21991 34.59720 1.000 20.75426 245 ALA B CA 1
ATOM 9567 C C . ALA B 1 238 ? -17.57555 91.25501 35.75535 1.000 26.29626 245 ALA B C 1
ATOM 9568 O O . ALA B 1 238 ? -18.64984 91.20390 36.36613 1.000 26.75781 245 ALA B O 1
ATOM 9575 N N . VAL B 1 239 ? -16.55275 90.46361 36.06846 1.000 19.97376 246 VAL B N 1
ATOM 9576 C CA . VAL B 1 239 ? -16.69016 89.52490 37.17421 1.000 19.95601 246 VAL B CA 1
ATOM 9577 C C . VAL B 1 239 ? -16.82322 90.27809 38.49220 1.000 20.23203 246 VAL B C 1
ATOM 9578 O O . VAL B 1 239 ? -17.61921 89.90176 39.35961 1.000 22.71917 246 VAL B O 1
ATOM 9591 N N . ALA B 1 240 ? -16.05967 91.36077 38.66229 1.000 22.06010 247 ALA B N 1
ATOM 9592 C CA . ALA B 1 240 ? -16.14190 92.10468 39.92047 1.000 22.81209 247 ALA B CA 1
ATOM 9593 C C . ALA B 1 240 ? -17.55147 92.63361 40.15432 1.000 26.31148 247 ALA B C 1
ATOM 9594 O O . ALA B 1 240 ? -18.02358 92.68329 41.29570 1.000 27.82874 247 ALA B O 1
ATOM 9601 N N . GLU B 1 241 ? -18.24959 93.02110 39.08899 1.000 21.17740 248 GLU B N 1
ATOM 9602 C CA . GLU B 1 241 ? -19.58852 93.57179 39.27562 1.000 27.28456 248 GLU B CA 1
ATOM 9603 C C . GLU B 1 241 ? -20.63419 92.47382 39.36183 1.000 28.52079 248 GLU B C 1
ATOM 9604 O O . GLU B 1 241 ? -21.60723 92.61476 40.10734 1.000 29.51137 248 GLU B O 1
ATOM 9616 N N . GLU B 1 242 ? -20.43733 91.36521 38.65525 1.000 25.65330 249 GLU B N 1
ATOM 9617 C CA . GLU B 1 242 ? -21.45739 90.32467 38.57649 1.000 24.40666 249 GLU B CA 1
ATOM 9618 C C . GLU B 1 242 ? -21.29180 89.21666 39.60498 1.000 25.42762 249 GLU B C 1
ATOM 9619 O O . GLU B 1 242 ? -22.29487 88.65883 40.07289 1.000 26.48465 249 GLU B O 1
ATOM 9631 N N . SER B 1 243 ? -20.05913 88.86708 39.96893 1.000 23.38979 250 SER B N 1
ATOM 9632 C CA . SER B 1 243 ? -19.80766 87.66527 40.74334 1.000 24.75750 250 SER B CA 1
ATOM 9633 C C . SER B 1 243 ? -18.46604 87.80893 41.45653 1.000 20.55199 250 SER B C 1
ATOM 9634 O O . SER B 1 243 ? -17.56963 86.98262 41.26575 1.000 21.86992 250 SER B O 1
ATOM 9642 N N . PRO B 1 244 ? -18.29176 88.85681 42.26129 1.000 22.86916 251 PRO B N 1
ATOM 9643 C CA . PRO B 1 244 ? -16.97891 89.07324 42.89596 1.000 23.23928 251 PRO B CA 1
ATOM 9644 C C . PRO B 1 244 ? -16.56959 87.92409 43.78044 1.000 22.24439 251 PRO B C 1
ATOM 9645 O O . PRO B 1 244 ? -15.36516 87.70526 43.98707 1.000 22.09235 251 PRO B O 1
ATOM 9656 N N . GLU B 1 245 ? -17.53369 87.16856 44.31691 1.000 22.34424 252 GLU B N 1
ATOM 9657 C CA . GLU B 1 245 ? -17.20899 86.00462 45.12639 1.000 26.11315 252 GLU B CA 1
ATOM 9658 C C . GLU B 1 245 ? -16.48316 84.92761 44.32450 1.000 26.22365 252 GLU B C 1
ATOM 9659 O O . GLU B 1 245 ? -15.86134 84.04988 44.91913 1.000 22.32643 252 GLU B O 1
ATOM 9671 N N . SER B 1 246 ? -16.52330 84.98423 42.98678 1.000 24.80411 253 SER B N 1
ATOM 9672 C CA . SER B 1 246 ? -15.85629 83.96201 42.19251 1.000 20.11252 253 SER B CA 1
ATOM 9673 C C . SER B 1 246 ? -14.33044 84.00470 42.31052 1.000 19.37296 253 SER B C 1
ATOM 9674 O O . SER B 1 246 ? -13.67307 83.02886 41.93444 1.000 21.86963 253 SER B O 1
ATOM 9682 N N . PHE B 1 247 ? -13.75042 85.07862 42.82971 1.000 19.21282 254 PHE B N 1
ATOM 9683 C CA . PHE B 1 247 ? -12.31632 85.11080 43.04632 1.000 19.47943 254 PHE B CA 1
ATOM 9684 C C . PHE B 1 247 ? -11.89488 84.39982 44.33121 1.000 23.46449 254 PHE B C 1
ATOM 9685 O O . PHE B 1 247 ? -10.69074 84.22675 44.55005 1.000 21.67189 254 PHE B O 1
ATOM 9702 N N . ALA B 1 248 ? -12.84674 83.97538 45.15908 1.000 20.73135 255 ALA B N 1
ATOM 9703 C CA . ALA B 1 248 ? -12.52062 83.41064 46.46100 1.000 21.90476 255 ALA B CA 1
ATOM 9704 C C . ALA B 1 248 ? -11.65100 82.16716 46.32415 1.000 21.12308 255 ALA B C 1
ATOM 9705 O O . ALA B 1 248 ? -11.93950 81.27649 45.52155 1.000 24.76489 255 ALA B O 1
ATOM 9712 N N . GLY B 1 249 ? -10.58620 82.10144 47.12131 1.000 22.48313 256 GLY B N 1
ATOM 9713 C CA . GLY B 1 249 ? -9.65778 81.00352 47.08749 1.000 24.96612 256 GLY B CA 1
ATOM 9714 C C . GLY B 1 249 ? -8.36510 81.29524 46.36001 1.000 23.93908 256 GLY B C 1
ATOM 9715 O O . GLY B 1 249 ? -7.37899 80.58260 46.56278 1.000 22.57438 256 GLY B O 1
ATOM 9719 N N . LEU B 1 250 ? -8.34372 82.30725 45.50613 1.000 20.22275 257 LEU B N 1
ATOM 9720 C CA . LEU B 1 250 ? -7.08200 82.68475 44.89885 1.000 20.57053 257 LEU B CA 1
ATOM 9721 C C . LEU B 1 250 ? -6.15567 83.28846 45.94225 1.000 21.07858 257 LEU B C 1
ATOM 9722 O O . LEU B 1 250 ? -6.59195 83.97349 46.87490 1.000 21.59441 257 LEU B O 1
ATOM 9738 N N . ARG B 1 251 ? -4.85837 83.03487 45.78508 1.000 18.49243 258 ARG B N 1
ATOM 9739 C CA . ARG B 1 251 ? -3.87685 83.81070 46.54238 1.000 16.95240 258 ARG B CA 1
ATOM 9740 C C . ARG B 1 251 ? -3.78951 85.23063 46.00171 1.000 19.66179 258 ARG B C 1
ATOM 9741 O O . ARG B 1 251 ? -3.69578 86.19522 46.77207 1.000 17.41243 258 ARG B O 1
ATOM 9762 N N . GLU B 1 252 ? -3.84711 85.37995 44.67616 1.000 16.99186 259 GLU B N 1
ATOM 9763 C CA . GLU B 1 252 ? -3.71284 86.68626 44.05780 1.000 17.03876 259 GLU B CA 1
ATOM 9764 C C . GLU B 1 252 ? -4.49054 86.71250 42.75041 1.000 16.05677 259 GLU B C 1
ATOM 9765 O O . GLU B 1 252 ? -4.43760 85.75867 41.96832 1.000 16.81268 259 GLU B O 1
ATOM 9777 N N . VAL B 1 253 ? -5.22615 87.80162 42.52842 1.000 16.68178 260 VAL B N 1
ATOM 9778 C CA . VAL B 1 253 ? -5.80326 88.11730 41.21828 1.000 15.87279 260 VAL B CA 1
ATOM 9779 C C . VAL B 1 253 ? -5.10999 89.36654 40.69688 1.000 14.27783 260 VAL B C 1
ATOM 9780 O O . VAL B 1 253 ? -4.84033 90.31655 41.44200 1.000 14.41786 260 VAL B O 1
ATOM 9793 N N . LEU B 1 254 ? -4.81429 89.35578 39.40203 1.000 14.81941 261 LEU B N 1
ATOM 9794 C CA . LEU B 1 254 ? -4.07584 90.41890 38.73630 1.000 16.14600 261 LEU B CA 1
ATOM 9795 C C . LEU B 1 254 ? -4.92460 90.94989 37.58619 1.000 15.25821 261 LEU B C 1
ATOM 9796 O O . LEU B 1 254 ? -5.69707 90.20730 36.97971 1.000 16.73660 261 LEU B O 1
ATOM 9812 N N . THR B 1 255 ? -4.81590 92.24208 37.31867 1.000 17.18535 262 THR B N 1
ATOM 9813 C CA . THR B 1 255 ? -5.55473 92.81704 36.20272 1.000 17.32514 262 THR B CA 1
ATOM 9814 C C . THR B 1 255 ? -4.83894 94.05542 35.68792 1.000 18.98116 262 THR B C 1
ATOM 9815 O O . THR B 1 255 ? -4.07514 94.71049 36.39856 1.000 18.49078 262 THR B O 1
ATOM 9826 N N . GLY B 1 256 ? -5.08854 94.36190 34.42001 1.000 19.19432 263 GLY B N 1
ATOM 9827 C CA . GLY B 1 256 ? -4.49560 95.54813 33.84351 1.000 19.89786 263 GLY B CA 1
ATOM 9828 C C . GLY B 1 256 ? -4.83567 95.61649 32.37348 1.000 22.43739 263 GLY B C 1
ATOM 9829 O O . GLY B 1 256 ? -5.60110 94.80443 31.86075 1.000 23.50868 263 GLY B O 1
ATOM 9833 N N . GLY B 1 257 ? -4.21036 96.57721 31.70257 1.000 28.48982 264 GLY B N 1
ATOM 9834 C CA . GLY B 1 257 ? -4.51573 96.87996 30.31300 1.000 33.18805 264 GLY B CA 1
ATOM 9835 C C . GLY B 1 257 ? -5.28923 98.17813 30.24052 1.000 31.03639 264 GLY B C 1
ATOM 9836 O O . GLY B 1 257 ? -4.70914 99.26855 30.30250 1.000 47.98164 264 GLY B O 1
ATOM 9840 N N . ASP B 1 258 ? -6.60448 98.06648 30.17143 1.000 33.76343 265 ASP B N 1
ATOM 9841 C CA . ASP B 1 258 ? -7.47529 99.22699 30.12957 1.000 30.86412 265 ASP B CA 1
ATOM 9842 C C . ASP B 1 258 ? -7.67433 99.75511 31.54980 1.000 39.73525 265 ASP B C 1
ATOM 9843 O O . ASP B 1 258 ? -7.12395 99.22467 32.52227 1.000 30.11468 265 ASP B O 1
ATOM 9852 N N . VAL B 1 259 ? -8.47154 100.81826 31.67245 1.000 30.72053 266 VAL B N 1
ATOM 9853 C CA . VAL B 1 259 ? -8.71942 101.41940 32.97578 1.000 38.25310 266 VAL B CA 1
ATOM 9854 C C . VAL B 1 259 ? -9.49615 100.44629 33.84837 1.000 36.38600 266 VAL B C 1
ATOM 9855 O O . VAL B 1 259 ? -10.44967 99.79049 33.39773 1.000 29.57598 266 VAL B O 1
ATOM 9868 N N . VAL B 1 260 ? -9.08101 100.33374 35.10264 1.000 34.57540 267 VAL B N 1
ATOM 9869 C CA . VAL B 1 260 ? -9.81460 99.57526 36.10159 1.000 29.60686 267 VAL B CA 1
ATOM 9870 C C . VAL B 1 260 ? -10.26999 100.56833 37.16327 1.000 25.50200 267 VAL B C 1
ATOM 9871 O O . VAL B 1 260 ? -9.43209 101.22835 37.79031 1.000 25.15983 267 VAL B O 1
ATOM 9884 N N . PRO B 1 261 ? -11.57068 100.73450 37.37354 1.000 30.55730 268 PRO B N 1
ATOM 9885 C CA . PRO B 1 261 ? -12.03833 101.65280 38.41091 1.000 31.15486 268 PRO B CA 1
ATOM 9886 C C . PRO B 1 261 ? -11.84023 101.05672 39.79264 1.000 27.00815 268 PRO B C 1
ATOM 9887 O O . PRO B 1 261 ? -11.91920 99.84256 39.99462 1.000 25.41449 268 PRO B O 1
ATOM 9898 N N . ALA B 1 262 ? -11.55298 101.94401 40.74166 1.000 26.18711 269 ALA B N 1
ATOM 9899 C CA . ALA B 1 262 ? -11.41978 101.51846 42.13048 1.000 23.38008 269 ALA B CA 1
ATOM 9900 C C . ALA B 1 262 ? -12.63943 100.73861 42.59542 1.000 24.54287 269 ALA B C 1
ATOM 9901 O O . ALA B 1 262 ? -12.51304 99.80420 43.39600 1.000 22.38390 269 ALA B O 1
ATOM 9908 N N . HIS B 1 263 ? -13.82769 101.08957 42.09952 1.000 22.42318 270 HIS B N 1
ATOM 9909 C CA . HIS B 1 263 ? -15.03951 100.41942 42.56834 1.000 26.41001 270 HIS B CA 1
ATOM 9910 C C . HIS B 1 263 ? -14.98726 98.91779 42.31847 1.000 22.91223 270 HIS B C 1
ATOM 9911 O O . HIS B 1 263 ? -15.50508 98.13263 43.11732 1.000 22.83288 270 HIS B O 1
ATOM 9925 N N . ALA B 1 264 ? -14.39515 98.49159 41.19749 1.000 24.99515 271 ALA B N 1
ATOM 9926 C CA . ALA B 1 264 ? -14.31928 97.06050 40.92993 1.000 24.61104 271 ALA B CA 1
ATOM 9927 C C . ALA B 1 264 ? -13.40584 96.36559 41.93262 1.000 20.27210 271 ALA B C 1
ATOM 9928 O O . ALA B 1 264 ? -13.73032 95.28512 42.42192 1.000 20.10303 271 ALA B O 1
ATOM 9935 N N . VAL B 1 265 ? -12.25941 96.97428 42.24046 1.000 21.42239 272 VAL B N 1
ATOM 9936 C CA . VAL B 1 265 ? -11.35789 96.40617 43.24262 1.000 20.44214 272 VAL B CA 1
ATOM 9937 C C . VAL B 1 265 ? -12.06456 96.33413 44.59107 1.000 19.39687 272 VAL B C 1
ATOM 9938 O O . VAL B 1 265 ? -11.97007 95.33073 45.30461 1.000 20.40509 272 VAL B O 1
ATOM 9951 N N . ALA B 1 266 ? -12.81761 97.37940 44.92989 1.000 19.27616 273 ALA B N 1
ATOM 9952 C CA . ALA B 1 266 ? -13.51332 97.41547 46.21320 1.000 20.17608 273 ALA B CA 1
ATOM 9953 C C . ALA B 1 266 ? -14.53088 96.28554 46.31560 1.000 21.87608 273 ALA B C 1
ATOM 9954 O O . ALA B 1 266 ? -14.67316 95.66267 47.37161 1.000 21.47091 273 ALA B O 1
ATOM 9961 N N . ARG B 1 267 ? -15.24350 96.00152 45.21949 1.000 21.26407 274 ARG B N 1
ATOM 9962 C CA . ARG B 1 267 ? -16.19322 94.89776 45.21984 1.000 21.45480 274 ARG B CA 1
ATOM 9963 C C . ARG B 1 267 ? -15.50348 93.57237 45.48363 1.000 22.64413 274 ARG B C 1
ATOM 9964 O O . ARG B 1 267 ? -16.03459 92.72320 46.21434 1.000 22.47901 274 ARG B O 1
ATOM 9985 N N . VAL B 1 268 ? -14.34737 93.34505 44.85362 1.000 20.44650 275 VAL B N 1
ATOM 9986 C CA . VAL B 1 268 ? -13.64734 92.08079 45.05221 1.000 20.33976 275 VAL B CA 1
ATOM 9987 C C . VAL B 1 268 ? -13.13231 91.98616 46.48270 1.000 20.42923 275 VAL B C 1
ATOM 9988 O O . VAL B 1 268 ? -13.22940 90.93365 47.11642 1.000 20.42393 275 VAL B O 1
ATOM 10001 N N . ARG B 1 269 ? -12.59597 93.08795 47.01623 1.000 19.52267 276 ARG B N 1
ATOM 10002 C CA . ARG B 1 269 ? -12.08923 93.05543 48.38929 1.000 21.25375 276 ARG B CA 1
ATOM 10003 C C . ARG B 1 269 ? -13.22155 92.79219 49.37493 1.000 24.85480 276 ARG B C 1
ATOM 10004 O O . ARG B 1 269 ? -13.04104 92.06204 50.36017 1.000 22.89312 276 ARG B O 1
ATOM 10025 N N . SER B 1 270 ? -14.39251 93.38550 49.13428 1.000 22.18039 277 SER B N 1
ATOM 10026 C CA A SER B 1 270 ? -15.53570 93.17264 50.02199 0.749 24.18719 277 SER B CA 1
ATOM 10027 C CA B SER B 1 270 ? -15.51178 93.16810 50.04441 0.251 24.28937 277 SER B CA 1
ATOM 10028 C C . SER B 1 270 ? -15.93272 91.70155 50.06098 1.000 27.25353 277 SER B C 1
ATOM 10029 O O . SER B 1 270 ? -16.23777 91.15226 51.12708 1.000 27.80032 277 SER B O 1
ATOM 10044 N N . ALA B 1 271 ? -15.94479 91.04656 48.89785 1.000 20.27389 278 ALA B N 1
ATOM 10045 C CA . ALA B 1 271 ? -16.40011 89.67095 48.81499 1.000 23.07353 278 ALA B CA 1
ATOM 10046 C C . ALA B 1 271 ? -15.30475 88.68593 49.17350 1.000 25.31619 278 ALA B C 1
ATOM 10047 O O . ALA B 1 271 ? -15.60448 87.56231 49.61129 1.000 24.08087 278 ALA B O 1
ATOM 10054 N N . CYS B 1 272 ? -14.04356 89.08449 49.01657 1.000 21.86023 279 CYS B N 1
ATOM 10055 C CA . CYS B 1 272 ? -12.89756 88.19066 49.15802 1.000 21.21752 279 CYS B CA 1
ATOM 10056 C C . CYS B 1 272 ? -11.83320 88.87845 49.98766 1.000 19.23813 279 CYS B C 1
ATOM 10057 O O . CYS B 1 272 ? -10.82323 89.36559 49.45616 1.000 20.43026 279 CYS B O 1
ATOM 10065 N N . PRO B 1 273 ? -11.99876 88.90739 51.31233 1.000 20.24242 280 PRO B N 1
ATOM 10066 C CA . PRO B 1 273 ? -11.04572 89.64958 52.13995 1.000 18.21926 280 PRO B CA 1
ATOM 10067 C C . PRO B 1 273 ? -9.61865 89.14015 52.06740 1.000 18.47456 280 PRO B C 1
ATOM 10068 O O . PRO B 1 273 ? -8.69417 89.91952 52.30137 1.000 20.53985 280 PRO B O 1
ATOM 10079 N N . ARG B 1 274 ? -9.38778 87.87055 51.73627 1.000 17.19830 281 ARG B N 1
ATOM 10080 C CA . ARG B 1 274 ? -8.04478 87.32676 51.83640 1.000 19.33536 281 ARG B CA 1
ATOM 10081 C C . ARG B 1 274 ? -7.26030 87.33869 50.52388 1.000 21.92779 281 ARG B C 1
ATOM 10082 O O . ARG B 1 274 ? -6.07240 87.00732 50.53862 1.000 19.90936 281 ARG B O 1
ATOM 10103 N N A VAL B 1 275 ? -7.86750 87.72246 49.40790 0.242 20.53296 282 VAL B N 1
ATOM 10104 N N B VAL B 1 275 ? -7.89031 87.69355 49.41143 0.758 20.50129 282 VAL B N 1
ATOM 10105 C CA A VAL B 1 275 ? -7.22331 87.59950 48.10220 0.242 18.31336 282 VAL B CA 1
ATOM 10106 C CA B VAL B 1 275 ? -7.22983 87.63267 48.10966 0.758 18.14756 282 VAL B CA 1
ATOM 10107 C C A VAL B 1 275 ? -6.43194 88.86601 47.79353 0.242 19.55105 282 VAL B C 1
ATOM 10108 C C B VAL B 1 275 ? -6.38937 88.88557 47.91985 0.758 19.63948 282 VAL B C 1
ATOM 10109 O O A VAL B 1 275 ? -6.98246 89.97262 47.81351 0.242 19.39903 282 VAL B O 1
ATOM 10110 O O B VAL B 1 275 ? -6.86000 90.00180 48.15639 0.758 19.31662 282 VAL B O 1
ATOM 10135 N N . ARG B 1 276 ? -5.13819 88.70410 47.50450 1.000 15.88392 283 ARG B N 1
ATOM 10136 C CA . ARG B 1 276 ? -4.31880 89.83100 47.06834 1.000 17.29787 283 ARG B CA 1
ATOM 10137 C C . ARG B 1 276 ? -4.85660 90.32758 45.72893 1.000 17.88152 283 ARG B C 1
ATOM 10138 O O . ARG B 1 276 ? -5.23188 89.52518 44.87892 1.000 16.98655 283 ARG B O 1
ATOM 10160 N N . ILE B 1 277 ? -4.87648 91.64523 45.52221 1.000 17.76914 284 ILE B N 1
ATOM 10161 C CA . ILE B 1 277 ? -5.34157 92.22220 44.24862 1.000 15.95485 284 ILE B CA 1
ATOM 10162 C C . ILE B 1 277 ? -4.22885 93.10804 43.70380 1.000 17.23730 284 ILE B C 1
ATOM 10163 O O . ILE B 1 277 ? -3.82317 94.07892 44.35731 1.000 17.28538 284 ILE B O 1
ATOM 10179 N N . ARG B 1 278 ? -3.73133 92.77164 42.50721 1.000 17.26354 285 ARG B N 1
ATOM 10180 C CA . ARG B 1 278 ? -2.62733 93.48223 41.90230 1.000 13.37436 285 ARG B CA 1
ATOM 10181 C C . ARG B 1 278 ? -3.07608 94.13891 40.60141 1.000 15.39209 285 ARG B C 1
ATOM 10182 O O . ARG B 1 278 ? -3.61073 93.46827 39.71530 1.000 18.89868 285 ARG B O 1
ATOM 10203 N N . HIS B 1 279 ? -2.84996 95.44218 40.49554 1.000 14.48625 286 HIS B N 1
ATOM 10204 C CA . HIS B 1 279 ? -3.12434 96.21428 39.27802 1.000 17.00800 286 HIS B CA 1
ATOM 10205 C C . HIS B 1 279 ? -1.80686 96.42208 38.55139 1.000 16.44010 286 HIS B C 1
ATOM 10206 O O . HIS B 1 279 ? -0.83305 96.87394 39.15279 1.000 16.48615 286 HIS B O 1
ATOM 10220 N N . LEU B 1 280 ? -1.77331 96.08855 37.25605 1.000 15.56563 287 LEU B N 1
ATOM 10221 C CA . LEU B 1 280 ? -0.56350 96.19299 36.44888 1.000 14.57232 287 LEU B CA 1
ATOM 10222 C C . LEU B 1 280 ? -0.73002 97.29934 35.41981 1.000 15.69265 287 LEU B C 1
ATOM 10223 O O . LEU B 1 280 ? -1.81547 97.46037 34.84525 1.000 17.75942 287 LEU B O 1
ATOM 10239 N N . TYR B 1 281 ? 0.35481 98.03347 35.16395 1.000 13.27047 288 TYR B N 1
ATOM 10240 C CA . TYR B 1 281 ? 0.35254 99.05727 34.12108 1.000 12.24991 288 TYR B CA 1
ATOM 10241 C C . TYR B 1 281 ? 1.63273 98.98577 33.29964 1.000 15.34512 288 TYR B C 1
ATOM 10242 O O . TYR B 1 281 ? 2.73659 98.89932 33.84417 1.000 15.96558 288 TYR B O 1
ATOM 10260 N N . GLY B 1 282 ? 1.47742 99.07946 31.97476 1.000 17.89731 289 GLY B N 1
ATOM 10261 C CA . GLY B 1 282 ? 2.60969 99.30836 31.11412 1.000 17.70340 289 GLY B CA 1
ATOM 10262 C C . GLY B 1 282 ? 2.36257 98.83887 29.69494 1.000 17.78083 289 GLY B C 1
ATOM 10263 O O . GLY B 1 282 ? 1.48243 98.02314 29.42284 1.000 17.48004 289 GLY B O 1
ATOM 10267 N N . PRO B 1 283 ? 3.15366 99.36637 28.76793 1.000 15.63803 290 PRO B N 1
ATOM 10268 C CA . PRO B 1 283 ? 2.98898 99.02143 27.35361 1.000 18.80707 290 PRO B CA 1
ATOM 10269 C C . PRO B 1 283 ? 3.81173 97.81070 26.92634 1.000 16.51687 290 PRO B C 1
ATOM 10270 O O . PRO B 1 283 ? 4.73125 97.36660 27.61151 1.000 17.31361 290 PRO B O 1
ATOM 10281 N N . THR B 1 284 ? 3.47946 97.31275 25.72663 1.000 17.77922 291 THR B N 1
ATOM 10282 C CA . THR B 1 284 ? 4.23288 96.20675 25.14296 1.000 15.47963 291 THR B CA 1
ATOM 10283 C C . THR B 1 284 ? 5.70014 96.56629 24.98731 1.000 14.39426 291 THR B C 1
ATOM 10284 O O . THR B 1 284 ? 6.57794 95.70496 25.14521 1.000 17.01320 291 THR B O 1
ATOM 10295 N N . GLU B 1 285 ? 5.97123 97.84312 24.70857 1.000 14.88141 292 GLU B N 1
ATOM 10296 C CA . GLU B 1 285 ? 7.31082 98.36349 24.50706 1.000 15.37113 292 GLU B CA 1
ATOM 10297 C C . GLU B 1 285 ? 8.19499 98.25811 25.74256 1.000 16.24699 292 GLU B C 1
ATOM 10298 O O . GLU B 1 285 ? 9.42089 98.38378 25.61622 1.000 16.99739 292 GLU B O 1
ATOM 10310 N N . THR B 1 286 ? 7.62352 98.03573 26.92040 1.000 16.32960 293 THR B N 1
ATOM 10311 C CA . THR B 1 286 ? 8.44637 97.83248 28.11351 1.000 15.93337 293 THR B CA 1
ATOM 10312 C C . THR B 1 286 ? 8.08971 96.53878 28.84842 1.000 20.99115 293 THR B C 1
ATOM 10313 O O . THR B 1 286 ? 8.22322 96.45903 30.06871 1.000 20.34070 293 THR B O 1
ATOM 10324 N N . THR B 1 287 ? 7.67516 95.50772 28.09903 1.000 16.50808 294 THR B N 1
ATOM 10325 C CA . THR B 1 287 ? 7.55243 94.12612 28.56672 1.000 13.47490 294 THR B CA 1
ATOM 10326 C C . THR B 1 287 ? 6.56281 93.94785 29.72165 1.000 18.69530 294 THR B C 1
ATOM 10327 O O . THR B 1 287 ? 6.93756 93.91190 30.90775 1.000 17.65727 294 THR B O 1
ATOM 10338 N N . LEU B 1 288 ? 5.29144 93.82929 29.34116 1.000 17.86121 295 LEU B N 1
ATOM 10339 C CA . LEU B 1 288 ? 4.12353 93.53212 30.16325 1.000 19.17129 295 LEU B CA 1
ATOM 10340 C C . LEU B 1 288 ? 3.76731 94.67636 31.10010 1.000 23.29496 295 LEU B C 1
ATOM 10341 O O . LEU B 1 288 ? 2.72134 95.30706 30.93029 1.000 20.54688 295 LEU B O 1
ATOM 10357 N N . CYS B 1 289 ? 4.59356 94.95298 32.10586 1.000 16.81063 296 CYS B N 1
ATOM 10358 C CA . CYS B 1 289 ? 4.24547 96.02462 33.02127 1.000 17.18744 296 CYS B CA 1
ATOM 10359 C C . CYS B 1 289 ? 5.49341 96.68018 33.57917 1.000 17.17587 296 CYS B C 1
ATOM 10360 O O . CYS B 1 289 ? 6.50517 96.02472 33.82997 1.000 18.89507 296 CYS B O 1
ATOM 10368 N N . ALA B 1 290 ? 5.37249 97.98421 33.82573 1.000 15.47250 297 ALA B N 1
ATOM 10369 C CA . ALA B 1 290 ? 6.43007 98.80191 34.38008 1.000 16.70503 297 ALA B CA 1
ATOM 10370 C C . ALA B 1 290 ? 6.11429 99.28636 35.78450 1.000 13.05285 297 ALA B C 1
ATOM 10371 O O . ALA B 1 290 ? 7.03677 99.59019 36.53998 1.000 15.58909 297 ALA B O 1
ATOM 10378 N N . THR B 1 291 ? 4.83678 99.40129 36.12212 1.000 15.61578 298 THR B N 1
ATOM 10379 C CA . THR B 1 291 ? 4.41096 99.78700 37.46175 1.000 18.40955 298 THR B CA 1
ATOM 10380 C C . THR B 1 291 ? 3.29423 98.86337 37.91857 1.000 17.19199 298 THR B C 1
ATOM 10381 O O . THR B 1 291 ? 2.61448 98.21289 37.11812 1.000 16.74524 298 THR B O 1
ATOM 10392 N N . TRP B 1 292 ? 3.11346 98.77987 39.23579 1.000 14.54729 299 TRP B N 1
ATOM 10393 C CA . TRP B 1 292 ? 2.02635 97.97413 39.75391 1.000 15.98001 299 TRP B CA 1
ATOM 10394 C C . TRP B 1 292 ? 1.59365 98.49856 41.11431 1.000 13.86917 299 TRP B C 1
ATOM 10395 O O . TRP B 1 292 ? 2.34309 99.20049 41.80730 1.000 17.45697 299 TRP B O 1
ATOM 10416 N N . HIS B 1 293 ? 0.34870 98.17966 41.45372 1.000 17.66169 300 HIS B N 1
ATOM 10417 C CA . HIS B 1 293 ? -0.23972 98.53375 42.73857 1.000 17.79402 300 HIS B CA 1
ATOM 10418 C C . HIS B 1 293 ? -0.83361 97.28191 43.36513 1.000 19.20315 300 HIS B C 1
ATOM 10419 O O . HIS B 1 293 ? -1.65938 96.59768 42.74953 1.000 17.03818 300 HIS B O 1
ATOM 10433 N N . LEU B 1 294 ? -0.43185 96.99382 44.60622 1.000 17.29195 301 LEU B N 1
ATOM 10434 C CA . LEU B 1 294 ? -0.84539 95.78766 45.29887 1.000 20.91050 301 LEU B CA 1
ATOM 10435 C C . LEU B 1 294 ? -1.72557 96.16104 46.48376 1.000 19.47537 301 LEU B C 1
ATOM 10436 O O . LEU B 1 294 ? -1.34813 97.01689 47.30079 1.000 22.11504 301 LEU B O 1
ATOM 10452 N N . LEU B 1 295 ? -2.90675 95.55157 46.54411 1.000 18.18114 302 LEU B N 1
ATOM 10453 C CA . LEU B 1 295 ? -3.82843 95.70920 47.67646 1.000 19.01827 302 LEU B CA 1
ATOM 10454 C C . LEU B 1 295 ? -3.70545 94.43816 48.50537 1.000 19.18800 302 LEU B C 1
ATOM 10455 O O . LEU B 1 295 ? -4.08410 93.35400 48.04887 1.000 18.49488 302 LEU B O 1
ATOM 10471 N N . GLU B 1 296 ? -3.15483 94.56358 49.71400 1.000 19.37360 303 GLU B N 1
ATOM 10472 C CA . GLU B 1 296 ? -2.92367 93.40037 50.55020 1.000 19.69987 303 GLU B CA 1
ATOM 10473 C C . GLU B 1 296 ? -4.24858 92.88940 51.11568 1.000 20.39982 303 GLU B C 1
ATOM 10474 O O . GLU B 1 296 ? -5.21893 93.64220 51.21744 1.000 19.52268 303 GLU B O 1
ATOM 10486 N N . PRO B 1 297 ? -4.28330 91.62741 51.54042 1.000 17.81985 304 PRO B N 1
ATOM 10487 C CA . PRO B 1 297 ? -5.49656 91.07239 52.15427 1.000 20.92934 304 PRO B CA 1
ATOM 10488 C C . PRO B 1 297 ? -5.96902 91.92564 53.31962 1.000 19.72855 304 PRO B C 1
ATOM 10489 O O . PRO B 1 297 ? -5.17265 92.36015 54.15224 1.000 20.43452 304 PRO B O 1
ATOM 10500 N N . GLY B 1 298 ? -7.27348 92.19675 53.34922 1.000 18.31612 305 GLY B N 1
ATOM 10501 C CA . GLY B 1 298 ? -7.89525 92.96658 54.40886 1.000 21.94605 305 GLY B CA 1
ATOM 10502 C C . GLY B 1 298 ? -7.86145 94.46617 54.21343 1.000 23.48351 305 GLY B C 1
ATOM 10503 O O . GLY B 1 298 ? -8.64050 95.17900 54.85880 1.000 23.16119 305 GLY B O 1
ATOM 10507 N N . ASP B 1 299 ? -6.97858 94.97021 53.35326 1.000 17.80677 306 ASP B N 1
ATOM 10508 C CA . ASP B 1 299 ? -6.87186 96.39697 53.11350 1.000 18.10599 306 ASP B CA 1
ATOM 10509 C C . ASP B 1 299 ? -7.89475 96.84722 52.07026 1.000 21.65479 306 ASP B C 1
ATOM 10510 O O . ASP B 1 299 ? -8.23411 96.10757 51.13927 1.000 20.40516 306 ASP B O 1
ATOM 10519 N N . GLU B 1 300 ? -8.36260 98.08097 52.21191 1.000 21.04500 307 GLU B N 1
ATOM 10520 C CA . GLU B 1 300 ? -9.35337 98.65515 51.30974 1.000 23.95322 307 GLU B CA 1
ATOM 10521 C C . GLU B 1 300 ? -8.70468 99.67700 50.39039 1.000 21.65100 307 GLU B C 1
ATOM 10522 O O . GLU B 1 300 ? -7.78682 100.39847 50.78826 1.000 21.42701 307 GLU B O 1
ATOM 10534 N N . ILE B 1 301 ? -9.18466 99.71751 49.14376 1.000 22.99373 308 ILE B N 1
ATOM 10535 C CA . ILE B 1 301 ? -8.67228 100.65992 48.15907 1.000 23.43112 308 ILE B CA 1
ATOM 10536 C C . ILE B 1 301 ? -9.30887 102.02215 48.40031 1.000 25.85698 308 ILE B C 1
ATOM 10537 O O . ILE B 1 301 ? -10.43606 102.13257 48.89740 1.000 30.36613 308 ILE B O 1
ATOM 10553 N N . GLY B 1 302 ? -8.57860 103.07277 48.07724 1.000 30.97356 309 GLY B N 1
ATOM 10554 C CA . GLY B 1 302 ? -9.12276 104.40658 48.19044 1.000 37.92320 309 GLY B CA 1
ATOM 10555 C C . GLY B 1 302 ? -10.16465 104.70407 47.12890 1.000 32.69069 309 GLY B C 1
ATOM 10556 O O . GLY B 1 302 ? -10.66961 103.81541 46.43598 1.000 27.27285 309 GLY B O 1
ATOM 10560 N N . PRO B 1 303 ? -10.52096 105.98046 46.99900 1.000 28.77492 310 PRO B N 1
ATOM 10561 C CA . PRO B 1 303 ? -11.39977 106.37867 45.89242 1.000 34.20503 310 PRO B CA 1
ATOM 10562 C C . PRO B 1 303 ? -10.73233 106.27636 44.53377 1.000 28.13152 310 PRO B C 1
ATOM 10563 O O . PRO B 1 303 ? -11.44096 106.23313 43.52080 1.000 27.72152 310 PRO B O 1
ATOM 10574 N N . VAL B 1 304 ? -9.40010 106.22341 44.47348 1.000 25.98168 311 VAL B N 1
ATOM 10575 C CA . VAL B 1 304 ? -8.69084 106.07413 43.20693 1.000 31.37093 311 VAL B CA 1
ATOM 10576 C C . VAL B 1 304 ? -7.76023 104.86803 43.27677 1.000 24.01108 311 VAL B C 1
ATOM 10577 O O . VAL B 1 304 ? -7.11277 104.61633 44.30350 1.000 27.06214 311 VAL B O 1
ATOM 10590 N N . LEU B 1 305 ? -7.69672 104.12255 42.17993 1.000 25.12027 312 LEU B N 1
ATOM 10591 C CA . LEU B 1 305 ? -6.76833 103.00700 42.06313 1.000 19.24626 312 LEU B CA 1
ATOM 10592 C C . LEU B 1 305 ? -5.50763 103.49584 41.36300 1.000 20.58879 312 LEU B C 1
ATOM 10593 O O . LEU B 1 305 ? -5.56386 103.81086 40.16131 1.000 23.86404 312 LEU B O 1
ATOM 10609 N N . PRO B 1 306 ? -4.36965 103.57552 42.04386 1.000 19.82603 313 PRO B N 1
ATOM 10610 C CA . PRO B 1 306 ? -3.13767 104.00874 41.36845 1.000 19.45318 313 PRO B CA 1
ATOM 10611 C C . PRO B 1 306 ? -2.69112 103.00567 40.31352 1.000 19.50204 313 PRO B C 1
ATOM 10612 O O . PRO B 1 306 ? -3.01427 101.81966 40.37935 1.000 17.97490 313 PRO B O 1
ATOM 10623 N N . ILE B 1 307 ? -1.93420 103.49587 39.32593 1.000 19.38914 314 ILE B N 1
ATOM 10624 C CA . ILE B 1 307 ? -1.13831 102.55927 38.52785 1.000 19.32909 314 ILE B CA 1
ATOM 10625 C C . ILE B 1 307 ? 0.09912 102.14200 39.30102 1.000 20.84706 314 ILE B C 1
ATOM 10626 O O . ILE B 1 307 ? 0.72911 101.14326 38.95232 1.000 20.54519 314 ILE B O 1
ATOM 10642 N N . GLY B 1 308 ? 0.41698 102.84384 40.38872 1.000 20.38195 315 GLY B N 1
ATOM 10643 C CA . GLY B 1 308 ? 1.31479 102.30443 41.38070 1.000 19.49815 315 GLY B CA 1
ATOM 10644 C C . GLY B 1 308 ? 2.75018 102.75188 41.31139 1.000 20.58893 315 GLY B C 1
ATOM 10645 O O . GLY B 1 308 ? 3.05507 103.90307 40.97270 1.000 26.42384 315 GLY B O 1
ATOM 10649 N N . ARG B 1 309 ? 3.64944 101.85215 41.69142 1.000 18.59448 316 ARG B N 1
ATOM 10650 C CA . ARG B 1 309 ? 5.05283 102.14239 41.82795 1.000 18.36322 316 ARG B CA 1
ATOM 10651 C C . ARG B 1 309 ? 5.82796 101.28810 40.84738 1.000 17.31063 316 ARG B C 1
ATOM 10652 O O . ARG B 1 309 ? 5.39006 100.18931 40.50432 1.000 19.17243 316 ARG B O 1
ATOM 10673 N N . PRO B 1 310 ? 6.98225 101.75870 40.38996 1.000 18.13516 317 PRO B N 1
ATOM 10674 C CA . PRO B 1 310 ? 7.76402 100.96188 39.43789 1.000 19.52081 317 PRO B CA 1
ATOM 10675 C C . PRO B 1 310 ? 8.08547 99.59554 40.01892 1.000 20.19615 317 PRO B C 1
ATOM 10676 O O . PRO B 1 310 ? 8.32802 99.45329 41.22451 1.000 20.19452 317 PRO B O 1
ATOM 10687 N N . LEU B 1 311 ? 8.03794 98.58056 39.16283 1.000 16.80939 318 LEU B N 1
ATOM 10688 C CA . LEU B 1 311 ? 8.54869 97.27900 39.55599 1.000 16.63107 318 LEU B CA 1
ATOM 10689 C C . LEU B 1 311 ? 10.00417 97.42255 39.99597 1.000 17.73037 318 LEU B C 1
ATOM 10690 O O . LEU B 1 311 ? 10.72099 98.31304 39.52930 1.000 19.73323 318 LEU B O 1
ATOM 10706 N N . PRO B 1 312 ? 10.46248 96.55099 40.88504 1.000 17.61373 319 PRO B N 1
ATOM 10707 C CA . PRO B 1 312 ? 11.89781 96.48363 41.18611 1.000 22.01722 319 PRO B CA 1
ATOM 10708 C C . PRO B 1 312 ? 12.71880 96.48313 39.90522 1.000 20.43986 319 PRO B C 1
ATOM 10709 O O . PRO B 1 312 ? 12.46356 95.70461 38.99225 1.000 21.84844 319 PRO B O 1
ATOM 10720 N N . GLY B 1 313 ? 13.72079 97.36354 39.84764 1.000 20.78920 320 GLY B N 1
ATOM 10721 C CA . GLY B 1 313 ? 14.58051 97.45459 38.68314 1.000 21.94900 320 GLY B CA 1
ATOM 10722 C C . GLY B 1 313 ? 14.12470 98.44976 37.63859 1.000 20.01290 320 GLY B C 1
ATOM 10723 O O . GLY B 1 313 ? 14.86336 98.70776 36.68370 1.000 19.52244 320 GLY B O 1
ATOM 10727 N N . ARG B 1 314 ? 12.93979 99.01325 37.80069 1.000 16.45176 321 ARG B N 1
ATOM 10728 C CA . ARG B 1 314 ? 12.41104 100.00617 36.88752 1.000 18.78774 321 ARG B CA 1
ATOM 10729 C C . ARG B 1 314 ? 12.33093 101.36881 37.54866 1.000 20.68364 321 ARG B C 1
ATOM 10730 O O . ARG B 1 314 ? 12.38285 101.51049 38.77512 1.000 19.63851 321 ARG B O 1
ATOM 10751 N N . ARG B 1 315 ? 12.24202 102.38013 36.69557 1.000 18.52450 322 ARG B N 1
ATOM 10752 C CA . ARG B 1 315 ? 12.05747 103.75485 37.12351 1.000 18.69474 322 ARG B CA 1
ATOM 10753 C C . ARG B 1 315 ? 10.98413 104.38881 36.26777 1.000 17.86193 322 ARG B C 1
ATOM 10754 O O . ARG B 1 315 ? 10.76160 103.99826 35.11591 1.000 18.82853 322 ARG B O 1
ATOM 10775 N N . ALA B 1 316 ? 10.31125 105.37008 36.85015 1.000 17.90983 323 ALA B N 1
ATOM 10776 C CA . ALA B 1 316 ? 9.34725 106.19506 36.14230 1.000 17.85525 323 ALA B CA 1
ATOM 10777 C C . ALA B 1 316 ? 9.67180 107.65791 36.40228 1.000 20.08965 323 ALA B C 1
ATOM 10778 O O . ALA B 1 316 ? 10.16013 108.02999 37.48102 1.000 19.33953 323 ALA B O 1
ATOM 10785 N N . GLN B 1 317 ? 9.43334 108.48034 35.39148 1.000 19.19162 324 GLN B N 1
ATOM 10786 C CA . GLN B 1 317 ? 9.59996 109.92057 35.48111 1.000 20.33417 324 GLN B CA 1
ATOM 10787 C C . GLN B 1 317 ? 8.34527 110.59817 34.96061 1.000 19.52203 324 GLN B C 1
ATOM 10788 O O . GLN B 1 317 ? 7.73932 110.14099 33.99015 1.000 16.40111 324 GLN B O 1
ATOM 10802 N N . VAL B 1 318 ? 7.94970 111.68442 35.62944 1.000 17.50841 325 VAL B N 1
ATOM 10803 C CA . VAL B 1 318 ? 6.86295 112.53793 35.18881 1.000 19.78462 325 VAL B CA 1
ATOM 10804 C C . VAL B 1 318 ? 7.49096 113.89521 34.89957 1.000 19.94714 325 VAL B C 1
ATOM 10805 O O . VAL B 1 318 ? 7.98206 114.57197 35.81918 1.000 20.06026 325 VAL B O 1
ATOM 10818 N N . LEU B 1 319 ? 7.54109 114.26590 33.62009 1.000 17.95459 326 LEU B N 1
ATOM 10819 C CA . LEU B 1 319 ? 8.27104 115.44764 33.19603 1.000 19.14910 326 LEU B CA 1
ATOM 10820 C C . LEU B 1 319 ? 7.32111 116.44142 32.54347 1.000 17.07168 326 LEU B C 1
ATOM 10821 O O . LEU B 1 319 ? 6.31942 116.06047 31.92511 1.000 20.00166 326 LEU B O 1
ATOM 10837 N N . ASP B 1 320 ? 7.64546 117.72739 32.68497 1.000 19.66819 327 ASP B N 1
ATOM 10838 C CA . ASP B 1 320 ? 6.86975 118.75834 32.01510 1.000 17.41173 327 ASP B CA 1
ATOM 10839 C C . ASP B 1 320 ? 7.38073 118.95731 30.58428 1.000 20.25458 327 ASP B C 1
ATOM 10840 O O . ASP B 1 320 ? 8.23252 118.21272 30.09593 1.000 19.97055 327 ASP B O 1
ATOM 10849 N N . ALA B 1 321 ? 6.84912 119.96321 29.89518 1.000 18.15937 328 ALA B N 1
ATOM 10850 C CA . ALA B 1 321 ? 7.13234 120.12221 28.47020 1.000 18.14029 328 ALA B CA 1
ATOM 10851 C C . ALA B 1 321 ? 8.54536 120.59927 28.18743 1.000 21.05597 328 ALA B C 1
ATOM 10852 O O . ALA B 1 321 ? 8.95910 120.59498 27.01908 1.000 21.53430 328 ALA B O 1
ATOM 10859 N N . SER B 1 322 ? 9.29390 121.01564 29.19953 1.000 18.88934 329 SER B N 1
ATOM 10860 C CA . SER B 1 322 ? 10.71133 121.30269 29.07502 1.000 17.86269 329 SER B CA 1
ATOM 10861 C C . SER B 1 322 ? 11.56710 120.21390 29.69639 1.000 22.69045 329 SER B C 1
ATOM 10862 O O . SER B 1 322 ? 12.76873 120.42013 29.91247 1.000 21.79676 329 SER B O 1
ATOM 10870 N N . LEU B 1 323 ? 10.96480 119.05205 29.95996 1.000 23.60345 330 LEU B N 1
ATOM 10871 C CA . LEU B 1 323 ? 11.64074 117.83878 30.43700 1.000 21.97009 330 LEU B CA 1
ATOM 10872 C C . LEU B 1 323 ? 12.18112 117.99887 31.85799 1.000 24.06258 330 LEU B C 1
ATOM 10873 O O . LEU B 1 323 ? 13.10743 117.29801 32.25817 1.000 26.36836 330 LEU B O 1
ATOM 10889 N N . ARG B 1 324 ? 11.57974 118.89397 32.63137 1.000 23.59933 331 ARG B N 1
ATOM 10890 C CA . ARG B 1 324 ? 11.89878 119.04283 34.04505 1.000 22.88442 331 ARG B CA 1
ATOM 10891 C C . ARG B 1 324 ? 10.94914 118.18705 34.87153 1.000 22.30986 331 ARG B C 1
ATOM 10892 O O . ARG B 1 324 ? 9.75318 118.11897 34.58749 1.000 20.86538 331 ARG B O 1
ATOM 10913 N N . ALA B 1 325 ? 11.48744 117.53428 35.89677 1.000 23.36520 332 ALA B N 1
ATOM 10914 C CA . ALA B 1 325 ? 10.65186 116.73827 36.78339 1.000 28.30475 332 ALA B CA 1
ATOM 10915 C C . ALA B 1 325 ? 9.70376 117.62902 37.57564 1.000 36.74437 332 ALA B C 1
ATOM 10916 O O . ALA B 1 325 ? 10.09912 118.67616 38.09426 1.000 37.92565 332 ALA B O 1
ATOM 10923 N N . VAL B 1 326 ? 8.44595 117.20441 37.67815 1.000 25.98305 333 VAL B N 1
ATOM 10924 C CA . VAL B 1 326 ? 7.42624 117.96220 38.39363 1.000 27.17607 333 VAL B CA 1
ATOM 10925 C C . VAL B 1 326 ? 7.31664 117.41430 39.81403 1.000 30.71064 333 VAL B C 1
ATOM 10926 O O . VAL B 1 326 ? 7.71430 116.28404 40.10796 1.000 32.11877 333 VAL B O 1
ATOM 10939 N N . ALA B 1 327 ? 6.79080 118.24186 40.71524 1.000 33.71846 334 ALA B N 1
ATOM 10940 C CA . ALA B 1 327 ? 6.56067 117.83387 42.09520 1.000 38.72778 334 ALA B CA 1
ATOM 10941 C C . ALA B 1 327 ? 5.28700 117.00477 42.18892 1.000 41.87680 334 ALA B C 1
ATOM 10942 O O . ALA B 1 327 ? 4.49466 116.94527 41.24474 1.000 32.59455 334 ALA B O 1
ATOM 10949 N N . PRO B 1 328 ? 5.04940 116.35447 43.32846 1.000 34.15576 335 PRO B N 1
ATOM 10950 C CA . PRO B 1 328 ? 3.79558 115.60783 43.48637 1.000 29.37706 335 PRO B CA 1
ATOM 10951 C C . PRO B 1 328 ? 2.58338 116.49801 43.25639 1.000 34.56358 335 PRO B C 1
ATOM 10952 O O . PRO B 1 328 ? 2.63286 117.71827 43.44077 1.000 31.84242 335 PRO B O 1
ATOM 10963 N N . GLY B 1 329 ? 1.49269 115.87002 42.82212 1.000 31.49637 336 GLY B N 1
ATOM 10964 C CA . GLY B 1 329 ? 0.26140 116.56997 42.52989 1.000 36.17239 336 GLY B CA 1
ATOM 10965 C C . GLY B 1 329 ? 0.24342 117.36694 41.24695 1.000 39.91700 336 GLY B C 1
ATOM 10966 O O . GLY B 1 329 ? -0.72156 118.09845 41.00671 1.000 38.62864 336 GLY B O 1
ATOM 10970 N N . VAL B 1 330 ? 1.27611 117.26022 40.41739 1.000 29.66465 337 VAL B N 1
ATOM 10971 C CA . VAL B 1 330 ? 1.35374 117.97781 39.15074 1.000 28.47222 337 VAL B CA 1
ATOM 10972 C C . VAL B 1 330 ? 1.33531 116.95340 38.01563 1.000 22.73899 337 VAL B C 1
ATOM 10973 O O . VAL B 1 330 ? 2.19257 116.06427 37.96670 1.000 26.93188 337 VAL B O 1
ATOM 10986 N N . ILE B 1 331 ? 0.37819 117.09614 37.10747 1.000 26.25757 338 ILE B N 1
ATOM 10987 C CA . ILE B 1 331 ? 0.25363 116.19072 35.97044 1.000 24.88470 338 ILE B CA 1
ATOM 10988 C C . ILE B 1 331 ? 1.32296 116.51373 34.93744 1.000 27.18457 338 ILE B C 1
ATOM 10989 O O . ILE B 1 331 ? 1.53394 117.67577 34.58013 1.000 25.59038 338 ILE B O 1
ATOM 11005 N N . GLY B 1 332 ? 1.96245 115.46916 34.41247 1.000 19.04465 339 GLY B N 1
ATOM 11006 C CA . GLY B 1 332 ? 2.92917 115.61281 33.35019 1.000 22.20391 339 GLY B CA 1
ATOM 11007 C C . GLY B 1 332 ? 3.01019 114.35478 32.52170 1.000 18.22717 339 GLY B C 1
ATOM 11008 O O . GLY B 1 332 ? 2.19407 113.43925 32.67884 1.000 19.73187 339 GLY B O 1
ATOM 11012 N N . ASP B 1 333 ? 3.98522 114.31734 31.61309 1.000 20.02125 340 ASP B N 1
ATOM 11013 C CA . ASP B 1 333 ? 4.16487 113.18446 30.70736 1.000 18.61706 340 ASP B CA 1
ATOM 11014 C C . ASP B 1 333 ? 4.92435 112.06744 31.40801 1.000 14.75346 340 ASP B C 1
ATOM 11015 O O . ASP B 1 333 ? 5.93240 112.30562 32.07087 1.000 16.44882 340 ASP B O 1
ATOM 11024 N N . LEU B 1 334 ? 4.44771 110.84677 31.22411 1.000 15.19877 341 LEU B N 1
ATOM 11025 C CA . LEU B 1 334 ? 5.04044 109.68679 31.88506 1.000 16.59373 341 LEU B CA 1
ATOM 11026 C C . LEU B 1 334 ? 6.05855 109.00909 30.97438 1.000 16.39254 341 LEU B C 1
ATOM 11027 O O . LEU B 1 334 ? 5.75315 108.66954 29.82888 1.000 16.47731 341 LEU B O 1
ATOM 11043 N N . TYR B 1 335 ? 7.26442 108.80651 31.50442 1.000 15.20514 342 TYR B N 1
ATOM 11044 C CA . TYR B 1 335 ? 8.35770 108.13192 30.82117 1.000 16.03650 342 TYR B CA 1
ATOM 11045 C C . TYR B 1 335 ? 8.79579 106.93389 31.64897 1.000 19.79763 342 TYR B C 1
ATOM 11046 O O . TYR B 1 335 ? 8.87190 107.01581 32.87587 1.000 17.39707 342 TYR B O 1
ATOM 11064 N N . LEU B 1 336 ? 9.11003 105.82676 30.99218 1.000 15.92220 343 LEU B N 1
ATOM 11065 C CA . LEU B 1 336 ? 9.48086 104.60363 31.69524 1.000 16.97720 343 LEU B CA 1
ATOM 11066 C C . LEU B 1 336 ? 10.90907 104.20029 31.36587 1.000 15.48314 343 LEU B C 1
ATOM 11067 O O . LEU B 1 336 ? 11.31585 104.20526 30.19933 1.000 17.54128 343 LEU B O 1
ATOM 11083 N N . SER B 1 337 ? 11.67505 103.81337 32.38521 1.000 17.60490 344 SER B N 1
ATOM 11084 C CA . SER B 1 337 ? 13.05317 103.45720 32.10619 1.000 17.87803 344 SER B CA 1
ATOM 11085 C C . SER B 1 337 ? 13.51661 102.36576 33.06322 1.000 19.45035 344 SER B C 1
ATOM 11086 O O . SER B 1 337 ? 12.72128 101.74634 33.77450 1.000 18.58931 344 SER B O 1
ATOM 11094 N N . GLY B 1 338 ? 14.81943 102.11849 33.04472 1.000 22.01628 345 GLY B N 1
ATOM 11095 C CA . GLY B 1 338 ? 15.37310 100.96895 33.73298 1.000 21.47823 345 GLY B CA 1
ATOM 11096 C C . GLY B 1 338 ? 15.17122 99.68903 32.94729 1.000 21.84698 345 GLY B C 1
ATOM 11097 O O . GLY B 1 338 ? 15.30924 99.66646 31.71899 1.000 23.95600 345 GLY B O 1
ATOM 11101 N N . ALA B 1 339 ? 14.84082 98.62268 33.65174 1.000 18.72265 346 ALA B N 1
ATOM 11102 C CA . ALA B 1 339 ? 14.73535 97.31430 33.03199 1.000 19.76259 346 ALA B CA 1
ATOM 11103 C C . ALA B 1 339 ? 13.50923 97.21127 32.12689 1.000 17.54591 346 ALA B C 1
ATOM 11104 O O . ALA B 1 339 ? 12.53675 97.96596 32.24869 1.000 20.80674 346 ALA B O 1
ATOM 11111 N N . GLY B 1 340 ? 13.55598 96.23184 31.22439 1.000 18.44850 347 GLY B N 1
ATOM 11112 C CA . GLY B 1 340 ? 12.39180 95.81250 30.48518 1.000 17.66445 347 GLY B CA 1
ATOM 11113 C C . GLY B 1 340 ? 12.14608 96.45914 29.14444 1.000 17.43730 347 GLY B C 1
ATOM 11114 O O . GLY B 1 340 ? 11.14788 96.11497 28.49196 1.000 19.09427 347 GLY B O 1
ATOM 11118 N N . LEU B 1 341 ? 13.00181 97.37128 28.68007 1.000 16.69184 348 LEU B N 1
ATOM 11119 C CA . LEU B 1 341 ? 12.69989 98.04269 27.42052 1.000 15.93419 348 LEU B CA 1
ATOM 11120 C C . LEU B 1 341 ? 12.90599 97.10830 26.23494 1.000 16.85251 348 LEU B C 1
ATOM 11121 O O . LEU B 1 341 ? 13.85603 96.32329 26.19918 1.000 18.53778 348 LEU B O 1
ATOM 11137 N N . ALA B 1 342 ? 12.01340 97.21300 25.25611 1.000 16.68719 349 ALA B N 1
ATOM 11138 C CA . ALA B 1 342 ? 12.24731 96.59049 23.96814 1.000 15.01170 349 ALA B CA 1
ATOM 11139 C C . ALA B 1 342 ? 13.46917 97.20468 23.30155 1.000 17.26213 349 ALA B C 1
ATOM 11140 O O . ALA B 1 342 ? 13.92442 98.30290 23.65232 1.000 16.70378 349 ALA B O 1
ATOM 11147 N N . ASP B 1 343 ? 13.97834 96.51113 22.28094 1.000 17.38347 350 ASP B N 1
ATOM 11148 C CA . ASP B 1 343 ? 15.05337 97.10918 21.48757 1.000 17.35840 350 ASP B CA 1
ATOM 11149 C C . ASP B 1 343 ? 14.50870 98.17999 20.55173 1.000 21.21538 350 ASP B C 1
ATOM 11150 O O . ASP B 1 343 ? 15.20395 99.15681 20.26221 1.000 21.61109 350 ASP B O 1
ATOM 11159 N N . GLY B 1 344 ? 13.26441 98.03625 20.11479 1.000 18.06786 351 GLY B N 1
ATOM 11160 C CA . GLY B 1 344 ? 12.64577 98.99181 19.20955 1.000 16.63060 351 GLY B CA 1
ATOM 11161 C C . GLY B 1 344 ? 11.56972 98.31460 18.37694 1.000 19.42527 351 GLY B C 1
ATOM 11162 O O . GLY B 1 344 ? 11.10590 97.22450 18.71082 1.000 18.28313 351 GLY B O 1
ATOM 11166 N N . TYR B 1 345 ? 11.19400 98.98727 17.29291 1.000 17.18581 352 TYR B N 1
ATOM 11167 C CA . TYR B 1 345 ? 10.18429 98.50233 16.37970 1.000 15.98019 352 TYR B CA 1
ATOM 11168 C C . TYR B 1 345 ? 10.87643 97.93893 15.14632 1.000 23.35434 352 TYR B C 1
ATOM 11169 O O . TYR B 1 345 ? 11.74263 98.59892 14.55848 1.000 22.75067 352 TYR B O 1
ATOM 11187 N N . LEU B 1 346 ? 10.46756 96.74066 14.73190 1.000 22.47334 353 LEU B N 1
ATOM 11188 C CA . LEU B 1 346 ? 11.07171 96.13575 13.55579 1.000 23.06527 353 LEU B CA 1
ATOM 11189 C C . LEU B 1 346 ? 10.81159 96.97056 12.31765 1.000 20.23671 353 LEU B C 1
ATOM 11190 O O . LEU B 1 346 ? 9.69244 97.42738 12.07488 1.000 23.91341 353 LEU B O 1
ATOM 11206 N N . ARG B 1 347 ? 11.85927 97.13534 11.51578 1.000 26.19176 354 ARG B N 1
ATOM 11207 C CA . ARG B 1 347 ? 11.85352 97.84260 10.24313 1.000 26.83118 354 ARG B CA 1
ATOM 11208 C C . ARG B 1 347 ? 11.58543 99.33410 10.38639 1.000 26.66943 354 ARG B C 1
ATOM 11209 O O . ARG B 1 347 ? 11.36617 100.01311 9.38209 1.000 27.71698 354 ARG B O 1
ATOM 11230 N N . ARG B 1 348 ? 11.59249 99.88272 11.62264 1.000 23.73044 355 ARG B N 1
ATOM 11231 C CA . ARG B 1 348 ? 11.13412 101.25456 11.84637 1.000 23.05510 355 ARG B CA 1
ATOM 11232 C C . ARG B 1 348 ? 12.09403 101.99459 12.77535 1.000 23.64505 355 ARG B C 1
ATOM 11233 O O . ARG B 1 348 ? 11.79073 102.29808 13.93443 1.000 22.19963 355 ARG B O 1
ATOM 11254 N N . ALA B 1 349 ? 13.26656 102.33368 12.22632 1.000 20.08156 356 ALA B N 1
ATOM 11255 C CA . ALA B 1 349 ? 14.27090 103.06442 12.98578 1.000 20.26412 356 ALA B CA 1
ATOM 11256 C C . ALA B 1 349 ? 13.75371 104.42613 13.42419 1.000 17.21089 356 ALA B C 1
ATOM 11257 O O . ALA B 1 349 ? 14.01622 104.86285 14.55697 1.000 18.31810 356 ALA B O 1
ATOM 11264 N N . GLY B 1 350 ? 13.04525 105.12176 12.53410 1.000 18.09289 357 GLY B N 1
ATOM 11265 C CA . GLY B 1 350 ? 12.54937 106.45084 12.87501 1.000 19.35429 357 GLY B CA 1
ATOM 11266 C C . GLY B 1 350 ? 11.59739 106.43214 14.05124 1.000 18.96472 357 GLY B C 1
ATOM 11267 O O . GLY B 1 350 ? 11.74488 107.20850 14.99214 1.000 19.35959 357 GLY B O 1
ATOM 11271 N N . LEU B 1 351 ? 10.59894 105.54578 13.99956 1.000 20.84998 358 LEU B N 1
ATOM 11272 C CA . LEU B 1 351 ? 9.62828 105.46692 15.07830 1.000 20.98907 358 LEU B CA 1
ATOM 11273 C C . LEU B 1 351 ? 10.29885 105.03906 16.37423 1.000 18.11169 358 LEU B C 1
ATOM 11274 O O . LEU B 1 351 ? 9.93871 105.52444 17.45456 1.000 19.09410 358 LEU B O 1
ATOM 11290 N N . THR B 1 352 ? 11.29727 104.15861 16.28926 1.000 16.95680 359 THR B N 1
ATOM 11291 C CA . THR B 1 352 ? 12.05078 103.77405 17.48423 1.000 17.18246 359 THR B CA 1
ATOM 11292 C C . THR B 1 352 ? 12.72617 104.99225 18.10516 1.000 18.22108 359 THR B C 1
ATOM 11293 O O . THR B 1 352 ? 12.65535 105.20899 19.31991 1.000 18.48116 359 THR B O 1
ATOM 11304 N N . ALA B 1 353 ? 13.39706 105.79982 17.27255 1.000 16.30680 360 ALA B N 1
ATOM 11305 C CA . ALA B 1 353 ? 14.10700 106.96919 17.75668 1.000 17.50021 360 ALA B CA 1
ATOM 11306 C C . ALA B 1 353 ? 13.16621 108.01576 18.32468 1.000 17.00061 360 ALA B C 1
ATOM 11307 O O . ALA B 1 353 ? 13.58920 108.82962 19.15483 1.000 19.25077 360 ALA B O 1
ATOM 11314 N N . GLU B 1 354 ? 11.90865 108.01667 17.91820 1.000 16.56367 361 GLU B N 1
ATOM 11315 C CA . GLU B 1 354 ? 11.02141 109.03097 18.44265 1.000 18.63371 361 GLU B CA 1
ATOM 11316 C C . GLU B 1 354 ? 10.32737 108.60896 19.72795 1.000 19.30049 361 GLU B C 1
ATOM 11317 O O . GLU B 1 354 ? 9.80098 109.47395 20.43061 1.000 19.78215 361 GLU B O 1
ATOM 11329 N N A ARG B 1 355 ? 10.34032 107.31802 20.07030 0.584 17.84271 362 ARG B N 1
ATOM 11330 N N B ARG B 1 355 ? 10.33180 107.31570 20.06186 0.416 17.87847 362 ARG B N 1
ATOM 11331 C CA A ARG B 1 355 ? 9.67101 106.85061 21.28064 0.584 16.35986 362 ARG B CA 1
ATOM 11332 C CA B ARG B 1 355 ? 9.66607 106.83488 21.26765 0.416 16.46308 362 ARG B CA 1
ATOM 11333 C C A ARG B 1 355 ? 10.61374 106.26111 22.31281 0.584 17.95786 362 ARG B C 1
ATOM 11334 C C B ARG B 1 355 ? 10.61512 106.26759 22.30768 0.416 17.94978 362 ARG B C 1
ATOM 11335 O O A ARG B 1 355 ? 10.29161 106.29501 23.49862 0.584 16.07810 362 ARG B O 1
ATOM 11336 O O B ARG B 1 355 ? 10.29804 106.32228 23.49425 0.416 16.16596 362 ARG B O 1
ATOM 11377 N N . PHE B 1 356 ? 11.75974 105.72118 21.90348 1.000 17.62762 363 PHE B N 1
ATOM 11378 C CA . PHE B 1 356 ? 12.76805 105.20625 22.84362 1.000 15.27400 363 PHE B CA 1
ATOM 11379 C C . PHE B 1 356 ? 13.87564 106.24790 22.87731 1.000 18.10859 363 PHE B C 1
ATOM 11380 O O . PHE B 1 356 ? 14.81391 106.20477 22.08182 1.000 18.25889 363 PHE B O 1
ATOM 11398 N N . VAL B 1 357 ? 13.74738 107.21409 23.78008 1.000 16.82668 364 VAL B N 1
ATOM 11399 C CA . VAL B 1 357 ? 14.53732 108.43904 23.71904 1.000 16.70263 364 VAL B CA 1
ATOM 11400 C C . VAL B 1 357 ? 15.59781 108.45774 24.82131 1.000 18.51394 364 VAL B C 1
ATOM 11401 O O . VAL B 1 357 ? 15.56655 107.67228 25.76781 1.000 20.09354 364 VAL B O 1
ATOM 11414 N N . ALA B 1 358 ? 16.56089 109.36375 24.67317 1.000 19.16215 365 ALA B N 1
ATOM 11415 C CA . ALA B 1 358 ? 17.60624 109.50789 25.67676 1.000 19.62390 365 ALA B CA 1
ATOM 11416 C C . ALA B 1 358 ? 16.98244 109.80006 27.03560 1.000 22.01885 365 ALA B C 1
ATOM 11417 O O . ALA B 1 358 ? 16.02005 110.56122 27.13679 1.000 18.21856 365 ALA B O 1
ATOM 11424 N N . ASP B 1 359 ? 17.54550 109.17684 28.09096 1.000 20.64232 366 ASP B N 1
ATOM 11425 C CA . ASP B 1 359 ? 17.09314 109.36011 29.46686 1.000 19.36001 366 ASP B CA 1
ATOM 11426 C C . ASP B 1 359 ? 18.07030 110.27935 30.18509 1.000 25.67827 366 ASP B C 1
ATOM 11427 O O . ASP B 1 359 ? 19.21958 109.87705 30.43444 1.000 28.80140 366 ASP B O 1
ATOM 11436 N N . PRO B 1 360 ? 17.67598 111.50732 30.52488 1.000 24.48495 367 PRO B N 1
ATOM 11437 C CA . PRO B 1 360 ? 18.63537 112.44948 31.13843 1.000 31.44319 367 PRO B CA 1
ATOM 11438 C C . PRO B 1 360 ? 19.09937 112.04058 32.53125 1.000 37.28747 367 PRO B C 1
ATOM 11439 O O . PRO B 1 360 ? 20.08863 112.60736 33.02166 1.000 38.32372 367 PRO B O 1
ATOM 11450 N N . SER B 1 361 ? 18.45623 111.06665 33.16441 1.000 27.60392 368 SER B N 1
ATOM 11451 C CA . SER B 1 361 ? 18.81856 110.65212 34.51806 1.000 32.72402 368 SER B CA 1
ATOM 11452 C C . SER B 1 361 ? 19.72960 109.43023 34.56759 1.000 36.40163 368 SER B C 1
ATOM 11453 O O . SER B 1 361 ? 20.09676 109.00117 35.66256 1.000 40.33501 368 SER B O 1
ATOM 11461 N N . ALA B 1 362 ? 20.11361 108.86563 33.42300 1.000 34.03377 369 ALA B N 1
ATOM 11462 C CA . ALA B 1 362 ? 20.87589 107.62096 33.42257 1.000 36.18788 369 ALA B CA 1
ATOM 11463 C C . ALA B 1 362 ? 21.82475 107.58333 32.23223 1.000 43.03661 369 ALA B C 1
ATOM 11464 O O . ALA B 1 362 ? 21.37066 107.56086 31.08172 1.000 38.34234 369 ALA B O 1
ATOM 11471 N N . PRO B 1 363 ? 23.13705 107.54950 32.45914 1.000 39.28989 370 PRO B N 1
ATOM 11472 C CA . PRO B 1 363 ? 24.07696 107.77509 31.35018 1.000 33.52434 370 PRO B CA 1
ATOM 11473 C C . PRO B 1 363 ? 23.93068 106.74346 30.24227 1.000 31.63806 370 PRO B C 1
ATOM 11474 O O . PRO B 1 363 ? 23.92414 105.53218 30.48462 1.000 31.50654 370 PRO B O 1
ATOM 11485 N N . GLY B 1 364 ? 23.81204 107.24301 29.01643 1.000 28.38158 371 GLY B N 1
ATOM 11486 C CA . GLY B 1 364 ? 23.72735 106.41251 27.83290 1.000 25.90757 371 GLY B CA 1
ATOM 11487 C C . GLY B 1 364 ? 22.44502 105.63436 27.68379 1.000 24.58980 371 GLY B C 1
ATOM 11488 O O . GLY B 1 364 ? 22.30269 104.89816 26.70102 1.000 26.41776 371 GLY B O 1
ATOM 11492 N N . ALA B 1 365 ? 21.50976 105.77051 28.61317 1.000 26.30804 372 ALA B N 1
ATOM 11493 C CA . ALA B 1 365 ? 20.32828 104.92611 28.65191 1.000 22.37652 372 ALA B CA 1
ATOM 11494 C C . ALA B 1 365 ? 19.15267 105.56246 27.92625 1.000 21.67477 372 ALA B C 1
ATOM 11495 O O . ALA B 1 365 ? 19.13771 106.75592 27.61249 1.000 19.84779 372 ALA B O 1
ATOM 11502 N N . ARG B 1 366 ? 18.13775 104.73366 27.68766 1.000 20.78481 373 ARG B N 1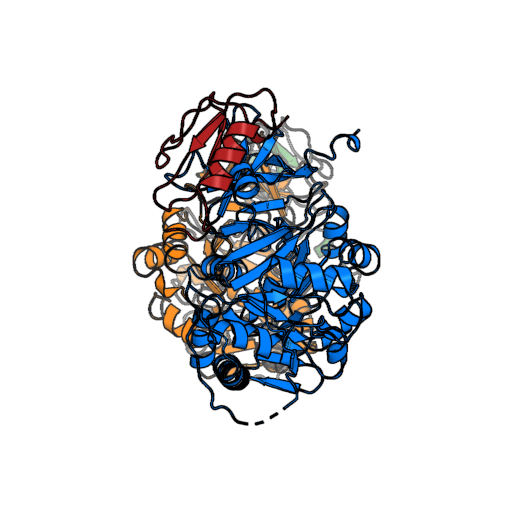
ATOM 11503 C CA . ARG B 1 366 ? 16.91331 105.15934 27.03068 1.000 18.41331 373 ARG B CA 1
ATOM 11504 C C . ARG B 1 366 ? 15.73323 105.12498 27.99110 1.000 15.98702 373 ARG B C 1
ATOM 11505 O O . ARG B 1 366 ? 15.73054 104.392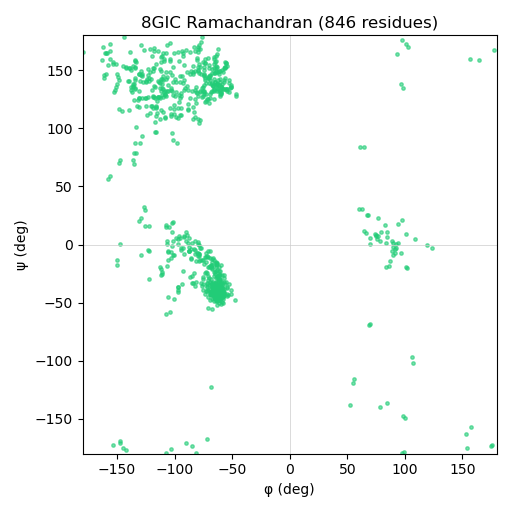68 28.99447 1.000 17.83588 373 ARG B O 1
ATOM 11526 N N . MET B 1 367 ? 14.71066 105.92077 27.67187 1.000 16.92141 374 MET B N 1
ATOM 11527 C CA . MET B 1 367 ? 13.41929 105.86690 28.34442 1.000 17.85277 374 MET B CA 1
ATOM 11528 C C . MET B 1 367 ? 12.31872 105.81946 27.29666 1.000 19.53538 374 MET B C 1
ATOM 11529 O O . MET B 1 367 ? 12.45422 106.39220 26.21118 1.000 19.53765 374 MET B O 1
ATOM 11543 N N . TYR B 1 368 ? 11.22998 105.12714 27.61249 1.000 15.65898 375 TYR B N 1
ATOM 11544 C CA . TYR B 1 368 ? 10.14074 104.94215 26.67004 1.000 18.40056 375 TYR B CA 1
ATOM 11545 C C . TYR B 1 368 ? 9.06371 105.99106 26.93417 1.000 18.89953 375 TYR B C 1
ATOM 11546 O O . TYR B 1 368 ? 8.60918 106.14778 28.07167 1.000 16.96550 375 TYR B O 1
ATOM 11564 N N . ARG B 1 369 ? 8.65356 106.70073 25.88005 1.000 16.23065 376 ARG B N 1
ATOM 11565 C CA . ARG B 1 369 ? 7.57984 107.68545 25.98457 1.000 16.27196 376 ARG B CA 1
ATOM 11566 C C . ARG B 1 369 ? 6.22656 106.98595 25.89667 1.000 17.53703 376 ARG B C 1
ATOM 11567 O O . ARG B 1 369 ? 5.80485 106.55771 24.80926 1.000 18.26899 376 ARG B O 1
ATOM 11588 N N . THR B 1 370 ? 5.50495 106.93784 27.01917 1.000 18.68408 377 THR B N 1
ATOM 11589 C CA . THR B 1 370 ? 4.23800 106.21682 27.03727 1.000 17.54162 377 THR B CA 1
ATOM 11590 C C . THR B 1 370 ? 3.15327 106.91445 26.22819 1.000 21.29848 377 THR B C 1
ATOM 11591 O O . THR B 1 370 ? 2.21906 106.25460 25.76289 1.000 21.27591 377 THR B O 1
ATOM 11602 N N . GLY B 1 371 ? 3.22220 108.23852 26.11448 1.000 19.44465 378 GLY B N 1
ATOM 11603 C CA . GLY B 1 371 ? 2.12003 109.01115 25.59040 1.000 22.88270 378 GLY B CA 1
ATOM 11604 C C . GLY B 1 371 ? 0.96347 109.15599 26.54333 1.000 25.02833 378 GLY B C 1
ATOM 11605 O O . GLY B 1 371 ? -0.10327 109.63858 26.13558 1.000 22.13402 378 GLY B O 1
ATOM 11609 N N . ASP B 1 372 ? 1.14085 108.74275 27.79934 1.000 20.34454 379 ASP B N 1
ATOM 11610 C CA . ASP B 1 372 ? 0.16435 108.91403 28.86132 1.000 19.89444 379 ASP B CA 1
ATOM 11611 C C . ASP B 1 372 ? 0.58978 110.03812 29.79425 1.000 18.48643 379 ASP B C 1
ATOM 11612 O O . ASP B 1 372 ? 1.76580 110.39783 29.89025 1.000 20.47138 379 ASP B O 1
ATOM 11621 N N . LEU B 1 373 ? -0.39515 110.58714 30.48995 1.000 19.73819 380 LEU B N 1
ATOM 11622 C CA . LEU B 1 373 ? -0.17250 111.55993 31.54011 1.000 19.21219 380 LEU B CA 1
ATOM 11623 C C . LEU B 1 373 ? -0.29605 110.87854 32.90015 1.000 18.84644 380 LEU B C 1
ATOM 11624 O O . LEU B 1 373 ? -1.00089 109.87762 33.04517 1.000 21.00951 380 LEU B O 1
ATOM 11640 N N . ALA B 1 374 ? 0.39535 111.43718 33.89017 1.000 19.30220 381 ALA B N 1
ATOM 11641 C CA . ALA B 1 374 ? 0.36748 110.89890 35.24071 1.000 19.08860 381 ALA B CA 1
ATOM 11642 C C . ALA B 1 374 ? 0.78049 111.97630 36.23135 1.000 22.90053 381 ALA B C 1
ATOM 11643 O O . ALA B 1 374 ? 1.35879 113.00110 35.86315 1.000 22.05789 381 ALA B O 1
ATOM 11650 N N . GLN B 1 375 ? 0.48997 111.71568 37.50633 1.000 22.56943 382 GLN B N 1
ATOM 11651 C CA . GLN B 1 375 ? 0.96865 112.54303 38.59881 1.000 24.77141 382 GLN B CA 1
ATOM 11652 C C . GLN B 1 375 ? 1.41127 111.63460 39.73260 1.000 22.39997 382 GLN B C 1
ATOM 11653 O O . GLN B 1 375 ? 0.89208 110.52443 39.89889 1.000 21.89895 382 GLN B O 1
ATOM 11667 N N . TRP B 1 376 ? 2.38383 112.11567 40.49707 1.000 22.45230 383 TRP B N 1
ATOM 11668 C CA . TRP B 1 376 ? 2.82601 111.41819 41.68198 1.000 23.87095 383 TRP B CA 1
ATOM 11669 C C . TRP B 1 376 ? 1.94370 111.75422 42.88470 1.000 28.98568 383 TRP B C 1
ATOM 11670 O O . TRP B 1 376 ? 1.43696 112.87566 43.01639 1.000 30.30331 383 TRP B O 1
ATOM 11691 N N . THR B 1 377 ? 1.77233 110.77127 43.76470 1.000 29.73881 384 THR B N 1
ATOM 11692 C CA . THR B 1 377 ? 1.25998 111.05476 45.10134 1.000 37.83225 384 THR B CA 1
ATOM 11693 C C . THR B 1 377 ? 2.38451 111.59416 45.97880 1.000 39.41740 384 THR B C 1
ATOM 11694 O O . THR B 1 377 ? 3.57021 111.54562 45.63145 1.000 33.39646 384 THR B O 1
ATOM 11705 N N . ALA B 1 378 ? 2.01130 112.09223 47.15702 1.000 48.68510 385 ALA B N 1
ATOM 11706 C CA . ALA B 1 378 ? 3.02263 112.64596 48.04972 1.000 55.22493 385 ALA B CA 1
ATOM 11707 C C . ALA B 1 378 ? 4.07135 111.60450 48.42428 1.000 51.78658 385 ALA B C 1
ATOM 11708 O O . ALA B 1 378 ? 5.24738 111.94738 48.59612 1.000 49.58788 385 ALA B O 1
ATOM 11715 N N . ASP B 1 379 ? 3.67644 110.33265 48.53979 1.000 47.06390 386 ASP B N 1
ATOM 11716 C CA . ASP B 1 379 ? 4.57335 109.26944 48.97869 1.000 54.56530 386 ASP B CA 1
ATOM 11717 C C . ASP B 1 379 ? 5.08062 108.39269 47.83075 1.000 59.43552 386 ASP B C 1
ATOM 11718 O O . ASP B 1 379 ? 5.54861 107.27519 48.07291 1.000 54.01325 386 ASP B O 1
ATOM 11727 N N . GLY B 1 380 ? 4.99087 108.86127 46.58991 1.000 51.31796 387 GLY B N 1
ATOM 11728 C CA . GLY B 1 380 ? 5.71288 108.23933 45.49698 1.000 44.26559 387 GLY B CA 1
ATOM 11729 C C . GLY B 1 380 ? 4.99072 107.19570 44.67278 1.000 37.23465 387 GLY B C 1
ATOM 11730 O O . GLY B 1 380 ? 5.66339 106.40813 43.99800 1.000 37.91025 387 GLY B O 1
ATOM 11734 N N . ALA B 1 381 ? 3.66763 107.13400 44.73291 1.000 32.50927 388 ALA B N 1
ATOM 11735 C CA . ALA B 1 381 ? 2.90872 106.31364 43.80272 1.000 36.82665 388 ALA B CA 1
ATOM 11736 C C . ALA B 1 381 ? 2.49948 107.17457 42.60882 1.000 25.77476 388 ALA B C 1
ATOM 11737 O O . ALA B 1 381 ? 2.56058 108.40260 42.65083 1.000 27.16870 388 ALA B O 1
ATOM 11744 N N . LEU B 1 382 ? 2.07083 106.51159 41.53860 1.000 22.38803 389 LEU B N 1
ATOM 11745 C CA . LEU B 1 382 ? 1.65464 107.17676 40.31596 1.000 20.64528 389 LEU B CA 1
ATOM 11746 C C . LEU B 1 382 ? 0.15586 107.03594 40.11306 1.000 19.76512 389 LEU B C 1
ATOM 11747 O O . LEU B 1 382 ? -0.40213 105.94831 40.27551 1.000 20.00539 389 LEU B O 1
ATOM 11763 N N . LEU B 1 383 ? -0.49722 108.13870 39.76455 1.000 20.60417 390 LEU B N 1
ATOM 11764 C CA . LEU B 1 383 ? -1.89691 108.12870 39.35824 1.000 22.68951 390 LEU B CA 1
ATOM 11765 C C . LEU B 1 383 ? -1.99100 108.39942 37.86248 1.000 23.69170 390 LEU B C 1
ATOM 11766 O O . LEU B 1 383 ? -1.35641 109.33031 37.35782 1.000 25.55263 390 LEU B O 1
ATOM 11782 N N . PHE B 1 384 ? -2.75680 107.56916 37.16105 1.000 22.74231 391 PHE B N 1
ATOM 11783 C CA . PHE B 1 384 ? -3.04169 107.79101 35.74755 1.000 22.68251 391 PHE B CA 1
ATOM 11784 C C . PHE B 1 384 ? -3.85128 109.07408 35.56819 1.000 25.18758 391 PHE B C 1
ATOM 11785 O O . PHE B 1 384 ? -4.74546 109.38275 36.36367 1.000 26.57948 391 PHE B O 1
ATOM 11802 N N . ALA B 1 385 ? -3.51603 109.84116 34.52867 1.000 24.95111 392 ALA B N 1
ATOM 11803 C CA . ALA B 1 385 ? -4.20949 111.09147 34.24821 1.000 25.62991 392 ALA B CA 1
ATOM 11804 C C . ALA B 1 385 ? -4.63450 111.19065 32.78401 1.000 31.03751 392 ALA B C 1
ATOM 11805 O O . ALA B 1 385 ? -4.87906 112.29946 32.29317 1.000 33.02426 392 ALA B O 1
ATOM 11812 N N . GLY B 1 386 ? -4.72331 110.06487 32.08146 1.000 31.75527 393 GLY B N 1
ATOM 11813 C CA . GLY B 1 386 ? -5.27078 110.02150 30.73250 1.000 32.79027 393 GLY B CA 1
ATOM 11814 C C . GLY B 1 386 ? -4.19995 110.04600 29.65429 1.000 34.23825 393 GLY B C 1
ATOM 11815 O O . GLY B 1 386 ? -2.99999 110.17074 29.91560 1.000 22.80102 393 GLY B O 1
ATOM 11819 N N . ARG B 1 387 ? -4.66786 109.92620 28.40742 1.000 32.11972 394 ARG B N 1
ATOM 11820 C CA . ARG B 1 387 ? -3.77730 109.99928 27.25104 1.000 33.47667 394 ARG B CA 1
ATOM 11821 C C . ARG B 1 387 ? -3.33480 111.43735 27.00030 1.000 31.94547 394 ARG B C 1
ATOM 11822 O O . ARG B 1 387 ? -4.10335 112.38460 27.18570 1.000 39.06727 394 ARG B O 1
ATOM 11843 N N . ALA B 1 388 ? -2.09392 111.59756 26.55076 1.000 29.49121 395 ALA B N 1
ATOM 11844 C CA . ALA B 1 388 ? -1.57917 112.89717 26.14684 1.000 30.53257 395 ALA B CA 1
ATOM 11845 C C . ALA B 1 388 ? -2.23101 113.30563 24.82551 1.000 42.20566 395 ALA B C 1
ATOM 11846 O O . ALA B 1 388 ? -2.71829 114.42402 24.67685 1.000 55.03350 395 ALA B O 1
ATOM 11853 N N . THR C 2 2 ? 1.36234 118.48267 24.66224 1.000 54.79426 2 THR C N 1
ATOM 11854 C CA . THR C 2 2 ? 2.34905 119.54925 24.61780 1.000 53.92379 2 THR C CA 1
ATOM 11855 C C . THR C 2 2 ? 3.78342 119.06947 24.85459 1.000 39.26601 2 THR C C 1
ATOM 11856 O O . THR C 2 2 ? 4.69725 119.89534 24.89760 1.000 28.69396 2 THR C O 1
ATOM 11867 N N . ASN C 2 3 ? 4.00054 117.76231 25.00835 1.000 34.33893 3 ASN C N 1
ATOM 11868 C CA . ASN C 2 3 ? 5.36948 117.30211 25.20508 1.000 28.86328 3 ASN C CA 1
ATOM 11869 C C . ASN C 2 3 ? 6.19012 117.66887 23.97251 1.000 21.74254 3 ASN C C 1
ATOM 11870 O O . ASN C 2 3 ? 5.67150 117.64753 22.85131 1.000 30.40250 3 ASN C O 1
ATOM 11881 N N . PRO C 2 4 ? 7.47086 117.98255 24.14027 1.000 23.69467 4 PRO C N 1
ATOM 11882 C CA . PRO C 2 4 ? 8.24465 118.52264 23.01491 1.000 21.51533 4 PRO C CA 1
ATOM 11883 C C . PRO C 2 4 ? 8.55396 117.49912 21.93940 1.000 24.10385 4 PRO C C 1
ATOM 11884 O O . PRO C 2 4 ? 8.84356 117.89249 20.79787 1.000 23.34389 4 PRO C O 1
ATOM 11895 N N . PHE C 2 5 ? 8.48549 116.20540 22.24564 1.000 23.69782 5 PHE C N 1
ATOM 11896 C CA . PHE C 2 5 ? 8.88081 115.22304 21.23393 1.000 21.64730 5 PHE C CA 1
ATOM 11897 C C . PHE C 2 5 ? 7.86410 115.10613 20.11766 1.000 24.44447 5 PHE C C 1
ATOM 11898 O O . PHE C 2 5 ? 8.20679 114.62368 19.03046 1.000 24.35043 5 PHE C O 1
ATOM 11915 N N . ASP C 2 6 ? 6.60823 115.46217 20.37239 1.000 24.27571 6 ASP C N 1
ATOM 11916 C CA . ASP C 2 6 ? 5.54960 115.29052 19.38380 1.000 26.52054 6 ASP C CA 1
ATOM 11917 C C . ASP C 2 6 ? 5.18482 116.59627 18.68054 1.000 32.47128 6 ASP C C 1
ATOM 11918 O O . ASP C 2 6 ? 4.22785 116.61611 17.90473 1.000 32.44419 6 ASP C O 1
ATOM 11927 N N . ASN C 2 7 ? 5.97139 117.65617 18.86398 1.000 29.66030 7 ASN C N 1
ATOM 11928 C CA . ASN C 2 7 ? 5.70967 118.91759 18.17185 1.000 29.48775 7 ASN C CA 1
ATOM 11929 C C . ASN C 2 7 ? 6.23945 118.83466 16.74137 1.000 27.24103 7 ASN C C 1
ATOM 11930 O O . ASN C 2 7 ? 7.45604 118.87022 16.51613 1.000 22.67777 7 ASN C O 1
ATOM 11941 N N . GLU C 2 8 ? 5.32154 118.75113 15.77379 1.000 32.20596 8 GLU C N 1
ATOM 11942 C CA . GLU C 2 8 ? 5.72688 118.64276 14.36867 1.000 31.13540 8 GLU C CA 1
ATOM 11943 C C . GLU C 2 8 ? 6.54382 119.84466 13.91369 1.000 32.17256 8 GLU C C 1
ATOM 11944 O O . GLU C 2 8 ? 7.31020 119.73126 12.95482 1.000 29.38583 8 GLU C O 1
ATOM 11956 N N . ASP C 2 9 ? 6.41500 120.98231 14.59489 1.000 26.89353 9 ASP C N 1
ATOM 11957 C CA . ASP C 2 9 ? 7.06790 122.22128 14.21577 1.000 26.77079 9 ASP C CA 1
ATOM 11958 C C . ASP C 2 9 ? 8.20544 122.57568 15.14865 1.000 31.82851 9 ASP C C 1
ATOM 11959 O O . ASP C 2 9 ? 8.71427 123.70237 15.10923 1.000 31.42086 9 ASP C O 1
ATOM 11968 N N . GLY C 2 10 ? 8.65043 121.62702 15.95504 1.000 28.51217 10 GLY C N 1
ATOM 11969 C CA . GLY C 2 10 ? 9.77250 121.87493 16.82163 1.000 25.19387 10 GLY C CA 1
ATOM 11970 C C . GLY C 2 10 ? 11.09349 121.83974 16.09361 1.000 28.82130 10 GLY C C 1
ATOM 11971 O O . GLY C 2 10 ? 11.19215 121.50312 14.90893 1.000 33.01243 10 GLY C O 1
ATOM 11975 N N . SER C 2 11 ? 12.13290 122.18760 16.84317 1.000 25.40616 11 SER C N 1
ATOM 11976 C CA . SER C 2 11 ? 13.51362 122.09781 16.40835 1.000 26.48498 11 SER C CA 1
ATOM 11977 C C . SER C 2 11 ? 14.16667 120.95207 17.15868 1.000 27.51543 11 SER C C 1
ATOM 11978 O O . SER C 2 11 ? 14.07359 120.87742 18.39223 1.000 24.85193 11 SER C O 1
ATOM 11986 N N . PHE C 2 12 ? 14.81512 120.05915 16.42012 1.000 23.92913 12 PHE C N 1
ATOM 11987 C CA . PHE C 2 12 ? 15.27175 118.81374 17.00137 1.000 22.40988 12 PHE C CA 1
ATOM 11988 C C . PHE C 2 12 ? 16.70376 118.48838 16.62600 1.000 24.47025 12 PHE C C 1
ATOM 11989 O O . PHE C 2 12 ? 17.22999 118.92142 15.59229 1.000 23.21221 12 PHE C O 1
ATOM 12006 N N . LEU C 2 13 ? 17.29621 117.66009 17.47772 1.000 23.09803 13 LEU C N 1
ATOM 12007 C CA . LEU C 2 13 ? 18.54691 116.97480 17.20756 1.000 22.44780 13 LEU C CA 1
ATOM 12008 C C . LEU C 2 13 ? 18.29359 115.47597 17.04149 1.000 24.42756 13 LEU C C 1
ATOM 12009 O O . LEU C 2 13 ? 17.26451 114.94381 17.47817 1.000 22.02564 13 LEU C O 1
ATOM 12025 N N . VAL C 2 14 ? 19.26242 114.79581 16.43464 1.000 22.59439 14 VAL C N 1
ATOM 12026 C CA . VAL C 2 14 ? 19.40730 113.34274 16.54554 1.000 21.96498 14 VAL C CA 1
ATOM 12027 C C . VAL C 2 14 ? 20.61728 113.06777 17.42763 1.000 22.78007 14 VAL C C 1
ATOM 12028 O O . VAL C 2 14 ? 21.69854 113.62373 17.19861 1.000 24.80834 14 VAL C O 1
ATOM 12041 N N . LEU C 2 15 ? 20.42814 112.24266 18.45677 1.000 20.54383 15 LEU C N 1
ATOM 12042 C CA . LEU C 2 15 ? 21.48533 111.81463 19.34389 1.000 18.45031 15 LEU C CA 1
ATOM 12043 C C . LEU C 2 15 ? 21.78231 110.33575 19.12474 1.000 22.36602 15 LEU C C 1
ATOM 12044 O O . LEU C 2 15 ? 20.90600 109.57438 18.72727 1.000 22.78306 15 LEU C O 1
ATOM 12060 N N A VAL C 2 16 ? 23.02430 109.93725 19.41381 0.409 21.93811 16 VAL C N 1
ATOM 12061 N N B VAL C 2 16 ? 23.02069 109.93354 19.41341 0.591 21.86777 16 VAL C N 1
ATOM 12062 C CA A VAL C 2 16 ? 23.42804 108.53855 19.38242 0.409 23.32169 16 VAL C CA 1
ATOM 12063 C CA B VAL C 2 16 ? 23.42340 108.53254 19.37289 0.591 23.29607 16 VAL C CA 1
ATOM 12064 C C A VAL C 2 16 ? 24.13750 108.21199 20.68725 0.409 25.05250 16 VAL C C 1
ATOM 12065 C C B VAL C 2 16 ? 24.15641 108.20098 20.66309 0.591 25.07256 16 VAL C C 1
ATOM 12066 O O A VAL C 2 16 ? 24.82655 109.05658 21.26590 0.409 25.09547 16 VAL C O 1
ATOM 12067 O O B VAL C 2 16 ? 24.87730 109.04189 21.20951 0.591 25.07805 16 VAL C O 1
ATOM 12092 N N . ASN C 2 17 ? 23.97276 106.97370 21.15236 1.000 23.77467 17 ASN C N 1
ATOM 12093 C CA . ASN C 2 17 ? 24.68234 106.48627 22.32384 1.000 23.23551 17 ASN C CA 1
ATOM 12094 C C . ASN C 2 17 ? 25.73300 105.46345 21.88446 1.000 26.83439 17 ASN C C 1
ATOM 12095 O O . ASN C 2 17 ? 25.91094 105.18853 20.68912 1.000 26.30387 17 ASN C O 1
ATOM 12107 N N . GLY C 2 18 ? 26.42171 104.88919 22.87456 1.000 28.17545 18 GLY C N 1
ATOM 12108 C CA . GLY C 2 18 ? 27.47706 103.92068 22.62164 1.000 30.95674 18 GLY C CA 1
ATOM 12109 C C . GLY C 2 18 ? 27.00939 102.63682 21.97668 1.000 34.86542 18 GLY C C 1
ATOM 12110 O O . GLY C 2 18 ? 27.80700 101.95909 21.31746 1.000 34.21600 18 GLY C O 1
ATOM 12114 N N . GLU C 2 19 ? 25.74952 102.27096 22.16827 1.000 28.87897 19 GLU C N 1
ATOM 12115 C CA . GLU C 2 19 ? 25.18289 101.11245 21.48602 1.000 27.43276 19 GLU C CA 1
ATOM 12116 C C . GLU C 2 19 ? 24.72851 101.41932 20.06770 1.000 28.91765 19 GLU C C 1
ATOM 12117 O O . GLU C 2 19 ? 24.15341 100.54148 19.41306 1.000 27.13794 19 GLU C O 1
ATOM 12129 N N . GLY C 2 20 ? 24.93276 102.64456 19.58430 1.000 27.61147 20 GLY C N 1
ATOM 12130 C CA . GLY C 2 20 ? 24.47701 103.01479 18.26931 1.000 23.58969 20 GLY C CA 1
ATOM 12131 C C . GLY C 2 20 ? 22.99783 103.28551 18.15810 1.000 21.79671 20 GLY C C 1
ATOM 12132 O O . GLY C 2 20 ? 22.49806 103.48776 17.04549 1.000 23.07661 20 GLY C O 1
ATOM 12136 N N . GLN C 2 21 ? 22.28355 103.30875 19.27578 1.000 25.26843 21 GLN C N 1
ATOM 12137 C CA . GLN C 2 21 ? 20.86015 103.62695 19.25649 1.000 20.51010 21 GLN C CA 1
ATOM 12138 C C . GLN C 2 21 ? 20.68237 105.12343 19.03037 1.000 22.79910 21 GLN C C 1
ATOM 12139 O O . GLN C 2 21 ? 21.42557 105.93539 19.57470 1.000 20.13772 21 GLN C O 1
ATOM 12153 N N . HIS C 2 22 ? 19.72558 105.47315 18.17973 1.000 21.59492 22 HIS C N 1
ATOM 12154 C CA . HIS C 2 22 ? 19.45258 106.86540 17.84908 1.000 21.40098 22 HIS C CA 1
ATOM 12155 C C . HIS C 2 22 ? 18.22344 107.35618 18.60401 1.000 20.84913 22 HIS C C 1
ATOM 12156 O O . HIS C 2 22 ? 17.27393 106.60239 18.83354 1.000 19.29076 22 HIS C O 1
ATOM 12170 N N . SER C 2 23 ? 18.24421 108.64512 18.97972 1.000 18.72968 23 SER C N 1
ATOM 12171 C CA . SER C 2 23 ? 17.13865 109.27584 19.69245 1.000 19.29795 23 SER C CA 1
ATOM 12172 C C . SER C 2 23 ? 16.82949 110.63426 19.07817 1.000 19.96207 23 SER C C 1
ATOM 12173 O O . SER C 2 23 ? 17.74350 111.42388 18.82901 1.000 18.64164 23 SER C O 1
ATOM 12181 N N . LEU C 2 24 ? 15.54455 110.90403 18.85258 1.000 19.12492 24 LEU C N 1
ATOM 12182 C CA . LEU C 2 24 ? 15.09172 112.27551 18.64837 1.000 18.15060 24 LEU C CA 1
ATOM 12183 C C . LEU C 2 24 ? 15.30090 113.06374 19.93423 1.000 21.18787 24 LEU C C 1
ATOM 12184 O O . LEU C 2 24 ? 15.23717 112.51227 21.03337 1.000 19.19172 24 LEU C O 1
ATOM 12200 N N . TRP C 2 25 ? 15.59852 114.36289 19.80496 1.000 20.43937 25 TRP C N 1
ATOM 12201 C CA . TRP C 2 25 ? 15.80844 115.15570 21.01262 1.000 19.27261 25 TRP C CA 1
ATOM 12202 C C . TRP C 2 25 ? 15.44741 116.61565 20.76602 1.000 20.08992 25 TRP C C 1
ATOM 12203 O O . TRP C 2 25 ? 15.88663 117.17846 19.74850 1.000 22.24382 25 TRP C O 1
ATOM 12224 N N . PRO C 2 26 ? 14.68320 117.25285 21.66375 1.000 21.82781 26 PRO C N 1
ATOM 12225 C CA . PRO C 2 26 ? 14.37627 118.68113 21.46588 1.000 24.63354 26 PRO C CA 1
ATOM 12226 C C . PRO C 2 26 ? 15.64961 119.50933 21.57266 1.000 23.03805 26 PRO C C 1
ATOM 12227 O O . PRO C 2 26 ? 16.43062 119.35156 22.51007 1.000 22.42078 26 PRO C O 1
ATOM 12238 N N . ALA C 2 27 ? 15.85176 120.41130 20.61067 1.000 22.91246 27 ALA C N 1
ATOM 12239 C CA . ALA C 2 27 ? 17.12633 121.12509 20.55885 1.000 25.74655 27 ALA C CA 1
ATOM 12240 C C . ALA C 2 27 ? 17.30298 122.08707 21.72821 1.000 28.01741 27 ALA C C 1
ATOM 12241 O O . ALA C 2 27 ? 18.43638 122.45690 22.04388 1.000 27.35130 27 ALA C O 1
ATOM 12248 N N . PHE C 2 28 ? 16.21421 122.47574 22.40113 1.000 25.87053 28 PHE C N 1
ATOM 12249 C CA . PHE C 2 28 ? 16.35010 123.37199 23.53880 1.000 24.17300 28 PHE C CA 1
ATOM 12250 C C . PHE C 2 28 ? 16.89890 122.68072 24.77432 1.000 29.37895 28 PHE C C 1
ATOM 12251 O O . PHE C 2 28 ? 17.33052 123.36166 25.71113 1.000 26.32999 28 PHE C O 1
ATOM 12268 N N . ALA C 2 29 ? 16.86613 121.35027 24.80963 1.000 26.07954 29 ALA C N 1
ATOM 12269 C CA . ALA C 2 29 ? 17.16361 120.59682 26.01418 1.000 26.57796 29 ALA C CA 1
ATOM 12270 C C . ALA C 2 29 ? 18.61921 120.16245 26.04844 1.000 28.75607 29 ALA C C 1
ATOM 12271 O O . ALA C 2 29 ? 19.18474 119.74805 25.03377 1.000 28.72859 29 ALA C O 1
ATOM 12278 N N . GLU C 2 30 ? 19.21254 120.25037 27.23245 1.000 30.40519 30 GLU C N 1
ATOM 12279 C CA . GLU C 2 30 ? 20.55684 119.73122 27.44816 1.000 29.45153 30 GLU C CA 1
ATOM 12280 C C . GLU C 2 30 ? 20.66395 118.29174 26.94679 1.000 30.44672 30 GLU C C 1
ATOM 12281 O O . GLU C 2 30 ? 19.78255 117.46364 27.19188 1.000 29.87995 30 GLU C O 1
ATOM 12293 N N . VAL C 2 31 ? 21.75632 118.00214 26.24757 1.000 28.51280 31 VAL C N 1
ATOM 12294 C CA . VAL C 2 31 ? 22.03568 116.65555 25.74647 1.000 29.00652 31 VAL C CA 1
ATOM 12295 C C . VAL C 2 31 ? 22.43805 115.76510 26.91781 1.000 31.07851 31 VAL C C 1
ATOM 12296 O O . VAL C 2 31 ? 23.39439 116.07739 27.64049 1.000 31.25093 31 VAL C O 1
ATOM 12309 N N . PRO C 2 32 ? 21.74528 114.65277 27.13770 1.000 27.44849 32 PRO C N 1
ATOM 12310 C CA . PRO C 2 32 ? 22.06898 113.79095 28.28513 1.000 28.19206 32 PRO C CA 1
ATOM 12311 C C . PRO C 2 32 ? 23.46059 113.17534 28.21354 1.000 26.83782 32 PRO C C 1
ATOM 12312 O O . PRO C 2 32 ? 24.01121 112.94910 27.13560 1.000 26.87629 32 PRO C O 1
ATOM 12323 N N . ASP C 2 33 ? 24.00145 112.87290 29.39713 1.000 30.34488 33 ASP C N 1
ATOM 12324 C CA A ASP C 2 33 ? 25.28940 112.19930 29.47623 0.538 33.47011 33 ASP C CA 1
ATOM 12325 C CA B ASP C 2 33 ? 25.28015 112.17734 29.51498 0.462 33.47141 33 ASP C CA 1
ATOM 12326 C C . ASP C 2 33 ? 25.21983 110.83554 28.79491 1.000 30.59585 33 ASP C C 1
ATOM 12327 O O . ASP C 2 33 ? 24.21547 110.12493 28.87295 1.000 27.36493 33 ASP C O 1
ATOM 12344 N N . GLY C 2 34 ? 26.29846 110.48614 28.09723 1.000 28.71302 34 GLY C N 1
ATOM 12345 C CA . GLY C 2 34 ? 26.34845 109.24169 27.34554 1.000 26.49739 34 GLY C CA 1
ATOM 12346 C C . GLY C 2 34 ? 25.73333 109.30247 25.96583 1.000 25.24964 34 GLY C C 1
ATOM 12347 O O . GLY C 2 34 ? 25.71424 108.27941 25.26782 1.000 24.91060 34 GLY C O 1
ATOM 12351 N N . TRP C 2 35 ? 25.23458 110.46577 25.55046 1.000 22.48027 35 TRP C N 1
ATOM 12352 C CA . TRP C 2 35 ? 24.63613 110.67458 24.24782 1.000 22.44549 35 TRP C CA 1
ATOM 12353 C C . TRP C 2 35 ? 25.39666 111.77786 23.52720 1.000 24.85267 35 TRP C C 1
ATOM 12354 O O . TRP C 2 35 ? 25.90175 112.71539 24.15949 1.000 27.08517 35 TRP C O 1
ATOM 12375 N N . THR C 2 36 ? 25.45803 111.67210 22.20162 1.000 26.16640 36 THR C N 1
ATOM 12376 C CA . THR C 2 36 ? 26.15718 112.63880 21.36423 1.000 31.01949 36 THR C CA 1
ATOM 12377 C C . THR C 2 36 ? 25.25849 113.07817 20.22198 1.000 28.23559 36 THR C C 1
ATOM 12378 O O . THR C 2 36 ? 24.66548 112.23929 19.53655 1.000 24.42815 36 THR C O 1
ATOM 12389 N N . GLY C 2 37 ? 25.17855 114.38733 20.00254 1.000 29.23980 37 GLY C N 1
ATOM 12390 C CA . GLY C 2 37 ? 24.40336 114.89303 18.88434 1.000 28.51696 37 GLY C CA 1
ATOM 12391 C C . GLY C 2 37 ? 25.13777 114.64454 17.58172 1.000 29.24426 37 GLY C C 1
ATOM 12392 O O . GLY C 2 37 ? 26.33941 114.92076 17.46809 1.000 35.14308 37 GLY C O 1
ATOM 12396 N N . VAL C 2 38 ? 24.42503 114.10912 16.59218 1.000 26.70996 38 VAL C N 1
ATOM 12397 C CA . VAL C 2 38 ? 24.99914 113.81235 15.28705 1.000 28.27706 38 VAL C CA 1
ATOM 12398 C C . VAL C 2 38 ? 24.26564 114.50003 14.14819 1.000 32.37567 38 VAL C C 1
ATOM 12399 O O . VAL C 2 38 ? 24.70469 114.39271 12.99855 1.000 30.88674 38 VAL C O 1
ATOM 12412 N N . HIS C 2 39 ? 23.16235 115.19819 14.42067 1.000 28.15027 39 HIS C N 1
ATOM 12413 C CA . HIS C 2 39 ? 22.41385 115.88360 13.37465 1.000 26.94640 39 HIS C CA 1
ATOM 12414 C C . HIS C 2 39 ? 21.51485 116.94995 13.98683 1.000 29.87345 39 HIS C C 1
ATOM 12415 O O . HIS C 2 39 ? 20.99339 116.77586 15.08759 1.000 25.66197 39 HIS C O 1
ATOM 12429 N N . GLY C 2 40 ? 21.33462 118.05264 13.25342 1.000 27.47390 40 GLY C N 1
ATOM 12430 C CA . GLY C 2 40 ? 20.48621 119.13558 13.69224 1.000 27.21467 40 GLY C CA 1
ATOM 12431 C C . GLY C 2 40 ? 21.27339 120.27326 14.30501 1.000 29.18004 40 GLY C C 1
ATOM 12432 O O . GLY C 2 40 ? 22.50102 120.22447 14.40694 1.000 34.16694 40 GLY C O 1
ATOM 12436 N N . PRO C 2 41 ? 20.56586 121.32334 14.77107 1.000 27.28514 41 PRO C N 1
ATOM 12437 C CA . PRO C 2 41 ? 19.11489 121.45849 14.79867 1.000 28.61016 41 PRO C CA 1
ATOM 12438 C C . PRO C 2 41 ? 18.49064 121.44808 13.42421 1.000 30.65238 41 PRO C C 1
ATOM 12439 O O . PRO C 2 41 ? 18.99502 122.01911 12.45555 1.000 28.81769 41 PRO C O 1
ATOM 12450 N N . ALA C 2 42 ? 17.33632 120.80400 13.34486 1.000 25.35557 42 ALA C N 1
ATOM 12451 C CA . ALA C 2 42 ? 16.62502 120.59621 12.09271 1.000 27.18938 42 ALA C CA 1
ATOM 12452 C C . ALA C 2 42 ? 15.18754 120.23990 12.42853 1.000 27.21489 42 ALA C C 1
ATOM 12453 O O . ALA C 2 42 ? 14.84088 119.99498 13.59005 1.000 27.19163 42 ALA C O 1
ATOM 12460 N N . SER C 2 43 ? 14.35387 120.21530 11.39737 1.000 25.52067 43 SER C N 1
ATOM 12461 C CA . SER C 2 43 ? 12.95559 119.87696 11.55876 1.000 21.62679 43 SER C CA 1
ATOM 12462 C C . SER C 2 43 ? 12.81735 118.43108 12.03210 1.000 23.36369 43 SER C C 1
ATOM 12463 O O . SER C 2 43 ? 13.74025 117.62193 11.91942 1.000 21.82124 43 SER C O 1
ATOM 12471 N N . ARG C 2 44 ? 11.63799 118.11802 12.56786 1.000 25.92572 44 ARG C N 1
ATOM 12472 C CA . ARG C 2 44 ? 11.37632 116.76237 13.04678 1.000 24.25151 44 ARG C CA 1
ATOM 12473 C C . ARG C 2 44 ? 11.46535 115.76193 11.90186 1.000 27.42499 44 ARG C C 1
ATOM 12474 O O . ARG C 2 44 ? 12.07932 114.69452 12.03804 1.000 24.07498 44 ARG C O 1
ATOM 12495 N N . GLN C 2 45 ? 10.85532 116.08918 10.75643 1.000 25.24952 45 GLN C N 1
ATOM 12496 C CA . GLN C 2 45 ? 10.91275 115.18447 9.60492 1.000 30.86941 45 GLN C CA 1
ATOM 12497 C C . GLN C 2 45 ? 12.33817 115.02778 9.08648 1.000 26.89349 45 GLN C C 1
ATOM 12498 O O . GLN C 2 45 ? 12.75001 113.92455 8.70541 1.000 27.38233 45 GLN C O 1
ATOM 12512 N N . ASP C 2 46 ? 13.11145 116.11480 9.06519 1.000 30.09647 46 ASP C N 1
ATOM 12513 C CA . ASP C 2 46 ? 14.50187 116.00296 8.64221 1.000 31.94459 46 ASP C CA 1
ATOM 12514 C C . ASP C 2 46 ? 15.28158 115.07630 9.56983 1.000 31.13209 46 ASP C C 1
ATOM 12515 O O . ASP C 2 46 ? 16.09957 114.26819 9.11015 1.000 26.65673 46 ASP C O 1
ATOM 12524 N N . CYS C 2 47 ? 15.04432 115.18307 10.88189 1.000 24.03624 47 CYS C N 1
ATOM 12525 C CA . CYS C 2 47 ? 15.76017 114.34268 11.83533 1.000 27.72922 47 CYS C CA 1
ATOM 12526 C C . CYS C 2 47 ? 15.36860 112.87963 11.68819 1.000 21.97997 47 CYS C C 1
ATOM 12527 O O . CYS C 2 47 ? 16.23242 111.99962 11.71533 1.000 22.71026 47 CYS C O 1
ATOM 12535 N N . LEU C 2 48 ? 14.07556 112.59797 11.53950 1.000 23.58225 48 LEU C N 1
ATOM 12536 C CA . LEU C 2 48 ? 13.64311 111.22174 11.34247 1.000 23.96489 48 LEU C CA 1
ATOM 12537 C C . LEU C 2 48 ? 14.12955 110.66375 10.01295 1.000 28.82143 48 LEU C C 1
ATOM 12538 O O . LEU C 2 48 ? 14.39515 109.45931 9.90820 1.000 27.16104 48 LEU C O 1
ATOM 12554 N N . GLY C 2 49 ? 14.24995 111.51344 8.99162 1.000 30.67788 49 GLY C N 1
ATOM 12555 C CA . GLY C 2 49 ? 14.87606 111.07814 7.75102 1.000 31.26626 49 GLY C CA 1
ATOM 12556 C C . GLY C 2 49 ? 16.32621 110.68724 7.94890 1.000 29.84105 49 GLY C C 1
ATOM 12557 O O . GLY C 2 49 ? 16.77726 109.64945 7.45100 1.000 28.75550 49 GLY C O 1
ATOM 12561 N N . TYR C 2 50 ? 17.06814 111.48992 8.70828 1.000 24.54055 50 TYR C N 1
ATOM 12562 C CA . TYR C 2 50 ? 18.44076 111.12843 9.03370 1.000 23.90554 50 TYR C CA 1
ATOM 12563 C C . TYR C 2 50 ? 18.49931 109.77868 9.73920 1.000 25.52547 50 TYR C C 1
ATOM 12564 O O . TYR C 2 50 ? 19.36880 108.95011 9.44343 1.000 26.48821 50 TYR C O 1
ATOM 12582 N N . VAL C 2 51 ? 17.61162 109.55580 10.71206 1.000 22.50336 51 VAL C N 1
ATOM 12583 C CA . VAL C 2 51 ? 17.60997 108.26998 11.41793 1.000 21.32643 51 VAL C CA 1
ATOM 12584 C C . VAL C 2 51 ? 17.35969 107.12620 10.43916 1.000 22.94188 51 VAL C C 1
ATOM 12585 O O . VAL C 2 51 ? 18.05203 106.10584 10.46960 1.000 25.55457 51 VAL C O 1
ATOM 12598 N N . GLU C 2 52 ? 16.37414 107.28346 9.55423 1.000 25.93453 52 GLU C N 1
ATOM 12599 C CA . GLU C 2 52 ? 16.05236 106.20962 8.61634 1.000 29.74272 52 GLU C CA 1
ATOM 12600 C C . GLU C 2 52 ? 17.22713 105.93257 7.68845 1.000 30.66941 52 GLU C C 1
ATOM 12601 O O . GLU C 2 52 ? 17.49574 104.77615 7.34122 1.000 29.27514 52 GLU C O 1
ATOM 12613 N N . GLN C 2 53 ? 17.94211 106.98206 7.28481 1.000 27.60907 53 GLN C N 1
ATOM 12614 C CA . GLN C 2 53 ? 19.08563 106.80622 6.39687 1.000 34.79647 53 GLN C CA 1
ATOM 12615 C C . GLN C 2 53 ? 20.26400 106.16318 7.10744 1.000 33.37959 53 GLN C C 1
ATOM 12616 O O . GLN C 2 53 ? 20.99087 105.37633 6.49485 1.000 33.51479 53 GLN C O 1
ATOM 12630 N N . ASN C 2 54 ? 20.46419 106.45441 8.39845 1.000 25.09873 54 ASN C N 1
ATOM 12631 C CA . ASN C 2 54 ? 21.72073 106.11348 9.04548 1.000 25.17618 54 ASN C CA 1
ATOM 12632 C C . ASN C 2 54 ? 21.64210 105.01729 10.09619 1.000 31.25119 54 ASN C C 1
ATOM 12633 O O . ASN C 2 54 ? 22.67083 104.40547 10.38865 1.000 30.79133 54 ASN C O 1
ATOM 12644 N N . TRP C 2 55 ? 20.48664 104.77201 10.70492 1.000 26.52023 55 TRP C N 1
ATOM 12645 C CA . TRP C 2 55 ? 20.37616 103.71397 11.70801 1.000 27.01093 55 TRP C CA 1
ATOM 12646 C C . TRP C 2 55 ? 19.80100 102.52220 10.95425 1.000 32.13959 55 TRP C C 1
ATOM 12647 O O . TRP C 2 55 ? 18.58873 102.35502 10.84013 1.000 28.51560 55 TRP C O 1
ATOM 12668 N N . THR C 2 56 ? 20.69390 101.72952 10.36101 1.000 34.97649 56 THR C N 1
ATOM 12669 C CA . THR C 2 56 ? 20.29420 100.65756 9.46006 1.000 33.15093 56 THR C CA 1
ATOM 12670 C C . THR C 2 56 ? 20.30522 99.28891 10.11532 1.000 31.45674 56 THR C C 1
ATOM 12671 O O . THR C 2 56 ? 19.81448 98.32750 9.51362 1.000 41.89824 56 THR C O 1
ATOM 12682 N N . ASP C 2 57 ? 20.83434 99.18580 11.33020 1.000 39.20344 57 ASP C N 1
ATOM 12683 C CA . ASP C 2 57 ? 20.86687 97.94494 12.09528 1.000 39.34798 57 ASP C CA 1
ATOM 12684 C C . ASP C 2 57 ? 20.36302 98.26782 13.49630 1.000 38.40494 57 ASP C C 1
ATOM 12685 O O . ASP C 2 57 ? 21.07453 98.90402 14.28290 1.000 34.30959 57 ASP C O 1
ATOM 12694 N N A LEU C 2 58 ? 19.13997 97.84023 13.80752 0.542 33.82838 58 LEU C N 1
ATOM 12695 N N B LEU C 2 58 ? 19.13313 97.83562 13.79824 0.458 33.85955 58 LEU C N 1
ATOM 12696 C CA A LEU C 2 58 ? 18.55397 98.15391 15.10427 0.542 39.35123 58 LEU C CA 1
ATOM 12697 C CA B LEU C 2 58 ? 18.50849 98.10424 15.09051 0.458 39.32322 58 LEU C CA 1
ATOM 12698 C C A LEU C 2 58 ? 19.16325 97.34447 16.23991 0.542 37.34042 58 LEU C C 1
ATOM 12699 C C B LEU C 2 58 ? 19.22446 97.40026 16.23398 0.458 37.35083 58 LEU C C 1
ATOM 12700 O O A LEU C 2 58 ? 18.85258 97.61474 17.40443 0.542 36.86798 58 LEU C O 1
ATOM 12701 O O B LEU C 2 58 ? 19.05776 97.79849 17.39172 0.458 36.68411 58 LEU C O 1
ATOM 12732 N N . ARG C 2 59 ? 20.02038 96.38154 15.94167 1.000 40.41050 59 ARG C N 1
ATOM 12733 C CA . ARG C 2 59 ? 20.69818 95.64635 16.99824 1.000 41.18398 59 ARG C CA 1
ATOM 12734 C C . ARG C 2 59 ? 21.68579 96.56097 17.71467 1.000 31.18076 59 ARG C C 1
ATOM 12735 O O . ARG C 2 59 ? 22.44496 97.28108 17.05641 1.000 31.80983 59 ARG C O 1
ATOM 12757 N N . PRO C 2 60 ? 21.71284 96.56198 19.04477 1.000 25.05331 60 PRO C N 1
ATOM 12758 C CA . PRO C 2 60 ? 22.75921 97.31237 19.75903 1.000 29.44803 60 PRO C CA 1
ATOM 12759 C C . PRO C 2 60 ? 24.14384 96.85317 19.31915 1.000 37.86614 60 PRO C C 1
ATOM 12760 O O . PRO C 2 60 ? 24.37152 95.66801 19.05894 1.000 31.59044 60 PRO C O 1
ATOM 12771 N N . LYS C 2 61 ? 25.07713 97.80452 19.24309 1.000 30.88261 61 LYS C N 1
ATOM 12772 C CA . LYS C 2 61 ? 26.39053 97.49301 18.69316 1.000 39.12123 61 LYS C CA 1
ATOM 12773 C C . LYS C 2 61 ? 27.10051 96.42246 19.50982 1.000 40.94345 61 LYS C C 1
ATOM 12774 O O . LYS C 2 61 ? 27.88828 95.64812 18.95818 1.000 41.35847 61 LYS C O 1
ATOM 12793 N N . SER C 2 62 ? 26.84189 96.35741 20.81656 1.000 39.82202 62 SER C N 1
ATOM 12794 C CA . SER C 2 62 ? 27.45627 95.31140 21.63477 1.000 53.36844 62 SER C CA 1
ATOM 12795 C C . SER C 2 62 ? 26.99807 93.91530 21.21556 1.000 51.64714 62 SER C C 1
ATOM 12796 O O . SER C 2 62 ? 27.77709 92.95832 21.29657 1.000 56.52793 62 SER C O 1
ATOM 12804 N N . LEU C 2 63 ? 25.74241 93.77313 20.77633 1.000 40.17501 63 LEU C N 1
ATOM 12805 C CA . LEU C 2 63 ? 25.27488 92.48360 20.27493 1.000 47.84217 63 LEU C CA 1
ATOM 12806 C C . LEU C 2 63 ? 25.98543 92.10710 18.98009 1.000 53.26011 63 LEU C C 1
ATOM 12807 O O . LEU C 2 63 ? 26.31136 90.93291 18.75979 1.000 44.71095 63 LEU C O 1
ATOM 12823 N N . ILE C 2 64 ? 26.23055 93.08868 18.10935 1.000 41.22580 64 ILE C N 1
ATOM 12824 C CA . ILE C 2 64 ? 26.82272 92.79350 16.80585 1.000 46.30625 64 ILE C CA 1
ATOM 12825 C C . ILE C 2 64 ? 28.28746 92.40324 16.95538 1.000 54.06577 64 ILE C C 1
ATOM 12826 O O . ILE C 2 64 ? 28.79127 91.54269 16.22612 1.000 47.90903 64 ILE C O 1
ATOM 12842 N N . SER C 2 65 ? 28.99367 93.02813 17.89259 1.000 51.55676 65 SER C N 1
ATOM 12843 C CA . SER C 2 65 ? 30.43525 92.85522 17.98862 1.000 64.32332 65 SER C CA 1
ATOM 12844 C C . SER C 2 65 ? 30.84945 91.74953 18.94632 1.000 68.68423 65 SER C C 1
ATOM 12845 O O . SER C 2 65 ? 31.95611 91.22044 18.80735 1.000 73.58544 65 SER C O 1
ATOM 12853 N N . GLN C 2 66 ? 30.00227 91.37771 19.90164 1.000 66.77012 66 GLN C N 1
ATOM 12854 C CA . GLN C 2 66 ? 30.46564 90.53842 20.99896 1.000 73.04017 66 GLN C CA 1
ATOM 12855 C C . GLN C 2 66 ? 30.81772 89.13618 20.51664 1.000 69.41298 66 GLN C C 1
ATOM 12856 O O . GLN C 2 66 ? 30.03832 88.49486 19.80452 1.000 57.91272 66 GLN C O 1
ATOM 12870 N N . ILE C 2 67 ? 31.99951 88.66494 20.91842 1.000 71.72342 67 ILE C N 1
ATOM 12871 C CA . ILE C 2 67 ? 32.40672 87.27565 20.73047 1.000 76.81684 67 ILE C CA 1
ATOM 12872 C C . ILE C 2 67 ? 32.89565 86.71316 22.06205 1.000 64.08313 67 ILE C C 1
ATOM 12873 O O . ILE C 2 67 ? 33.13495 85.50691 22.18697 1.000 61.42843 67 ILE C O 1
ATOM 12889 N N . SER C 2 68 ? 33.04728 87.57427 23.06790 1.000 60.94674 68 SER C N 1
ATOM 12890 C CA . SER C 2 68 ? 33.52603 87.11301 24.36400 1.000 60.70230 68 SER C CA 1
ATOM 12891 C C . SER C 2 68 ? 32.49465 86.20959 25.02983 1.000 60.63101 68 SER C C 1
ATOM 12892 O O . SER C 2 68 ? 31.28588 86.45948 24.96880 1.000 61.54689 68 SER C O 1
ATOM 12900 N N . ASP C 2 69 ? 32.98160 85.14261 25.65320 1.000 49.19503 69 ASP C N 1
ATOM 12901 C CA . ASP C 2 69 ? 32.15321 84.29336 26.49748 1.000 52.53332 69 ASP C CA 1
ATOM 12902 C C . ASP C 2 69 ? 32.43839 84.65381 27.95519 1.000 45.59801 69 ASP C C 1
ATOM 12903 O O . ASP C 2 69 ? 31.71247 84.25408 28.86005 1.000 39.44969 69 ASP C O 1
ATOM 12912 N N . THR D 2 2 ? 2.86401 118.09613 78.04661 1.000 49.43127 2 THR D N 1
ATOM 12913 C CA . THR D 2 2 ? 2.18107 117.13673 78.91036 1.000 43.07866 2 THR D CA 1
ATOM 12914 C C . THR D 2 2 ? 0.86383 116.69729 78.28729 1.000 36.10995 2 THR D C 1
ATOM 12915 O O . THR D 2 2 ? 0.05407 117.52774 77.88605 1.000 36.29473 2 THR D O 1
ATOM 12926 N N . ASN D 2 3 ? 0.65452 115.38640 78.20610 1.000 29.03131 3 ASN D N 1
ATOM 12927 C CA . ASN D 2 3 ? -0.61474 114.87780 77.70692 1.000 27.42497 3 ASN D CA 1
ATOM 12928 C C . ASN D 2 3 ? -1.75449 115.38442 78.58921 1.000 22.09749 3 ASN D C 1
ATOM 12929 O O . ASN D 2 3 ? -1.62837 115.38968 79.82187 1.000 23.63160 3 ASN D O 1
ATOM 12940 N N . PRO D 2 4 ? -2.86516 115.85459 78.00215 1.000 20.47281 4 PRO D N 1
ATOM 12941 C CA . PRO D 2 4 ? -3.92515 116.43660 78.83612 1.000 21.22100 4 PRO D CA 1
ATOM 12942 C C . PRO D 2 4 ? -4.53053 115.45960 79.81061 1.000 21.60642 4 PRO D C 1
ATOM 12943 O O . PRO D 2 4 ? -5.04630 115.89102 80.84841 1.000 21.03062 4 PRO D O 1
ATOM 12954 N N . PHE D 2 5 ? -4.51125 114.16475 79.51843 1.000 18.42806 5 PHE D N 1
ATOM 12955 C CA . PHE D 2 5 ? -5.04341 113.21405 80.48963 1.000 19.99324 5 PHE D CA 1
ATOM 12956 C C . PHE D 2 5 ? -4.13692 113.02982 81.69233 1.000 21.88133 5 PHE D C 1
ATOM 12957 O O . PHE D 2 5 ? -4.57854 112.45210 82.69317 1.000 21.32579 5 PHE D O 1
ATOM 12974 N N . ASP D 2 6 ? -2.90833 113.55131 81.64905 1.000 19.32527 6 ASP D N 1
ATOM 12975 C CA . ASP D 2 6 ? -1.98733 113.46117 82.77964 1.000 18.18436 6 ASP D CA 1
ATOM 12976 C C . ASP D 2 6 ? -1.81282 114.77716 83.52034 1.000 23.46249 6 ASP D C 1
ATOM 12977 O O . ASP D 2 6 ? -1.02185 114.83925 84.46828 1.000 23.97120 6 ASP D O 1
ATOM 12986 N N . ASN D 2 7 ? -2.52820 115.82641 83.12314 1.000 21.92348 7 ASN D N 1
ATOM 12987 C CA . ASN D 2 7 ? -2.30002 117.15952 83.67418 1.000 20.95317 7 ASN D CA 1
ATOM 12988 C C . ASN D 2 7 ? -2.95079 117.24857 85.05089 1.000 21.46897 7 ASN D C 1
ATOM 12989 O O . ASN D 2 7 ? -4.17435 117.33057 85.16144 1.000 21.23300 7 ASN D O 1
ATOM 13000 N N . GLU D 2 8 ? -2.13469 117.25144 86.10543 1.000 20.59582 8 GLU D N 1
ATOM 13001 C CA . GLU D 2 8 ? -2.67418 117.23748 87.46278 1.000 24.74716 8 GLU D CA 1
ATOM 13002 C C . GLU D 2 8 ? -3.37090 118.53855 87.82521 1.000 24.94445 8 GLU D C 1
ATOM 13003 O O . GLU D 2 8 ? -4.14089 118.57038 88.79410 1.000 24.46154 8 GLU D O 1
ATOM 13015 N N . ASP D 2 9 ? -3.10770 119.61424 87.08737 1.000 23.06731 9 ASP D N 1
ATOM 13016 C CA . ASP D 2 9 ? -3.77752 120.89002 87.30163 1.000 26.22420 9 ASP D CA 1
ATOM 13017 C C . ASP D 2 9 ? -4.97871 121.07944 86.38453 1.000 27.32717 9 ASP D C 1
ATOM 13018 O O . ASP D 2 9 ? -5.57752 122.15708 86.37258 1.000 29.89499 9 ASP D O 1
ATOM 13027 N N . GLY D 2 10 ? -5.34043 120.06125 85.61469 1.000 21.85859 10 GLY D N 1
ATOM 13028 C CA . GLY D 2 10 ? -6.46648 120.17574 84.71307 1.000 21.99751 10 GLY D CA 1
ATOM 13029 C C . GLY D 2 10 ? -7.79452 120.00730 85.42530 1.000 23.58067 10 GLY D C 1
ATOM 13030 O O . GLY D 2 10 ? -7.87562 119.59122 86.58106 1.000 26.12772 10 GLY D O 1
ATOM 13034 N N . SER D 2 11 ? -8.85129 120.39335 84.72367 1.000 22.05005 11 SER D N 1
ATOM 13035 C CA . SER D 2 11 ? -10.21806 120.18058 85.16823 1.000 20.27363 11 SER D CA 1
ATOM 13036 C C . SER D 2 11 ? -10.78415 119.00946 84.38093 1.000 19.34477 11 SER D C 1
ATOM 13037 O O . SER D 2 11 ? -10.61030 118.94715 83.15950 1.000 20.20757 11 SER D O 1
ATOM 13045 N N . PHE D 2 12 ? -11.46207 118.09025 85.06863 1.000 19.92559 12 PHE D N 1
ATOM 13046 C CA . PHE D 2 12 ? -11.85002 116.84494 84.43220 1.000 18.35505 12 PHE D CA 1
ATOM 13047 C C . PHE D 2 12 ? -13.28698 116.45213 84.70682 1.000 17.32207 12 PHE D C 1
ATOM 13048 O O . PHE D 2 12 ? -13.87694 116.78601 85.73244 1.000 21.24759 12 PHE D O 1
ATOM 13065 N N . LEU D 2 13 ? -13.82662 115.70247 83.74593 1.000 18.97530 13 LEU D N 1
ATOM 13066 C CA . LEU D 2 13 ? -15.08754 114.99464 83.86244 1.000 18.52359 13 LEU D CA 1
ATOM 13067 C C . LEU D 2 13 ? -14.83712 113.49415 83.93598 1.000 20.04042 13 LEU D C 1
ATOM 13068 O O . LEU D 2 13 ? -13.79110 112.99466 83.51523 1.000 18.16062 13 LEU D O 1
ATOM 13084 N N . VAL D 2 14 ? -15.82071 112.76971 84.46183 1.000 19.38988 14 VAL D N 1
ATOM 13085 C CA . VAL D 2 14 ? -15.94209 111.33469 84.22656 1.000 19.52976 14 VAL D CA 1
ATOM 13086 C C . VAL D 2 14 ? -17.09558 111.11816 83.26342 1.000 20.22406 14 VAL D C 1
ATOM 13087 O O . VAL D 2 14 ? -18.19234 111.65162 83.47247 1.000 19.00341 14 VAL D O 1
ATOM 13100 N N . LEU D 2 15 ? -16.85508 110.31496 82.23027 1.000 17.94478 15 LEU D N 1
ATOM 13101 C CA . LEU D 2 15 ? -17.86609 109.95813 81.25036 1.000 16.93820 15 LEU D CA 1
ATOM 13102 C C . LEU D 2 15 ? -18.15282 108.46592 81.31317 1.000 20.90420 15 LEU D C 1
ATOM 13103 O O . LEU D 2 15 ? -17.28056 107.66413 81.67586 1.000 20.54432 15 LEU D O 1
ATOM 13119 N N A VAL D 2 16 ? -19.39213 108.10214 80.98402 0.470 18.98282 16 VAL D N 1
ATOM 13120 N N B VAL D 2 16 ? -19.37727 108.08764 80.93768 0.530 18.97526 16 VAL D N 1
ATOM 13121 C CA A VAL D 2 16 ? -19.78770 106.70556 80.85995 0.470 17.65314 16 VAL D CA 1
ATOM 13122 C CA B VAL D 2 16 ? -19.78435 106.68216 80.89905 0.530 17.60840 16 VAL D CA 1
ATOM 13123 C C A VAL D 2 16 ? -20.40654 106.51183 79.48433 0.470 19.68425 16 VAL D C 1
ATOM 13124 C C B VAL D 2 16 ? -20.53549 106.42854 79.59954 0.530 19.61447 16 VAL D C 1
ATOM 13125 O O A VAL D 2 16 ? -21.05271 107.41306 78.93442 0.470 20.55054 16 VAL D O 1
ATOM 13126 O O B VAL D 2 16 ? -21.41617 107.21060 79.22273 0.530 21.33859 16 VAL D O 1
ATOM 13151 N N . ASN D 2 17 ? -20.20304 105.33286 78.92167 1.000 18.81964 17 ASN D N 1
ATOM 13152 C CA . ASN D 2 17 ? -20.85268 104.96685 77.66943 1.000 18.68149 17 ASN D CA 1
ATOM 13153 C C . ASN D 2 17 ? -21.97737 103.97316 77.95632 1.000 19.76187 17 ASN D C 1
ATOM 13154 O O . ASN D 2 17 ? -22.30072 103.66064 79.10342 1.000 24.60114 17 ASN D O 1
ATOM 13166 N N . GLY D 2 18 ? -22.61380 103.50277 76.87845 1.000 28.18163 18 GLY D N 1
ATOM 13167 C CA . GLY D 2 18 ? -23.74400 102.59665 77.02112 1.000 29.02521 18 GLY D CA 1
ATOM 13168 C C . GLY D 2 18 ? -23.37769 101.23820 77.56452 1.000 32.60268 18 GLY D C 1
ATOM 13169 O O . GLY D 2 18 ? -24.25239 100.52086 78.06586 1.000 33.82493 18 GLY D O 1
ATOM 13173 N N . GLU D 2 19 ? -22.09998 100.88371 77.51271 1.000 26.24798 19 GLU D N 1
ATOM 13174 C CA . GLU D 2 19 ? -21.59833 99.63495 78.06550 1.000 24.36508 19 GLU D CA 1
ATOM 13175 C C . GLU D 2 19 ? -21.11603 99.77263 79.50265 1.000 25.22143 19 GLU D C 1
ATOM 13176 O O . GLU D 2 19 ? -20.55128 98.82123 80.03926 1.000 26.78258 19 GLU D O 1
ATOM 13188 N N . GLY D 2 20 ? -21.32236 100.92916 80.14113 1.000 22.22706 20 GLY D N 1
ATOM 13189 C CA . GLY D 2 20 ? -20.89099 101.11909 81.51176 1.000 21.94710 20 GLY D CA 1
ATOM 13190 C C . GLY D 2 20 ? -19.41371 101.39159 81.69425 1.000 20.17109 20 GLY D C 1
ATOM 13191 O O . GLY D 2 20 ? -18.95669 101.47762 82.84644 1.000 21.97981 20 GLY D O 1
ATOM 13195 N N . GLN D 2 21 ? -18.65518 101.49794 80.60953 1.000 19.71537 21 GLN D N 1
ATOM 13196 C CA . GLN D 2 21 ? -17.23223 101.82078 80.70522 1.000 20.26515 21 GLN D CA 1
ATOM 13197 C C . GLN D 2 21 ? -17.06492 103.28457 81.07853 1.000 17.28111 21 GLN D C 1
ATOM 13198 O O . GLN D 2 21 ? -17.78491 104.15151 80.57701 1.000 18.06368 21 GLN D O 1
ATOM 13212 N N . HIS D 2 22 ? -16.11114 103.56342 81.95654 1.000 17.86454 22 HIS D N 1
ATOM 13213 C CA . HIS D 2 22 ? -15.84611 104.92716 82.37716 1.000 19.64506 22 HIS D CA 1
ATOM 13214 C C . HIS D 2 22 ? -14.58678 105.47096 81.71439 1.000 16.10481 22 HIS D C 1
ATOM 13215 O O . HIS D 2 22 ? -13.61687 104.74055 81.50160 1.000 15.59244 22 HIS D O 1
ATOM 13229 N N . SER D 2 23 ? -14.58286 106.78423 81.47201 1.000 16.06209 23 SER D N 1
ATOM 13230 C CA . SER D 2 23 ? -13.41950 107.48297 80.93442 1.000 15.02915 23 SER D CA 1
ATOM 13231 C C . SER D 2 23 ? -13.20031 108.79226 81.67530 1.000 17.07598 23 SER D C 1
ATOM 13232 O O . SER D 2 23 ? -14.15116 109.54939 81.91129 1.000 17.62184 23 SER D O 1
ATOM 13240 N N . LEU D 2 24 ? -11.94579 109.09086 82.01311 1.000 16.11211 24 LEU D N 1
ATOM 13241 C CA . LEU D 2 24 ? -11.63250 110.46946 82.36254 1.000 14.26349 24 LEU D CA 1
ATOM 13242 C C . LEU D 2 24 ? -11.70542 111.30905 81.09575 1.000 16.22294 24 LEU D C 1
ATOM 13243 O O . LEU D 2 24 ? -11.56506 110.79421 79.98355 1.000 16.50694 24 LEU D O 1
ATOM 13259 N N . TRP D 2 25 ? -11.97580 112.60142 81.26746 1.000 16.87069 25 TRP D N 1
ATOM 13260 C CA . TRP D 2 25 ? -12.08328 113.48521 80.11730 1.000 20.46652 25 TRP D CA 1
ATOM 13261 C C . TRP D 2 25 ? -11.71977 114.91689 80.49214 1.000 16.98822 25 TRP D C 1
ATOM 13262 O O . TRP D 2 25 ? -12.23150 115.43153 81.49913 1.000 17.24757 25 TRP D O 1
ATOM 13283 N N . PRO D 2 26 ? -10.84971 115.56804 79.71570 1.000 17.98225 26 PRO D N 1
ATOM 13284 C CA . PRO D 2 26 ? -10.50541 116.96390 80.01871 1.000 20.60549 26 PRO D CA 1
ATOM 13285 C C . PRO D 2 26 ? -11.71857 117.84291 79.74859 1.000 18.94273 26 PRO D C 1
ATOM 13286 O O . PRO D 2 26 ? -12.34605 117.74089 78.69062 1.000 21.97699 26 PRO D O 1
ATOM 13297 N N . ALA D 2 27 ? -12.06460 118.67173 80.72595 1.000 21.86131 27 ALA D N 1
ATOM 13298 C CA . ALA D 2 27 ? -13.30662 119.42552 80.64894 1.000 19.70850 27 ALA D CA 1
ATOM 13299 C C . ALA D 2 27 ? -13.30280 120.40389 79.47093 1.000 25.34414 27 ALA D C 1
ATOM 13300 O O . ALA D 2 27 ? -14.38010 120.84178 79.05215 1.000 28.74396 27 ALA D O 1
ATOM 13307 N N . PHE D 2 28 ? -12.12225 120.73815 78.93401 1.000 21.05311 28 PHE D N 1
ATOM 13308 C CA . PHE D 2 28 ? -12.06097 121.69554 77.82158 1.000 25.37127 28 PHE D CA 1
ATOM 13309 C C . PHE D 2 28 ? -12.50283 121.09389 76.50305 1.000 33.04978 28 PHE D C 1
ATOM 13310 O O . PHE D 2 28 ? -12.73477 121.83832 75.54770 1.000 27.45795 28 PHE D O 1
ATOM 13327 N N . ALA D 2 29 ? -12.62294 119.77780 76.40999 1.000 28.13072 29 ALA D N 1
ATOM 13328 C CA . ALA D 2 29 ? -12.89071 119.12216 75.14264 1.000 22.56139 29 ALA D CA 1
ATOM 13329 C C . ALA D 2 29 ? -14.35656 118.73930 75.05209 1.000 27.25976 29 ALA D C 1
ATOM 13330 O O . ALA D 2 29 ? -14.95457 118.29715 76.03616 1.000 25.54772 29 ALA D O 1
ATOM 13337 N N . GLU D 2 30 ? -14.93269 118.91970 73.86210 1.000 30.72409 30 GLU D N 1
ATOM 13338 C CA . GLU D 2 30 ? -16.28480 118.43712 73.60173 1.000 31.10917 30 GLU D CA 1
ATOM 13339 C C . GLU D 2 30 ? -16.41583 116.96658 73.98420 1.000 28.53117 30 GLU D C 1
ATOM 13340 O O . GLU D 2 30 ? -15.55360 116.14635 73.66234 1.000 27.49941 30 GLU D O 1
ATOM 13352 N N . VAL D 2 31 ? -17.50593 116.64026 74.66898 1.000 29.40780 31 VAL D N 1
ATOM 13353 C CA . VAL D 2 31 ? -17.78089 115.27274 75.10213 1.000 34.27966 31 VAL D CA 1
ATOM 13354 C C . VAL D 2 31 ? -18.13307 114.45669 73.86645 1.000 33.50442 31 VAL D C 1
ATOM 13355 O O . VAL D 2 31 ? -19.06077 114.82941 73.13765 1.000 32.37431 31 VAL D O 1
ATOM 13368 N N . PRO D 2 32 ? -17.45384 113.34742 73.59217 1.000 28.19225 32 PRO D N 1
ATOM 13369 C CA . PRO D 2 32 ? -17.77692 112.58617 72.38056 1.000 28.63613 32 PRO D CA 1
ATOM 13370 C C . PRO D 2 32 ? -19.18451 112.01056 72.39724 1.000 29.31498 32 PRO D C 1
ATOM 13371 O O . PRO D 2 32 ? -19.73911 111.66086 73.44216 1.000 25.11448 32 PRO D O 1
ATOM 13382 N N . ASP D 2 33 ? -19.75713 111.91802 71.19925 1.000 32.63936 33 ASP D N 1
ATOM 13383 C CA . ASP D 2 33 ? -21.01744 111.22764 70.99142 1.000 31.48489 33 ASP D CA 1
ATOM 13384 C C . ASP D 2 33 ? -20.98653 109.82392 71.58960 1.000 33.39062 33 ASP D C 1
ATOM 13385 O O . ASP D 2 33 ? -20.00246 109.09620 71.44851 1.000 25.76484 33 ASP D O 1
ATOM 13394 N N . GLY D 2 34 ? -22.08145 109.44535 72.25675 1.000 26.28587 34 GLY D N 1
ATOM 13395 C CA . GLY D 2 34 ? -22.21222 108.14294 72.87653 1.000 24.41273 34 GLY D CA 1
ATOM 13396 C C . GLY D 2 34 ? -21.72046 108.06391 74.30674 1.000 20.07821 34 GLY D C 1
ATOM 13397 O O . GLY D 2 34 ? -21.77426 106.98339 74.90874 1.000 24.28294 34 GLY D O 1
ATOM 13401 N N . TRP D 2 35 ? -21.24947 109.17688 74.85750 1.000 20.97521 35 TRP D N 1
ATOM 13402 C CA . TRP D 2 35 ? -20.73700 109.26417 76.21889 1.000 21.83278 35 TRP D CA 1
ATOM 13403 C C . TRP D 2 35 ? -21.53220 110.31685 76.98556 1.000 22.23884 35 TRP D C 1
ATOM 13404 O O . TRP D 2 35 ? -21.91046 111.34996 76.42953 1.000 24.08151 35 TRP D O 1
ATOM 13425 N N . THR D 2 36 ? -21.77788 110.04492 78.26229 1.000 20.74025 36 THR D N 1
ATOM 13426 C CA . THR D 2 36 ? -22.50881 110.94434 79.14823 1.000 21.83636 36 THR D CA 1
ATOM 13427 C C . THR D 2 36 ? -21.61958 111.34770 80.31190 1.000 24.55274 36 THR D C 1
ATOM 13428 O O . THR D 2 36 ? -20.99334 110.48956 80.93367 1.000 22.38324 36 THR D O 1
ATOM 13439 N N . GLY D 2 37 ? -21.57886 112.64239 80.61589 1.000 25.14754 37 GLY D N 1
ATOM 13440 C CA . GLY D 2 37 ? -20.87703 113.08494 81.81372 1.000 23.13554 37 GLY D CA 1
ATOM 13441 C C . GLY D 2 37 ? -21.65847 112.70460 83.05842 1.000 27.44474 37 GLY D C 1
ATOM 13442 O O . GLY D 2 37 ? -22.86530 112.95769 83.14909 1.000 30.14864 37 GLY D O 1
ATOM 13446 N N . VAL D 2 38 ? -20.98015 112.07423 84.02072 1.000 23.91215 38 VAL D N 1
ATOM 13447 C CA . VAL D 2 38 ? -21.59449 111.64876 85.27084 1.000 21.07856 38 VAL D CA 1
ATOM 13448 C C . VAL D 2 38 ? -20.90885 112.24470 86.48951 1.000 22.07729 38 VAL D C 1
ATOM 13449 O O . VAL D 2 38 ? -21.36907 112.02879 87.61380 1.000 27.07944 38 VAL D O 1
ATOM 13462 N N . HIS D 2 39 ? -19.80569 112.95784 86.31061 1.000 23.33290 39 HIS D N 1
ATOM 13463 C CA . HIS D 2 39 ? -19.11304 113.54777 87.44859 1.000 22.49649 39 HIS D CA 1
ATOM 13464 C C . HIS D 2 39 ? -18.23702 114.67283 86.93245 1.000 21.91435 39 HIS D C 1
ATOM 13465 O O . HIS D 2 39 ? -17.72782 114.61766 85.80658 1.000 22.38870 39 HIS D O 1
ATOM 13480 N N . GLY D 2 40 ? -18.08890 115.70232 87.75834 1.000 25.46372 40 GLY D N 1
ATOM 13481 C CA . GLY D 2 40 ? -17.23737 116.82070 87.43286 1.000 25.92070 40 GLY D CA 1
ATOM 13482 C C . GLY D 2 40 ? -18.02249 117.98215 86.86627 1.000 32.98672 40 GLY D C 1
ATOM 13483 O O . GLY D 2 40 ? -19.24564 117.91951 86.70940 1.000 29.39202 40 GLY D O 1
ATOM 13487 N N . PRO D 2 41 ? -17.31892 119.07087 86.51924 1.000 31.94251 41 PRO D N 1
ATOM 13488 C CA . PRO D 2 41 ? -15.86005 119.23518 86.57397 1.000 27.41277 41 PRO D CA 1
ATOM 13489 C C . PRO D 2 41 ? -15.27117 119.16006 87.97333 1.000 28.82081 41 PRO D C 1
ATOM 13490 O O . PRO D 2 41 ? -15.78210 119.71807 88.94350 1.000 29.97885 41 PRO D O 1
ATOM 13501 N N . ALA D 2 42 ? -14.14524 118.46481 88.07377 1.000 24.23045 42 ALA D N 1
ATOM 13502 C CA . ALA D 2 42 ? -13.48234 118.20271 89.34510 1.000 23.50674 42 ALA D CA 1
ATOM 13503 C C . ALA D 2 42 ? -12.00974 117.94480 89.05031 1.000 19.37358 42 ALA D C 1
ATOM 13504 O O . ALA D 2 42 ? -11.59677 117.84251 87.89214 1.000 20.23182 42 ALA D O 1
ATOM 13511 N N . SER D 2 43 ? -11.22123 117.83258 90.11527 1.000 20.72658 43 SER D N 1
ATOM 13512 C CA . SER D 2 43 ? -9.80746 117.57547 89.93070 1.000 21.95848 43 SER D CA 1
ATOM 13513 C C . SER D 2 43 ? -9.60113 116.19595 89.31838 1.000 17.33553 43 SER D C 1
ATOM 13514 O O . SER D 2 43 ? -10.47958 115.33090 89.34751 1.000 20.49079 43 SER D O 1
ATOM 13522 N N . ARG D 2 44 ? -8.41387 116.00391 88.75673 1.000 17.45847 44 ARG D N 1
ATOM 13523 C CA . ARG D 2 44 ? -8.05092 114.70946 88.19827 1.000 17.54648 44 ARG D CA 1
ATOM 13524 C C . ARG D 2 44 ? -8.14115 113.61416 89.25419 1.000 16.70055 44 ARG D C 1
ATOM 13525 O O . ARG D 2 44 ? -8.67971 112.53383 88.99514 1.000 16.25545 44 ARG D O 1
ATOM 13546 N N . GLN D 2 45 ? -7.62534 113.87902 90.45604 1.000 18.15206 45 GLN D N 1
ATOM 13547 C CA . GLN D 2 45 ? -7.64026 112.85545 91.49599 1.000 17.58307 45 GLN D CA 1
ATOM 13548 C C . GLN D 2 45 ? -9.06636 112.52865 91.93297 1.000 16.84409 45 GLN D C 1
ATOM 13549 O O . GLN D 2 45 ? -9.39654 111.36156 92.15842 1.000 17.94698 45 GLN D O 1
ATOM 13563 N N . ASP D 2 46 ? -9.91120 113.55076 92.06539 1.000 17.79172 46 ASP D N 1
ATOM 13564 C CA . ASP D 2 46 ? -11.31100 113.34748 92.42588 1.000 23.08576 46 ASP D CA 1
ATOM 13565 C C . ASP D 2 46 ? -12.00468 112.44574 91.41545 1.000 19.96525 46 ASP D C 1
ATOM 13566 O O . ASP D 2 46 ? -12.77325 111.54745 91.78661 1.000 21.24947 46 ASP D O 1
ATOM 13575 N N . CYS D 2 47 ? -11.72688 112.65213 90.13591 1.000 19.33935 47 CYS D N 1
ATOM 13576 C CA . CYS D 2 47 ? -12.33106 111.82386 89.10017 1.000 18.34736 47 CYS D CA 1
ATOM 13577 C C . CYS D 2 47 ? -11.84005 110.38463 89.19130 1.000 16.83212 47 CYS D C 1
ATOM 13578 O O . CYS D 2 47 ? -12.62646 109.44850 89.00034 1.000 18.50742 47 CYS D O 1
ATOM 13586 N N . LEU D 2 48 ? -10.55417 110.17600 89.49942 1.000 15.99968 48 LEU D N 1
ATOM 13587 C CA . LEU D 2 48 ? -10.07588 108.80621 89.66629 1.000 15.14422 48 LEU D CA 1
ATOM 13588 C C . LEU D 2 48 ? -10.78471 108.13459 90.83305 1.000 17.84627 48 LEU D C 1
ATOM 13589 O O . LEU D 2 48 ? -11.10097 106.94748 90.77181 1.000 20.30131 48 LEU D O 1
ATOM 13605 N N . GLY D 2 49 ? -11.04231 108.88729 91.90270 1.000 16.72939 49 GLY D N 1
ATOM 13606 C CA . GLY D 2 49 ? -11.73960 108.31492 93.03724 1.000 18.29232 49 GLY D CA 1
ATOM 13607 C C . GLY D 2 49 ? -13.15859 107.92160 92.69536 1.000 18.33748 49 GLY D C 1
ATOM 13608 O O . GLY D 2 49 ? -13.62348 106.84475 93.08068 1.000 18.83997 49 GLY D O 1
ATOM 13612 N N . TYR D 2 50 ? -13.85465 108.78086 91.94336 1.000 17.23049 50 TYR D N 1
ATOM 13613 C CA . TYR D 2 50 ? -15.20283 108.46267 91.47716 1.000 19.09051 50 TYR D CA 1
ATOM 13614 C C . TYR D 2 50 ? -15.20457 107.17857 90.66364 1.000 20.79459 50 TYR D C 1
ATOM 13615 O O . TYR D 2 50 ? -16.08490 106.32502 90.82963 1.000 18.94400 50 TYR D O 1
ATOM 13633 N N . VAL D 2 51 ? -14.22391 107.02568 89.76086 1.000 17.92091 51 VAL D N 1
ATOM 13634 C CA . VAL D 2 51 ? -14.19638 105.83318 88.91851 1.000 18.02096 51 VAL D CA 1
ATOM 13635 C C . VAL D 2 51 ? -13.95071 104.59291 89.75774 1.000 17.35381 51 VAL D C 1
ATOM 13636 O O . VAL D 2 51 ? -14.62915 103.57581 89.60211 1.000 18.79158 51 VAL D O 1
ATOM 13649 N N . GLU D 2 52 ? -12.94895 104.64322 90.63011 1.000 17.76047 52 GLU D N 1
ATOM 13650 C CA . GLU D 2 52 ? -12.61669 103.47743 91.43220 1.000 17.24536 52 GLU D CA 1
ATOM 13651 C C . GLU D 2 52 ? -13.79713 103.05499 92.28586 1.000 20.58634 52 GLU D C 1
ATOM 13652 O O . GLU D 2 52 ? -14.06431 101.85888 92.45944 1.000 22.27795 52 GLU D O 1
ATOM 13664 N N . GLN D 2 53 ? -14.52530 104.02852 92.81398 1.000 20.26136 53 GLN D N 1
ATOM 13665 C CA . GLN D 2 53 ? -15.66595 103.69868 93.65483 1.000 21.57762 53 GLN D CA 1
ATOM 13666 C C . GLN D 2 53 ? -16.79625 103.07833 92.84680 1.000 23.95206 53 GLN D C 1
ATOM 13667 O O . GLN D 2 53 ? -17.43114 102.12173 93.30390 1.000 24.39339 53 GLN D O 1
ATOM 13681 N N . ASN D 2 54 ? -17.06491 103.59671 91.64485 1.000 20.94444 54 ASN D N 1
ATOM 13682 C CA . ASN D 2 54 ? -18.32073 103.30509 90.96307 1.000 19.38652 54 ASN D CA 1
ATOM 13683 C C . ASN D 2 54 ? -18.20093 102.35185 89.78566 1.000 27.97035 54 ASN D C 1
ATOM 13684 O O . ASN D 2 54 ? -19.21885 101.77675 89.38019 1.000 27.73811 54 ASN D O 1
ATOM 13695 N N . TRP D 2 55 ? -17.01150 102.15742 89.22736 1.000 19.81602 55 TRP D N 1
ATOM 13696 C CA . TRP D 2 55 ? -16.82958 101.19462 88.12318 1.000 20.10103 55 TRP D CA 1
ATOM 13697 C C . TRP D 2 55 ? -16.20960 99.94124 88.71839 1.000 22.79697 55 TRP D C 1
ATOM 13698 O O . TRP D 2 55 ? -14.98907 99.83354 88.84742 1.000 24.43331 55 TRP D O 1
ATOM 13719 N N . THR D 2 56 ? -17.05496 98.97185 89.04208 1.000 27.63491 56 THR D N 1
ATOM 13720 C CA . THR D 2 56 ? -16.63392 97.81769 89.81372 1.000 31.99975 56 THR D CA 1
ATOM 13721 C C . THR D 2 56 ? -16.44898 96.56333 88.96936 1.000 28.68093 56 THR D C 1
ATOM 13722 O O . THR D 2 56 ? -15.87380 95.58796 89.46246 1.000 38.82263 56 THR D O 1
ATOM 13733 N N . ASP D 2 57 ? -16.89676 96.56765 87.71835 1.000 30.30968 57 ASP D N 1
ATOM 13734 C CA . ASP D 2 57 ? -16.75483 95.41783 86.83052 1.000 31.49670 57 ASP D CA 1
ATOM 13735 C C . ASP D 2 57 ? -16.38278 95.93605 85.45558 1.000 28.83959 57 ASP D C 1
ATOM 13736 O O . ASP D 2 57 ? -17.17168 96.65208 84.82732 1.000 28.11867 57 ASP D O 1
ATOM 13745 N N . LEU D 2 58 ? -15.18134 95.58862 84.98910 1.000 26.97837 58 LEU D N 1
ATOM 13746 C CA . LEU D 2 58 ? -14.71836 96.13442 83.72174 1.000 24.33911 58 LEU D CA 1
ATOM 13747 C C . LEU D 2 58 ? -15.51648 95.62141 82.53875 1.000 26.58716 58 LEU D C 1
ATOM 13748 O O . LEU D 2 58 ? -15.51411 96.25888 81.47892 1.000 28.52981 58 LEU D O 1
ATOM 13764 N N . ARG D 2 59 ? -16.19693 94.49106 82.69258 1.000 26.99407 59 ARG D N 1
ATOM 13765 C CA . ARG D 2 59 ? -16.82146 93.85717 81.54300 1.000 30.61408 59 ARG D CA 1
ATOM 13766 C C . ARG D 2 59 ? -17.85601 94.80412 80.94828 1.000 31.65431 59 ARG D C 1
ATOM 13767 O O . ARG D 2 59 ? -18.64592 95.39791 81.70148 1.000 30.50029 59 ARG D O 1
ATOM 13788 N N . PRO D 2 60 ? -17.86209 95.00544 79.63505 1.000 32.18481 60 PRO D N 1
ATOM 13789 C CA . PRO D 2 60 ? -18.90528 95.83870 79.02424 1.000 32.29003 60 PRO D CA 1
ATOM 13790 C C . PRO D 2 60 ? -20.28237 95.23212 79.24513 1.000 40.53661 60 PRO D C 1
ATOM 13791 O O . PRO D 2 60 ? -20.48676 94.02504 79.08578 1.000 48.08241 60 PRO D O 1
ATOM 13802 N N . LYS D 2 61 ? -21.21852 96.08423 79.64473 1.000 38.43894 61 LYS D N 1
ATOM 13803 C CA . LYS D 2 61 ? -22.58950 95.67080 79.90986 1.000 53.19301 61 LYS D CA 1
ATOM 13804 C C . LYS D 2 61 ? -23.28400 95.15134 78.65605 1.000 52.57468 61 LYS D C 1
ATOM 13805 O O . LYS D 2 61 ? -23.90622 94.08714 78.69629 1.000 63.98135 61 LYS D O 1
#

Radius of gyration: 31.86 Å; Cα contacts (8 Å, |Δi|>4): 2243; chains: 4; bounding box: 57×63×98 Å

Nearest PDB structures (foldseek):
  8gj4-assembly2_C  TM=1.011E+00  e=1.428E-13  Actinoplanes teichomyceticus
  8glc-assembly1_D  TM=9.895E-01  e=1.187E-10  Actinoplanes teichomyceticus
  6ea3-assembly1_A  TM=9.903E-01  e=5.382E-09  Thermobifida fusca YX
  5wmm-assembly1_B  TM=9.630E-01  e=2.232E-08  Micromonospora sp. ML1
  5u89-assembly1_B  TM=9.884E-01  e=5.300E-07  Geobacillus sp. Y4.1MC1

Organism: Actinoplanes teichomyceticus (NCBI:txid1867)

InterPro domains:
  IPR000873 AMP-dependent synthetase/ligase domain [PF00501] (16-353)
  IPR001242 Condensation domain [PF00668] (601-735)
  IPR006162 Phosphopantetheine attachment site [PS00012] (527-542)
  IPR009081 Phosphopantetheine binding ACP domain [PF00550] (505-565)
  IPR009081 Phosphopantetheine binding ACP domain [PS50075] (497-571)
  IPR010071 Amino acid adenylation domain [TIGR01733] (36-426)
  IPR020806 Polyketide synthase-like, phosphopantetheine-binding domain [SM00823] (503-571)
  IPR020845 AMP-binding, conserved site [PS00455] (150-161)
  IPR023213 Chloramphenicol acetyltransferase-like domain superfamily [G3DSA:3.30.559.10] (597-736)
  IPR025110 AMP-binding enzyme, C-terminal domain [PF13193] (410-478)
  IPR036736 ACP-like superfamily [G3DSA:1.10.1200.10] (491-571)
  IPR036736 ACP-like superfamily [SSF47336] (496-565)
  IPR045851 AMP-binding enzyme domain superfamily [G3DSA:3.30.300.30] (396-490)

B-factor: mean 29.06, std 12.26, range [11.68, 129.68]

Secondary structure (DSSP, 8-state):
--HHHHHHHHHHH-TTSEEEEETTEEEEHHHHHHHHHHHHHHHHHTT--TT-EEEEE--SSHHHHHHHHHHHHTT-EEEEE-TTS-HHHHHHHHHHHT--EEEE-TTTGGGSPTTSEEEETT--PPP------TTSEEEEEEE-TTTT--EEEEEEHHHHHHHHT-GGG---TT-EEEE-S-TTSTHHIIIIIHHHHHT-EEEEPPSS---HHHHHHHHHTT--EEEEEHHHHHHHHHH-GGGGTT-SEEEEESS---HHHHHHHHHH-TTSEEEEEE--GGGSS-SEEEEE-TT----S----BEEPTTEEEEEE-TTSPBPPTT--EEEEEEETT---EETT-HHHHHHHEEE-TTSTT-EEEEEEEEEEE-TTS-EEEEEEGGGGGG--/--HHHHHHHHHHH-TTSEEEEETTEEEEHHHHHHHHHHHHHHHHHHT--TT-EEEEE--SSHHHHHHHHHHHHTT-EEEE--TTS-HHHHHHHHHHHT--EEEE-TTTGGGSPTTSEEEETT---SPPP------TTSEEEEEE---SSSS--EEEEEHHHHHHHHT-GGG---TT-EEEE-S-TTSTHHIIIIIHHHHHT-EEEEPPSS---HHHHHHHHHTT--EEEEEHHHHHHHHHH-GGGGTT-SEEEEESS---HHHHHHHHHH-TT-EEEEEE--GGGSS-SEEEEE-TT----SS---BEEPTTEEEEEE-TTSPBPPTT--EEEEEEETT---EETT-HHHHHHHEEE-TTSTT-EEEEEEEEEEE-TTS-EEEEEE-/--GGG-TT--EEEEEETT--EEEEETTSPPPTTEEEEEEEE-HHHHHHHHHHH----S-HHHHH----/--GGG-TTS-EEEEEETT--EEEEETTSPPPTTEEEEEEEE-HHHHHHHHHHH----S--

Foldseek 3Di:
DFLVVLLVVLCVVCVQAWAEAFPPDTAGSVRLVQLLLFVLLVCVVVPDAAQAEEEEEEDDGSLVLSPLSNCQQNNYAYEYDYLPDDLVVVVCSCVLRVHQEYEYAPVSQVSDDPRHHYHHSPDDGHGDGPHHDQAGWHYWAWDCDVPNDIFTFTAGRVLLCCVLVFVVVVAALQAEEEADDRPSDQVNSNQRRNQSSHNHYHYYQDPDDDALVSLLVVLVVRHAEYEDELVRLQVCLVPPLLSCENHQEYEYEDDDHFLVSVQSNCVNHQQYKYKYFDDDVQQRGGFAMDIDHRNRGDDRGDFNWAGGVQKHKFFAAPVRHGDAAPDKGWIKIFGGRGTPATRPCVPRRDVAQDDDPVDPPTTIGGRQWIWGAHNVGTIHTDGGVVVCVVPD/DFLVVLLVVLCVVCVQQWAEAFPPDTAGSVRLVVLLLQVLQVCVVVPDAAAAEEEEEEDDGSLVLSPLSNCQQNNYAYEYDYLPDDLVLVVVSCVLVRHQAYEYAPVSVVSDDPPHHYHHSPDDDPGDGHGPHHDQAGWHYWAWDPQPVHRTFTFTAGRVLLCCVLVFCVVVAALQAEEEADDRPSDLVNSNQRRNNSSHNHYHYYQDPDDCALVSLLVVLVVRHAEYEDELVRLQVCLVVPLLSCENHQEYEYEDDDHFLVSVQSNCVNHQQHKYKYFDDDVQQRGGFAMDIAHRNGGDDRGDFNWAGGVQKDKFFAAPVRHGDAAPDKGWIKIFGGRGTPATRPCPPRRDVAFDDDPVDPPHTIGGPQWMWGAHNVGTIHTDGGD/DPQLPPQAFFWFWKAAQQRDIDIGGPVDDDDPRIDTDDDSDGNVVRVVVCVVPVPDNGGNCVVPDPDD/DPQLPDQPFFWFWKAAQQRAIDIGGPVDDDDPRIDTDDDSDGSVVNVVVCVVPVDDNGGD

Solvent-accessible surface area: 35111 Å² total

Sequence (907 aa):
STVPELLARQVTRAPDAVAVVDRDRVLTYRELDELAGRLSGRLIGRGVRRGDRVAVLLDRSADLVVTLLAIWKAGAAYVPVDAGYPAPRVAFMVADSGASRMMVCSAATRDGVPEGIEAIVVTDAFEASAAGARPGDLAYVMYTSGSTGIPKGVAVPHRSVAELAGNPGWAVEPGDAVLMHAPYAFDASLFEIWVPLVSGGRRVVIAEPGPVDARRLREAISSGVTRAHLTAGSSFRAVAEESPESFAGLRREVLTGGDVVPAHAVARVRSSACPRRVVRIRHLYGPTETTLCATWHLLEPGDEIIGGPVLPIGRPLPGRRAQVLDASLRAVAPGVIGDLYLSGAGLADGYLRRAGLTAERFVADPSAPGARMYRTGDLAQWTADGALLFAGRADDQGSHHSTVPELLARQVTRAPDAVAVVDRDRVLTYRELDELAGRLSGRLIGRGVRRGDRRVAVLLDRSADLLVVTLLAIWKAGAAYVPVDAGYPAPRVAFMVADSGASRMVCSAATRDGVPEGIEAIVVTDEEAFEASAAGARPGDLAYVMYTSGSTGIPKGVAVPHRRSVAELAGNPGWAVEPGDAVLMHAPYAFDASLFEIWVPLVSGGRRVVIAEPGPVDARRRLREAISSGVTRAHLTAGSFRAVAEESPESFAGLREVLTGGDVVPAHAVARVRSSACPRVVRIRHLYGPTETTLCATWHLLEPGDEIGPVLPIGRPLPGRRAQVLDASLRAVAPGVIGDLYLSGAGLADGYLRRAGLTAERRFVADPSAPGARMYRTGDLAQWTADGALLFAGRATNPFDNEDGSFLVLVVNGEGQHSLWPAFAEVPDDGWTGVHGPASRQDCLGYVEQNWTDLLRPKSLISQISDTNPFDNEDGSFLVLVVNGEGQHSLWPAFAEVPDGWTGVHGPASRQDCLGYVEQNWTDLRPK